Protein AF-0000000085178863 (afdb_homodimer)

Structure (mmCIF, N/CA/C/O backbone):
data_AF-0000000085178863-model_v1
#
loop_
_entity.id
_entity.type
_entity.pdbx_description
1 polymer 'Adenosylmethionine-8-amino-7-oxononanoate aminotransferase'
#
loop_
_atom_site.group_PDB
_atom_site.id
_atom_site.type_symbol
_atom_site.label_atom_id
_atom_site.label_alt_id
_atom_site.label_comp_id
_atom_site.label_asym_id
_atom_site.label_entity_id
_atom_site.label_seq_id
_atom_site.pdbx_PDB_ins_code
_atom_site.Cartn_x
_atom_site.Cartn_y
_atom_site.Cartn_z
_atom_site.occupancy
_atom_site.B_iso_or_equiv
_atom_site.auth_seq_id
_atom_site.auth_comp_id
_atom_site.auth_asym_id
_atom_site.auth_atom_id
_atom_site.pdbx_PDB_model_num
ATOM 1 N N . MET A 1 1 ? -27.031 8.609 -16.312 1 78.56 1 MET A N 1
ATOM 2 C CA . MET A 1 1 ? -26.531 7.812 -15.188 1 78.56 1 MET A CA 1
ATOM 3 C C . MET A 1 1 ? -26.125 8.711 -14.031 1 78.56 1 MET A C 1
ATOM 5 O O . MET A 1 1 ? -25.438 9.719 -14.227 1 78.56 1 MET A O 1
ATOM 9 N N . ASP A 1 2 ? -26.734 8.484 -12.844 1 93.75 2 ASP A N 1
ATOM 10 C CA . ASP A 1 2 ? -26.406 9.273 -11.656 1 93.75 2 ASP A CA 1
ATOM 11 C C . ASP A 1 2 ? -25.141 8.758 -10.977 1 93.75 2 ASP A C 1
ATOM 13 O O . ASP A 1 2 ? -25.203 7.836 -10.156 1 93.75 2 ASP A O 1
ATOM 17 N N . LEU A 1 3 ? -23.984 9.391 -11.367 1 96.56 3 LEU A N 1
ATOM 18 C CA . LEU A 1 3 ? -22.672 8.922 -10.93 1 96.56 3 LEU A CA 1
ATOM 19 C C . LEU A 1 3 ? -22.516 9.047 -9.414 1 96.56 3 LEU A C 1
ATOM 21 O O . LEU A 1 3 ? -21.844 8.227 -8.781 1 96.56 3 LEU A O 1
ATOM 25 N N . LYS A 1 4 ? -23.094 10.039 -8.828 1 96.12 4 LYS A N 1
ATOM 26 C CA . LYS A 1 4 ? -23.047 10.195 -7.379 1 96.12 4 LYS A CA 1
ATOM 27 C C . LYS A 1 4 ? -23.766 9.047 -6.68 1 96.12 4 LYS A C 1
ATOM 29 O O . LYS A 1 4 ? -23.281 8.508 -5.684 1 96.12 4 LYS A O 1
ATOM 34 N N . ALA A 1 5 ? -24.953 8.727 -7.223 1 96.5 5 ALA A N 1
ATOM 35 C CA . ALA A 1 5 ? -25.703 7.605 -6.676 1 96.5 5 ALA A CA 1
ATOM 36 C C . ALA A 1 5 ? -24.922 6.301 -6.82 1 96.5 5 ALA A C 1
ATOM 38 O O . ALA A 1 5 ? -24.953 5.449 -5.93 1 96.5 5 ALA A O 1
ATOM 39 N N . LEU A 1 6 ? -24.281 6.16 -7.996 1 97.25 6 LEU A N 1
ATOM 40 C CA . LEU A 1 6 ? -23.484 4.973 -8.242 1 97.25 6 LEU A CA 1
ATOM 41 C C . LEU A 1 6 ? -22.328 4.883 -7.25 1 97.25 6 LEU A C 1
ATOM 43 O O . LEU A 1 6 ? -22.016 3.801 -6.75 1 97.25 6 LEU A O 1
ATOM 47 N N . HIS A 1 7 ? -21.719 5.992 -7.047 1 98 7 HIS A N 1
ATOM 48 C CA . HIS A 1 7 ? -20.609 6.047 -6.09 1 98 7 HIS A CA 1
ATOM 49 C C . HIS A 1 7 ? -21.078 5.629 -4.699 1 98 7 HIS A C 1
ATOM 51 O O . HIS A 1 7 ? -20.453 4.773 -4.062 1 98 7 HIS A O 1
ATOM 57 N N . LYS A 1 8 ? -22.125 6.18 -4.207 1 96.5 8 LYS A N 1
ATOM 58 C CA . LYS A 1 8 ? -22.672 5.879 -2.885 1 96.5 8 LYS A CA 1
ATOM 59 C C . LYS A 1 8 ? -23.047 4.406 -2.766 1 96.5 8 LYS A C 1
ATOM 61 O O . LYS A 1 8 ? -22.906 3.805 -1.701 1 96.5 8 LYS A O 1
ATOM 66 N N . LYS A 1 9 ? -23.5 3.891 -3.852 1 97.06 9 LYS A N 1
ATOM 67 C CA . LYS A 1 9 ? -24.016 2.525 -3.85 1 97.06 9 LYS A CA 1
ATOM 68 C C . LYS A 1 9 ? -22.875 1.507 -3.811 1 97.06 9 LYS A C 1
ATOM 70 O O . LYS A 1 9 ? -23 0.454 -3.182 1 97.06 9 LYS A O 1
ATOM 75 N N . HIS A 1 10 ? -21.719 1.795 -4.441 1 98.44 10 HIS A N 1
ATOM 76 C CA . HIS A 1 10 ? -20.797 0.706 -4.715 1 98.44 10 HIS A CA 1
ATOM 77 C C . HIS A 1 10 ? -19.438 0.953 -4.047 1 98.44 10 HIS A C 1
ATOM 79 O O . HIS A 1 10 ? -18.641 0.027 -3.891 1 98.44 10 HIS A O 1
ATOM 85 N N . VAL A 1 11 ? -19.156 2.168 -3.697 1 98.81 11 VAL A N 1
ATOM 86 C CA . VAL A 1 11 ? -17.828 2.492 -3.176 1 98.81 11 VAL A CA 1
ATOM 87 C C . VAL A 1 11 ? -17.891 2.635 -1.657 1 98.81 11 VAL A C 1
ATOM 89 O O . VAL A 1 11 ? -18.781 3.312 -1.126 1 98.81 11 VAL A O 1
ATOM 92 N N . LEU A 1 12 ? -17.062 1.951 -0.89 1 98.81 12 LEU A N 1
ATOM 93 C CA . LEU A 1 12 ? -16.891 2.172 0.541 1 98.81 12 LEU A CA 1
ATOM 94 C C . LEU A 1 12 ? -15.875 3.279 0.799 1 98.81 12 LEU A C 1
ATOM 96 O O . LEU A 1 12 ? -14.703 3.146 0.445 1 98.81 12 LEU A O 1
ATOM 100 N N . THR A 1 13 ? -16.344 4.387 1.371 1 98.31 13 THR A N 1
ATOM 101 C CA . THR A 1 13 ? -15.523 5.562 1.66 1 98.31 13 THR A CA 1
ATOM 102 C C . THR A 1 13 ? -14.859 5.434 3.025 1 98.31 13 THR A C 1
ATOM 104 O O . THR A 1 13 ? -15.484 4.992 3.99 1 98.31 13 THR A O 1
ATOM 107 N N . PRO A 1 14 ? -13.625 5.824 3.199 1 97.5 14 PRO A N 1
ATOM 108 C CA . PRO A 1 14 ? -12.828 5.586 4.406 1 97.5 14 PRO A CA 1
ATOM 109 C C . PRO A 1 14 ? -13.375 6.332 5.625 1 97.5 14 PRO A C 1
ATOM 111 O O . PRO A 1 14 ? -13.781 7.488 5.512 1 97.5 14 PRO A O 1
ATOM 114 N N . TRP A 1 15 ? -13.391 5.66 6.812 1 95.62 15 TRP A N 1
ATOM 115 C CA . TRP A 1 15 ? -13.477 6.16 8.18 1 95.62 15 TRP A CA 1
ATOM 116 C C . TRP A 1 15 ? -14.828 6.824 8.43 1 95.62 15 TRP A C 1
ATOM 118 O O . TRP A 1 15 ? -14.992 7.562 9.406 1 95.62 15 TRP A O 1
ATOM 128 N N . VAL A 1 16 ? -15.758 6.66 7.574 1 95.62 16 VAL A N 1
ATOM 129 C CA . VAL A 1 16 ? -17.062 7.281 7.77 1 95.62 16 VAL A CA 1
ATOM 130 C C . VAL A 1 16 ? -18.172 6.246 7.551 1 95.62 16 VAL A C 1
ATOM 132 O O . VAL A 1 16 ? -17.938 5.203 6.941 1 95.62 16 VAL A O 1
ATOM 135 N N . ALA A 1 17 ? -19.344 6.551 8.172 1 97.31 17 ALA A N 1
ATOM 136 C CA . ALA A 1 17 ? -20.562 5.824 7.781 1 97.31 17 ALA A CA 1
ATOM 137 C C . ALA A 1 17 ? -20.969 6.168 6.352 1 97.31 17 ALA A C 1
ATOM 139 O O . ALA A 1 17 ? -20.875 7.324 5.934 1 97.31 17 ALA A O 1
ATOM 140 N N . GLN A 1 18 ? -21.438 5.215 5.598 1 98.12 18 GLN A N 1
ATOM 141 C CA . GLN A 1 18 ? -21.641 5.379 4.16 1 98.12 18 GLN A CA 1
ATOM 142 C C . GLN A 1 18 ? -22.938 6.121 3.861 1 98.12 18 GLN A C 1
ATOM 144 O O . GLN A 1 18 ? -22.984 6.949 2.951 1 98.12 18 GLN A O 1
ATOM 149 N N . LYS A 1 19 ? -23.953 5.961 4.598 1 96.94 19 LYS A N 1
ATOM 150 C CA . LYS A 1 19 ? -25.312 6.391 4.266 1 96.94 19 LYS A CA 1
ATOM 151 C C . LYS A 1 19 ? -25.406 7.914 4.238 1 96.94 19 LYS A C 1
ATOM 153 O O . LYS A 1 19 ? -25.984 8.484 3.316 1 96.94 19 LYS A O 1
ATOM 158 N N . PRO A 1 20 ? -24.812 8.633 5.133 1 95.25 20 PRO A N 1
ATOM 159 C CA . PRO A 1 20 ? -25.016 10.078 5.172 1 95.25 20 PRO A CA 1
ATOM 160 C C . PRO A 1 20 ? -24.125 10.836 4.184 1 95.25 20 PRO A C 1
ATOM 162 O O . PRO A 1 20 ? -24.25 12.055 4.043 1 95.25 20 PRO A O 1
ATOM 165 N N . LEU A 1 21 ? -23.297 10.172 3.473 1 95.56 21 LEU A N 1
ATOM 166 C CA . LEU A 1 21 ? -22.297 10.828 2.633 1 95.56 21 LEU A CA 1
ATOM 167 C C . LEU A 1 21 ? -22.969 11.594 1.493 1 95.56 21 LEU A C 1
ATOM 169 O O . LEU A 1 21 ? -23.891 11.086 0.858 1 95.56 21 LEU A O 1
ATOM 173 N N . ASP A 1 22 ? -22.484 12.844 1.304 1 95.06 22 ASP A N 1
ATOM 174 C CA . ASP A 1 22 ? -22.938 13.625 0.158 1 95.06 22 ASP A CA 1
ATOM 175 C C . ASP A 1 22 ? -21.875 14.641 -0.265 1 95.06 22 ASP A C 1
ATOM 177 O O . ASP A 1 22 ? -22.156 15.836 -0.361 1 95.06 22 ASP A O 1
ATOM 181 N N . PRO A 1 23 ? -20.656 14.234 -0.511 1 96.88 23 PRO A N 1
ATOM 182 C CA . PRO A 1 23 ? -19.625 15.172 -0.983 1 96.88 23 PRO A CA 1
ATOM 183 C C . PRO A 1 23 ? -19.766 15.5 -2.467 1 96.88 23 PRO A C 1
ATOM 185 O O . PRO A 1 23 ? -20.531 14.852 -3.178 1 96.88 23 PRO A O 1
ATOM 188 N N . PRO A 1 24 ? -19.062 16.516 -2.914 1 97.56 24 PRO A N 1
ATOM 189 C CA . PRO A 1 24 ? -19.062 16.75 -4.359 1 97.56 24 PRO A CA 1
ATOM 190 C C . PRO A 1 24 ? -18.406 15.609 -5.137 1 97.56 24 PRO A C 1
ATOM 192 O O . PRO A 1 24 ? -17.516 14.93 -4.621 1 97.56 24 PRO A O 1
ATOM 195 N N . LEU A 1 25 ? -18.906 15.367 -6.293 1 98.38 25 LEU A N 1
ATOM 196 C CA . LEU A 1 25 ? -18.25 14.484 -7.25 1 98.38 25 LEU A CA 1
ATOM 197 C C . LEU A 1 25 ? -17.328 15.266 -8.172 1 98.38 25 LEU A C 1
ATOM 199 O O . LEU A 1 25 ? -17.781 15.93 -9.102 1 98.38 25 LEU A O 1
ATOM 203 N N . VAL A 1 26 ? -16.031 15.18 -7.906 1 98.5 26 VAL A N 1
ATOM 204 C CA . VAL A 1 26 ? -15.039 15.977 -8.625 1 98.5 26 VAL A CA 1
ATOM 205 C C . VAL A 1 26 ? -14.578 15.219 -9.875 1 98.5 26 VAL A C 1
ATOM 207 O O . VAL A 1 26 ? -14.398 14 -9.836 1 98.5 26 VAL A O 1
ATOM 210 N N . VAL A 1 27 ? -14.367 15.945 -11.023 1 98.06 27 VAL A N 1
ATOM 211 C CA . VAL A 1 27 ? -14.102 15.258 -12.281 1 98.06 27 VAL A CA 1
ATOM 212 C C . VAL A 1 27 ? -12.906 15.906 -12.977 1 98.06 27 VAL A C 1
ATOM 214 O O . VAL A 1 27 ? -12.367 15.352 -13.945 1 98.06 27 VAL A O 1
ATOM 217 N N . ARG A 1 28 ? -12.484 17.047 -12.438 1 98.5 28 ARG A N 1
ATOM 218 C CA . ARG A 1 28 ? -11.383 17.75 -13.078 1 98.5 28 ARG A CA 1
ATOM 219 C C . ARG A 1 28 ? -10.586 18.562 -12.062 1 98.5 28 ARG A C 1
ATOM 221 O O . ARG A 1 28 ? -11.133 19.016 -11.062 1 98.5 28 ARG A O 1
ATOM 228 N N . GLY A 1 29 ? -9.273 18.672 -12.258 1 98.62 29 GLY A N 1
ATOM 229 C CA . GLY A 1 29 ? -8.414 19.547 -11.477 1 98.62 29 GLY A CA 1
ATOM 230 C C . GLY A 1 29 ? -7.395 20.297 -12.312 1 98.62 29 GLY A C 1
ATOM 231 O O . GLY A 1 29 ? -6.934 19.781 -13.336 1 98.62 29 GLY A O 1
ATOM 232 N N . GLU A 1 30 ? -7.035 21.5 -11.953 1 98.62 30 GLU A N 1
ATOM 233 C CA . GLU A 1 30 ? -6.023 22.328 -12.602 1 98.62 30 GLU A CA 1
ATOM 234 C C . GLU A 1 30 ? -5.434 23.328 -11.625 1 98.62 30 GLU A C 1
ATOM 236 O O . GLU A 1 30 ? -6.164 24.125 -11.016 1 98.62 30 GLU A O 1
ATOM 241 N N . GLY A 1 31 ? -4.109 23.297 -11.547 1 98.44 31 GLY A N 1
ATOM 242 C CA . GLY A 1 31 ? -3.512 24.172 -10.547 1 98.44 31 GLY A CA 1
ATOM 243 C C . GLY A 1 31 ? -4.012 23.891 -9.141 1 98.44 31 GLY A C 1
ATOM 244 O O . GLY A 1 31 ? -3.951 22.766 -8.664 1 98.44 31 GLY A O 1
ATOM 245 N N . VAL A 1 32 ? -4.633 24.906 -8.547 1 98.81 32 VAL A N 1
ATOM 246 C CA . VAL A 1 32 ? -5.098 24.766 -7.176 1 98.81 32 VAL A CA 1
ATOM 247 C C . VAL A 1 32 ? -6.613 24.578 -7.156 1 98.81 32 VAL A C 1
ATOM 249 O O . VAL A 1 32 ? -7.238 24.625 -6.098 1 98.81 32 VAL A O 1
ATOM 252 N N . TRP A 1 33 ? -7.219 24.297 -8.328 1 98.81 33 TRP A N 1
ATOM 253 C CA . TRP A 1 33 ? -8.672 24.266 -8.445 1 98.81 33 TRP A CA 1
ATOM 254 C C . TRP A 1 33 ? -9.164 22.859 -8.789 1 98.81 33 TRP A C 1
ATOM 256 O O . TRP A 1 33 ? -8.516 22.141 -9.555 1 98.81 33 TRP A O 1
ATOM 266 N N . LEU A 1 34 ? -10.297 22.484 -8.258 1 98.81 34 LEU A N 1
ATOM 267 C CA . LEU A 1 34 ? -11.062 21.281 -8.578 1 98.81 34 LEU A CA 1
ATOM 268 C C . LEU A 1 34 ? -12.43 21.656 -9.148 1 98.81 34 LEU A C 1
ATOM 270 O O . LEU A 1 34 ? -13 22.688 -8.789 1 98.81 34 LEU A O 1
ATOM 274 N N . TRP A 1 35 ? -12.938 20.859 -10 1 98.75 35 TRP A N 1
ATOM 275 C CA . TRP A 1 35 ? -14.273 21.031 -10.555 1 98.75 35 TRP A CA 1
ATOM 276 C C . TRP A 1 35 ? -15.125 19.781 -10.32 1 98.75 35 TRP A C 1
ATOM 278 O O . TRP A 1 35 ? -14.664 18.656 -10.508 1 98.75 35 TRP A O 1
ATOM 288 N N . ASP A 1 36 ? -16.359 20 -9.883 1 97.94 36 ASP A N 1
ATOM 289 C CA . ASP A 1 36 ? -17.281 18.875 -9.766 1 97.94 36 ASP A CA 1
ATOM 290 C C . ASP A 1 36 ? -18.047 18.656 -11.07 1 97.94 36 ASP A C 1
ATOM 292 O O . ASP A 1 36 ? -17.844 19.375 -12.047 1 97.94 36 ASP A O 1
ATOM 296 N N . GLN A 1 37 ? -18.844 17.672 -11.117 1 95.94 37 GLN A N 1
ATOM 297 C CA . GLN A 1 37 ? -19.562 17.25 -12.32 1 95.94 37 GLN A CA 1
ATOM 298 C C . GLN A 1 37 ? -20.484 18.359 -12.812 1 95.94 37 GLN A C 1
ATOM 300 O O . GLN A 1 37 ? -20.75 18.484 -14.008 1 95.94 37 GLN A O 1
ATOM 305 N N . GLY A 1 38 ? -20.969 19.203 -11.953 1 96.06 38 GLY A N 1
ATOM 306 C CA . GLY A 1 38 ? -21.875 20.281 -12.297 1 96.06 38 GLY A CA 1
ATOM 307 C C . GLY A 1 38 ? -21.156 21.531 -12.75 1 96.06 38 GLY A C 1
ATOM 308 O O . GLY A 1 38 ? -21.797 22.516 -13.164 1 96.06 38 GLY A O 1
ATOM 309 N N . GLY A 1 39 ? -19.844 21.609 -12.648 1 97.38 39 GLY A N 1
ATOM 310 C CA . GLY A 1 39 ? -19.078 22.75 -13.117 1 97.38 39 GLY A CA 1
ATOM 311 C C . GLY A 1 39 ? -18.672 23.688 -12 1 97.38 39 GLY A C 1
ATOM 312 O O . GLY A 1 39 ? -17.969 24.672 -12.234 1 97.38 39 GLY A O 1
ATOM 313 N N . ARG A 1 40 ? -19.109 23.438 -10.844 1 97.88 40 ARG A N 1
ATOM 314 C CA . ARG A 1 40 ? -18.688 24.25 -9.703 1 97.88 40 ARG A CA 1
ATOM 315 C C . ARG A 1 40 ? -17.203 24 -9.383 1 97.88 40 ARG A C 1
ATOM 317 O O . ARG A 1 40 ? -16.734 22.875 -9.422 1 97.88 40 ARG A O 1
ATOM 324 N N . ARG A 1 41 ? -16.531 25.078 -9.039 1 98.12 41 ARG A N 1
ATOM 325 C CA . ARG A 1 41 ? -15.109 24.938 -8.727 1 98.12 41 ARG A CA 1
ATOM 326 C C . ARG A 1 41 ? -14.859 25.047 -7.227 1 98.12 41 ARG A C 1
ATOM 328 O O . ARG A 1 41 ? -15.625 25.703 -6.512 1 98.12 41 ARG A O 1
ATOM 335 N N . TYR A 1 42 ? -13.852 24.391 -6.742 1 98.81 42 TYR A N 1
ATOM 336 C CA . TYR A 1 42 ? -13.391 24.406 -5.355 1 98.81 42 TYR A CA 1
ATOM 337 C C . TYR A 1 42 ? -11.906 24.719 -5.277 1 98.81 42 TYR A C 1
ATOM 339 O O . TYR A 1 42 ? -11.102 24.109 -5.984 1 98.81 42 TYR A O 1
ATOM 347 N N . LEU A 1 43 ? -11.57 25.766 -4.543 1 98.88 43 LEU A N 1
ATOM 348 C CA . LEU A 1 43 ? -10.172 26.031 -4.25 1 98.88 43 LEU A CA 1
ATOM 349 C C . LEU A 1 43 ? -9.609 25 -3.279 1 98.88 43 LEU A C 1
ATOM 351 O O . LEU A 1 43 ? -10.102 24.875 -2.154 1 98.88 43 LEU A O 1
ATOM 355 N N . ASP A 1 44 ? -8.656 24.25 -3.74 1 98.75 44 ASP A N 1
ATOM 356 C CA . ASP A 1 44 ? -7.988 23.266 -2.895 1 98.75 44 ASP A CA 1
ATOM 357 C C . ASP A 1 44 ? -6.945 23.922 -1.997 1 98.75 44 ASP A C 1
ATOM 359 O O . ASP A 1 44 ? -5.828 24.203 -2.436 1 98.75 44 ASP A O 1
ATOM 363 N N . LEU A 1 45 ? -7.211 24.047 -0.761 1 98.75 45 LEU A N 1
ATOM 364 C CA . LEU A 1 45 ? -6.324 24.734 0.169 1 98.75 45 LEU A CA 1
ATOM 365 C C . LEU A 1 45 ? -5.551 23.734 1.024 1 98.75 45 LEU A C 1
ATOM 367 O O . LEU A 1 45 ? -4.824 24.125 1.942 1 98.75 45 LEU A O 1
ATOM 371 N N . SER A 1 46 ? -5.68 22.484 0.696 1 98.62 46 SER A N 1
ATOM 372 C CA . SER A 1 46 ? -4.969 21.516 1.522 1 98.62 46 SER A CA 1
ATOM 373 C C . SER A 1 46 ? -4.215 20.5 0.665 1 98.62 46 SER A C 1
ATOM 375 O O . SER A 1 46 ? -3.625 19.562 1.187 1 98.62 46 SER A O 1
ATOM 377 N N . SER A 1 47 ? -4.242 20.672 -0.729 1 98.62 47 SER A N 1
ATOM 378 C CA . SER A 1 47 ? -3.607 19.703 -1.608 1 98.62 47 SER A CA 1
ATOM 379 C C . SER A 1 47 ? -4.211 18.312 -1.422 1 98.62 47 SER A C 1
ATOM 381 O O . SER A 1 47 ? -3.486 17.328 -1.308 1 98.62 47 SER A O 1
ATOM 383 N N . GLY A 1 48 ? -5.516 18.25 -1.417 1 97.81 48 GLY A N 1
ATOM 384 C CA . GLY A 1 48 ? -6.16 17 -1.03 1 97.81 48 GLY A CA 1
ATOM 385 C C . GLY A 1 48 ? -5.867 16.594 0.404 1 97.81 48 GLY A C 1
ATOM 386 O O . GLY A 1 48 ? -6.297 17.266 1.341 1 97.81 48 GLY A O 1
ATOM 387 N N . LEU A 1 49 ? -5.141 15.578 0.603 1 98.31 49 LEU A N 1
ATOM 388 C CA . LEU A 1 49 ? -4.691 15.141 1.922 1 98.31 49 LEU A CA 1
ATOM 389 C C . LEU A 1 49 ? -3.219 15.477 2.131 1 98.31 49 LEU A C 1
ATOM 391 O O . LEU A 1 49 ? -2.432 14.602 2.514 1 98.31 49 LEU A O 1
ATOM 395 N N . VAL A 1 50 ? -2.879 16.75 1.859 1 98.75 50 VAL A N 1
ATOM 396 C CA . VAL A 1 50 ? -1.517 17.266 1.997 1 98.75 50 VAL A CA 1
ATOM 397 C C . VAL A 1 50 ? -0.585 16.5 1.061 1 98.75 50 VAL A C 1
ATOM 399 O O . VAL A 1 50 ? 0.487 16.047 1.472 1 98.75 50 VAL A O 1
ATOM 402 N N . ALA A 1 51 ? -1.035 16.297 -0.205 1 98.56 51 ALA A N 1
ATOM 403 C CA . ALA A 1 51 ? -0.31 15.359 -1.047 1 98.56 51 ALA A CA 1
ATOM 404 C C . ALA A 1 51 ? -0 15.961 -2.412 1 98.56 51 ALA A C 1
ATOM 406 O O . ALA A 1 51 ? 1.04 15.672 -3.008 1 98.56 51 ALA A O 1
ATOM 407 N N . VAL A 1 52 ? -0.838 16.859 -2.947 1 98.75 52 VAL A N 1
ATOM 408 C CA . VAL A 1 52 ? -0.7 17.375 -4.305 1 98.75 52 VAL A CA 1
ATOM 409 C C . VAL A 1 52 ? 0.137 18.656 -4.285 1 98.75 52 VAL A C 1
ATOM 411 O O . VAL A 1 52 ? -0.356 19.734 -4.625 1 98.75 52 VAL A O 1
ATOM 414 N N . ASN A 1 53 ? 1.413 18.469 -4.105 1 98.81 53 ASN A N 1
ATOM 415 C CA . ASN A 1 53 ? 2.328 19.594 -3.91 1 98.81 53 ASN A CA 1
ATOM 416 C C . ASN A 1 53 ? 2.449 20.438 -5.172 1 98.81 53 ASN A C 1
ATOM 418 O O . ASN A 1 53 ? 2.652 21.656 -5.086 1 98.81 53 ASN A O 1
ATOM 422 N N . LEU A 1 54 ? 2.314 19.875 -6.363 1 98.81 54 LEU A N 1
ATOM 423 C CA . LEU A 1 54 ? 2.492 20.578 -7.629 1 98.81 54 LEU A CA 1
ATOM 424 C C . LEU A 1 54 ? 1.168 21.141 -8.125 1 98.81 54 LEU A C 1
ATOM 426 O O . LEU A 1 54 ? 1.125 21.812 -9.156 1 98.81 54 LEU A O 1
ATOM 430 N N . GLY A 1 55 ? 0.111 20.906 -7.363 1 98.75 55 GLY A N 1
ATOM 431 C CA . GLY A 1 55 ? -1.203 21.219 -7.91 1 98.75 55 GLY A CA 1
ATOM 432 C C . GLY A 1 55 ? -1.693 20.172 -8.898 1 98.75 55 GLY A C 1
ATOM 433 O O . GLY A 1 55 ? -1.012 19.172 -9.148 1 98.75 55 GLY A O 1
ATOM 434 N N . HIS A 1 56 ? -2.826 20.391 -9.43 1 98.69 56 HIS A N 1
ATOM 435 C CA . HIS A 1 56 ? -3.5 19.422 -10.289 1 98.69 56 HIS A CA 1
ATOM 436 C C . HIS A 1 56 ? -3.133 19.641 -11.75 1 98.69 56 HIS A C 1
ATOM 438 O O . HIS A 1 56 ? -2.914 20.766 -12.188 1 98.69 56 HIS A O 1
ATOM 444 N N . ALA A 1 57 ? -2.996 18.469 -12.453 1 98.31 57 ALA A N 1
ATOM 445 C CA . ALA A 1 57 ? -2.82 18.422 -13.898 1 98.31 57 ALA A CA 1
ATOM 446 C C . ALA A 1 57 ? -1.545 19.141 -14.32 1 98.31 57 ALA A C 1
ATOM 448 O O . ALA A 1 57 ? -1.543 19.891 -15.305 1 98.31 57 ALA A O 1
ATOM 449 N N . HIS A 1 58 ? -0.507 19.062 -13.539 1 98.62 58 HIS A N 1
ATOM 450 C CA . HIS A 1 58 ? 0.778 19.609 -13.961 1 98.62 58 HIS A CA 1
ATOM 451 C C . HIS A 1 58 ? 1.254 18.938 -15.25 1 98.62 58 HIS A C 1
ATOM 453 O O . HIS A 1 58 ? 1.401 17.719 -15.305 1 98.62 58 HIS A O 1
ATOM 459 N N . PRO A 1 59 ? 1.516 19.641 -16.312 1 98.38 59 PRO A N 1
ATOM 460 C CA . PRO A 1 59 ? 1.725 19.047 -17.625 1 98.38 59 PRO A CA 1
ATOM 461 C C . PRO A 1 59 ? 2.957 18.156 -17.688 1 98.38 59 PRO A C 1
ATOM 463 O O . PRO A 1 59 ? 2.939 17.109 -18.359 1 98.38 59 PRO A O 1
ATOM 466 N N . LYS A 1 60 ? 4.055 18.516 -17 1 98.31 60 LYS A N 1
ATOM 467 C CA . LYS A 1 60 ? 5.285 17.734 -17.031 1 98.31 60 LYS A CA 1
ATOM 468 C C . LYS A 1 60 ? 5.07 16.344 -16.438 1 98.31 60 LYS A C 1
ATOM 470 O O . LYS A 1 60 ? 5.555 15.352 -16.984 1 98.31 60 LYS A O 1
ATOM 475 N N . VAL A 1 61 ? 4.371 16.266 -15.328 1 98.81 61 VAL A N 1
ATOM 476 C CA . VAL A 1 61 ? 4.145 15 -14.648 1 98.81 61 VAL A CA 1
ATOM 477 C C . VAL A 1 61 ? 3.15 14.156 -15.445 1 98.81 61 VAL A C 1
ATOM 479 O O . VAL A 1 61 ? 3.357 12.961 -15.641 1 98.81 61 VAL A O 1
ATOM 482 N N . ALA A 1 62 ? 2.061 14.805 -15.922 1 98.81 62 ALA A N 1
ATOM 483 C CA . ALA A 1 62 ? 1.067 14.102 -16.734 1 98.81 62 ALA A CA 1
ATOM 484 C C . ALA A 1 62 ? 1.706 13.492 -17.969 1 98.81 62 ALA A C 1
ATOM 486 O O . ALA A 1 62 ? 1.407 12.352 -18.328 1 98.81 62 ALA A O 1
ATOM 487 N N . GLN A 1 63 ? 2.574 14.242 -18.625 1 98.75 63 GLN A N 1
ATOM 488 C CA . GLN A 1 63 ? 3.258 13.766 -19.812 1 98.75 63 GLN A CA 1
ATOM 489 C C . GLN A 1 63 ? 4.141 12.562 -19.5 1 98.75 63 GLN A C 1
ATOM 491 O O . GLN A 1 63 ? 4.137 11.57 -20.234 1 98.75 63 GLN A O 1
ATOM 496 N N . ALA A 1 64 ? 4.91 12.641 -18.422 1 98.88 64 ALA A N 1
ATOM 497 C CA . ALA A 1 64 ? 5.793 11.547 -18.016 1 98.88 64 ALA A CA 1
ATOM 498 C C . ALA A 1 64 ? 5 10.273 -17.75 1 98.88 64 ALA A C 1
ATOM 500 O O . ALA A 1 64 ? 5.438 9.172 -18.109 1 98.88 64 ALA A O 1
ATOM 501 N N . ILE A 1 65 ? 3.863 10.438 -17.109 1 98.88 65 ILE A N 1
ATOM 502 C CA . ILE A 1 65 ? 2.998 9.305 -16.797 1 98.88 65 ILE A CA 1
ATOM 503 C C . ILE A 1 65 ? 2.5 8.656 -18.078 1 98.88 65 ILE A C 1
ATOM 505 O O . ILE A 1 65 ? 2.561 7.434 -18.234 1 98.88 65 ILE A O 1
ATOM 509 N N . GLY A 1 66 ? 1.968 9.453 -19.016 1 98.81 66 GLY A N 1
ATOM 510 C CA . GLY A 1 66 ? 1.48 8.922 -20.281 1 98.81 66 GLY A CA 1
ATOM 511 C C . GLY A 1 66 ? 2.553 8.203 -21.078 1 98.81 66 GLY A C 1
ATOM 512 O O . GLY A 1 66 ? 2.314 7.117 -21.609 1 98.81 66 GLY A O 1
ATOM 513 N N . GLU A 1 67 ? 3.754 8.828 -21.141 1 98.75 67 GLU A N 1
ATOM 514 C CA . GLU A 1 67 ? 4.871 8.234 -21.875 1 98.75 67 GLU A CA 1
ATOM 515 C C . GLU A 1 67 ? 5.293 6.906 -21.266 1 98.75 67 GLU A C 1
ATOM 517 O O . GLU A 1 67 ? 5.512 5.93 -21.984 1 98.75 67 GLU A O 1
ATOM 522 N N . GLN A 1 68 ? 5.402 6.852 -19.969 1 98.81 68 GLN A N 1
ATOM 523 C CA . GLN A 1 68 ? 5.84 5.633 -19.297 1 98.81 68 GLN A CA 1
ATOM 524 C C . GLN A 1 68 ? 4.809 4.52 -19.438 1 98.81 68 GLN A C 1
ATOM 526 O O . GLN A 1 68 ? 5.164 3.35 -19.578 1 98.81 68 GLN A O 1
ATOM 531 N N . ALA A 1 69 ? 3.492 4.891 -19.344 1 98.75 69 ALA A N 1
ATOM 532 C CA . ALA A 1 69 ? 2.424 3.908 -19.5 1 98.75 69 ALA A CA 1
ATOM 533 C C . ALA A 1 69 ? 2.51 3.223 -20.859 1 98.75 69 ALA A C 1
ATOM 535 O O . ALA A 1 69 ? 2.242 2.023 -20.984 1 98.75 69 ALA A O 1
ATOM 536 N N . ALA A 1 70 ? 2.902 3.971 -21.875 1 98.31 70 ALA A N 1
ATOM 537 C CA . ALA A 1 70 ? 2.965 3.463 -23.234 1 98.31 70 ALA A CA 1
ATOM 538 C C . ALA A 1 70 ? 4.258 2.689 -23.469 1 98.31 70 ALA A C 1
ATOM 540 O O . ALA A 1 70 ? 4.332 1.854 -24.375 1 98.31 70 ALA A O 1
ATOM 541 N N . THR A 1 71 ? 5.289 2.959 -22.656 1 98.56 71 THR A N 1
ATOM 542 C CA . THR A 1 71 ? 6.609 2.365 -22.844 1 98.56 71 THR A CA 1
ATOM 543 C C . THR A 1 71 ? 6.75 1.088 -22.031 1 98.56 71 THR A C 1
ATOM 545 O O . THR A 1 71 ? 7.117 0.038 -22.562 1 98.56 71 THR A O 1
ATOM 548 N N . LEU A 1 72 ? 6.48 1.122 -20.781 1 98.56 72 LEU A N 1
ATOM 549 C CA . LEU A 1 72 ? 6.562 0.038 -19.812 1 98.56 72 LEU A CA 1
ATOM 550 C C . LEU A 1 72 ? 5.918 0.442 -18.484 1 98.56 72 LEU A C 1
ATOM 552 O O . LEU A 1 72 ? 6.57 1.053 -17.641 1 98.56 72 LEU A O 1
ATOM 556 N N . ALA A 1 73 ? 4.742 -0.043 -18.266 1 98 73 ALA A N 1
ATOM 557 C CA . ALA A 1 73 ? 4.004 0.377 -17.078 1 98 73 ALA A CA 1
ATOM 558 C C . ALA A 1 73 ? 4.438 -0.42 -15.852 1 98 73 ALA A C 1
ATOM 560 O O . ALA A 1 73 ? 4.395 0.087 -14.727 1 98 73 ALA A O 1
ATOM 561 N N . TYR A 1 74 ? 4.828 -1.648 -16.078 1 98.44 74 TYR A N 1
ATOM 562 C CA . TYR A 1 74 ? 5.191 -2.504 -14.961 1 98.44 74 TYR A CA 1
ATOM 563 C C . TYR A 1 74 ? 6.402 -3.365 -15.297 1 98.44 74 TYR A C 1
ATOM 565 O O . TYR A 1 74 ? 6.512 -3.883 -16.422 1 98.44 74 TYR A O 1
ATOM 573 N N . ALA A 1 75 ? 7.281 -3.457 -14.406 1 98.12 75 ALA A N 1
ATOM 574 C CA . ALA A 1 75 ? 8.367 -4.426 -14.352 1 98.12 75 ALA A CA 1
ATOM 575 C C . ALA A 1 75 ? 8.578 -4.949 -12.938 1 98.12 75 ALA A C 1
ATOM 577 O O . ALA A 1 75 ? 8.539 -4.18 -11.977 1 98.12 75 ALA A O 1
ATOM 578 N N . ALA A 1 76 ? 8.742 -6.223 -12.805 1 98.12 76 ALA A N 1
ATOM 579 C CA . ALA A 1 76 ? 8.922 -6.828 -11.484 1 98.12 76 ALA A CA 1
ATOM 580 C C . ALA A 1 76 ? 10.07 -6.164 -10.727 1 98.12 76 ALA A C 1
ATOM 582 O O . ALA A 1 76 ? 11.086 -5.793 -11.328 1 98.12 76 ALA A O 1
ATOM 583 N N . PRO A 1 77 ? 9.961 -6.031 -9.414 1 97.81 77 PRO A N 1
ATOM 584 C CA . PRO A 1 77 ? 10.992 -5.367 -8.609 1 97.81 77 PRO A CA 1
ATOM 585 C C . PRO A 1 77 ? 12.344 -6.082 -8.672 1 97.81 77 PRO A C 1
ATOM 587 O O . PRO A 1 77 ? 13.375 -5.484 -8.359 1 97.81 77 PRO A O 1
ATOM 590 N N . SER A 1 78 ? 12.32 -7.352 -9.062 1 96.81 78 SER A N 1
ATOM 591 C CA . SER A 1 78 ? 13.562 -8.117 -9.164 1 96.81 78 SER A CA 1
ATOM 592 C C . SER A 1 78 ? 14.359 -7.719 -10.398 1 96.81 78 SER A C 1
ATOM 594 O O . SER A 1 78 ? 15.539 -8.055 -10.516 1 96.81 78 SER A O 1
ATOM 596 N N . LEU A 1 79 ? 13.727 -7.047 -11.383 1 98.19 79 LEU A N 1
ATOM 597 C CA . LEU A 1 79 ? 14.414 -6.496 -12.547 1 98.19 79 LEU A CA 1
ATOM 598 C C . LEU A 1 79 ? 14.867 -5.066 -12.281 1 98.19 79 LEU A C 1
ATOM 600 O O . LEU A 1 79 ? 14.281 -4.359 -11.461 1 98.19 79 LEU A O 1
ATOM 604 N N . PHE A 1 80 ? 15.969 -4.715 -12.93 1 98.38 80 PHE A N 1
ATOM 605 C CA . PHE A 1 80 ? 16.359 -3.314 -12.875 1 98.38 80 PHE A CA 1
ATOM 606 C C . PHE A 1 80 ? 15.562 -2.484 -13.867 1 98.38 80 PHE A C 1
ATOM 608 O O . PHE A 1 80 ? 15.039 -3.016 -14.852 1 98.38 80 PHE A O 1
ATOM 615 N N . HIS A 1 81 ? 15.367 -1.26 -13.586 1 98.38 81 HIS A N 1
ATOM 616 C CA . HIS A 1 81 ? 14.617 -0.321 -14.414 1 98.38 81 HIS A CA 1
ATOM 617 C C . HIS A 1 81 ? 15.25 1.066 -14.383 1 98.38 81 HIS A C 1
ATOM 619 O O . HIS A 1 81 ? 15.719 1.518 -13.336 1 98.38 81 HIS A O 1
ATOM 625 N N . ASP A 1 82 ? 15.281 1.737 -15.453 1 98.12 82 ASP A N 1
ATOM 626 C CA . ASP A 1 82 ? 16.031 2.982 -15.602 1 98.12 82 ASP A CA 1
ATOM 627 C C . ASP A 1 82 ? 15.445 4.082 -14.719 1 98.12 82 ASP A C 1
ATOM 629 O O . ASP A 1 82 ? 16.188 4.746 -13.984 1 98.12 82 ASP A O 1
ATOM 633 N N . LYS A 1 83 ? 14.117 4.227 -14.703 1 98.56 83 LYS A N 1
ATOM 634 C CA . LYS A 1 83 ? 13.523 5.305 -13.914 1 98.56 83 LYS A CA 1
ATOM 635 C C . LYS A 1 83 ? 13.656 5.031 -12.422 1 98.56 83 LYS A C 1
ATOM 637 O O . LYS A 1 83 ? 13.742 5.969 -11.625 1 98.56 83 LYS A O 1
ATOM 642 N N . ARG A 1 84 ? 13.68 3.736 -11.984 1 98.44 84 ARG A N 1
ATOM 643 C CA . ARG A 1 84 ? 13.93 3.398 -10.586 1 98.44 84 ARG A CA 1
ATOM 644 C C . ARG A 1 84 ? 15.297 3.898 -10.141 1 98.44 84 ARG A C 1
ATOM 646 O O . ARG A 1 84 ? 15.43 4.48 -9.062 1 98.44 84 ARG A O 1
ATOM 653 N N . ALA A 1 85 ? 16.234 3.656 -10.977 1 98.5 85 ALA A N 1
ATOM 654 C CA . ALA A 1 85 ? 17.609 4.066 -10.703 1 98.5 85 ALA A CA 1
ATOM 655 C C . ALA A 1 85 ? 17.719 5.586 -10.617 1 98.5 85 ALA A C 1
ATOM 657 O O . ALA A 1 85 ? 18.328 6.121 -9.688 1 98.5 85 ALA A O 1
ATOM 658 N N . LEU A 1 86 ? 17.109 6.246 -11.562 1 98.81 86 LEU A N 1
ATOM 659 C CA . LEU A 1 86 ? 17.25 7.695 -11.68 1 98.81 86 LEU A CA 1
ATOM 660 C C . LEU A 1 86 ? 16.547 8.398 -10.523 1 98.81 86 LEU A C 1
ATOM 662 O O . LEU A 1 86 ? 17.062 9.367 -9.969 1 98.81 86 LEU A O 1
ATOM 666 N N . LEU A 1 87 ? 15.359 7.93 -10.164 1 98.94 87 LEU A N 1
ATOM 667 C CA . LEU A 1 87 ? 14.672 8.555 -9.039 1 98.94 87 LEU A CA 1
ATOM 668 C C . LEU A 1 87 ? 15.406 8.289 -7.73 1 98.94 87 LEU A C 1
ATOM 670 O O . LEU A 1 87 ? 15.516 9.18 -6.887 1 98.94 87 LEU A O 1
ATOM 674 N N . ALA A 1 88 ? 15.859 7.055 -7.555 1 98.88 88 ALA A N 1
ATOM 675 C CA . ALA A 1 88 ? 16.594 6.73 -6.332 1 98.88 88 ALA A CA 1
ATOM 676 C C . ALA A 1 88 ? 17.828 7.605 -6.184 1 98.88 88 ALA A C 1
ATOM 678 O O . ALA A 1 88 ? 18.125 8.102 -5.09 1 98.88 88 ALA A O 1
ATOM 679 N N . GLN A 1 89 ? 18.547 7.773 -7.254 1 98.75 89 GLN A N 1
ATOM 680 C CA . GLN A 1 89 ? 19.703 8.656 -7.238 1 98.75 89 GLN A CA 1
ATOM 681 C C . GLN A 1 89 ? 19.312 10.086 -6.875 1 98.75 89 GLN A C 1
ATOM 683 O O . GLN A 1 89 ? 19.969 10.734 -6.062 1 98.75 89 GLN A O 1
ATOM 688 N N . ALA A 1 90 ? 18.297 10.562 -7.512 1 98.81 90 ALA A N 1
ATOM 689 C CA . ALA A 1 90 ? 17.844 11.93 -7.27 1 98.81 90 ALA A CA 1
ATOM 690 C C . ALA A 1 90 ? 17.422 12.125 -5.816 1 98.81 90 ALA A C 1
ATOM 692 O O . ALA A 1 90 ? 17.703 13.164 -5.215 1 98.81 90 ALA A O 1
ATOM 693 N N . LEU A 1 91 ? 16.75 11.148 -5.246 1 98.88 91 LEU A N 1
ATOM 694 C CA . LEU A 1 91 ? 16.328 11.219 -3.852 1 98.88 91 LEU A CA 1
ATOM 695 C C . LEU A 1 91 ? 17.531 11.18 -2.918 1 98.88 91 LEU A C 1
ATOM 697 O O . LEU A 1 91 ? 17.547 11.859 -1.892 1 98.88 91 LEU A O 1
ATOM 701 N N . SER A 1 92 ? 18.5 10.352 -3.26 1 98.69 92 SER A N 1
ATOM 702 C CA . SER A 1 92 ? 19.734 10.312 -2.482 1 98.69 92 SER A CA 1
ATOM 703 C C . SER A 1 92 ? 20.422 11.672 -2.465 1 98.69 92 SER A C 1
ATOM 705 O O . SER A 1 92 ? 20.969 12.086 -1.442 1 98.69 92 SER A O 1
ATOM 707 N N . GLU A 1 93 ? 20.344 12.367 -3.527 1 98.12 93 GLU A N 1
ATOM 708 C CA . GLU A 1 93 ? 21.016 13.648 -3.678 1 98.12 93 GLU A CA 1
ATOM 709 C C . GLU A 1 93 ? 20.375 14.727 -2.814 1 98.12 93 GLU A C 1
ATOM 711 O O . GLU A 1 93 ? 21.047 15.641 -2.342 1 98.12 93 GLU A O 1
ATOM 716 N N . ILE A 1 94 ? 19.094 14.602 -2.576 1 98 94 ILE A N 1
ATOM 717 C CA . ILE A 1 94 ? 18.438 15.648 -1.799 1 98 94 ILE A CA 1
ATOM 718 C C . ILE A 1 94 ? 18.25 15.18 -0.357 1 98 94 ILE A C 1
ATOM 720 O O . ILE A 1 94 ? 17.703 15.914 0.476 1 98 94 ILE A O 1
ATOM 724 N N . ALA A 1 95 ? 18.641 13.945 -0.051 1 97.44 95 ALA A N 1
ATOM 725 C CA . ALA A 1 95 ? 18.562 13.438 1.315 1 97.44 95 ALA A CA 1
ATOM 726 C C . ALA A 1 95 ? 19.5 14.211 2.24 1 97.44 95 ALA A C 1
ATOM 728 O O . ALA A 1 95 ? 20.469 14.82 1.783 1 97.44 95 ALA A O 1
ATOM 729 N N . PRO A 1 96 ? 19.25 14.188 3.525 1 98 96 PRO A N 1
ATOM 730 C CA . PRO A 1 96 ? 20 15.055 4.441 1 98 96 PRO A CA 1
ATOM 731 C C . PRO A 1 96 ? 21.359 14.477 4.812 1 98 96 PRO A C 1
ATOM 733 O O . PRO A 1 96 ? 22.109 15.102 5.562 1 98 96 PRO A O 1
ATOM 736 N N . TRP A 1 97 ? 21.672 13.328 4.316 1 98.06 97 TRP A N 1
ATOM 737 C CA . TRP A 1 97 ? 22.922 12.672 4.703 1 98.06 97 TRP A CA 1
ATOM 738 C C . TRP A 1 97 ? 24.016 12.922 3.674 1 98.06 97 TRP A C 1
ATOM 740 O O . TRP A 1 97 ? 23.859 12.578 2.498 1 98.06 97 TRP A O 1
ATOM 750 N N . PRO A 1 98 ? 25.188 13.453 4.102 1 96.81 98 PRO A N 1
ATOM 751 C CA . PRO A 1 98 ? 26.297 13.672 3.168 1 96.81 98 PRO A CA 1
ATOM 752 C C . PRO A 1 98 ? 26.75 12.391 2.469 1 96.81 98 PRO A C 1
ATOM 754 O O . PRO A 1 98 ? 27.188 12.43 1.317 1 96.81 98 PRO A O 1
ATOM 757 N N . GLU A 1 99 ? 26.625 11.273 3.086 1 97 99 GLU A N 1
ATOM 758 C CA . GLU A 1 99 ? 27.047 9.992 2.521 1 97 99 GLU A CA 1
ATOM 759 C C . GLU A 1 99 ? 26 9.438 1.562 1 97 99 GLU A C 1
ATOM 761 O O . GLU A 1 99 ? 26.234 8.453 0.863 1 97 99 GLU A O 1
ATOM 766 N N . GLY A 1 100 ? 24.875 10.109 1.48 1 97.88 100 GLY A N 1
ATOM 767 C CA . GLY A 1 100 ? 23.812 9.664 0.606 1 97.88 100 GLY A CA 1
ATOM 768 C C . GLY A 1 100 ? 22.922 8.609 1.242 1 97.88 100 GLY A C 1
ATOM 769 O O . GLY A 1 100 ? 22.953 8.414 2.459 1 97.88 100 GLY A O 1
ATOM 770 N N . ALA A 1 101 ? 22.031 8.047 0.458 1 98.69 101 ALA A N 1
ATOM 771 C CA . ALA A 1 101 ? 21.047 7.086 0.935 1 98.69 101 ALA A CA 1
ATOM 772 C C . ALA A 1 101 ? 20.719 6.062 -0.149 1 98.69 101 ALA A C 1
ATOM 774 O O . ALA A 1 101 ? 21 6.281 -1.327 1 98.69 101 ALA A O 1
ATOM 775 N N . ARG A 1 102 ? 20.297 4.969 0.251 1 98.88 102 ARG A N 1
ATOM 776 C CA . ARG A 1 102 ? 19.594 4.039 -0.626 1 98.88 102 ARG A CA 1
ATOM 777 C C . ARG A 1 102 ? 18.094 4.105 -0.394 1 98.88 102 ARG A C 1
ATOM 779 O O . ARG A 1 102 ? 17.641 4.562 0.657 1 98.88 102 ARG A O 1
ATOM 786 N N . VAL A 1 103 ? 17.375 3.74 -1.426 1 98.94 103 VAL A N 1
ATOM 787 C CA . VAL A 1 103 ? 15.93 3.9 -1.364 1 98.94 103 VAL A CA 1
ATOM 788 C C . VAL A 1 103 ? 15.25 2.541 -1.526 1 98.94 103 VAL A C 1
ATOM 790 O O . VAL A 1 103 ? 15.57 1.788 -2.447 1 98.94 103 VAL A O 1
ATOM 793 N N . PHE A 1 104 ? 14.352 2.15 -0.647 1 98.94 104 PHE A N 1
ATOM 794 C CA . PHE A 1 104 ? 13.344 1.126 -0.893 1 98.94 104 PHE A CA 1
ATOM 795 C C . PHE A 1 104 ? 12 1.761 -1.237 1 98.94 104 PHE A C 1
ATOM 797 O O . PHE A 1 104 ? 11.391 2.428 -0.399 1 98.94 104 PHE A O 1
ATOM 804 N N . PHE A 1 105 ? 11.508 1.539 -2.43 1 98.94 105 PHE A N 1
ATOM 805 C CA . PHE A 1 105 ? 10.25 2.129 -2.883 1 98.94 105 PHE A CA 1
ATOM 806 C C . PHE A 1 105 ? 9.07 1.258 -2.48 1 98.94 105 PHE A C 1
ATOM 808 O O . PHE A 1 105 ? 9.141 0.029 -2.553 1 98.94 105 PHE A O 1
ATOM 815 N N . THR A 1 106 ? 8.023 1.919 -2.029 1 98.81 106 THR A N 1
ATOM 816 C CA . THR A 1 106 ? 6.789 1.259 -1.632 1 98.81 106 THR A CA 1
ATOM 817 C C . THR A 1 106 ? 5.594 1.87 -2.355 1 98.81 106 THR A C 1
ATOM 819 O O . THR A 1 106 ? 5.691 2.965 -2.914 1 98.81 106 THR A O 1
ATOM 822 N N . PRO A 1 107 ? 4.449 1.222 -2.354 1 98.25 107 PRO A N 1
ATOM 823 C CA . PRO A 1 107 ? 3.264 1.771 -3.018 1 98.25 107 PRO A CA 1
ATOM 824 C C . PRO A 1 107 ? 2.592 2.875 -2.205 1 98.25 107 PRO A C 1
ATOM 826 O O . PRO A 1 107 ? 1.768 3.623 -2.738 1 98.25 107 PRO A O 1
ATOM 829 N N . SER A 1 108 ? 2.912 2.979 -0.931 1 98.69 108 SER A N 1
ATOM 830 C CA . SER A 1 108 ? 2.217 3.943 -0.086 1 98.69 108 SER A CA 1
ATOM 831 C C . SER A 1 108 ? 3.064 4.336 1.12 1 98.69 108 SER A C 1
ATOM 833 O O . SER A 1 108 ? 4.094 3.715 1.389 1 98.69 108 SER A O 1
ATOM 835 N N . GLY A 1 109 ? 2.605 5.387 1.831 1 98.75 109 GLY A N 1
ATOM 836 C CA . GLY A 1 109 ? 3.268 5.797 3.059 1 98.75 109 GLY A CA 1
ATOM 837 C C . GLY A 1 109 ? 3.119 4.789 4.184 1 98.75 109 GLY A C 1
ATOM 838 O O . GLY A 1 109 ? 4.051 4.578 4.961 1 98.75 109 GLY A O 1
ATOM 839 N N . THR A 1 110 ? 1.914 4.195 4.316 1 98.56 110 THR A N 1
ATOM 840 C CA . THR A 1 110 ? 1.7 3.182 5.344 1 98.56 110 THR A CA 1
ATOM 841 C C . THR A 1 110 ? 2.646 2.002 5.141 1 98.56 110 THR A C 1
ATOM 843 O O . THR A 1 110 ? 3.166 1.442 6.109 1 98.56 110 THR A O 1
ATOM 846 N N . GLU A 1 111 ? 2.865 1.58 3.895 1 98.69 111 GLU A N 1
ATOM 847 C CA . GLU A 1 111 ? 3.801 0.493 3.621 1 98.69 111 GLU A CA 1
ATOM 848 C C . GLU A 1 111 ? 5.242 0.931 3.865 1 98.69 111 GLU A C 1
ATOM 850 O O . GLU A 1 111 ? 6.074 0.13 4.293 1 98.69 111 GLU A O 1
ATOM 855 N N . ALA A 1 112 ? 5.523 2.219 3.598 1 98.94 112 ALA A N 1
ATOM 856 C CA . ALA A 1 112 ? 6.852 2.736 3.92 1 98.94 112 ALA A CA 1
ATOM 857 C C . ALA A 1 112 ? 7.145 2.6 5.41 1 98.94 112 ALA A C 1
ATOM 859 O O . ALA A 1 112 ? 8.234 2.166 5.801 1 98.94 112 ALA A O 1
ATOM 860 N N . ASN A 1 113 ? 6.172 2.953 6.262 1 98.88 113 ASN A N 1
ATOM 861 C CA . ASN A 1 113 ? 6.363 2.834 7.703 1 98.88 113 ASN A CA 1
ATOM 862 C C . ASN A 1 113 ? 6.43 1.373 8.141 1 98.88 113 ASN A C 1
ATOM 864 O O . ASN A 1 113 ? 7.195 1.025 9.039 1 98.88 113 ASN A O 1
ATOM 868 N N . GLU A 1 114 ? 5.609 0.51 7.523 1 98.5 114 GLU A N 1
ATOM 869 C CA . GLU A 1 114 ? 5.695 -0.929 7.758 1 98.5 114 GLU A CA 1
ATOM 870 C C . GLU A 1 114 ? 7.105 -1.446 7.496 1 98.5 114 GLU A C 1
ATOM 872 O O . GLU A 1 114 ? 7.648 -2.217 8.289 1 98.5 114 GLU A O 1
ATOM 877 N N . ASP A 1 115 ? 7.703 -1.032 6.434 1 98.75 115 ASP A N 1
ATOM 878 C CA . ASP A 1 115 ? 9.023 -1.52 6.047 1 98.75 115 ASP A CA 1
ATOM 879 C C . ASP A 1 115 ? 10.117 -0.885 6.902 1 98.75 115 ASP A C 1
ATOM 881 O O . ASP A 1 115 ? 11.102 -1.539 7.242 1 98.75 115 ASP A O 1
ATOM 885 N N . ALA A 1 116 ? 9.922 0.386 7.242 1 98.88 116 ALA A N 1
ATOM 886 C CA . ALA A 1 116 ? 10.867 1.025 8.156 1 98.88 116 ALA A CA 1
ATOM 887 C C . ALA A 1 116 ? 10.922 0.289 9.492 1 98.88 116 ALA A C 1
ATOM 889 O O . ALA A 1 116 ? 12 0.156 10.086 1 98.88 116 ALA A O 1
ATOM 890 N N . ILE A 1 117 ? 9.781 -0.181 10 1 98.81 117 ILE A N 1
ATOM 891 C CA . ILE A 1 117 ? 9.742 -0.968 11.227 1 98.81 117 ILE A CA 1
ATOM 892 C C . ILE A 1 117 ? 10.617 -2.207 11.078 1 98.81 117 ILE A C 1
ATOM 894 O O . ILE A 1 117 ? 11.438 -2.508 11.953 1 98.81 117 ILE A O 1
ATOM 898 N N . LYS A 1 118 ? 10.477 -2.922 9.992 1 98.44 118 LYS A N 1
ATOM 899 C CA . LYS A 1 118 ? 11.273 -4.129 9.773 1 98.44 118 LYS A CA 1
ATOM 900 C C . LYS A 1 118 ? 12.758 -3.797 9.641 1 98.44 118 LYS A C 1
ATOM 902 O O . LYS A 1 118 ? 13.609 -4.527 10.148 1 98.44 118 LYS A O 1
ATOM 907 N N . PHE A 1 119 ? 13.062 -2.691 8.93 1 98.75 119 PHE A N 1
ATOM 908 C CA . PHE A 1 119 ? 14.461 -2.303 8.75 1 98.75 119 PHE A CA 1
ATOM 909 C C . PHE A 1 119 ? 15.117 -2.031 10.102 1 98.75 119 PHE A C 1
ATOM 911 O O . PHE A 1 119 ? 16.188 -2.58 10.398 1 98.75 119 PHE A O 1
ATOM 918 N N . VAL A 1 120 ? 14.484 -1.227 10.953 1 98.75 120 VAL A N 1
ATOM 919 C CA . VAL A 1 120 ? 15.141 -0.823 12.195 1 98.75 120 VAL A CA 1
ATOM 920 C C . VAL A 1 120 ? 15.281 -2.029 13.125 1 98.75 120 VAL A C 1
ATOM 922 O O . VAL A 1 120 ? 16.281 -2.17 13.82 1 98.75 120 VAL A O 1
ATOM 925 N N . ARG A 1 121 ? 14.258 -2.912 13.203 1 98.31 121 ARG A N 1
ATOM 926 C CA . ARG A 1 121 ? 14.367 -4.117 14.016 1 98.31 121 ARG A CA 1
ATOM 927 C C . ARG A 1 121 ? 15.492 -5.02 13.516 1 98.31 121 ARG A C 1
ATOM 929 O O . ARG A 1 121 ? 16.266 -5.555 14.312 1 98.31 121 ARG A O 1
ATOM 936 N N . HIS A 1 122 ? 15.57 -5.168 12.219 1 97.19 122 HIS A N 1
ATOM 937 C CA . HIS A 1 122 ? 16.578 -6.047 11.641 1 97.19 122 HIS A CA 1
ATOM 938 C C . HIS A 1 122 ? 17.969 -5.461 11.789 1 97.19 122 HIS A C 1
ATOM 940 O O . HIS A 1 122 ? 18.938 -6.195 12 1 97.19 122 HIS A O 1
ATOM 946 N N . LEU A 1 123 ? 18.094 -4.16 11.656 1 98.19 123 LEU A N 1
ATOM 947 C CA . LEU A 1 123 ? 19.391 -3.48 11.719 1 98.19 123 LEU A CA 1
ATOM 948 C C . LEU A 1 123 ? 19.922 -3.455 13.141 1 98.19 123 LEU A C 1
ATOM 950 O O . LEU A 1 123 ? 21.141 -3.48 13.359 1 98.19 123 LEU A O 1
ATOM 954 N N . THR A 1 124 ? 19.031 -3.455 14.172 1 98.19 124 THR A N 1
ATOM 955 C CA . THR A 1 124 ? 19.453 -3.268 15.547 1 98.19 124 THR A CA 1
ATOM 956 C C . THR A 1 124 ? 19.391 -4.582 16.328 1 98.19 124 THR A C 1
ATOM 958 O O . THR A 1 124 ? 20.062 -4.75 17.344 1 98.19 124 THR A O 1
ATOM 961 N N . GLY A 1 125 ? 18.531 -5.512 15.836 1 97.62 125 GLY A N 1
ATOM 962 C CA . GLY A 1 125 ? 18.25 -6.719 16.594 1 97.62 125 GLY A CA 1
ATOM 963 C C . GLY A 1 125 ? 17.359 -6.473 17.797 1 97.62 125 GLY A C 1
ATOM 964 O O . GLY A 1 125 ? 17.234 -7.34 18.672 1 97.62 125 GLY A O 1
ATOM 965 N N . ARG A 1 126 ? 16.812 -5.262 17.938 1 98.38 126 ARG A N 1
ATOM 966 C CA . ARG A 1 126 ? 15.969 -4.863 19.062 1 98.38 126 ARG A CA 1
ATOM 967 C C . ARG A 1 126 ? 14.492 -4.891 18.672 1 98.38 126 ARG A C 1
ATOM 969 O O . ARG A 1 126 ? 14.148 -4.754 17.484 1 98.38 126 ARG A O 1
ATOM 976 N N . PHE A 1 127 ? 13.602 -4.965 19.625 1 96.5 127 PHE A N 1
ATOM 977 C CA . PHE A 1 127 ? 12.211 -5.328 19.375 1 96.5 127 PHE A CA 1
ATOM 978 C C . PHE A 1 127 ? 11.305 -4.105 19.469 1 96.5 127 PHE A C 1
ATOM 980 O O . PHE A 1 127 ? 10.453 -3.896 18.609 1 96.5 127 PHE A O 1
ATOM 987 N N . LYS A 1 128 ? 11.5 -3.23 20.438 1 98.56 128 LYS A N 1
ATOM 988 C CA . LYS A 1 128 ? 10.531 -2.195 20.781 1 98.56 128 LYS A CA 1
ATOM 989 C C . LYS A 1 128 ? 10.727 -0.949 19.922 1 98.56 128 LYS A C 1
ATOM 991 O O . LYS A 1 128 ? 11.836 -0.676 19.469 1 98.56 128 LYS A O 1
ATOM 996 N N . ILE A 1 129 ? 9.68 -0.268 19.703 1 98.88 129 ILE A N 1
ATOM 997 C CA . ILE A 1 129 ? 9.641 1.001 18.984 1 98.88 129 ILE A CA 1
ATOM 998 C C . ILE A 1 129 ? 8.844 2.027 19.797 1 98.88 129 ILE A C 1
ATOM 1000 O O . ILE A 1 129 ? 7.777 1.714 20.328 1 98.88 129 ILE A O 1
ATOM 1004 N N . LEU A 1 130 ? 9.344 3.182 19.953 1 98.94 130 LEU A N 1
ATOM 1005 C CA . LEU A 1 130 ? 8.586 4.273 20.562 1 98.94 130 LEU A CA 1
ATOM 1006 C C . LEU A 1 130 ? 8.008 5.188 19.484 1 98.94 130 LEU A C 1
ATOM 1008 O O . LEU A 1 130 ? 8.672 5.484 18.5 1 98.94 130 LEU A O 1
ATOM 1012 N N . ALA A 1 131 ? 6.801 5.637 19.625 1 98.88 131 ALA A N 1
ATOM 1013 C CA . ALA A 1 131 ? 6.121 6.594 18.75 1 98.88 131 ALA A CA 1
ATOM 1014 C C . ALA A 1 131 ? 5.293 7.586 19.562 1 98.88 131 ALA A C 1
ATOM 1016 O O . ALA A 1 131 ? 4.863 7.277 20.688 1 98.88 131 ALA A O 1
ATOM 1017 N N . ALA A 1 132 ? 5.086 8.734 19.062 1 98.81 132 ALA A N 1
ATOM 1018 C CA . ALA A 1 132 ? 4.402 9.789 19.812 1 98.81 132 ALA A CA 1
ATOM 1019 C C . ALA A 1 132 ? 2.889 9.602 19.766 1 98.81 132 ALA A C 1
ATOM 1021 O O . ALA A 1 132 ? 2.344 9.188 18.734 1 98.81 132 ALA A O 1
ATOM 1022 N N . TYR A 1 133 ? 2.197 9.914 20.906 1 98.06 133 TYR A N 1
ATOM 1023 C CA . TYR A 1 133 ? 0.765 10.172 20.812 1 98.06 133 TYR A CA 1
ATOM 1024 C C . TYR A 1 133 ? 0.479 11.375 19.922 1 98.06 133 TYR A C 1
ATOM 1026 O O . TYR A 1 133 ? 1.376 12.172 19.641 1 98.06 133 TYR A O 1
ATOM 1034 N N . ARG A 1 134 ? -0.751 11.484 19.359 1 97 134 ARG A N 1
ATOM 1035 C CA . ARG A 1 134 ? -1.163 12.547 18.453 1 97 134 ARG A CA 1
ATOM 1036 C C . ARG A 1 134 ? -0.394 12.469 17.141 1 97 134 ARG A C 1
ATOM 1038 O O . ARG A 1 134 ? 0.031 13.5 16.609 1 97 134 ARG A O 1
ATOM 1045 N N . SER A 1 135 ? -0.085 11.297 16.766 1 98.12 135 SER A N 1
ATOM 1046 C CA . SER A 1 135 ? 0.583 11.047 15.492 1 98.12 135 SER A CA 1
ATOM 1047 C C . SER A 1 135 ? -0.276 10.172 14.586 1 98.12 135 SER A C 1
ATOM 1049 O O . SER A 1 135 ? -1.255 9.578 15.031 1 98.12 135 SER A O 1
ATOM 1051 N N . PHE A 1 136 ? 0.004 10.188 13.344 1 98.19 136 PHE A N 1
ATOM 1052 C CA . PHE A 1 136 ? -0.571 9.289 12.352 1 98.19 136 PHE A CA 1
ATOM 1053 C C . PHE A 1 136 ? 0.514 8.719 11.445 1 98.19 136 PHE A C 1
ATOM 1055 O O . PHE A 1 136 ? 1.212 9.461 10.758 1 98.19 136 PHE A O 1
ATOM 1062 N N . HIS A 1 137 ? 0.662 7.398 11.414 1 98.81 137 HIS A N 1
ATOM 1063 C CA . HIS A 1 137 ? 1.715 6.746 10.641 1 98.81 137 HIS A CA 1
ATOM 1064 C C . HIS A 1 137 ? 1.132 5.766 9.633 1 98.81 137 HIS A C 1
ATOM 1066 O O . HIS A 1 137 ? 1.874 5.074 8.93 1 98.81 137 HIS A O 1
ATOM 1072 N N . GLY A 1 138 ? -0.163 5.68 9.547 1 98 138 GLY A N 1
ATOM 1073 C CA . GLY A 1 138 ? -0.808 4.789 8.594 1 98 138 GLY A CA 1
ATOM 1074 C C . GLY A 1 138 ? -1.863 3.902 9.227 1 98 138 GLY A C 1
ATOM 1075 O O . GLY A 1 138 ? -2.143 4.016 10.422 1 98 138 GLY A O 1
ATOM 1076 N N . ALA A 1 139 ? -2.477 3.004 8.406 1 96.12 139 ALA A N 1
ATOM 1077 C CA . ALA A 1 139 ? -3.682 2.322 8.875 1 96.12 139 ALA A CA 1
ATOM 1078 C C . ALA A 1 139 ? -3.521 0.807 8.797 1 96.12 139 ALA A C 1
ATOM 1080 O O . ALA A 1 139 ? -4.453 0.06 9.102 1 96.12 139 ALA A O 1
ATOM 1081 N N . THR A 1 140 ? -2.379 0.274 8.367 1 97.5 140 THR A N 1
ATOM 1082 C CA . THR A 1 140 ? -2.113 -1.158 8.445 1 97.5 140 THR A CA 1
ATOM 1083 C C . THR A 1 140 ? -1.72 -1.557 9.867 1 97.5 140 THR A C 1
ATOM 1085 O O . THR A 1 140 ? -1.441 -0.696 10.703 1 97.5 140 THR A O 1
ATOM 1088 N N . MET A 1 141 ? -1.623 -2.803 10.148 1 98.06 141 MET A N 1
ATOM 1089 C CA . MET A 1 141 ? -1.479 -3.26 11.531 1 98.06 141 MET A CA 1
ATOM 1090 C C . MET A 1 141 ? -0.18 -2.746 12.141 1 98.06 141 MET A C 1
ATOM 1092 O O . MET A 1 141 ? -0.138 -2.402 13.32 1 98.06 141 MET A O 1
ATOM 1096 N N . GLY A 1 142 ? 0.881 -2.73 11.367 1 98.12 142 GLY A N 1
ATOM 1097 C CA . GLY A 1 142 ? 2.139 -2.191 11.859 1 98.12 142 GLY A CA 1
ATOM 1098 C C . GLY A 1 142 ? 2.129 -0.68 11.992 1 98.12 142 GLY A C 1
ATOM 1099 O O . GLY A 1 142 ? 2.465 -0.142 13.047 1 98.12 142 GLY A O 1
ATOM 1100 N N . SER A 1 143 ? 1.703 0.034 10.945 1 98.44 143 SER A N 1
ATOM 1101 C CA . SER A 1 143 ? 1.687 1.493 10.969 1 98.44 143 SER A CA 1
ATOM 1102 C C . SER A 1 143 ? 0.64 2.018 11.945 1 98.44 143 SER A C 1
ATOM 1104 O O . SER A 1 143 ? 0.839 3.057 12.578 1 98.44 143 SER A O 1
ATOM 1106 N N . ALA A 1 144 ? -0.473 1.336 12.078 1 98 144 ALA A N 1
ATOM 1107 C CA . ALA A 1 144 ? -1.494 1.714 13.047 1 98 144 ALA A CA 1
ATOM 1108 C C . ALA A 1 144 ? -0.966 1.585 14.477 1 98 144 ALA A C 1
ATOM 1110 O O . ALA A 1 144 ? -1.325 2.377 15.352 1 98 144 ALA A O 1
ATOM 1111 N N . ALA A 1 145 ? -0.15 0.555 14.711 1 98.44 145 ALA A N 1
ATOM 1112 C CA . ALA A 1 145 ? 0.453 0.396 16.031 1 98.44 145 ALA A CA 1
ATOM 1113 C C . ALA A 1 145 ? 1.275 1.624 16.406 1 98.44 145 ALA A C 1
ATOM 1115 O O . ALA A 1 145 ? 1.337 2 17.578 1 98.44 145 ALA A O 1
ATOM 1116 N N . LEU A 1 146 ? 1.907 2.244 15.43 1 98.81 146 LEU A N 1
ATOM 1117 C CA . LEU A 1 146 ? 2.697 3.449 15.656 1 98.81 146 LEU A CA 1
ATOM 1118 C C . LEU A 1 146 ? 1.792 4.656 15.883 1 98.81 146 LEU A C 1
ATOM 1120 O O . LEU A 1 146 ? 2.143 5.566 16.641 1 98.81 146 LEU A O 1
ATOM 1124 N N . THR A 1 147 ? 0.643 4.648 15.234 1 98.62 147 THR A N 1
ATOM 1125 C CA . THR A 1 147 ? -0.27 5.789 15.234 1 98.62 147 THR A CA 1
ATOM 1126 C C . THR A 1 147 ? -0.759 6.094 16.641 1 98.62 147 THR A C 1
ATOM 1128 O O . THR A 1 147 ? -1.101 5.18 17.406 1 98.62 147 THR A O 1
ATOM 1131 N N . GLY A 1 148 ? -0.761 7.402 17.016 1 97.88 148 GLY A N 1
ATOM 1132 C CA . GLY A 1 148 ? -1.087 7.793 18.391 1 97.88 148 GLY A CA 1
ATOM 1133 C C . GLY A 1 148 ? -2.432 8.484 18.5 1 97.88 148 GLY A C 1
ATOM 1134 O O . GLY A 1 148 ? -2.607 9.383 19.328 1 97.88 148 GLY A O 1
ATOM 1135 N N . GLU A 1 149 ? -3.344 8.211 17.609 1 96.75 149 GLU A N 1
ATOM 1136 C CA . GLU A 1 149 ? -4.684 8.797 17.672 1 96.75 149 GLU A CA 1
ATOM 1137 C C . GLU A 1 149 ? -5.746 7.762 17.297 1 96.75 149 GLU A C 1
ATOM 1139 O O . GLU A 1 149 ? -5.441 6.574 17.156 1 96.75 149 GLU A O 1
ATOM 1144 N N . ASN A 1 150 ? -7 8.102 17.266 1 95.25 150 ASN A N 1
ATOM 1145 C CA . ASN A 1 150 ? -8.148 7.203 17.344 1 95.25 150 ASN A CA 1
ATOM 1146 C C . ASN A 1 150 ? -8.258 6.332 16.094 1 95.25 150 ASN A C 1
ATOM 1148 O O . ASN A 1 150 ? -8.875 5.266 16.125 1 95.25 150 ASN A O 1
ATOM 1152 N N . ARG A 1 151 ? -7.664 6.594 14.953 1 95.44 151 ARG A N 1
ATOM 1153 C CA . ARG A 1 151 ? -7.75 5.785 13.742 1 95.44 151 ARG A CA 1
ATOM 1154 C C . ARG A 1 151 ? -7.062 4.438 13.93 1 95.44 151 ARG A C 1
ATOM 1156 O O . ARG A 1 151 ? -7.289 3.506 13.156 1 95.44 151 ARG A O 1
ATOM 1163 N N . ARG A 1 152 ? -6.277 4.359 15.008 1 96.31 152 ARG A N 1
ATOM 1164 C CA . ARG A 1 152 ? -5.605 3.088 15.25 1 96.31 152 ARG A CA 1
ATOM 1165 C C . ARG A 1 152 ? -6.535 2.104 15.953 1 96.31 152 ARG A C 1
ATOM 1167 O O . ARG A 1 152 ? -6.312 0.893 15.914 1 96.31 152 ARG A O 1
ATOM 1174 N N . TRP A 1 153 ? -7.562 2.609 16.672 1 95.75 153 TRP A N 1
ATOM 1175 C CA . TRP A 1 153 ? -8.328 1.8 17.609 1 95.75 153 TRP A CA 1
ATOM 1176 C C . TRP A 1 153 ? -8.969 0.609 16.906 1 95.75 153 TRP A C 1
ATOM 1178 O O . TRP A 1 153 ? -8.922 -0.517 17.406 1 95.75 153 TRP A O 1
ATOM 1188 N N . PRO A 1 154 ? -9.453 0.794 15.703 1 92.44 154 PRO A N 1
ATOM 1189 C CA . PRO A 1 154 ? -10.078 -0.355 15.047 1 92.44 154 PRO A CA 1
ATOM 1190 C C . PRO A 1 154 ? -9.07 -1.425 14.633 1 92.44 154 PRO A C 1
ATOM 1192 O O . PRO A 1 154 ? -9.445 -2.566 14.359 1 92.44 154 PRO A O 1
ATOM 1195 N N . ALA A 1 155 ? -7.844 -1.1 14.57 1 94.25 155 ALA A N 1
ATOM 1196 C CA . ALA A 1 155 ? -6.801 -2.031 14.156 1 94.25 155 ALA A CA 1
ATOM 1197 C C . ALA A 1 155 ? -6.293 -2.85 15.336 1 94.25 155 ALA A C 1
ATOM 1199 O O . ALA A 1 155 ? -5.559 -3.824 15.156 1 94.25 155 ALA A O 1
ATOM 1200 N N . GLU A 1 156 ? -6.641 -2.516 16.531 1 95 156 GLU A N 1
ATOM 1201 C CA . GLU A 1 156 ? -6.137 -3.197 17.719 1 95 156 GLU A CA 1
ATOM 1202 C C . GLU A 1 156 ? -6.82 -4.547 17.906 1 95 156 GLU A C 1
ATOM 1204 O O . GLU A 1 156 ? -8.016 -4.691 17.641 1 95 156 GLU A O 1
ATOM 1209 N N . PRO A 1 157 ? -6.18 -5.531 18.469 1 94.75 157 PRO A N 1
ATOM 1210 C CA . PRO A 1 157 ? -4.754 -5.473 18.812 1 94.75 157 PRO A CA 1
ATOM 1211 C C . PRO A 1 157 ? -3.857 -5.527 17.578 1 94.75 157 PRO A C 1
ATOM 1213 O O . PRO A 1 157 ? -4.008 -6.418 16.734 1 94.75 157 PRO A O 1
ATOM 1216 N N . ALA A 1 158 ? -3.025 -4.609 17.422 1 94.12 158 ALA A N 1
ATOM 1217 C CA . ALA A 1 158 ? -2.045 -4.531 16.344 1 94.12 158 ALA A CA 1
ATOM 1218 C C . ALA A 1 158 ? -0.733 -5.199 16.75 1 94.12 158 ALA A C 1
ATOM 1220 O O . ALA A 1 158 ? -0.686 -5.953 17.719 1 94.12 158 ALA A O 1
ATOM 1221 N N . MET A 1 159 ? 0.313 -4.949 15.891 1 96.25 159 MET A N 1
ATOM 1222 C CA . MET A 1 159 ? 1.614 -5.551 16.172 1 96.25 159 MET A CA 1
ATOM 1223 C C . MET A 1 159 ? 2.086 -5.203 17.578 1 96.25 159 MET A C 1
ATOM 1225 O O . MET A 1 159 ? 1.901 -4.078 18.031 1 96.25 159 MET A O 1
ATOM 1229 N N . PRO A 1 160 ? 2.648 -6.094 18.312 1 97 160 PRO A N 1
ATOM 1230 C CA . PRO A 1 160 ? 3.166 -5.789 19.641 1 97 160 PRO A CA 1
ATOM 1231 C C . PRO A 1 160 ? 4.48 -5.012 19.609 1 97 160 PRO A C 1
ATOM 1233 O O . PRO A 1 160 ? 5.086 -4.867 18.547 1 97 160 PRO A O 1
ATOM 1236 N N . GLY A 1 161 ? 4.871 -4.441 20.719 1 97.94 161 GLY A N 1
ATOM 1237 C CA . GLY A 1 161 ? 6.207 -3.881 20.859 1 97.94 161 GLY A CA 1
ATOM 1238 C C . GLY A 1 161 ? 6.246 -2.377 20.656 1 97.94 161 GLY A C 1
ATOM 1239 O O . GLY A 1 161 ? 7.312 -1.765 20.719 1 97.94 161 GLY A O 1
ATOM 1240 N N . VAL A 1 162 ? 5.133 -1.725 20.516 1 98.62 162 VAL A N 1
ATOM 1241 C CA . VAL A 1 162 ? 5.098 -0.277 20.344 1 98.62 162 VAL A CA 1
ATOM 1242 C C . VAL A 1 162 ? 4.691 0.393 21.641 1 98.62 162 VAL A C 1
ATOM 1244 O O . VAL A 1 162 ? 3.727 -0.025 22.297 1 98.62 162 VAL A O 1
ATOM 1247 N N . VAL A 1 163 ? 5.457 1.346 22.062 1 98.75 163 VAL A N 1
ATOM 1248 C CA . VAL A 1 163 ? 5.191 2.127 23.266 1 98.75 163 VAL A CA 1
ATOM 1249 C C . VAL A 1 163 ? 5.008 3.598 22.906 1 98.75 163 VAL A C 1
ATOM 1251 O O . VAL A 1 163 ? 5.836 4.176 22.203 1 98.75 163 VAL A O 1
ATOM 1254 N N . HIS A 1 164 ? 3.939 4.188 23.375 1 98.75 164 HIS A N 1
ATOM 1255 C CA . HIS A 1 164 ? 3.674 5.582 23.031 1 98.75 164 HIS A CA 1
ATOM 1256 C C . HIS A 1 164 ? 4.16 6.52 24.141 1 98.75 164 HIS A C 1
ATOM 1258 O O . HIS A 1 164 ? 4.223 6.129 25.297 1 98.75 164 HIS A O 1
ATOM 1264 N N . PHE A 1 165 ? 4.5 7.691 23.75 1 98.88 165 PHE A N 1
ATOM 1265 C CA . PHE A 1 165 ? 4.883 8.766 24.656 1 98.88 165 PHE A CA 1
ATOM 1266 C C . PHE A 1 165 ? 4.266 10.086 24.219 1 98.88 165 PHE A C 1
ATOM 1268 O O . PHE A 1 165 ? 3.705 10.18 23.125 1 98.88 165 PHE A O 1
ATOM 1275 N N . PHE A 1 166 ? 4.32 11.125 25.062 1 98.62 166 PHE A N 1
ATOM 1276 C CA . PHE A 1 166 ? 3.805 12.453 24.75 1 98.62 166 PHE A CA 1
ATOM 1277 C C . PHE A 1 166 ? 4.918 13.359 24.234 1 98.62 166 PHE A C 1
ATOM 1279 O O . PHE A 1 166 ? 6.023 13.359 24.781 1 98.62 166 PHE A O 1
ATOM 1286 N N . ALA A 1 167 ? 4.664 14 23.156 1 98.56 167 ALA A N 1
ATOM 1287 C CA . ALA A 1 167 ? 5.535 15.047 22.609 1 98.56 167 ALA A CA 1
ATOM 1288 C C . ALA A 1 167 ? 4.965 16.438 22.891 1 98.56 167 ALA A C 1
ATOM 1290 O O . ALA A 1 167 ? 3.818 16.562 23.328 1 98.56 167 ALA A O 1
ATOM 1291 N N . PRO A 1 168 ? 5.758 17.484 22.656 1 98.25 168 PRO A N 1
ATOM 1292 C CA . PRO A 1 168 ? 5.32 18.844 22.969 1 98.25 168 PRO A CA 1
ATOM 1293 C C . PRO A 1 168 ? 4.098 19.266 22.172 1 98.25 168 PRO A C 1
ATOM 1295 O O . PRO A 1 168 ? 3.979 18.922 20.984 1 98.25 168 PRO A O 1
ATOM 1298 N N . TYR A 1 169 ? 3.252 19.969 22.781 1 97.69 169 TYR A N 1
ATOM 1299 C CA . TYR A 1 169 ? 2.127 20.703 22.219 1 97.69 169 TYR A CA 1
ATOM 1300 C C . TYR A 1 169 ? 1.832 21.969 23.031 1 97.69 169 TYR A C 1
ATOM 1302 O O . TYR A 1 169 ? 0.905 21.984 23.844 1 97.69 169 TYR A O 1
ATOM 1310 N N . PRO A 1 170 ? 2.605 22.984 22.75 1 95.94 170 PRO A N 1
ATOM 1311 C CA . PRO A 1 170 ? 2.572 24.172 23.625 1 95.94 170 PRO A CA 1
ATOM 1312 C C . PRO A 1 170 ? 1.171 24.75 23.75 1 95.94 170 PRO A C 1
ATOM 1314 O O . PRO A 1 170 ? 0.817 25.266 24.828 1 95.94 170 PRO A O 1
ATOM 1317 N N . TYR A 1 171 ? 0.35 24.672 22.703 1 96.25 171 TYR A N 1
ATOM 1318 C CA . TYR A 1 171 ? -0.987 25.25 22.797 1 96.25 171 TYR A CA 1
ATOM 1319 C C . TYR A 1 171 ? -1.837 24.516 23.812 1 96.25 171 TYR A C 1
ATOM 1321 O O . TYR A 1 171 ? -2.666 25.125 24.5 1 96.25 171 TYR A O 1
ATOM 1329 N N . ARG A 1 172 ? -1.68 23.219 23.891 1 94.62 172 ARG A N 1
ATOM 1330 C CA . ARG A 1 172 ? -2.293 22.344 24.891 1 94.62 172 ARG A CA 1
ATOM 1331 C C . ARG A 1 172 ? -1.271 21.375 25.469 1 94.62 172 ARG A C 1
ATOM 1333 O O . ARG A 1 172 ? -1.301 20.172 25.172 1 94.62 172 ARG A O 1
ATOM 1340 N N . SER A 1 173 ? -0.501 21.938 26.312 1 96.44 173 SER A N 1
ATOM 1341 C CA . SER A 1 173 ? 0.686 21.234 26.781 1 96.44 173 SER A CA 1
ATOM 1342 C C . SER A 1 173 ? 0.31 20.031 27.656 1 96.44 173 SER A C 1
ATOM 1344 O O . SER A 1 173 ? -0.402 20.188 28.656 1 96.44 173 SER A O 1
ATOM 1346 N N . PRO A 1 174 ? 0.813 18.875 27.312 1 96.56 174 PRO A N 1
ATOM 1347 C CA . PRO A 1 174 ? 0.645 17.75 28.25 1 96.56 174 PRO A CA 1
ATOM 1348 C C . PRO A 1 174 ? 1.619 17.812 29.422 1 96.56 174 PRO A C 1
ATOM 1350 O O . PRO A 1 174 ? 1.575 16.953 30.297 1 96.56 174 PRO A O 1
ATOM 1353 N N . PHE A 1 175 ? 2.406 18.812 29.484 1 97.81 175 PHE A N 1
ATOM 1354 C CA . PHE A 1 175 ? 3.445 18.891 30.516 1 97.81 175 PHE A CA 1
ATOM 1355 C C . PHE A 1 175 ? 3.195 20.078 31.438 1 97.81 175 PHE A C 1
ATOM 1357 O O . PHE A 1 175 ? 4.062 20.438 32.25 1 97.81 175 PHE A O 1
ATOM 1364 N N . TYR A 1 176 ? 2.113 20.75 31.328 1 96.38 176 TYR A N 1
ATOM 1365 C CA . TYR A 1 176 ? 1.638 21.781 32.25 1 96.38 176 TYR A CA 1
ATOM 1366 C C . TYR A 1 176 ? 2.609 22.953 32.281 1 96.38 176 TYR A C 1
ATOM 1368 O O . TYR A 1 176 ? 3.004 23.406 33.375 1 96.38 176 TYR A O 1
ATOM 1376 N N . THR A 1 177 ? 3 23.391 31.109 1 96.44 177 THR A N 1
ATOM 1377 C CA . THR A 1 177 ? 3.91 24.531 31 1 96.44 177 THR A CA 1
ATOM 1378 C C . THR A 1 177 ? 3.359 25.578 30.031 1 96.44 177 THR A C 1
ATOM 1380 O O . THR A 1 177 ? 2.545 25.266 29.156 1 96.44 177 THR A O 1
ATOM 1383 N N . GLU A 1 178 ? 3.803 26.797 30.234 1 94.31 178 GLU A N 1
ATOM 1384 C CA . GLU A 1 178 ? 3.498 27.891 29.297 1 94.31 178 GLU A CA 1
ATOM 1385 C C . GLU A 1 178 ? 4.766 28.406 28.625 1 94.31 178 GLU A C 1
ATOM 1387 O O . GLU A 1 178 ? 4.695 29.281 27.766 1 94.31 178 GLU A O 1
ATOM 1392 N N . ASP A 1 179 ? 5.887 27.875 29 1 96.5 179 ASP A N 1
ATOM 1393 C CA . ASP A 1 179 ? 7.191 28.266 28.469 1 96.5 179 ASP A CA 1
ATOM 1394 C C . ASP A 1 179 ? 7.727 27.188 27.516 1 96.5 179 ASP A C 1
ATOM 1396 O O . ASP A 1 179 ? 7.957 26.047 27.922 1 96.5 179 ASP A O 1
ATOM 1400 N N . PRO A 1 180 ? 7.938 27.609 26.281 1 96.31 180 PRO A N 1
ATOM 1401 C CA . PRO A 1 180 ? 8.422 26.641 25.297 1 96.31 180 PRO A CA 1
ATOM 1402 C C . PRO A 1 180 ? 9.703 25.938 25.75 1 96.31 180 PRO A C 1
ATOM 1404 O O . PRO A 1 180 ? 9.898 24.75 25.469 1 96.31 180 PRO A O 1
ATOM 1407 N N . LYS A 1 181 ? 10.578 26.641 26.406 1 97.56 181 LYS A N 1
ATOM 1408 C CA . LYS A 1 181 ? 11.82 26.047 26.891 1 97.56 181 LYS A CA 1
ATOM 1409 C C . LYS A 1 181 ? 11.547 25 27.969 1 97.56 181 LYS A C 1
ATOM 1411 O O . LYS A 1 181 ? 12.172 23.938 27.969 1 97.56 181 LYS A O 1
ATOM 1416 N N . GLU A 1 182 ? 10.633 25.344 28.859 1 98.25 182 GLU A N 1
ATOM 1417 C CA . GLU A 1 182 ? 10.234 24.391 29.891 1 98.25 182 GLU A CA 1
ATOM 1418 C C . GLU A 1 182 ? 9.5 23.203 29.281 1 98.25 182 GLU A C 1
ATOM 1420 O O . GLU A 1 182 ? 9.648 22.062 29.766 1 98.25 182 GLU A O 1
ATOM 1425 N N . GLU A 1 183 ? 8.688 23.484 28.281 1 98.31 183 GLU A N 1
ATOM 1426 C CA . GLU A 1 183 ? 7.996 22.422 27.562 1 98.31 183 GLU A CA 1
ATOM 1427 C C . GLU A 1 183 ? 8.984 21.391 27 1 98.31 183 GLU A C 1
ATOM 1429 O O . GLU A 1 183 ? 8.789 20.188 27.172 1 98.31 183 GLU A O 1
ATOM 1434 N N . VAL A 1 184 ? 10.062 21.875 26.406 1 98.62 184 VAL A N 1
ATOM 1435 C CA . VAL A 1 184 ? 11.086 21.031 25.812 1 98.62 184 VAL A CA 1
ATOM 1436 C C . VAL A 1 184 ? 11.773 20.188 26.891 1 98.62 184 VAL A C 1
ATOM 1438 O O . VAL A 1 184 ? 11.914 18.984 26.75 1 98.62 184 VAL A O 1
ATOM 1441 N N . LYS A 1 185 ? 12.172 20.875 27.938 1 98.62 185 LYS A N 1
ATOM 1442 C CA . LYS A 1 185 ? 12.867 20.203 29.031 1 98.62 185 LYS A CA 1
ATOM 1443 C C . LYS A 1 185 ? 12.023 19.062 29.594 1 98.62 185 LYS A C 1
ATOM 1445 O O . LYS A 1 185 ? 12.508 17.953 29.75 1 98.62 185 LYS A O 1
ATOM 1450 N N . ARG A 1 186 ? 10.758 19.328 29.828 1 98.81 186 ARG A N 1
ATOM 1451 C CA . ARG A 1 186 ? 9.883 18.344 30.453 1 98.81 186 ARG A CA 1
ATOM 1452 C C . ARG A 1 186 ? 9.523 17.234 29.484 1 98.81 186 ARG A C 1
ATOM 1454 O O . ARG A 1 186 ? 9.383 16.078 29.875 1 98.81 186 ARG A O 1
ATOM 1461 N N . ALA A 1 187 ? 9.352 17.594 28.266 1 98.88 187 ALA A N 1
ATOM 1462 C CA . ALA A 1 187 ? 9.039 16.578 27.25 1 98.88 187 ALA A CA 1
ATOM 1463 C C . ALA A 1 187 ? 10.203 15.617 27.062 1 98.88 187 ALA A C 1
ATOM 1465 O O . ALA A 1 187 ? 10 14.414 26.906 1 98.88 187 ALA A O 1
ATOM 1466 N N . LEU A 1 188 ? 11.43 16.156 27.031 1 98.88 188 LEU A N 1
ATOM 1467 C CA . LEU A 1 188 ? 12.602 15.312 26.875 1 98.88 188 LEU A CA 1
ATOM 1468 C C . LEU A 1 188 ? 12.805 14.445 28.109 1 98.88 188 LEU A C 1
ATOM 1470 O O . LEU A 1 188 ? 13.195 13.281 28 1 98.88 188 LEU A O 1
ATOM 1474 N N . ASP A 1 189 ? 12.578 15.039 29.266 1 98.81 189 ASP A N 1
ATOM 1475 C CA . ASP A 1 189 ? 12.633 14.258 30.5 1 98.81 189 ASP A CA 1
ATOM 1476 C C . ASP A 1 189 ? 11.625 13.109 30.469 1 98.81 189 ASP A C 1
ATOM 1478 O O . ASP A 1 189 ? 11.945 11.977 30.812 1 98.81 189 ASP A O 1
ATOM 1482 N N . HIS A 1 190 ? 10.43 13.398 30.047 1 98.88 190 HIS A N 1
ATOM 1483 C CA . HIS A 1 190 ? 9.375 12.398 29.922 1 98.88 190 HIS A CA 1
ATOM 1484 C C . HIS A 1 190 ? 9.797 11.281 28.984 1 98.88 190 HIS A C 1
ATOM 1486 O O . HIS A 1 190 ? 9.688 10.102 29.312 1 98.88 190 HIS A O 1
ATOM 1492 N N . LEU A 1 191 ? 10.281 11.602 27.812 1 98.88 191 LEU A N 1
ATOM 1493 C CA . LEU A 1 191 ? 10.703 10.625 26.812 1 98.88 191 LEU A CA 1
ATOM 1494 C C . LEU A 1 191 ? 11.797 9.711 27.375 1 98.88 191 LEU A C 1
ATOM 1496 O O . LEU A 1 191 ? 11.742 8.492 27.203 1 98.88 191 LEU A O 1
ATOM 1500 N N . GLU A 1 192 ? 12.75 10.312 27.984 1 98.69 192 GLU A N 1
ATOM 1501 C CA . GLU A 1 192 ? 13.852 9.531 28.531 1 98.69 192 GLU A CA 1
ATOM 1502 C C . GLU A 1 192 ? 13.383 8.617 29.656 1 98.69 192 GLU A C 1
ATOM 1504 O O . GLU A 1 192 ? 13.852 7.484 29.797 1 98.69 192 GLU A O 1
ATOM 1509 N N . ARG A 1 193 ? 12.477 9.094 30.516 1 98.62 193 ARG A N 1
ATOM 1510 C CA . ARG A 1 193 ? 11.914 8.258 31.578 1 98.62 193 ARG A CA 1
ATOM 1511 C C . ARG A 1 193 ? 11.188 7.055 30.984 1 98.62 193 ARG A C 1
ATOM 1513 O O . ARG A 1 193 ? 11.305 5.941 31.5 1 98.62 193 ARG A O 1
ATOM 1520 N N . VAL A 1 194 ? 10.414 7.305 29.938 1 98.81 194 VAL A N 1
ATOM 1521 C CA . VAL A 1 194 ? 9.734 6.199 29.281 1 98.81 194 VAL A CA 1
ATOM 1522 C C . VAL A 1 194 ? 10.758 5.195 28.766 1 98.81 194 VAL A C 1
ATOM 1524 O O . VAL A 1 194 ? 10.609 3.986 28.969 1 98.81 194 VAL A O 1
ATOM 1527 N N . LEU A 1 195 ? 11.797 5.688 28.141 1 98.62 195 LEU A N 1
ATOM 1528 C CA . LEU A 1 195 ? 12.844 4.84 27.594 1 98.62 195 LEU A CA 1
ATOM 1529 C C . LEU A 1 195 ? 13.484 3.988 28.688 1 98.62 195 LEU A C 1
ATOM 1531 O O . LEU A 1 195 ? 13.727 2.797 28.484 1 98.62 195 LEU A O 1
ATOM 1535 N N . LEU A 1 196 ? 13.734 4.602 29.797 1 98.44 196 LEU A N 1
ATOM 1536 C CA . LEU A 1 196 ? 14.398 3.902 30.891 1 98.44 196 LEU A CA 1
ATOM 1537 C C . LEU A 1 196 ? 13.508 2.803 31.453 1 98.44 196 LEU A C 1
ATOM 1539 O O . LEU A 1 196 ? 14 1.75 31.859 1 98.44 196 LEU A O 1
ATOM 1543 N N . HIS A 1 197 ? 12.227 3.014 31.438 1 98.5 197 HIS A N 1
ATOM 1544 C CA . HIS A 1 197 ? 11.297 2.01 31.938 1 98.5 197 HIS A CA 1
ATOM 1545 C C . HIS A 1 197 ? 11.078 0.903 30.906 1 98.5 197 HIS A C 1
ATOM 1547 O O . HIS A 1 197 ? 10.578 -0.171 31.234 1 98.5 197 HIS A O 1
ATOM 1553 N N . GLU A 1 198 ? 11.453 1.149 29.656 1 98.5 198 GLU A N 1
ATOM 1554 C CA . GLU A 1 198 ? 11.266 0.181 28.578 1 98.5 198 GLU A CA 1
ATOM 1555 C C . GLU A 1 198 ? 12.57 -0.516 28.219 1 98.5 198 GLU A C 1
ATOM 1557 O O . GLU A 1 198 ? 12.633 -1.279 27.266 1 98.5 198 GLU A O 1
ATOM 1562 N N . ASP A 1 199 ? 13.625 -0.303 29.047 1 98.38 199 ASP A N 1
ATOM 1563 C CA . ASP A 1 199 ? 14.961 -0.817 28.766 1 98.38 199 ASP A CA 1
ATOM 1564 C C . ASP A 1 199 ? 15.469 -0.328 27.406 1 98.38 199 ASP A C 1
ATOM 1566 O O . ASP A 1 199 ? 15.242 -0.982 26.391 1 98.38 199 ASP A O 1
ATOM 1570 N N . PRO A 1 200 ? 16.188 0.788 27.422 1 98.38 200 PRO A N 1
ATOM 1571 C CA . PRO A 1 200 ? 16.656 1.372 26.172 1 98.38 200 PRO A CA 1
ATOM 1572 C C . PRO A 1 200 ? 17.344 0.353 25.266 1 98.38 200 PRO A C 1
ATOM 1574 O O . PRO A 1 200 ? 17.312 0.483 24.047 1 98.38 200 PRO A O 1
ATOM 1577 N N . LYS A 1 201 ? 17.906 -0.698 25.781 1 98.25 201 LYS A N 1
ATOM 1578 C CA . LYS A 1 201 ? 18.625 -1.708 25.016 1 98.25 201 LYS A CA 1
ATOM 1579 C C . LYS A 1 201 ? 17.672 -2.588 24.234 1 98.25 201 LYS A C 1
ATOM 1581 O O . LYS A 1 201 ? 18.094 -3.324 23.328 1 98.25 201 LYS A O 1
ATOM 1586 N N . ARG A 1 202 ? 16.406 -2.43 24.469 1 98.38 202 ARG A N 1
ATOM 1587 C CA . ARG A 1 202 ? 15.383 -3.209 23.766 1 98.38 202 ARG A CA 1
ATOM 1588 C C . ARG A 1 202 ? 14.641 -2.352 22.75 1 98.38 202 ARG A C 1
ATOM 1590 O O . ARG A 1 202 ? 13.758 -2.844 22.047 1 98.38 202 ARG A O 1
ATOM 1597 N N . VAL A 1 203 ? 15 -1.089 22.656 1 98.88 203 VAL A N 1
ATOM 1598 C CA . VAL A 1 203 ? 14.312 -0.157 21.766 1 98.88 203 VAL A CA 1
ATOM 1599 C C . VAL A 1 203 ? 15.109 0.018 20.484 1 98.88 203 VAL A C 1
ATOM 1601 O O . VAL A 1 203 ? 16.266 0.456 20.516 1 98.88 203 VAL A O 1
ATOM 1604 N N . ALA A 1 204 ? 14.43 -0.322 19.359 1 98.88 204 ALA A N 1
ATOM 1605 C CA . ALA A 1 204 ? 15.078 -0.246 18.047 1 98.88 204 ALA A CA 1
ATOM 1606 C C . ALA A 1 204 ? 15.094 1.188 17.531 1 98.88 204 ALA A C 1
ATOM 1608 O O . ALA A 1 204 ? 16.094 1.643 16.969 1 98.88 204 ALA A O 1
ATOM 1609 N N . ALA A 1 205 ? 13.961 1.849 17.766 1 98.94 205 ALA A N 1
ATOM 1610 C CA . ALA A 1 205 ? 13.852 3.154 17.109 1 98.94 205 ALA A CA 1
ATOM 1611 C C . ALA A 1 205 ? 12.781 4.012 17.781 1 98.94 205 ALA A C 1
ATOM 1613 O O . ALA A 1 205 ? 11.922 3.492 18.5 1 98.94 205 ALA A O 1
ATOM 1614 N N . ILE A 1 206 ? 12.898 5.285 17.594 1 98.94 206 ILE A N 1
ATOM 1615 C CA . ILE A 1 206 ? 11.844 6.266 17.844 1 98.94 206 ILE A CA 1
ATOM 1616 C C . ILE A 1 206 ? 11.312 6.785 16.5 1 98.94 206 ILE A C 1
ATOM 1618 O O . ILE A 1 206 ? 12.078 7.289 15.68 1 98.94 206 ILE A O 1
ATOM 1622 N N . PHE A 1 207 ? 10.047 6.59 16.266 1 98.94 207 PHE A N 1
ATOM 1623 C CA . PHE A 1 207 ? 9.359 7.137 15.102 1 98.94 207 PHE A CA 1
ATOM 1624 C C . PHE A 1 207 ? 8.703 8.469 15.438 1 98.94 207 PHE A C 1
ATOM 1626 O O . PHE A 1 207 ? 7.953 8.57 16.422 1 98.94 207 PHE A O 1
ATOM 1633 N N . LEU A 1 208 ? 8.938 9.484 14.594 1 98.75 208 LEU A N 1
ATOM 1634 C CA . LEU A 1 208 ? 8.375 10.805 14.859 1 98.75 208 LEU A CA 1
ATOM 1635 C C . LEU A 1 208 ? 8.008 11.516 13.562 1 98.75 208 LEU A C 1
ATOM 1637 O O . LEU A 1 208 ? 8.742 11.422 12.57 1 98.75 208 LEU A O 1
ATOM 1641 N N . GLU A 1 209 ? 6.84 12.125 13.539 1 98.81 209 GLU A N 1
ATOM 1642 C CA . GLU A 1 209 ? 6.621 13.203 12.578 1 98.81 209 GLU A CA 1
ATOM 1643 C C . GLU A 1 209 ? 7.387 14.461 12.984 1 98.81 209 GLU A C 1
ATOM 1645 O O . GLU A 1 209 ? 7.109 15.055 14.031 1 98.81 209 GLU A O 1
ATOM 1650 N N . PRO A 1 210 ? 8.305 14.883 12.188 1 98.75 210 PRO A N 1
ATOM 1651 C CA . PRO A 1 210 ? 9.078 16.062 12.609 1 98.75 210 PRO A CA 1
ATOM 1652 C C . PRO A 1 210 ? 8.219 17.312 12.758 1 98.75 210 PRO A C 1
ATOM 1654 O O . PRO A 1 210 ? 8.594 18.25 13.469 1 98.75 210 PRO A O 1
ATOM 1657 N N . VAL A 1 211 ? 7.168 17.438 12.07 1 98.69 211 VAL A N 1
ATOM 1658 C CA . VAL A 1 211 ? 5.996 18.281 12.273 1 98.69 211 VAL A CA 1
ATOM 1659 C C . VAL A 1 211 ? 4.738 17.422 12.297 1 98.69 211 VAL A C 1
ATOM 1661 O O . VAL A 1 211 ? 4.465 16.672 11.352 1 98.69 211 VAL A O 1
ATOM 1664 N N . VAL A 1 212 ? 4.078 17.484 13.492 1 98.44 212 VAL A N 1
ATOM 1665 C CA . VAL A 1 212 ? 2.857 16.688 13.539 1 98.44 212 VAL A CA 1
ATOM 1666 C C . VAL A 1 212 ? 1.936 17.078 12.391 1 98.44 212 VAL A C 1
ATOM 1668 O O . VAL A 1 212 ? 1.711 18.266 12.148 1 98.44 212 VAL A O 1
ATOM 1671 N N . GLY A 1 213 ? 1.391 16.156 11.664 1 97.06 213 GLY A N 1
ATOM 1672 C CA . GLY A 1 213 ? 0.596 16.422 10.477 1 97.06 213 GLY A CA 1
ATOM 1673 C C . GLY A 1 213 ? -0.864 16.703 10.789 1 97.06 213 GLY A C 1
ATOM 1674 O O . GLY A 1 213 ? -1.194 17.688 11.438 1 97.06 213 GLY A O 1
ATOM 1675 N N . SER A 1 214 ? -1.724 15.727 10.461 1 93.25 214 SER A N 1
ATOM 1676 C CA . SER A 1 214 ? -3.172 15.906 10.477 1 93.25 214 SER A CA 1
ATOM 1677 C C . SER A 1 214 ? -3.688 16.125 11.891 1 93.25 214 SER A C 1
ATOM 1679 O O . SER A 1 214 ? -4.805 16.609 12.086 1 93.25 214 SER A O 1
ATOM 1681 N N . ASN A 1 215 ? -2.852 15.836 12.883 1 96 215 ASN A N 1
ATOM 1682 C CA . ASN A 1 215 ? -3.311 15.922 14.266 1 96 215 ASN A CA 1
ATOM 1683 C C . ASN A 1 215 ? -2.936 17.266 14.898 1 96 215 ASN A C 1
ATOM 1685 O O . ASN A 1 215 ? -2.855 17.375 16.125 1 96 215 ASN A O 1
ATOM 1689 N N . GLY A 1 216 ? -2.68 18.266 14.07 1 96 216 GLY A N 1
ATOM 1690 C CA . GLY A 1 216 ? -2.582 19.578 14.695 1 96 216 GLY A CA 1
ATOM 1691 C C . GLY A 1 216 ? -1.563 20.484 14.023 1 96 216 GLY A C 1
ATOM 1692 O O . GLY A 1 216 ? -1.474 21.672 14.344 1 96 216 GLY A O 1
ATOM 1693 N N . VAL A 1 217 ? -0.817 19.938 13.055 1 98.31 217 VAL A N 1
ATOM 1694 C CA . VAL A 1 217 ? 0.29 20.672 12.453 1 98.31 217 VAL A CA 1
ATOM 1695 C C . VAL A 1 217 ? 1.138 21.312 13.555 1 98.31 217 VAL A C 1
ATOM 1697 O O . VAL A 1 217 ? 1.355 22.531 13.547 1 98.31 217 VAL A O 1
ATOM 1700 N N . ILE A 1 218 ? 1.659 20.531 14.445 1 98.31 218 ILE A N 1
ATOM 1701 C CA . ILE A 1 218 ? 2.398 21 15.609 1 98.31 218 ILE A CA 1
ATOM 1702 C C . ILE A 1 218 ? 3.883 21.109 15.266 1 98.31 218 ILE A C 1
ATOM 1704 O O . ILE A 1 218 ? 4.535 20.125 14.953 1 98.31 218 ILE A O 1
ATOM 1708 N N . VAL A 1 219 ? 4.359 22.344 15.258 1 98.19 219 VAL A N 1
ATOM 1709 C CA . VAL A 1 219 ? 5.793 22.594 15.156 1 98.19 219 VAL A CA 1
ATOM 1710 C C . VAL A 1 219 ? 6.426 22.531 16.547 1 98.19 219 VAL A C 1
ATOM 1712 O O . VAL A 1 219 ? 6.07 23.328 17.422 1 98.19 219 VAL A O 1
ATOM 1715 N N . TYR A 1 220 ? 7.316 21.609 16.734 1 98.31 220 TYR A N 1
ATOM 1716 C CA . TYR A 1 220 ? 7.926 21.469 18.047 1 98.31 220 TYR A CA 1
ATOM 1717 C C . TYR A 1 220 ? 8.781 22.672 18.391 1 98.31 220 TYR A C 1
ATOM 1719 O O . TYR A 1 220 ? 9.43 23.25 17.516 1 98.31 220 TYR A O 1
ATOM 1727 N N . PRO A 1 221 ? 8.766 23.047 19.672 1 98 221 PRO A N 1
ATOM 1728 C CA . PRO A 1 221 ? 9.633 24.156 20.062 1 98 221 PRO A CA 1
ATOM 1729 C C . PRO A 1 221 ? 11.117 23.859 19.812 1 98 221 PRO A C 1
ATOM 1731 O O . PRO A 1 221 ? 11.531 22.688 19.828 1 98 221 PRO A O 1
ATOM 1734 N N . GLU A 1 222 ? 11.844 24.969 19.594 1 97.44 222 GLU A N 1
ATOM 1735 C CA . GLU A 1 222 ? 13.273 24.875 19.328 1 97.44 222 GLU A CA 1
ATOM 1736 C C . GLU A 1 222 ? 13.977 24.047 20.406 1 97.44 222 GLU A C 1
ATOM 1738 O O . GLU A 1 222 ? 13.695 24.219 21.594 1 97.44 222 GLU A O 1
ATOM 1743 N N . GLY A 1 223 ? 14.82 23.125 19.969 1 98.31 223 GLY A N 1
ATOM 1744 C CA . GLY A 1 223 ? 15.594 22.328 20.906 1 98.31 223 GLY A CA 1
ATOM 1745 C C . GLY A 1 223 ? 15.031 20.938 21.109 1 98.31 223 GLY A C 1
ATOM 1746 O O . GLY A 1 223 ? 15.742 20.031 21.562 1 98.31 223 GLY A O 1
ATOM 1747 N N . TYR A 1 224 ? 13.773 20.688 20.891 1 98.75 224 TYR A N 1
ATOM 1748 C CA . TYR A 1 224 ? 13.156 19.406 21.188 1 98.75 224 TYR A CA 1
ATOM 1749 C C . TYR A 1 224 ? 13.711 18.312 20.297 1 98.75 224 TYR A C 1
ATOM 1751 O O . TYR A 1 224 ? 14.172 17.266 20.766 1 98.75 224 TYR A O 1
ATOM 1759 N N . LEU A 1 225 ? 13.648 18.516 18.906 1 98.88 225 LEU A N 1
ATOM 1760 C CA . LEU A 1 225 ? 14.125 17.484 17.984 1 98.88 225 LEU A CA 1
ATOM 1761 C C . LEU A 1 225 ? 15.609 17.219 18.188 1 98.88 225 LEU A C 1
ATOM 1763 O O . LEU A 1 225 ? 16.062 16.078 18.062 1 98.88 225 LEU A O 1
ATOM 1767 N N . GLU A 1 226 ? 16.375 18.328 18.469 1 98.75 226 GLU A N 1
ATOM 1768 C CA . GLU A 1 226 ? 17.781 18.156 18.812 1 98.75 226 GLU A CA 1
ATOM 1769 C C . GLU A 1 226 ? 17.953 17.266 20.031 1 98.75 226 GLU A C 1
ATOM 1771 O O . GLU A 1 226 ? 18.844 16.422 20.078 1 98.75 226 GLU A O 1
ATOM 1776 N N . GLY A 1 227 ? 17.125 17.531 21.016 1 98.88 227 GLY A N 1
ATOM 1777 C CA . GLY A 1 227 ? 17.156 16.734 22.219 1 98.88 227 GLY A CA 1
ATOM 1778 C C . GLY A 1 227 ? 16.797 15.273 21.969 1 98.88 227 GLY A C 1
ATOM 1779 O O . GLY A 1 227 ? 17.422 14.375 22.547 1 98.88 227 GLY A O 1
ATOM 1780 N N . VAL A 1 228 ? 15.781 14.984 21.141 1 98.94 228 VAL A N 1
ATOM 1781 C CA . VAL A 1 228 ? 15.406 13.617 20.797 1 98.94 228 VAL A CA 1
ATOM 1782 C C . VAL A 1 228 ? 16.578 12.914 20.125 1 98.94 228 VAL A C 1
ATOM 1784 O O . VAL A 1 228 ? 16.891 11.758 20.438 1 98.94 228 VAL A O 1
ATOM 1787 N N . ARG A 1 229 ? 17.234 13.602 19.141 1 98.81 229 ARG A N 1
ATOM 1788 C CA . ARG A 1 229 ? 18.391 13.055 18.453 1 98.81 229 ARG A CA 1
ATOM 1789 C C . ARG A 1 229 ? 19.484 12.688 19.453 1 98.81 229 ARG A C 1
ATOM 1791 O O . ARG A 1 229 ? 20.109 11.625 19.344 1 98.81 229 ARG A O 1
ATOM 1798 N N . ALA A 1 230 ? 19.719 13.586 20.406 1 98.81 230 ALA A N 1
ATOM 1799 C CA . ALA A 1 230 ? 20.75 13.352 21.422 1 98.81 230 ALA A CA 1
ATOM 1800 C C . ALA A 1 230 ? 20.422 12.125 22.266 1 98.81 230 ALA A C 1
ATOM 1802 O O . ALA A 1 230 ? 21.312 11.344 22.609 1 98.81 230 ALA A O 1
ATOM 1803 N N . ILE A 1 231 ? 19.172 12.008 22.656 1 98.88 231 ILE A N 1
ATOM 1804 C CA . ILE A 1 231 ? 18.734 10.852 23.438 1 98.88 231 ILE A CA 1
ATOM 1805 C C . ILE A 1 231 ? 18.953 9.57 22.625 1 98.88 231 ILE A C 1
ATOM 1807 O O . ILE A 1 231 ? 19.469 8.586 23.156 1 98.88 231 ILE A O 1
ATOM 1811 N N . CYS A 1 232 ? 18.562 9.594 21.344 1 98.88 232 CYS A N 1
ATOM 1812 C CA . CYS A 1 232 ? 18.781 8.438 20.469 1 98.88 232 CYS A CA 1
ATOM 1813 C C . CYS A 1 232 ? 20.25 8.062 20.406 1 98.88 232 CYS A C 1
ATOM 1815 O O . CYS A 1 232 ? 20.609 6.891 20.516 1 98.88 232 CYS A O 1
ATOM 1817 N N . ASP A 1 233 ? 21.125 9.047 20.25 1 98.56 233 ASP A N 1
ATOM 1818 C CA . ASP A 1 233 ? 22.578 8.812 20.172 1 98.56 233 ASP A CA 1
ATOM 1819 C C . ASP A 1 233 ? 23.094 8.211 21.469 1 98.56 233 ASP A C 1
ATOM 1821 O O . ASP A 1 233 ? 23.906 7.281 21.438 1 98.56 233 ASP A O 1
ATOM 1825 N N . ARG A 1 234 ? 22.641 8.727 22.531 1 98.62 234 ARG A N 1
ATOM 1826 C CA . ARG A 1 234 ? 23.109 8.289 23.844 1 98.62 234 ARG A CA 1
ATOM 1827 C C . ARG A 1 234 ? 22.797 6.816 24.078 1 98.62 234 ARG A C 1
ATOM 1829 O O . ARG A 1 234 ? 23.594 6.098 24.688 1 98.62 234 ARG A O 1
ATOM 1836 N N . TYR A 1 235 ? 21.688 6.34 23.594 1 98.62 235 TYR A N 1
ATOM 1837 C CA . TYR A 1 235 ? 21.234 4.992 23.938 1 98.62 235 TYR A CA 1
ATOM 1838 C C . TYR A 1 235 ? 21.359 4.059 22.734 1 98.62 235 TYR A C 1
ATOM 1840 O O . TYR A 1 235 ? 20.969 2.891 22.812 1 98.62 235 TYR A O 1
ATOM 1848 N N . GLY A 1 236 ? 21.938 4.516 21.594 1 98.44 236 GLY A N 1
ATOM 1849 C CA . GLY A 1 236 ? 22.094 3.691 20.406 1 98.44 236 GLY A CA 1
ATOM 1850 C C . GLY A 1 236 ? 20.781 3.32 19.766 1 98.44 236 GLY A C 1
ATOM 1851 O O . GLY A 1 236 ? 20.594 2.18 19.344 1 98.44 236 GLY A O 1
ATOM 1852 N N . ILE A 1 237 ? 19.844 4.18 19.781 1 98.81 237 ILE A N 1
ATOM 1853 C CA . ILE A 1 237 ? 18.5 4.02 19.219 1 98.81 237 ILE A CA 1
ATOM 1854 C C . ILE A 1 237 ? 18.422 4.754 17.891 1 98.81 237 ILE A C 1
ATOM 1856 O O . ILE A 1 237 ? 18.938 5.863 17.75 1 98.81 237 ILE A O 1
ATOM 1860 N N . LEU A 1 238 ? 17.812 4.102 16.859 1 98.94 238 LEU A N 1
ATOM 1861 C CA . LEU A 1 238 ? 17.656 4.762 15.57 1 98.94 238 LEU A CA 1
ATOM 1862 C C . LEU A 1 238 ? 16.531 5.777 15.609 1 98.94 238 LEU A C 1
ATOM 1864 O O . LEU A 1 238 ? 15.547 5.59 16.328 1 98.94 238 LEU A O 1
ATOM 1868 N N . LEU A 1 239 ? 16.672 6.871 14.93 1 98.94 239 LEU A N 1
ATOM 1869 C CA . LEU A 1 239 ? 15.641 7.883 14.766 1 98.94 239 LEU A CA 1
ATOM 1870 C C . LEU A 1 239 ? 15.047 7.824 13.359 1 98.94 239 LEU A C 1
ATOM 1872 O O . LEU A 1 239 ? 15.773 7.879 12.367 1 98.94 239 LEU A O 1
ATOM 1876 N N . VAL A 1 240 ? 13.75 7.652 13.266 1 98.94 240 VAL A N 1
ATOM 1877 C CA . VAL A 1 240 ? 13.031 7.621 11.992 1 98.94 240 VAL A CA 1
ATOM 1878 C C . VAL A 1 240 ? 12.109 8.836 11.891 1 98.94 240 VAL A C 1
ATOM 1880 O O . VAL A 1 240 ? 11.234 9.031 12.742 1 98.94 240 VAL A O 1
ATOM 1883 N N . PHE A 1 241 ? 12.312 9.68 10.883 1 98.94 241 PHE A N 1
ATOM 1884 C CA . PHE A 1 241 ? 11.367 10.75 10.586 1 98.94 241 PHE A CA 1
ATOM 1885 C C . PHE A 1 241 ? 10.344 10.305 9.555 1 98.94 241 PHE A C 1
ATOM 1887 O O . PHE A 1 241 ? 10.703 9.914 8.438 1 98.94 241 PHE A O 1
ATOM 1894 N N . ASP A 1 242 ? 9.117 10.258 9.992 1 98.88 242 ASP A N 1
ATOM 1895 C CA . ASP A 1 242 ? 8.016 10.117 9.047 1 98.88 242 ASP A CA 1
ATOM 1896 C C . ASP A 1 242 ? 7.734 11.438 8.328 1 98.88 242 ASP A C 1
ATOM 1898 O O . ASP A 1 242 ? 7.082 12.328 8.875 1 98.88 242 ASP A O 1
ATOM 1902 N N . GLU A 1 243 ? 8.211 11.555 7.141 1 98.88 243 GLU A N 1
ATOM 1903 C CA . GLU A 1 243 ? 8.086 12.789 6.379 1 98.88 243 GLU A CA 1
ATOM 1904 C C . GLU A 1 243 ? 7.141 12.617 5.195 1 98.88 243 GLU A C 1
ATOM 1906 O O . GLU A 1 243 ? 7.328 13.234 4.145 1 98.88 243 GLU A O 1
ATOM 1911 N N . VAL A 1 244 ? 6.168 11.766 5.395 1 98.88 244 VAL A N 1
ATOM 1912 C CA . VAL A 1 244 ? 5.148 11.508 4.383 1 98.88 244 VAL A CA 1
ATOM 1913 C C . VAL A 1 244 ? 4.441 12.812 4.02 1 98.88 244 VAL A C 1
ATOM 1915 O O . VAL A 1 244 ? 4.188 13.086 2.842 1 98.88 244 VAL A O 1
ATOM 1918 N N . MET A 1 245 ? 4.141 13.68 5 1 98.81 245 MET A N 1
ATOM 1919 C CA . MET A 1 245 ? 3.469 14.945 4.727 1 98.81 245 MET A CA 1
ATOM 1920 C C . MET A 1 245 ? 4.48 16.062 4.551 1 98.81 245 MET A C 1
ATOM 1922 O O . MET A 1 245 ? 4.301 16.953 3.703 1 98.81 245 MET A O 1
ATOM 1926 N N . THR A 1 246 ? 5.535 16.047 5.316 1 98.75 246 THR A N 1
ATOM 1927 C CA . THR A 1 246 ? 6.426 17.203 5.391 1 98.75 246 THR A CA 1
ATOM 1928 C C . THR A 1 246 ? 7.41 17.203 4.227 1 98.75 246 THR A C 1
ATOM 1930 O O . THR A 1 246 ? 8.023 18.219 3.922 1 98.75 246 THR A O 1
ATOM 1933 N N . GLY A 1 247 ? 7.59 16.047 3.564 1 98.62 247 GLY A N 1
ATOM 1934 C CA . GLY A 1 247 ? 8.602 15.945 2.523 1 98.62 247 GLY A CA 1
ATOM 1935 C C . GLY A 1 247 ? 8.242 16.719 1.266 1 98.62 247 GLY A C 1
ATOM 1936 O O . GLY A 1 247 ? 7.105 17.156 1.103 1 98.62 247 GLY A O 1
ATOM 1937 N N . PHE A 1 248 ? 9.242 17 0.474 1 98.75 248 PHE A N 1
ATOM 1938 C CA . PHE A 1 248 ? 9.172 17.484 -0.895 1 98.75 248 PHE A CA 1
ATOM 1939 C C . PHE A 1 248 ? 8.602 18.906 -0.929 1 98.75 248 PHE A C 1
ATOM 1941 O O . PHE A 1 248 ? 7.668 19.188 -1.679 1 98.75 248 PHE A O 1
ATOM 1948 N N . GLY A 1 249 ? 9.039 19.75 -0.029 1 98.62 249 GLY A N 1
ATOM 1949 C CA . GLY A 1 249 ? 8.852 21.188 -0.15 1 98.62 249 GLY A CA 1
ATOM 1950 C C . GLY A 1 249 ? 7.82 21.734 0.816 1 98.62 249 GLY A C 1
ATOM 1951 O O . GLY A 1 249 ? 7.73 22.953 1.015 1 98.62 249 GLY A O 1
ATOM 1952 N N . ARG A 1 250 ? 7.066 20.875 1.493 1 98.75 250 ARG A N 1
ATOM 1953 C CA . ARG A 1 250 ? 5.938 21.281 2.32 1 98.75 250 ARG A CA 1
ATOM 1954 C C . ARG A 1 250 ? 6.383 22.219 3.436 1 98.75 250 ARG A C 1
ATOM 1956 O O . ARG A 1 250 ? 5.684 23.188 3.762 1 98.75 250 ARG A O 1
ATOM 1963 N N . VAL A 1 251 ? 7.609 22.031 3.961 1 98.38 251 VAL A N 1
ATOM 1964 C CA . VAL A 1 251 ? 8.086 22.797 5.102 1 98.38 251 VAL A CA 1
ATOM 1965 C C . VAL A 1 251 ? 9.156 23.797 4.648 1 98.38 251 VAL A C 1
ATOM 1967 O O . VAL A 1 251 ? 9.922 24.312 5.465 1 98.38 251 VAL A O 1
ATOM 1970 N N . GLY A 1 252 ? 9.258 24.047 3.355 1 98.31 252 GLY A N 1
ATOM 1971 C CA . GLY A 1 252 ? 10.203 25.016 2.816 1 98.31 252 GLY A CA 1
ATOM 1972 C C . GLY A 1 252 ? 11.586 24.422 2.586 1 98.31 252 GLY A C 1
ATOM 1973 O O . GLY A 1 252 ? 12.57 25.172 2.506 1 98.31 252 GLY A O 1
ATOM 1974 N N . ALA A 1 253 ? 11.727 23.172 2.607 1 98.38 253 ALA A N 1
ATOM 1975 C CA . ALA A 1 253 ? 12.906 22.359 2.299 1 98.38 253 ALA A CA 1
ATOM 1976 C C . ALA A 1 253 ? 12.508 21 1.733 1 98.38 253 ALA A C 1
ATOM 1978 O O . ALA A 1 253 ? 11.328 20.625 1.768 1 98.38 253 ALA A O 1
ATOM 1979 N N . ALA A 1 254 ? 13.445 20.281 1.131 1 98.38 254 ALA A N 1
ATOM 1980 C CA . ALA A 1 254 ? 13.133 18.953 0.605 1 98.38 254 ALA A CA 1
ATOM 1981 C C . ALA A 1 254 ? 12.547 18.062 1.693 1 98.38 254 ALA A C 1
ATOM 1983 O O . ALA A 1 254 ? 11.57 17.344 1.455 1 98.38 254 ALA A O 1
ATOM 1984 N N . PHE A 1 255 ? 13.18 18.109 2.859 1 98.56 255 PHE A N 1
ATOM 1985 C CA . PHE A 1 255 ? 12.742 17.375 4.039 1 98.56 255 PHE A CA 1
ATOM 1986 C C . PHE A 1 255 ? 12.82 18.25 5.285 1 98.56 255 PHE A C 1
ATOM 1988 O O . PHE A 1 255 ? 13.609 19.203 5.336 1 98.56 255 PHE A O 1
ATOM 1995 N N . ALA A 1 256 ? 11.953 17.938 6.27 1 98.44 256 ALA A N 1
ATOM 1996 C CA . ALA A 1 256 ? 11.969 18.625 7.555 1 98.44 256 ALA A CA 1
ATOM 1997 C C . ALA A 1 256 ? 13.32 18.469 8.242 1 98.44 256 ALA A C 1
ATOM 1999 O O . ALA A 1 256 ? 13.766 19.375 8.953 1 98.44 256 ALA A O 1
ATOM 2000 N N . ALA A 1 257 ? 13.984 17.359 8 1 98.06 257 ALA A N 1
ATOM 2001 C CA . ALA A 1 257 ? 15.32 17.125 8.539 1 98.06 257 ALA A CA 1
ATOM 2002 C C . ALA A 1 257 ? 16.25 18.281 8.195 1 98.06 257 ALA A C 1
ATOM 2004 O O . ALA A 1 257 ? 17.016 18.734 9.047 1 98.06 257 ALA A O 1
ATOM 2005 N N . GLU A 1 258 ? 16.188 18.703 6.961 1 97 258 GLU A N 1
ATOM 2006 C CA . GLU A 1 258 ? 17 19.828 6.508 1 97 258 GLU A CA 1
ATOM 2007 C C . GLU A 1 258 ? 16.516 21.141 7.121 1 97 258 GLU A C 1
ATOM 2009 O O . GLU A 1 258 ? 17.328 21.969 7.551 1 97 258 GLU A O 1
ATOM 2014 N N . ARG A 1 259 ? 15.242 21.344 7.148 1 97.44 259 ARG A N 1
ATOM 2015 C CA . ARG A 1 259 ? 14.641 22.578 7.664 1 97.44 259 ARG A CA 1
ATOM 2016 C C . ARG A 1 259 ? 15.055 22.828 9.109 1 97.44 259 ARG A C 1
ATOM 2018 O O . ARG A 1 259 ? 15.328 23.953 9.492 1 97.44 259 ARG A O 1
ATOM 2025 N N . PHE A 1 260 ? 15.094 21.719 9.93 1 98.06 260 PHE A N 1
ATOM 2026 C CA . PHE A 1 260 ? 15.344 21.828 11.359 1 98.06 260 PHE A CA 1
ATOM 2027 C C . PHE A 1 260 ? 16.812 21.578 11.68 1 98.06 260 PHE A C 1
ATOM 2029 O O . PHE A 1 260 ? 17.266 21.875 12.781 1 98.06 260 PHE A O 1
ATOM 2036 N N . GLY A 1 261 ? 17.547 21.016 10.727 1 97.5 261 GLY A N 1
ATOM 2037 C CA . GLY A 1 261 ? 18.953 20.688 10.953 1 97.5 261 GLY A CA 1
ATOM 2038 C C . GLY A 1 261 ? 19.141 19.5 11.875 1 97.5 261 GLY A C 1
ATOM 2039 O O . GLY A 1 261 ? 20.141 19.422 12.586 1 97.5 261 GLY A O 1
ATOM 2040 N N . VAL A 1 262 ? 18.219 18.656 12.055 1 98.38 262 VAL A N 1
ATOM 2041 C CA . VAL A 1 262 ? 18.266 17.422 12.82 1 98.38 262 VAL A CA 1
ATOM 2042 C C . VAL A 1 262 ? 18.156 16.219 11.875 1 98.38 262 VAL A C 1
ATOM 2044 O O . VAL A 1 262 ? 17.141 16.047 11.195 1 98.38 262 VAL A O 1
ATOM 2047 N N . VAL A 1 263 ? 19.172 15.391 11.797 1 97 263 VAL A N 1
ATOM 2048 C CA . VAL A 1 263 ? 19.25 14.344 10.797 1 97 263 VAL A CA 1
ATOM 2049 C C . VAL A 1 263 ? 18.859 13 11.414 1 97 263 VAL A C 1
ATOM 2051 O O . VAL A 1 263 ? 19.5 12.531 12.352 1 97 263 VAL A O 1
ATOM 2054 N N . PRO A 1 264 ? 17.797 12.391 10.914 1 98.81 264 PRO A N 1
ATOM 2055 C CA . PRO A 1 264 ? 17.422 11.047 11.359 1 98.81 264 PRO A CA 1
ATOM 2056 C C . PRO A 1 264 ? 18.281 9.953 10.727 1 98.81 264 PRO A C 1
ATOM 2058 O O . PRO A 1 264 ? 19.266 10.258 10.055 1 98.81 264 PRO A O 1
ATOM 2061 N N . ASP A 1 265 ? 17.938 8.68 11.016 1 98.88 265 ASP A N 1
ATOM 2062 C CA . ASP A 1 265 ? 18.641 7.551 10.422 1 98.88 265 ASP A CA 1
ATOM 2063 C C . ASP A 1 265 ? 17.891 7.012 9.211 1 98.88 265 ASP A C 1
ATOM 2065 O O . ASP A 1 265 ? 18.5 6.434 8.305 1 98.88 265 ASP A O 1
ATOM 2069 N N . LEU A 1 266 ? 16.641 7.102 9.219 1 98.94 266 LEU A N 1
ATOM 2070 C CA . LEU A 1 266 ? 15.75 6.77 8.117 1 98.94 266 LEU A CA 1
ATOM 2071 C C . LEU A 1 266 ? 14.695 7.859 7.922 1 98.94 266 LEU A C 1
ATOM 2073 O O . LEU A 1 266 ? 14.32 8.539 8.875 1 98.94 266 LEU A O 1
ATOM 2077 N N . ILE A 1 267 ? 14.234 8.008 6.695 1 98.94 267 ILE A N 1
ATOM 2078 C CA . ILE A 1 267 ? 13.109 8.875 6.371 1 98.94 267 ILE A CA 1
ATOM 2079 C C . ILE A 1 267 ? 12.07 8.094 5.57 1 98.94 267 ILE A C 1
ATOM 2081 O O . ILE A 1 267 ? 12.398 7.445 4.574 1 98.94 267 ILE A O 1
ATOM 2085 N N . THR A 1 268 ? 10.875 8.039 6.051 1 98.94 268 THR A N 1
ATOM 2086 C CA . THR A 1 268 ? 9.789 7.52 5.227 1 98.94 268 THR A CA 1
ATOM 2087 C C . THR A 1 268 ? 9.109 8.648 4.453 1 98.94 268 THR A C 1
ATOM 2089 O O . THR A 1 268 ? 9 9.773 4.953 1 98.94 268 THR A O 1
ATOM 2092 N N . PHE A 1 269 ? 8.727 8.414 3.24 1 98.94 269 PHE A N 1
ATOM 2093 C CA . PHE A 1 269 ? 8.133 9.445 2.396 1 98.94 269 PHE A CA 1
ATOM 2094 C C . PHE A 1 269 ? 7.02 8.867 1.531 1 98.94 269 PHE A C 1
ATOM 2096 O O . PHE A 1 269 ? 6.938 7.652 1.345 1 98.94 269 PHE A O 1
ATOM 2103 N N . ALA A 1 270 ? 6.148 9.648 1.062 1 98.88 270 ALA A N 1
ATOM 2104 C CA . ALA A 1 270 ? 5.09 9.375 0.092 1 98.88 270 ALA A CA 1
ATOM 2105 C C . ALA A 1 270 ? 4.473 10.672 -0.418 1 98.88 270 ALA A C 1
ATOM 2107 O O . ALA A 1 270 ? 5.172 11.672 -0.611 1 98.88 270 ALA A O 1
ATOM 2108 N N . LYS A 1 271 ? 3.285 10.719 -0.781 1 98.75 271 LYS A N 1
ATOM 2109 C CA . LYS A 1 271 ? 2.479 11.875 -1.142 1 98.75 271 LYS A CA 1
ATOM 2110 C C . LYS A 1 271 ? 3.238 12.805 -2.09 1 98.75 271 LYS A C 1
ATOM 2112 O O . LYS A 1 271 ? 3.299 12.547 -3.295 1 98.75 271 LYS A O 1
ATOM 2117 N N . GLY A 1 272 ? 3.994 13.758 -1.59 1 98.81 272 GLY A N 1
ATOM 2118 C CA . GLY A 1 272 ? 4.695 14.773 -2.363 1 98.81 272 GLY A CA 1
ATOM 2119 C C . GLY A 1 272 ? 5.688 14.188 -3.35 1 98.81 272 GLY A C 1
ATOM 2120 O O . GLY A 1 272 ? 6.039 14.828 -4.344 1 98.81 272 GLY A O 1
ATOM 2121 N N . VAL A 1 273 ? 6.094 12.945 -3.209 1 98.88 273 VAL A N 1
ATOM 2122 C CA . VAL A 1 273 ? 7.133 12.344 -4.039 1 98.88 273 VAL A CA 1
ATOM 2123 C C . VAL A 1 273 ? 6.672 12.305 -5.492 1 98.88 273 VAL A C 1
ATOM 2125 O O . VAL A 1 273 ? 7.469 12.5 -6.41 1 98.88 273 VAL A O 1
ATOM 2128 N N . THR A 1 274 ? 5.426 12.008 -5.699 1 98.88 274 THR A N 1
ATOM 2129 C CA . THR A 1 274 ? 4.848 12.039 -7.039 1 98.88 274 THR A CA 1
ATOM 2130 C C . THR A 1 274 ? 3.807 13.148 -7.152 1 98.88 274 THR A C 1
ATOM 2132 O O . THR A 1 274 ? 3.043 13.195 -8.117 1 98.88 274 THR A O 1
ATOM 2135 N N . SER A 1 275 ? 3.688 14 -6.09 1 98.88 275 SER A N 1
ATOM 2136 C CA . SER A 1 275 ? 2.557 14.906 -5.949 1 98.88 275 SER A CA 1
ATOM 2137 C C . SER A 1 275 ? 1.231 14.156 -6.008 1 98.88 275 SER A C 1
ATOM 2139 O O . SER A 1 275 ? 0.243 14.664 -6.539 1 98.88 275 SER A O 1
ATOM 2141 N N . ALA A 1 276 ? 1.269 12.977 -5.562 1 98.75 276 ALA A N 1
ATOM 2142 C CA . ALA A 1 276 ? 0.146 12.055 -5.43 1 98.75 276 ALA A CA 1
ATOM 2143 C C . ALA A 1 276 ? -0.431 11.688 -6.797 1 98.75 276 ALA A C 1
ATOM 2145 O O . ALA A 1 276 ? -1.525 11.133 -6.887 1 98.75 276 ALA A O 1
ATOM 2146 N N . TYR A 1 277 ? 0.308 11.945 -7.891 1 98.88 277 TYR A N 1
ATOM 2147 C CA . TYR A 1 277 ? -0.199 11.648 -9.227 1 98.88 277 TYR A CA 1
ATOM 2148 C C . TYR A 1 277 ? -0.27 10.141 -9.461 1 98.88 277 TYR A C 1
ATOM 2150 O O . TYR A 1 277 ? -1.12 9.664 -10.219 1 98.88 277 TYR A O 1
ATOM 2158 N N . VAL A 1 278 ? 0.647 9.438 -8.922 1 98.94 278 VAL A N 1
ATOM 2159 C CA . VAL A 1 278 ? 0.661 7.977 -8.898 1 98.94 278 VAL A CA 1
ATOM 2160 C C . VAL A 1 278 ? 1.016 7.484 -7.5 1 98.94 278 VAL A C 1
ATOM 2162 O O . VAL A 1 278 ? 1.884 8.055 -6.836 1 98.94 278 VAL A O 1
ATOM 2165 N N . PRO A 1 279 ? 0.306 6.414 -6.965 1 98.81 279 PRO A N 1
ATOM 2166 C CA . PRO A 1 279 ? 0.66 5.895 -5.641 1 98.81 279 PRO A CA 1
ATOM 2167 C C . PRO A 1 279 ? 2.131 5.5 -5.535 1 98.81 279 PRO A C 1
ATOM 2169 O O . PRO A 1 279 ? 2.615 4.695 -6.332 1 98.81 279 PRO A O 1
ATOM 2172 N N . LEU A 1 280 ? 2.875 6.137 -4.637 1 98.88 280 LEU A N 1
ATOM 2173 C CA . LEU A 1 280 ? 4.285 5.852 -4.387 1 98.88 280 LEU A CA 1
ATOM 2174 C C . LEU A 1 280 ? 4.695 6.316 -2.994 1 98.88 280 LEU A C 1
ATOM 2176 O O . LEU A 1 280 ? 4.23 7.352 -2.518 1 98.88 280 LEU A O 1
ATOM 2180 N N . GLY A 1 281 ? 5.441 5.574 -2.293 1 98.81 281 GLY A N 1
ATOM 2181 C CA . GLY A 1 281 ? 6.176 5.906 -1.083 1 98.81 281 GLY A CA 1
ATOM 2182 C C . GLY A 1 281 ? 7.555 5.273 -1.028 1 98.81 281 GLY A C 1
ATOM 2183 O O . GLY A 1 281 ? 8.094 4.859 -2.057 1 98.81 281 GLY A O 1
ATOM 2184 N N . GLY A 1 282 ? 8.094 5.336 0.137 1 98.94 282 GLY A N 1
ATOM 2185 C CA . GLY A 1 282 ? 9.383 4.684 0.266 1 98.94 282 GLY A CA 1
ATOM 2186 C C . GLY A 1 282 ? 10.078 4.992 1.578 1 98.94 282 GLY A C 1
ATOM 2187 O O . GLY A 1 282 ? 9.539 5.711 2.42 1 98.94 282 GLY A O 1
ATOM 2188 N N . VAL A 1 283 ? 11.188 4.312 1.756 1 98.94 283 VAL A N 1
ATOM 2189 C CA . VAL A 1 283 ? 12.086 4.516 2.889 1 98.94 283 VAL A CA 1
ATOM 2190 C C . VAL A 1 283 ? 13.469 4.918 2.385 1 98.94 283 VAL A C 1
ATOM 2192 O O . VAL A 1 283 ? 14.086 4.195 1.599 1 98.94 283 VAL A O 1
ATOM 2195 N N . LEU A 1 284 ? 13.922 6.113 2.713 1 98.94 284 LEU A N 1
ATOM 2196 C CA . LEU A 1 284 ? 15.336 6.449 2.584 1 98.94 284 LEU A CA 1
ATOM 2197 C C . LEU A 1 284 ? 16.141 5.871 3.746 1 98.94 284 LEU A C 1
ATOM 2199 O O . LEU A 1 284 ? 15.812 6.105 4.91 1 98.94 284 LEU A O 1
ATOM 2203 N N . VAL A 1 285 ? 17.109 5.125 3.42 1 98.88 285 VAL A N 1
ATOM 2204 C CA . VAL A 1 285 ? 18 4.555 4.418 1 98.88 285 VAL A CA 1
ATOM 2205 C C . VAL A 1 285 ? 19.406 5.129 4.242 1 98.88 285 VAL A C 1
ATOM 2207 O O . VAL A 1 285 ? 20.016 4.996 3.176 1 98.88 285 VAL A O 1
ATOM 2210 N N . ARG A 1 286 ? 19.906 5.785 5.281 1 98.5 286 ARG A N 1
ATOM 2211 C CA . ARG A 1 286 ? 21.25 6.324 5.227 1 98.5 286 ARG A CA 1
ATOM 2212 C C . ARG A 1 286 ? 22.25 5.266 4.758 1 98.5 286 ARG A C 1
ATOM 2214 O O . ARG A 1 286 ? 22.172 4.109 5.172 1 98.5 286 ARG A O 1
ATOM 2221 N N . GLU A 1 287 ? 23.203 5.68 3.893 1 98.25 287 GLU A N 1
ATOM 2222 C CA . GLU A 1 287 ? 24.094 4.742 3.223 1 98.25 287 GLU A CA 1
ATOM 2223 C C . GLU A 1 287 ? 24.812 3.846 4.23 1 98.25 287 GLU A C 1
ATOM 2225 O O . GLU A 1 287 ? 24.922 2.633 4.027 1 98.25 287 GLU A O 1
ATOM 2230 N N . GLY A 1 288 ? 25.312 4.395 5.305 1 97.94 288 GLY A N 1
ATOM 2231 C CA . GLY A 1 288 ? 26.031 3.635 6.316 1 97.94 288 GLY A CA 1
ATOM 2232 C C . GLY A 1 288 ? 25.203 2.492 6.895 1 97.94 288 GLY A C 1
ATOM 2233 O O . GLY A 1 288 ? 25.766 1.446 7.246 1 97.94 288 GLY A O 1
ATOM 2234 N N . LEU A 1 289 ? 23.906 2.635 7.043 1 98.44 289 LEU A N 1
ATOM 2235 C CA . LEU A 1 289 ? 23 1.598 7.539 1 98.44 289 LEU A CA 1
ATOM 2236 C C . LEU A 1 289 ? 22.609 0.644 6.418 1 98.44 289 LEU A C 1
ATOM 2238 O O . LEU A 1 289 ? 22.531 -0.569 6.629 1 98.44 289 LEU A O 1
ATOM 2242 N N . ALA A 1 290 ? 22.391 1.196 5.203 1 98.62 290 ALA A N 1
ATOM 2243 C CA . ALA A 1 290 ? 21.891 0.429 4.066 1 98.62 290 ALA A CA 1
ATOM 2244 C C . ALA A 1 290 ? 22.875 -0.646 3.648 1 98.62 290 ALA A C 1
ATOM 2246 O O . ALA A 1 290 ? 22.5 -1.672 3.08 1 98.62 290 ALA A O 1
ATOM 2247 N N . GLN A 1 291 ? 24.141 -0.479 3.93 1 98.25 291 GLN A N 1
ATOM 2248 C CA . GLN A 1 291 ? 25.188 -1.42 3.574 1 98.25 291 GLN A CA 1
ATOM 2249 C C . GLN A 1 291 ? 24.969 -2.771 4.25 1 98.25 291 GLN A C 1
ATOM 2251 O O . GLN A 1 291 ? 25.469 -3.797 3.77 1 98.25 291 GLN A O 1
ATOM 2256 N N . ALA A 1 292 ? 24.266 -2.779 5.348 1 98.25 292 ALA A N 1
ATOM 2257 C CA . ALA A 1 292 ? 23.953 -4.023 6.051 1 98.25 292 ALA A CA 1
ATOM 2258 C C . ALA A 1 292 ? 23.203 -4.992 5.148 1 98.25 292 ALA A C 1
ATOM 2260 O O . ALA A 1 292 ? 23.266 -6.211 5.336 1 98.25 292 ALA A O 1
ATOM 2261 N N . PHE A 1 293 ? 22.5 -4.457 4.113 1 98.31 293 PHE A N 1
ATOM 2262 C CA . PHE A 1 293 ? 21.672 -5.281 3.246 1 98.31 293 PHE A CA 1
ATOM 2263 C C . PHE A 1 293 ? 22.469 -5.762 2.033 1 98.31 293 PHE A C 1
ATOM 2265 O O . PHE A 1 293 ? 21.922 -6.445 1.165 1 98.31 293 PHE A O 1
ATOM 2272 N N . ASP A 1 294 ? 23.766 -5.406 1.972 1 98.19 294 ASP A N 1
ATOM 2273 C CA . ASP A 1 294 ? 24.594 -5.844 0.854 1 98.19 294 ASP A CA 1
ATOM 2274 C C . ASP A 1 294 ? 24.781 -7.359 0.866 1 98.19 294 ASP A C 1
ATOM 2276 O O . ASP A 1 294 ? 24.797 -7.992 -0.19 1 98.19 294 ASP A O 1
ATOM 2280 N N . GLU A 1 295 ? 24.844 -7.941 2.104 1 96.62 295 GLU A N 1
ATOM 2281 C CA . GLU A 1 295 ? 25.125 -9.367 2.217 1 96.62 295 GLU A CA 1
ATOM 2282 C C . GLU A 1 295 ? 23.984 -10.109 2.885 1 96.62 295 GLU A C 1
ATOM 2284 O O . GLU A 1 295 ? 23.938 -11.344 2.889 1 96.62 295 GLU A O 1
ATOM 2289 N N . THR A 1 296 ? 23.094 -9.398 3.453 1 96.06 296 THR A N 1
ATOM 2290 C CA . THR A 1 296 ? 21.906 -9.969 4.098 1 96.06 296 THR A CA 1
ATOM 2291 C C . THR A 1 296 ? 20.641 -9.617 3.324 1 96.06 296 THR A C 1
ATOM 2293 O O . THR A 1 296 ? 20.438 -8.453 2.965 1 96.06 296 THR A O 1
ATOM 2296 N N . PRO A 1 297 ? 19.812 -10.57 3.076 1 96.06 297 PRO A N 1
ATOM 2297 C CA . PRO A 1 297 ? 18.594 -10.289 2.316 1 96.06 297 PRO A CA 1
ATOM 2298 C C . PRO A 1 297 ? 17.703 -9.234 2.979 1 96.06 297 PRO A C 1
ATOM 2300 O O . PRO A 1 297 ? 17.562 -9.219 4.203 1 96.06 297 PRO A O 1
ATOM 2303 N N . LEU A 1 298 ? 17.188 -8.305 2.135 1 97.31 298 LEU A N 1
ATOM 2304 C CA . LEU A 1 298 ? 16.203 -7.344 2.637 1 97.31 298 LEU A CA 1
ATOM 2305 C C . LEU A 1 298 ? 15.008 -8.055 3.254 1 97.31 298 LEU A C 1
ATOM 2307 O O . LEU A 1 298 ? 14.516 -9.047 2.705 1 97.31 298 LEU A O 1
ATOM 2311 N N . PRO A 1 299 ? 14.453 -7.629 4.316 1 96.25 299 PRO A N 1
ATOM 2312 C CA . PRO A 1 299 ? 13.43 -8.367 5.059 1 96.25 299 PRO A CA 1
ATOM 2313 C C . PRO A 1 299 ? 12.016 -8.062 4.574 1 96.25 299 PRO A C 1
ATOM 2315 O O . PRO A 1 299 ? 11.055 -8.195 5.34 1 96.25 299 PRO A O 1
ATOM 2318 N N . THR A 1 300 ? 11.883 -7.535 3.408 1 97.38 300 THR A N 1
ATOM 2319 C CA . THR A 1 300 ? 10.555 -7.141 2.945 1 97.38 300 THR A CA 1
ATOM 2320 C C . THR A 1 300 ? 10.508 -7.094 1.421 1 97.38 300 THR A C 1
ATOM 2322 O O . THR A 1 300 ? 11.539 -7.223 0.758 1 97.38 300 THR A O 1
ATOM 2325 N N . GLY A 1 301 ? 9.289 -6.883 0.917 1 97.44 301 GLY A N 1
ATOM 2326 C CA . GLY A 1 301 ? 9.047 -6.719 -0.508 1 97.44 301 GLY A CA 1
ATOM 2327 C C . GLY A 1 301 ? 7.574 -6.582 -0.854 1 97.44 301 GLY A C 1
ATOM 2328 O O . GLY A 1 301 ? 6.711 -7.047 -0.109 1 97.44 301 GLY A O 1
ATOM 2329 N N . HIS A 1 302 ? 7.316 -5.953 -1.978 1 97.81 302 HIS A N 1
ATOM 2330 C CA . HIS A 1 302 ? 5.973 -5.746 -2.504 1 97.81 302 HIS A CA 1
ATOM 2331 C C . HIS A 1 302 ? 5.934 -5.961 -4.012 1 97.81 302 HIS A C 1
ATOM 2333 O O . HIS A 1 302 ? 6.914 -5.688 -4.711 1 97.81 302 HIS A O 1
ATOM 2339 N N . THR A 1 303 ? 4.75 -6.391 -4.504 1 97.5 303 THR A N 1
ATOM 2340 C CA . THR A 1 303 ? 4.566 -6.551 -5.941 1 97.5 303 THR A CA 1
ATOM 2341 C C . THR A 1 303 ? 4.781 -5.227 -6.668 1 97.5 303 THR A C 1
ATOM 2343 O O . THR A 1 303 ? 5.375 -5.191 -7.746 1 97.5 303 THR A O 1
ATOM 2346 N N . TYR A 1 304 ? 4.371 -4.129 -6.043 1 98.5 304 TYR A N 1
ATOM 2347 C CA . TYR A 1 304 ? 4.402 -2.826 -6.699 1 98.5 304 TYR A CA 1
ATOM 2348 C C . TYR A 1 304 ? 5.594 -2.004 -6.227 1 98.5 304 TYR A C 1
ATOM 2350 O O . TYR A 1 304 ? 5.625 -0.784 -6.398 1 98.5 304 TYR A O 1
ATOM 2358 N N . ALA A 1 305 ? 6.582 -2.643 -5.559 1 98.5 305 ALA A N 1
ATOM 2359 C CA . ALA A 1 305 ? 7.77 -1.913 -5.121 1 98.5 305 ALA A CA 1
ATOM 2360 C C . ALA A 1 305 ? 8.516 -1.317 -6.309 1 98.5 305 ALA A C 1
ATOM 2362 O O . ALA A 1 305 ? 8.859 -2.029 -7.254 1 98.5 305 ALA A O 1
ATOM 2363 N N . GLY A 1 306 ? 8.766 -0.021 -6.242 1 98.44 306 GLY A N 1
ATOM 2364 C CA . GLY A 1 306 ? 9.477 0.639 -7.328 1 98.44 306 GLY A CA 1
ATOM 2365 C C . GLY A 1 306 ? 8.75 0.564 -8.656 1 98.44 306 GLY A C 1
ATOM 2366 O O . GLY A 1 306 ? 9.367 0.367 -9.703 1 98.44 306 GLY A O 1
ATOM 2367 N N . HIS A 1 307 ? 7.449 0.675 -8.609 1 98.81 307 HIS A N 1
ATOM 2368 C CA . HIS A 1 307 ? 6.609 0.574 -9.797 1 98.81 307 HIS A CA 1
ATOM 2369 C C . HIS A 1 307 ? 7.074 1.54 -10.883 1 98.81 307 HIS A C 1
ATOM 2371 O O . HIS A 1 307 ? 7.148 2.75 -10.648 1 98.81 307 HIS A O 1
ATOM 2377 N N . PRO A 1 308 ? 7.332 1.065 -12.062 1 98.75 308 PRO A N 1
ATOM 2378 C CA . PRO A 1 308 ? 7.93 1.883 -13.117 1 98.75 308 PRO A CA 1
ATOM 2379 C C . PRO A 1 308 ? 7.117 3.137 -13.43 1 98.75 308 PRO A C 1
ATOM 2381 O O . PRO A 1 308 ? 7.684 4.219 -13.602 1 98.75 308 PRO A O 1
ATOM 2384 N N . LEU A 1 309 ? 5.82 3.049 -13.492 1 98.88 309 LEU A N 1
ATOM 2385 C CA . LEU A 1 309 ? 4.992 4.223 -13.742 1 98.88 309 LEU A CA 1
ATOM 2386 C C . LEU A 1 309 ? 5.117 5.234 -12.609 1 98.88 309 LEU A C 1
ATOM 2388 O O . LEU A 1 309 ? 5.184 6.441 -12.852 1 98.88 309 LEU A O 1
ATOM 2392 N N . ALA A 1 310 ? 5.109 4.75 -11.375 1 98.94 310 ALA A N 1
ATOM 2393 C CA . ALA A 1 310 ? 5.156 5.609 -10.195 1 98.94 310 ALA A CA 1
ATOM 2394 C C . ALA A 1 310 ? 6.5 6.32 -10.094 1 98.94 310 ALA A C 1
ATOM 2396 O O . ALA A 1 310 ? 6.559 7.516 -9.789 1 98.94 310 ALA A O 1
ATOM 2397 N N . VAL A 1 311 ? 7.582 5.582 -10.336 1 98.88 311 VAL A N 1
ATOM 2398 C CA . VAL A 1 311 ? 8.891 6.199 -10.188 1 98.88 311 VAL A CA 1
ATOM 2399 C C . VAL A 1 311 ? 9.133 7.191 -11.32 1 98.88 311 VAL A C 1
ATOM 2401 O O . VAL A 1 311 ? 9.812 8.203 -11.141 1 98.88 311 VAL A O 1
ATOM 2404 N N . ALA A 1 312 ? 8.555 6.91 -12.508 1 98.94 312 ALA A N 1
ATOM 2405 C CA . ALA A 1 312 ? 8.609 7.898 -13.586 1 98.94 312 ALA A CA 1
ATOM 2406 C C . ALA A 1 312 ? 7.891 9.18 -13.188 1 98.94 312 ALA A C 1
ATOM 2408 O O . ALA A 1 312 ? 8.383 10.281 -13.453 1 98.94 312 ALA A O 1
ATOM 2409 N N . ALA A 1 313 ? 6.723 9.047 -12.602 1 98.94 313 ALA A N 1
ATOM 2410 C CA . ALA A 1 313 ? 5.98 10.195 -12.102 1 98.94 313 ALA A CA 1
ATOM 2411 C C . ALA A 1 313 ? 6.785 10.953 -11.039 1 98.94 313 ALA A C 1
ATOM 2413 O O . ALA A 1 313 ? 6.812 12.188 -11.039 1 98.94 313 ALA A O 1
ATOM 2414 N N . GLY A 1 314 ? 7.414 10.172 -10.148 1 98.94 314 GLY A N 1
ATOM 2415 C CA . GLY A 1 314 ? 8.227 10.773 -9.102 1 98.94 314 GLY A CA 1
ATOM 2416 C C . GLY A 1 314 ? 9.406 11.562 -9.648 1 98.94 314 GLY A C 1
ATOM 2417 O O . GLY A 1 314 ? 9.711 12.648 -9.156 1 98.94 314 GLY A O 1
ATOM 2418 N N . LEU A 1 315 ? 10.07 10.969 -10.625 1 98.88 315 LEU A N 1
ATOM 2419 C CA . LEU A 1 315 ? 11.195 11.648 -11.258 1 98.88 315 LEU A CA 1
ATOM 2420 C C . LEU A 1 315 ? 10.75 12.953 -11.906 1 98.88 315 LEU A C 1
ATOM 2422 O O . LEU A 1 315 ? 11.414 13.984 -11.758 1 98.88 315 LEU A O 1
ATOM 2426 N N . ALA A 1 316 ? 9.625 12.914 -12.602 1 98.94 316 ALA A N 1
ATOM 2427 C CA . ALA A 1 316 ? 9.078 14.109 -13.242 1 98.94 316 ALA A CA 1
ATOM 2428 C C . ALA A 1 316 ? 8.68 15.156 -12.211 1 98.94 316 ALA A C 1
ATOM 2430 O O . ALA A 1 316 ? 8.906 16.344 -12.406 1 98.94 316 ALA A O 1
ATOM 2431 N N . ALA A 1 317 ? 8.086 14.727 -11.133 1 98.94 317 ALA A N 1
ATOM 2432 C CA . ALA A 1 317 ? 7.68 15.641 -10.07 1 98.94 317 ALA A CA 1
ATOM 2433 C C . ALA A 1 317 ? 8.891 16.328 -9.445 1 98.94 317 ALA A C 1
ATOM 2435 O O . ALA A 1 317 ? 8.898 17.547 -9.258 1 98.94 317 ALA A O 1
ATOM 2436 N N . LEU A 1 318 ? 9.875 15.531 -9.109 1 98.88 318 LEU A N 1
ATOM 2437 C CA . LEU A 1 318 ? 11.078 16.078 -8.492 1 98.88 318 LEU A CA 1
ATOM 2438 C C . LEU A 1 318 ? 11.734 17.109 -9.414 1 98.88 318 LEU A C 1
ATOM 2440 O O . LEU A 1 318 ? 12.188 18.156 -8.953 1 98.88 318 LEU A O 1
ATOM 2444 N N . ARG A 1 319 ? 11.781 16.797 -10.68 1 98.69 319 ARG A N 1
ATOM 2445 C CA . ARG A 1 319 ? 12.336 17.734 -11.648 1 98.69 319 ARG A CA 1
ATOM 2446 C C . ARG A 1 319 ? 11.516 19.016 -11.703 1 98.69 319 ARG A C 1
ATOM 2448 O O . ARG A 1 319 ? 12.07 20.125 -11.758 1 98.69 319 ARG A O 1
ATOM 2455 N N . ALA A 1 320 ? 10.227 18.844 -11.672 1 98.81 320 ALA A N 1
ATOM 2456 C CA . ALA A 1 320 ? 9.344 20.016 -11.68 1 98.81 320 ALA A CA 1
ATOM 2457 C C . ALA A 1 320 ? 9.586 20.875 -10.445 1 98.81 320 ALA A C 1
ATOM 2459 O O . ALA A 1 320 ? 9.672 22.109 -10.555 1 98.81 320 ALA A O 1
ATOM 2460 N N . TYR A 1 321 ? 9.688 20.266 -9.258 1 98.81 321 TYR A N 1
ATOM 2461 C CA . TYR A 1 321 ? 9.969 21 -8.023 1 98.81 321 TYR A CA 1
ATOM 2462 C C . TYR A 1 321 ? 11.242 21.828 -8.148 1 98.81 321 TYR A C 1
ATOM 2464 O O . TYR A 1 321 ? 11.273 22.984 -7.754 1 98.81 321 TYR A O 1
ATOM 2472 N N . GLN A 1 322 ? 12.25 21.188 -8.695 1 98.19 322 GLN A N 1
ATOM 2473 C CA . GLN A 1 322 ? 13.562 21.812 -8.797 1 98.19 322 GLN A CA 1
ATOM 2474 C C . GLN A 1 322 ? 13.562 22.922 -9.844 1 98.19 322 GLN A C 1
ATOM 2476 O O . GLN A 1 322 ? 14.047 24.031 -9.594 1 98.19 322 GLN A O 1
ATOM 2481 N N . GLU A 1 323 ? 13.016 22.625 -11.016 1 98.44 323 GLU A N 1
ATOM 2482 C CA . GLU A 1 323 ? 12.992 23.594 -12.117 1 98.44 323 GLU A CA 1
ATOM 2483 C C . GLU A 1 323 ? 12.164 24.828 -11.758 1 98.44 323 GLU A C 1
ATOM 2485 O O . GLU A 1 323 ? 12.5 25.938 -12.156 1 98.44 323 GLU A O 1
ATOM 2490 N N . GLU A 1 324 ? 11.133 24.578 -10.977 1 98.44 324 GLU A N 1
ATOM 2491 C CA . GLU A 1 324 ? 10.219 25.672 -10.648 1 98.44 324 GLU A CA 1
ATOM 2492 C C . GLU A 1 324 ? 10.57 26.297 -9.297 1 98.44 324 GLU A C 1
ATOM 2494 O O . GLU A 1 324 ? 9.93 27.25 -8.867 1 98.44 324 GLU A O 1
ATOM 2499 N N . GLY A 1 325 ? 11.609 25.828 -8.617 1 98.5 325 GLY A N 1
ATOM 2500 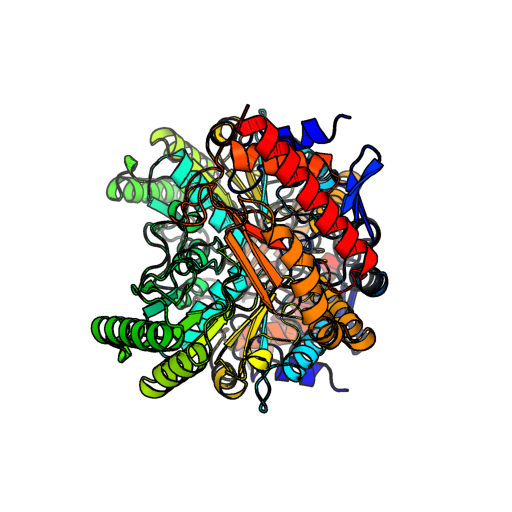C CA . GLY A 1 325 ? 12.102 26.359 -7.363 1 98.5 325 GLY A CA 1
ATOM 2501 C C . GLY A 1 325 ? 11.062 26.344 -6.258 1 98.5 325 GLY A C 1
ATOM 2502 O O . GLY A 1 325 ? 10.914 27.328 -5.516 1 98.5 325 GLY A O 1
ATOM 2503 N N . LEU A 1 326 ? 10.344 25.25 -6.164 1 98.69 326 LEU A N 1
ATOM 2504 C CA . LEU A 1 326 ? 9.148 25.25 -5.332 1 98.69 326 LEU A CA 1
ATOM 2505 C C . LEU A 1 326 ? 9.516 25.078 -3.859 1 98.69 326 LEU A C 1
ATOM 2507 O O . LEU A 1 326 ? 8.781 25.516 -2.977 1 98.69 326 LEU A O 1
ATOM 2511 N N . PHE A 1 327 ? 10.664 24.375 -3.584 1 98.12 327 PHE A N 1
ATOM 2512 C CA . PHE A 1 327 ? 11.086 24.25 -2.191 1 98.12 327 PHE A CA 1
ATOM 2513 C C . PHE A 1 327 ? 11.43 25.609 -1.607 1 98.12 327 PHE A C 1
ATOM 2515 O O . PHE A 1 327 ? 10.906 25.984 -0.556 1 98.12 327 PHE A O 1
ATOM 2522 N N . GLU A 1 328 ? 12.203 26.359 -2.312 1 98 328 GLU A N 1
ATOM 2523 C CA . GLU A 1 328 ? 12.594 27.703 -1.9 1 98 328 GLU A CA 1
ATOM 2524 C C . GLU A 1 328 ? 11.398 28.641 -1.891 1 98 328 GLU A C 1
ATOM 2526 O O . GLU A 1 328 ? 11.297 29.531 -1.03 1 98 328 GLU A O 1
ATOM 2531 N N . ARG A 1 329 ? 10.562 28.453 -2.859 1 98.56 329 ARG A N 1
ATOM 2532 C CA . ARG A 1 329 ? 9.375 29.297 -2.926 1 98.56 329 ARG A CA 1
ATOM 2533 C C . ARG A 1 329 ? 8.523 29.141 -1.667 1 98.56 329 ARG A C 1
ATOM 2535 O O . ARG A 1 329 ? 8.023 30.125 -1.132 1 98.56 329 ARG A O 1
ATOM 2542 N N . ALA A 1 330 ? 8.312 27.906 -1.24 1 98.44 330 ALA A N 1
ATOM 2543 C CA . ALA A 1 330 ? 7.543 27.656 -0.023 1 98.44 330 ALA A CA 1
ATOM 2544 C C . ALA A 1 330 ? 8.164 28.391 1.169 1 98.44 330 ALA A C 1
ATOM 2546 O O . ALA A 1 330 ? 7.453 28.938 2.014 1 98.44 330 ALA A O 1
ATOM 2547 N N . ARG A 1 331 ? 9.469 28.391 1.218 1 98.06 331 ARG A N 1
ATOM 2548 C CA . ARG A 1 331 ? 10.188 29.094 2.275 1 98.06 331 ARG A CA 1
ATOM 2549 C C . ARG A 1 331 ? 9.977 30.594 2.168 1 98.06 331 ARG A C 1
ATOM 2551 O O . ARG A 1 331 ? 9.703 31.266 3.17 1 98.06 331 ARG A O 1
ATOM 2558 N N . ARG A 1 332 ? 10.086 31.078 1.045 1 98.38 332 ARG A N 1
ATOM 2559 C CA . ARG A 1 332 ? 9.953 32.5 0.796 1 98.38 332 ARG A CA 1
ATOM 2560 C C . ARG A 1 332 ? 8.539 33 1.112 1 98.38 332 ARG A C 1
ATOM 2562 O O . ARG A 1 332 ? 8.352 34.094 1.604 1 98.38 332 ARG A O 1
ATOM 2569 N N . MET A 1 333 ? 7.531 32.156 0.823 1 98.62 333 MET A N 1
ATOM 2570 C CA . MET A 1 333 ? 6.129 32.531 0.976 1 98.62 333 MET A CA 1
ATOM 2571 C C . MET A 1 333 ? 5.676 32.375 2.424 1 98.62 333 MET A C 1
ATOM 2573 O O . MET A 1 333 ? 4.594 32.844 2.795 1 98.62 333 MET A O 1
ATOM 2577 N N . GLU A 1 334 ? 6.508 31.781 3.227 1 98.5 334 GLU A N 1
ATOM 2578 C CA . GLU A 1 334 ? 6.152 31.438 4.598 1 98.5 334 GLU A CA 1
ATOM 2579 C C . GLU A 1 334 ? 5.637 32.656 5.363 1 98.5 334 GLU A C 1
ATOM 2581 O O . GLU A 1 334 ? 4.57 32.594 5.977 1 98.5 334 GLU A O 1
ATOM 2586 N N . PRO A 1 335 ? 6.309 33.875 5.379 1 98.44 335 PRO A N 1
ATOM 2587 C CA . PRO A 1 335 ? 5.785 35.031 6.098 1 98.44 335 PRO A CA 1
ATOM 2588 C C . PRO A 1 335 ? 4.438 35.5 5.555 1 98.44 335 PRO A C 1
ATOM 2590 O O . PRO A 1 335 ? 3.578 35.938 6.32 1 98.44 335 PRO A O 1
ATOM 2593 N N . PHE A 1 336 ? 4.32 35.406 4.262 1 98.69 336 PHE A N 1
ATOM 2594 C CA . PHE A 1 336 ? 3.066 35.781 3.625 1 98.69 336 PHE A CA 1
ATOM 2595 C C . PHE A 1 336 ? 1.919 34.906 4.102 1 98.69 336 PHE A C 1
ATOM 2597 O O . PHE A 1 336 ? 0.847 35.406 4.449 1 98.69 336 PHE A O 1
ATOM 2604 N N . PHE A 1 337 ? 2.096 33.5 4.043 1 98.81 337 PHE A N 1
ATOM 2605 C CA . PHE A 1 337 ? 1.071 32.594 4.516 1 98.81 337 PHE A CA 1
ATOM 2606 C C . PHE A 1 337 ? 0.682 32.906 5.953 1 98.81 337 PHE A C 1
ATOM 2608 O O . PHE A 1 337 ? -0.505 32.938 6.285 1 98.81 337 PHE A O 1
ATOM 2615 N N . ARG A 1 338 ? 1.695 33.094 6.812 1 98.06 338 ARG A N 1
ATOM 2616 C CA . ARG A 1 338 ? 1.462 33.375 8.227 1 98.06 338 ARG A CA 1
ATOM 2617 C C . ARG A 1 338 ? 0.637 34.656 8.406 1 98.06 338 ARG A C 1
ATOM 2619 O O . ARG A 1 338 ? -0.31 34.688 9.195 1 98.06 338 ARG A O 1
ATOM 2626 N N . GLU A 1 339 ? 1.017 35.656 7.727 1 98.44 339 GLU A N 1
ATOM 2627 C CA . GLU A 1 339 ? 0.318 36.938 7.824 1 98.44 339 GLU A CA 1
ATOM 2628 C C . GLU A 1 339 ? -1.123 36.812 7.336 1 98.44 339 GLU A C 1
ATOM 2630 O O . GLU A 1 339 ? -2.051 37.281 8.008 1 98.44 339 GLU A O 1
ATOM 2635 N N . ALA A 1 340 ? -1.318 36.219 6.18 1 98.75 340 ALA A N 1
ATOM 2636 C CA . ALA A 1 340 ? -2.652 36.062 5.605 1 98.75 340 ALA A CA 1
ATOM 2637 C C . ALA A 1 340 ? -3.564 35.281 6.551 1 98.75 340 ALA A C 1
ATOM 2639 O O . ALA A 1 340 ? -4.727 35.656 6.742 1 98.75 340 ALA A O 1
ATOM 2640 N N . LEU A 1 341 ? -3.066 34.25 7.176 1 98.81 341 LEU A N 1
ATOM 2641 C CA . LEU A 1 341 ? -3.867 33.375 8.031 1 98.81 341 LEU A CA 1
ATOM 2642 C C . LEU A 1 341 ? -4.129 34.031 9.383 1 98.81 341 LEU A C 1
ATOM 2644 O O . LEU A 1 341 ? -5.082 33.688 10.078 1 98.81 341 LEU A O 1
ATOM 2648 N N . SER A 1 342 ? -3.209 34.969 9.789 1 98 342 SER A N 1
ATOM 2649 C CA . SER A 1 342 ? -3.371 35.656 11.07 1 98 342 SER A CA 1
ATOM 2650 C C . SER A 1 342 ? -4.672 36.438 11.109 1 98 342 SER A C 1
ATOM 2652 O O . SER A 1 342 ? -5.203 36.719 12.18 1 98 342 SER A O 1
ATOM 2654 N N . ALA A 1 343 ? -5.195 36.812 9.93 1 97.56 343 ALA A N 1
ATOM 2655 C CA . ALA A 1 343 ? -6.465 37.531 9.852 1 97.56 343 ALA A CA 1
ATOM 2656 C C . ALA A 1 343 ? -7.602 36.719 10.445 1 97.56 343 ALA A C 1
ATOM 2658 O O . ALA A 1 343 ? -8.586 37.281 10.938 1 97.56 343 ALA A O 1
ATOM 2659 N N . LEU A 1 344 ? -7.449 35.406 10.438 1 98.38 344 LEU A N 1
ATOM 2660 C CA . LEU A 1 344 ? -8.5 34.531 10.93 1 98.38 344 LEU A CA 1
ATOM 2661 C C . LEU A 1 344 ? -8.594 34.594 12.453 1 98.38 344 LEU A C 1
ATOM 2663 O O . LEU A 1 344 ? -9.609 34.188 13.031 1 98.38 344 LEU A O 1
ATOM 2667 N N . LEU A 1 345 ? -7.516 35.094 13.125 1 98 345 LEU A N 1
ATOM 2668 C CA . LEU A 1 345 ? -7.477 35.156 14.578 1 98 345 LEU A CA 1
ATOM 2669 C C . LEU A 1 345 ? -8.523 36.125 15.102 1 98 345 LEU A C 1
ATOM 2671 O O . LEU A 1 345 ? -8.859 36.125 16.297 1 98 345 LEU A O 1
ATOM 2675 N N . ALA A 1 346 ? -9.047 36.969 14.219 1 97.19 346 ALA A N 1
ATOM 2676 C CA . ALA A 1 346 ? -10.102 37.906 14.602 1 97.19 346 ALA A CA 1
ATOM 2677 C C . ALA A 1 346 ? -11.398 37.156 14.93 1 97.19 346 ALA A C 1
ATOM 2679 O O 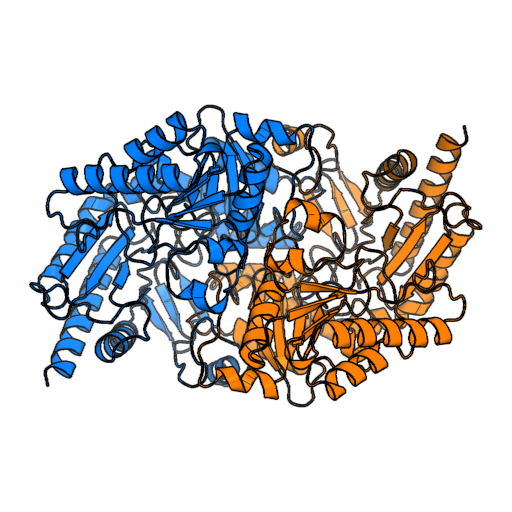. ALA A 1 346 ? -12.242 37.688 15.664 1 97.19 346 ALA A O 1
ATOM 2680 N N . HIS A 1 347 ? -11.555 36.031 14.367 1 97.38 347 HIS A N 1
ATOM 2681 C CA . HIS A 1 347 ? -12.75 35.219 14.633 1 97.38 347 HIS A CA 1
ATOM 2682 C C . HIS A 1 347 ? -12.688 34.594 16.016 1 97.38 347 HIS A C 1
ATOM 2684 O O . HIS A 1 347 ? -11.672 34 16.375 1 97.38 347 HIS A O 1
ATOM 2690 N N . PRO A 1 348 ? -13.75 34.562 16.75 1 96.38 348 PRO A N 1
ATOM 2691 C CA . PRO A 1 348 ? -13.711 34.094 18.141 1 96.38 348 PRO A CA 1
ATOM 2692 C C . PRO A 1 348 ? -13.438 32.594 18.25 1 96.38 348 PRO A C 1
ATOM 2694 O O . PRO A 1 348 ? -12.938 32.125 19.281 1 96.38 348 PRO A O 1
ATOM 2697 N N . TRP A 1 349 ? -13.68 31.812 17.188 1 97.88 349 TRP A N 1
ATOM 2698 C CA . TRP A 1 349 ? -13.5 30.359 17.234 1 97.88 349 TRP A CA 1
ATOM 2699 C C . TRP A 1 349 ? -12.062 29.984 16.922 1 97.88 349 TRP A C 1
ATOM 2701 O O . TRP A 1 349 ? -11.672 28.828 17.062 1 97.88 349 TRP A O 1
ATOM 2711 N N . VAL A 1 350 ? -11.289 30.922 16.438 1 98.62 350 VAL A N 1
ATOM 2712 C CA . VAL A 1 350 ? -9.914 30.594 16.078 1 98.62 350 VAL A CA 1
ATOM 2713 C C . VAL A 1 350 ? -9 30.797 17.297 1 98.62 350 VAL A C 1
ATOM 2715 O O . VAL A 1 350 ? -8.789 31.938 17.734 1 98.62 350 VAL A O 1
ATOM 2718 N N . GLY A 1 351 ? -8.5 29.703 17.828 1 98.25 351 GLY A N 1
ATOM 2719 C CA . GLY A 1 351 ? -7.637 29.75 19 1 98.25 351 GLY A CA 1
ATOM 2720 C C . GLY A 1 351 ? -6.18 30.016 18.672 1 98.25 351 GLY A C 1
ATOM 2721 O O . GLY A 1 351 ? -5.52 30.828 19.328 1 98.25 351 GLY A O 1
ATOM 2722 N N . GLU A 1 352 ? -5.684 29.328 17.641 1 98.06 352 GLU A N 1
ATOM 2723 C CA . GLU A 1 352 ? -4.289 29.453 17.234 1 98.06 352 GLU A CA 1
ATOM 2724 C C . GLU A 1 352 ? -4.109 29.125 15.758 1 98.06 352 GLU A C 1
ATOM 2726 O O . GLU A 1 352 ? -4.84 28.281 15.211 1 98.06 352 GLU A O 1
ATOM 2731 N N . VAL A 1 353 ? -3.33 29.844 15.125 1 98.38 353 VAL A N 1
ATOM 2732 C CA . VAL A 1 353 ? -2.793 29.484 13.812 1 98.38 353 VAL A CA 1
ATOM 2733 C C . VAL A 1 353 ? -1.302 29.188 13.93 1 98.38 353 VAL A C 1
ATOM 2735 O O . VAL A 1 353 ? -0.536 30 14.453 1 98.38 353 VAL A O 1
ATOM 2738 N N . ARG A 1 354 ? -0.907 28 13.57 1 98.19 354 ARG A N 1
ATOM 2739 C CA . ARG A 1 354 ? 0.496 27.609 13.664 1 98.19 354 ARG A CA 1
ATOM 2740 C C . ARG A 1 354 ? 0.942 26.875 12.406 1 98.19 354 ARG A C 1
ATOM 2742 O O . ARG A 1 354 ? 0.119 26.297 11.688 1 98.19 354 ARG A O 1
ATOM 2749 N N . GLY A 1 355 ? 2.193 26.891 12.141 1 97.88 355 GLY A N 1
ATOM 2750 C CA . GLY A 1 355 ? 2.742 26.172 11.008 1 97.88 355 GLY A CA 1
ATOM 2751 C C . GLY A 1 355 ? 4.055 26.734 10.508 1 97.88 355 GLY A C 1
ATOM 2752 O O . GLY A 1 355 ? 4.641 27.609 11.148 1 97.88 355 GLY A O 1
ATOM 2753 N N . LEU A 1 356 ? 4.625 26.219 9.5 1 97.31 356 LEU A N 1
ATOM 2754 C CA . LEU A 1 356 ? 5.82 26.688 8.805 1 97.31 356 LEU A CA 1
ATOM 2755 C C . LEU A 1 356 ? 5.797 26.266 7.344 1 97.31 356 LEU A C 1
ATOM 2757 O O . LEU A 1 356 ? 5.129 25.297 6.984 1 97.31 356 LEU A O 1
ATOM 2761 N N . GLY A 1 357 ? 6.531 26.953 6.52 1 98.38 357 GLY A N 1
ATOM 2762 C CA . GLY A 1 357 ? 6.445 26.688 5.09 1 98.38 357 GLY A CA 1
ATOM 2763 C C . GLY A 1 357 ? 5.047 26.875 4.531 1 98.38 357 GLY A C 1
ATOM 2764 O O . GLY A 1 357 ? 4.43 27.922 4.719 1 98.38 357 GLY A O 1
ATOM 2765 N N . ALA A 1 358 ? 4.52 25.922 3.859 1 98.81 358 ALA A N 1
ATOM 2766 C CA . ALA A 1 358 ? 3.156 25.906 3.334 1 98.81 358 ALA A CA 1
ATOM 2767 C C . ALA A 1 358 ? 2.312 24.844 4.027 1 98.81 358 ALA A C 1
ATOM 2769 O O . ALA A 1 358 ? 1.617 24.062 3.371 1 98.81 358 ALA A O 1
ATOM 2770 N N . PHE A 1 359 ? 2.525 24.781 5.348 1 98.81 359 PHE A N 1
ATOM 2771 C CA . PHE A 1 359 ? 1.87 23.766 6.176 1 98.81 359 PHE A CA 1
ATOM 2772 C C . PHE A 1 359 ? 1.37 24.391 7.48 1 98.81 359 PHE A C 1
ATOM 2774 O O . PHE A 1 359 ? 2.154 24.625 8.398 1 98.81 359 PHE A O 1
ATOM 2781 N N . TYR A 1 360 ? 0.001 24.625 7.574 1 98.88 360 TYR A N 1
ATOM 2782 C CA . TYR A 1 360 ? -0.519 25.359 8.719 1 98.88 360 TYR A CA 1
ATOM 2783 C C . TYR A 1 360 ? -1.755 24.688 9.289 1 98.88 360 TYR A C 1
ATOM 2785 O O . TYR A 1 360 ? -2.479 23.984 8.578 1 98.88 360 TYR A O 1
ATOM 2793 N N . GLY A 1 361 ? -1.923 24.781 10.562 1 98.5 361 GLY A N 1
ATOM 2794 C CA . GLY A 1 361 ? -3.123 24.375 11.266 1 98.5 361 GLY A CA 1
ATOM 2795 C C . GLY A 1 361 ? -3.896 25.531 11.875 1 98.5 361 GLY A C 1
ATOM 2796 O O . GLY A 1 361 ? -3.311 26.422 12.492 1 98.5 361 GLY A O 1
ATOM 2797 N N . VAL A 1 362 ? -5.148 25.625 11.578 1 98.75 362 VAL A N 1
ATOM 2798 C CA . VAL A 1 362 ? -6.07 26.547 12.234 1 98.75 362 VAL A CA 1
ATOM 2799 C C . VAL A 1 362 ? -6.852 25.812 13.32 1 98.75 362 VAL A C 1
ATOM 2801 O O . VAL A 1 362 ? -7.73 25 13.016 1 98.75 362 VAL A O 1
ATOM 2804 N N . GLU A 1 363 ? -6.512 26.062 14.531 1 98.19 363 GLU A N 1
ATOM 2805 C CA . GLU A 1 363 ? -7.129 25.406 15.68 1 98.19 363 GLU A CA 1
ATOM 2806 C C . GLU A 1 363 ? -8.406 26.125 16.109 1 98.19 363 GLU A C 1
ATOM 2808 O O . GLU A 1 363 ? -8.367 27.297 16.484 1 98.19 363 GLU A O 1
ATOM 2813 N N . LEU A 1 364 ? -9.5 25.391 16.062 1 98.44 364 LEU A N 1
ATOM 2814 C CA . LEU A 1 364 ? -10.797 25.984 16.391 1 98.44 364 LEU A CA 1
ATOM 2815 C C . LEU A 1 364 ? -11.219 25.625 17.797 1 98.44 364 LEU A C 1
ATOM 2817 O O . LEU A 1 364 ? -11.109 24.469 18.219 1 98.44 364 LEU A O 1
ATOM 2821 N N . VAL A 1 365 ? -11.688 26.609 18.531 1 97.88 365 VAL A N 1
ATOM 2822 C CA . VAL A 1 365 ? -12.086 26.422 19.922 1 97.88 365 VAL A CA 1
ATOM 2823 C C . VAL A 1 365 ? -13.453 27.062 20.156 1 97.88 365 VAL A C 1
ATOM 2825 O O . VAL A 1 365 ? -13.844 27.984 19.438 1 97.88 365 VAL A O 1
ATOM 2828 N N . GLN A 1 366 ? -14.148 26.562 21.125 1 95.19 366 GLN A N 1
ATOM 2829 C CA . GLN A 1 366 ? -15.398 27.156 21.562 1 95.19 366 GLN A CA 1
ATOM 2830 C C . GLN A 1 366 ? -15.148 28.438 22.359 1 95.19 366 GLN A C 1
ATOM 2832 O O . GLN A 1 366 ? -15.969 29.359 22.344 1 95.19 366 GLN A O 1
ATOM 2837 N N . ASP A 1 367 ? -14.039 28.312 23.094 1 94.75 367 ASP A N 1
ATOM 2838 C CA . ASP A 1 367 ? -13.625 29.375 23.984 1 94.75 367 ASP A CA 1
ATOM 2839 C C . ASP A 1 367 ? -12.109 29.516 24.016 1 94.75 367 ASP A C 1
ATOM 2841 O O . ASP A 1 367 ? -11.398 28.562 24.297 1 94.75 367 ASP A O 1
ATOM 2845 N N . ARG A 1 368 ? -11.602 30.734 23.766 1 95.69 368 ARG A N 1
ATOM 2846 C CA . ARG A 1 368 ? -10.164 30.953 23.656 1 95.69 368 ARG A CA 1
ATOM 2847 C C . ARG A 1 368 ? -9.484 30.875 25.016 1 95.69 368 ARG A C 1
ATOM 2849 O O . ARG A 1 368 ? -8.297 30.562 25.094 1 95.69 368 ARG A O 1
ATOM 2856 N N . GLU A 1 369 ? -10.211 31.219 26.047 1 94.88 369 GLU A N 1
ATOM 2857 C CA . GLU A 1 369 ? -9.648 31.172 27.391 1 94.88 369 GLU A CA 1
ATOM 2858 C C . GLU A 1 369 ? -9.492 29.734 27.875 1 94.88 369 GLU A C 1
ATOM 2860 O O . GLU A 1 369 ? -8.43 29.344 28.359 1 94.88 369 GLU A O 1
ATOM 2865 N N . THR A 1 370 ? -10.5 28.953 27.719 1 95.88 370 THR A N 1
ATOM 2866 C CA . THR A 1 370 ? -10.469 27.562 28.172 1 95.88 370 THR A CA 1
ATOM 2867 C C . THR A 1 370 ? -9.812 26.672 27.125 1 95.88 370 THR A C 1
ATOM 2869 O O . THR A 1 370 ? -9.414 25.531 27.422 1 95.88 370 THR A O 1
ATOM 2872 N N . LYS A 1 371 ? -9.789 27.141 25.875 1 96.56 371 LYS A N 1
ATOM 2873 C CA . LYS A 1 371 ? -9.242 26.406 24.734 1 96.56 371 LYS A CA 1
ATOM 2874 C C . LYS A 1 371 ? -10.031 25.141 24.453 1 96.56 371 LYS A C 1
ATOM 2876 O O . LYS A 1 371 ? -9.516 24.203 23.859 1 96.56 371 LYS A O 1
ATOM 2881 N N . GLU A 1 372 ? -11.289 25.062 24.953 1 96.94 372 GLU A N 1
ATOM 2882 C CA . GLU A 1 372 ? -12.148 23.938 24.656 1 96.94 372 GLU A CA 1
ATOM 2883 C C . GLU A 1 372 ? -12.312 23.734 23.156 1 96.94 372 GLU A C 1
ATOM 2885 O O . GLU A 1 372 ? -12.703 24.672 22.438 1 96.94 372 GLU A O 1
ATOM 2890 N N . PRO A 1 373 ? -11.969 22.547 22.594 1 97.44 373 PRO A N 1
ATOM 2891 C CA . PRO A 1 373 ? -12.023 22.359 21.141 1 97.44 373 PRO A CA 1
ATOM 2892 C C . PRO A 1 373 ? -13.438 22.5 20.578 1 97.44 373 PRO A C 1
ATOM 2894 O O . PRO A 1 373 ? -14.406 22.062 21.203 1 97.44 373 PRO A O 1
ATOM 2897 N N . LEU A 1 374 ? -13.594 23.109 19.422 1 97.5 374 LEU A N 1
ATOM 2898 C CA . LEU A 1 374 ? -14.883 23.266 18.766 1 97.5 374 LEU A CA 1
ATOM 2899 C C . LEU A 1 374 ? -15.516 21.891 18.484 1 97.5 374 LEU A C 1
ATOM 2901 O O . LEU A 1 374 ? -16.734 21.766 18.469 1 97.5 374 LEU A O 1
ATOM 2905 N N . SER A 1 375 ? -14.688 20.953 18.219 1 96.69 375 SER A N 1
ATOM 2906 C CA . SER A 1 375 ? -15.047 19.547 18.047 1 96.69 375 SER A CA 1
ATOM 2907 C C . SER A 1 375 ? -14.133 18.641 18.875 1 96.69 375 SER A C 1
ATOM 2909 O O . SER A 1 375 ? -12.914 18.781 18.844 1 96.69 375 SER A O 1
ATOM 2911 N N . PRO A 1 376 ? -14.75 17.766 19.641 1 93.81 376 PRO A N 1
ATOM 2912 C CA . PRO A 1 376 ? -13.938 16.953 20.547 1 93.81 376 PRO A CA 1
ATOM 2913 C C . PRO A 1 376 ? -12.977 16.031 19.812 1 93.81 376 PRO A C 1
ATOM 2915 O O . PRO A 1 376 ? -13.273 15.578 18.703 1 93.81 376 PRO A O 1
ATOM 2918 N N . TRP A 1 377 ? -11.883 15.727 20.516 1 91.12 377 TRP A N 1
ATOM 2919 C CA . TRP A 1 377 ? -10.922 14.766 20 1 91.12 377 TRP A CA 1
ATOM 2920 C C . TRP A 1 377 ? -11.453 13.344 20.094 1 91.12 377 TRP A C 1
ATOM 2922 O O . TRP A 1 377 ? -12.172 13.008 21.047 1 91.12 377 TRP A O 1
ATOM 2932 N N . HIS A 1 378 ? -11.102 12.477 19.141 1 90.88 378 HIS A N 1
ATOM 2933 C CA . HIS A 1 378 ? -11.414 11.055 19.109 1 90.88 378 HIS A CA 1
ATOM 2934 C C . HIS A 1 378 ? -12.914 10.82 19.016 1 90.88 378 HIS A C 1
ATOM 2936 O O . HIS A 1 378 ? -13.438 9.859 19.594 1 90.88 378 HIS A O 1
ATOM 2942 N N . ALA A 1 379 ? -13.656 11.766 18.484 1 89.75 379 ALA A N 1
ATOM 2943 C CA . ALA A 1 379 ? -15.102 11.695 18.312 1 89.75 379 ALA A CA 1
ATOM 2944 C C . ALA A 1 379 ? -15.508 12.188 16.922 1 89.75 379 ALA A C 1
ATOM 2946 O O . ALA A 1 379 ? -14.695 12.766 16.203 1 89.75 379 ALA A O 1
ATOM 2947 N N . PRO A 1 380 ? -16.75 11.883 16.531 1 89.56 380 PRO A N 1
ATOM 2948 C CA . PRO A 1 380 ? -17.25 12.492 15.297 1 89.56 380 PRO A CA 1
ATOM 2949 C C . PRO A 1 380 ? -17.234 14.016 15.344 1 89.56 380 PRO A C 1
ATOM 2951 O O . PRO A 1 380 ? -17.234 14.602 16.422 1 89.56 380 PRO A O 1
ATOM 2954 N N . PHE A 1 381 ? -17.234 14.578 14.219 1 94.88 381 PHE A N 1
ATOM 2955 C CA . PHE A 1 381 ? -17.297 16.031 14.148 1 94.88 381 PHE A CA 1
ATOM 2956 C C . PHE A 1 381 ? -18.5 16.562 14.914 1 94.88 381 PHE A C 1
ATOM 2958 O O . PHE A 1 381 ? -19.594 16 14.828 1 94.88 381 PHE A O 1
ATOM 2965 N N . SER A 1 382 ? -18.328 17.625 15.734 1 96.19 382 SER A N 1
ATOM 2966 C CA . SER A 1 382 ? -19.438 18.328 16.375 1 96.19 382 SER A CA 1
ATOM 2967 C C . SER A 1 382 ? -20.344 18.969 15.336 1 96.19 382 SER A C 1
ATOM 2969 O O . SER A 1 382 ? -19.953 19.156 14.18 1 96.19 382 SER A O 1
ATOM 2971 N N . PRO A 1 383 ? -21.531 19.281 15.719 1 95.81 383 PRO A N 1
ATOM 2972 C CA . PRO A 1 383 ? -22.469 19.906 14.773 1 95.81 383 PRO A CA 1
ATOM 2973 C C . PRO A 1 383 ? -21.906 21.188 14.164 1 95.81 383 PRO A C 1
ATOM 2975 O O . PRO A 1 383 ? -21.984 21.391 12.945 1 95.81 383 PRO A O 1
ATOM 2978 N N . PRO A 1 384 ? -21.25 22.078 14.961 1 96.94 384 PRO A N 1
ATOM 2979 C CA . PRO A 1 384 ? -20.672 23.266 14.344 1 96.94 384 PRO A CA 1
ATOM 2980 C C . PRO A 1 384 ? -19.578 22.938 13.32 1 96.94 384 PRO A C 1
ATOM 2982 O O . PRO A 1 384 ? -19.469 23.594 12.289 1 96.94 384 PRO A O 1
ATOM 2985 N N . MET A 1 385 ? -18.766 21.984 13.648 1 97.19 385 MET A N 1
ATOM 2986 C CA . MET A 1 385 ? -17.703 21.609 12.719 1 97.19 385 MET A CA 1
ATOM 2987 C C . MET A 1 385 ? -18.297 21.031 11.43 1 97.19 385 MET A C 1
ATOM 2989 O O . MET A 1 385 ? -17.797 21.312 10.336 1 97.19 385 MET A O 1
ATOM 2993 N N . GLN A 1 386 ? -19.328 20.188 11.562 1 96.12 386 GLN A N 1
ATOM 2994 C CA . GLN A 1 386 ? -20.016 19.656 10.391 1 96.12 386 GLN A CA 1
ATOM 2995 C C . GLN A 1 386 ? -20.578 20.781 9.523 1 96.12 386 GLN A C 1
ATOM 2997 O O . GLN A 1 386 ? -20.453 20.75 8.297 1 96.12 386 GLN A O 1
ATOM 3002 N N . ALA A 1 387 ? -21.203 21.734 10.188 1 97.5 387 ALA A N 1
ATOM 3003 C CA . ALA A 1 387 ? -21.766 22.891 9.484 1 97.5 387 ALA A CA 1
ATOM 3004 C C . ALA A 1 387 ? -20.672 23.688 8.766 1 97.5 387 ALA A C 1
ATOM 3006 O O . ALA A 1 387 ? -20.875 24.203 7.668 1 97.5 387 ALA A O 1
ATOM 3007 N N . LEU A 1 388 ? -19.547 23.812 9.43 1 98.19 388 LEU A N 1
ATOM 3008 C CA . LEU A 1 388 ? -18.422 24.547 8.844 1 98.19 388 LEU A CA 1
ATOM 3009 C C . LEU A 1 388 ? -17.922 23.859 7.578 1 98.19 388 LEU A C 1
ATOM 3011 O O . LEU A 1 388 ? -17.641 24.531 6.578 1 98.19 388 LEU A O 1
ATOM 3015 N N . LEU A 1 389 ? -17.766 22.547 7.605 1 96.94 389 LEU A N 1
ATOM 3016 C CA . LEU A 1 389 ? -17.328 21.812 6.43 1 96.94 389 LEU A CA 1
ATOM 3017 C C . LEU A 1 389 ? -18.297 22 5.266 1 96.94 389 LEU A C 1
ATOM 3019 O O . LEU A 1 389 ? -17.859 22.203 4.125 1 96.94 389 LEU A O 1
ATOM 3023 N N . LYS A 1 390 ? -19.562 21.969 5.562 1 96.88 390 LYS A N 1
ATOM 3024 C CA . LYS A 1 390 ? -20.562 22.219 4.539 1 96.88 390 LYS A CA 1
ATOM 3025 C C . LYS A 1 390 ? -20.469 23.641 4 1 96.88 390 LYS A C 1
ATOM 3027 O O . LYS A 1 390 ? -20.594 23.875 2.797 1 96.88 390 LYS A O 1
ATOM 3032 N N . ALA A 1 391 ? -20.25 24.562 4.902 1 98.38 391 ALA A N 1
ATOM 3033 C CA . ALA A 1 391 ? -20.125 25.969 4.52 1 98.38 391 ALA A CA 1
ATOM 3034 C C . ALA A 1 391 ? -18.891 26.188 3.643 1 98.38 391 ALA A C 1
ATOM 3036 O O . ALA A 1 391 ? -18.922 27.031 2.734 1 98.38 391 ALA A O 1
ATOM 3037 N N . LEU A 1 392 ? -17.797 25.531 3.963 1 98.5 392 LEU A N 1
ATOM 3038 C CA . LEU A 1 392 ? -16.578 25.656 3.156 1 98.5 392 LEU A CA 1
ATOM 3039 C C . LEU A 1 392 ? -16.844 25.188 1.724 1 98.5 392 LEU A C 1
ATOM 3041 O O . LEU A 1 392 ? -16.453 25.875 0.771 1 98.5 392 LEU A O 1
ATOM 3045 N N . PHE A 1 393 ? -17.516 24.031 1.562 1 97.94 393 PHE A N 1
ATOM 3046 C CA . PHE A 1 393 ? -17.875 23.562 0.225 1 97.94 393 PHE A CA 1
ATOM 3047 C C . PHE A 1 393 ? -18.781 24.578 -0.47 1 97.94 393 PHE A C 1
ATOM 3049 O O . PHE A 1 393 ? -18.625 24.828 -1.668 1 97.94 393 PHE A O 1
ATOM 3056 N N . ALA A 1 394 ? -19.734 25.125 0.301 1 97.81 394 ALA A N 1
ATOM 3057 C CA . ALA A 1 394 ? -20.641 26.109 -0.262 1 97.81 394 ALA A CA 1
ATOM 3058 C C . ALA A 1 394 ? -19.891 27.344 -0.744 1 97.81 394 ALA A C 1
ATOM 3060 O O . ALA A 1 394 ? -20.281 27.969 -1.734 1 97.81 394 ALA A O 1
ATOM 3061 N N . GLU A 1 395 ? -18.797 27.656 -0.049 1 98.31 395 GLU A N 1
ATOM 3062 C CA . GLU A 1 395 ? -17.953 28.797 -0.418 1 98.31 395 GLU A CA 1
ATOM 3063 C C . GLU A 1 395 ? -16.969 28.422 -1.521 1 98.31 395 GLU A C 1
ATOM 3065 O O . GLU A 1 395 ? -16.172 29.25 -1.952 1 98.31 395 GLU A O 1
ATOM 3070 N N . GLY A 1 396 ? -17 27.188 -1.984 1 98.44 396 GLY A N 1
ATOM 3071 C CA . GLY A 1 396 ? -16.094 26.719 -3.035 1 98.44 396 GLY A CA 1
ATOM 3072 C C . GLY A 1 396 ? -14.68 26.484 -2.547 1 98.44 396 GLY A C 1
ATOM 3073 O O . GLY A 1 396 ? -13.719 26.766 -3.256 1 98.44 396 GLY A O 1
ATOM 3074 N N . VAL A 1 397 ? -14.57 26 -1.339 1 98.69 397 VAL A N 1
ATOM 3075 C CA . VAL A 1 397 ? -13.258 25.703 -0.764 1 98.69 397 VAL A CA 1
ATOM 3076 C C . VAL A 1 397 ? -13.211 24.25 -0.3 1 98.69 397 VAL A C 1
ATOM 3078 O O . VAL A 1 397 ? -14.133 23.766 0.367 1 98.69 397 VAL A O 1
ATOM 3081 N N . TYR A 1 398 ? -12.242 23.531 -0.751 1 98.31 398 TYR A N 1
ATOM 3082 C CA . TYR A 1 398 ? -11.914 22.234 -0.176 1 98.31 398 TYR A CA 1
ATOM 3083 C C . TYR A 1 398 ? -10.773 22.359 0.828 1 98.31 398 TYR A C 1
ATOM 3085 O O . TYR A 1 398 ? -9.719 22.922 0.517 1 98.31 398 TYR A O 1
ATOM 3093 N N . LEU A 1 399 ? -11.023 21.859 2 1 98.06 399 LEU A N 1
ATOM 3094 C CA . LEU A 1 399 ? -10.039 21.953 3.074 1 98.06 399 LEU A CA 1
ATOM 3095 C C . LEU A 1 399 ? -10.086 20.703 3.957 1 98.06 399 LEU A C 1
ATOM 3097 O O . LEU A 1 399 ? -11.164 20.25 4.348 1 98.06 399 LEU A O 1
ATOM 3101 N N . LEU A 1 400 ? -8.883 20.109 4.242 1 97.94 400 LEU A N 1
ATOM 3102 C CA . LEU A 1 400 ? -8.766 18.969 5.152 1 97.94 400 LEU A CA 1
ATOM 3103 C C . LEU A 1 400 ? -9.078 19.375 6.586 1 97.94 400 LEU A C 1
ATOM 3105 O O . LEU A 1 400 ? -8.547 20.391 7.074 1 97.94 400 LEU A O 1
ATOM 3109 N N . ALA A 1 401 ? -9.961 18.641 7.18 1 97.06 401 ALA A N 1
ATOM 3110 C CA . ALA A 1 401 ? -10.312 18.891 8.578 1 97.06 401 ALA A CA 1
ATOM 3111 C C . ALA A 1 401 ? -10.172 17.609 9.406 1 97.06 401 ALA A C 1
ATOM 3113 O O . ALA A 1 401 ? -10.461 16.516 8.93 1 97.06 401 ALA A O 1
ATOM 3114 N N . LYS A 1 402 ? -9.727 17.734 10.562 1 95.38 402 LYS A N 1
ATOM 3115 C CA . LYS A 1 402 ? -9.641 16.656 11.547 1 95.38 402 LYS A CA 1
ATOM 3116 C C . LYS A 1 402 ? -9.945 17.172 12.953 1 95.38 402 LYS A C 1
ATOM 3118 O O . LYS A 1 402 ? -9.273 18.094 13.438 1 95.38 402 LYS A O 1
ATOM 3123 N N . HIS A 1 403 ? -10.953 16.656 13.578 1 94.94 403 HIS A N 1
ATOM 3124 C CA . HIS A 1 403 ? -11.438 17.125 14.875 1 94.94 403 HIS A CA 1
ATOM 3125 C C . HIS A 1 403 ? -11.781 18.609 14.836 1 94.94 403 HIS A C 1
ATOM 3127 O O . HIS A 1 403 ? -12.656 19.031 14.078 1 94.94 403 HIS A O 1
ATOM 3133 N N . ASN A 1 404 ? -11.055 19.406 15.594 1 97.25 404 ASN A N 1
ATOM 3134 C CA . ASN A 1 404 ? -11.281 20.859 15.625 1 97.25 404 ASN A CA 1
ATOM 3135 C C . ASN A 1 404 ? -10.211 21.609 14.844 1 97.25 404 ASN A C 1
ATOM 3137 O O . ASN A 1 404 ? -9.984 22.797 15.078 1 97.25 404 ASN A O 1
ATOM 3141 N N . LEU A 1 405 ? -9.594 20.844 13.898 1 97.62 405 LEU A N 1
ATOM 3142 C CA . LEU A 1 405 ? -8.453 21.422 13.188 1 97.62 405 LEU A CA 1
ATOM 3143 C C . LEU A 1 405 ? -8.75 21.531 11.695 1 97.62 405 LEU A C 1
ATOM 3145 O O . LEU A 1 405 ? -9.32 20.625 11.094 1 97.62 405 LEU A O 1
ATOM 3149 N N . LEU A 1 406 ? -8.445 22.656 11.125 1 98.5 406 LEU A N 1
ATOM 3150 C CA . LEU A 1 406 ? -8.352 22.828 9.68 1 98.5 406 LEU A CA 1
ATOM 3151 C C . LEU A 1 406 ? -6.895 22.844 9.227 1 98.5 406 LEU A C 1
ATOM 3153 O O . LEU A 1 406 ? -6.094 23.641 9.75 1 98.5 406 LEU A O 1
ATOM 3157 N N . VAL A 1 407 ? -6.527 21.984 8.352 1 98.75 407 VAL A N 1
ATOM 3158 C CA . VAL A 1 407 ? -5.16 21.922 7.836 1 98.75 407 VAL A CA 1
ATOM 3159 C C . VAL A 1 407 ? -5.055 22.703 6.531 1 98.75 407 VAL A C 1
ATOM 3161 O O . VAL A 1 407 ? -5.688 22.344 5.535 1 98.75 407 VAL A O 1
ATOM 3164 N N . VAL A 1 408 ? -4.32 23.781 6.566 1 98.81 408 VAL A N 1
ATOM 3165 C CA . VAL A 1 408 ? -4.078 24.609 5.387 1 98.81 408 VAL A CA 1
ATOM 3166 C C . VAL A 1 408 ? -2.713 24.266 4.793 1 98.81 408 VAL A C 1
ATOM 3168 O O . VAL A 1 408 ? -1.68 24.672 5.328 1 98.81 408 VAL A O 1
ATOM 3171 N N . ALA A 1 409 ? -2.67 23.531 3.76 1 98.88 409 ALA A N 1
ATOM 3172 C CA . ALA A 1 409 ? -1.488 23.062 3.045 1 98.88 409 ALA A CA 1
ATOM 3173 C C . ALA A 1 409 ? -1.691 23.141 1.535 1 98.88 409 ALA A C 1
ATOM 3175 O O . ALA A 1 409 ? -1.758 22.109 0.856 1 98.88 409 ALA A O 1
ATOM 3176 N N . PRO A 1 410 ? -1.782 24.344 0.988 1 98.81 410 PRO A N 1
ATOM 3177 C CA . PRO A 1 410 ? -2.1 24.484 -0.435 1 98.81 410 PRO A CA 1
ATOM 3178 C C . PRO A 1 410 ? -1.014 23.906 -1.343 1 98.81 410 PRO A C 1
ATOM 3180 O O . PRO A 1 410 ? 0.124 23.719 -0.905 1 98.81 410 PRO A O 1
ATOM 3183 N N . PRO A 1 411 ? -1.382 23.578 -2.594 1 98.88 411 PRO A N 1
ATOM 3184 C CA . PRO A 1 411 ? -0.295 23.328 -3.541 1 98.88 411 PRO A CA 1
ATOM 3185 C C . PRO A 1 411 ? 0.777 24.406 -3.514 1 98.88 411 PRO A C 1
ATOM 3187 O O . PRO A 1 411 ? 0.46 25.594 -3.352 1 98.88 411 PRO A O 1
ATOM 3190 N N . LEU A 1 412 ? 2.004 23.984 -3.697 1 98.88 412 LEU A N 1
ATOM 3191 C CA . LEU A 1 412 ? 3.133 24.906 -3.576 1 98.88 412 LEU A CA 1
ATOM 3192 C C . LEU A 1 412 ? 3.119 25.938 -4.699 1 98.88 412 LEU A C 1
ATOM 3194 O O . LEU A 1 412 ? 3.818 26.953 -4.629 1 98.88 412 LEU A O 1
ATOM 3198 N N . THR A 1 413 ? 2.26 25.75 -5.668 1 98.75 413 THR A N 1
ATOM 3199 C CA . THR A 1 413 ? 2.174 26.625 -6.836 1 98.75 413 THR A CA 1
ATOM 3200 C C . THR A 1 413 ? 1.122 27.703 -6.625 1 98.75 413 THR A C 1
ATOM 3202 O O . THR A 1 413 ? 0.914 28.562 -7.496 1 98.75 413 THR A O 1
ATOM 3205 N N . ILE A 1 414 ? 0.469 27.734 -5.508 1 98.88 414 ILE A N 1
ATOM 3206 C CA . ILE A 1 414 ? -0.626 28.672 -5.277 1 98.88 414 ILE A CA 1
ATOM 3207 C C . ILE A 1 414 ? -0.108 30.094 -5.363 1 98.88 414 ILE A C 1
ATOM 3209 O O . ILE A 1 414 ? 0.994 30.391 -4.895 1 98.88 414 ILE A O 1
ATOM 3213 N N . THR A 1 415 ? -0.894 30.969 -5.969 1 98.75 415 THR A N 1
ATOM 3214 C CA . THR A 1 415 ? -0.521 32.375 -6.016 1 98.75 415 THR A CA 1
ATOM 3215 C C . THR A 1 415 ? -0.976 33.094 -4.754 1 98.75 415 THR A C 1
ATOM 3217 O O . THR A 1 415 ? -1.809 32.594 -4 1 98.75 415 THR A O 1
ATOM 3220 N N . GLU A 1 416 ? -0.328 34.25 -4.555 1 98.75 416 GLU A N 1
ATOM 3221 C CA . GLU A 1 416 ? -0.742 35.062 -3.416 1 98.75 416 GLU A CA 1
ATOM 3222 C C . GLU A 1 416 ? -2.225 35.438 -3.496 1 98.75 416 GLU A C 1
ATOM 3224 O O . GLU A 1 416 ? -2.938 35.375 -2.492 1 98.75 416 GLU A O 1
ATOM 3229 N N . GLU A 1 417 ? -2.705 35.75 -4.664 1 98.75 417 GLU A N 1
ATOM 3230 C CA . GLU A 1 417 ? -4.098 36.125 -4.879 1 98.75 417 GLU A CA 1
ATOM 3231 C C . GLU A 1 417 ? -5.039 34.969 -4.574 1 98.75 417 GLU A C 1
ATOM 3233 O O . GLU A 1 417 ? -6.051 35.125 -3.893 1 98.75 417 GLU A O 1
ATOM 3238 N N . GLU A 1 418 ? -4.73 33.812 -5.074 1 98.81 418 GLU A N 1
ATOM 3239 C CA . GLU A 1 418 ? -5.531 32.625 -4.816 1 98.81 418 GLU A CA 1
ATOM 3240 C C . GLU A 1 418 ? -5.586 32.312 -3.326 1 98.81 418 GLU A C 1
ATOM 3242 O O . GLU A 1 418 ? -6.637 31.938 -2.801 1 98.81 418 GLU A O 1
ATOM 3247 N N . PHE A 1 419 ? -4.438 32.438 -2.707 1 98.88 419 PHE A N 1
ATOM 3248 C CA . PHE A 1 419 ? -4.375 32.125 -1.284 1 98.88 419 PHE A CA 1
ATOM 3249 C C . PHE A 1 419 ? -5.234 33.094 -0.484 1 98.88 419 PHE A C 1
ATOM 3251 O O . PHE A 1 419 ? -5.988 32.688 0.402 1 98.88 419 PHE A O 1
ATOM 3258 N N . LEU A 1 420 ? -5.121 34.375 -0.771 1 98.81 420 LEU A N 1
ATOM 3259 C CA . LEU A 1 420 ? -5.91 35.375 -0.075 1 98.81 420 LEU A CA 1
ATOM 3260 C C . LEU A 1 420 ? -7.398 35.156 -0.299 1 98.81 420 LEU A C 1
ATOM 3262 O O . LEU A 1 420 ? -8.203 35.344 0.62 1 98.81 420 LEU A O 1
ATOM 3266 N N . GLU A 1 421 ? -7.742 34.781 -1.502 1 98.69 421 GLU A N 1
ATOM 3267 C CA . GLU A 1 421 ? -9.133 34.438 -1.785 1 98.69 421 GLU A CA 1
ATOM 3268 C C . GLU A 1 421 ? -9.609 33.281 -0.911 1 98.69 421 GLU A C 1
ATOM 3270 O O . GLU A 1 421 ? -10.719 33.312 -0.387 1 98.69 421 GLU A O 1
ATOM 3275 N N . GLY A 1 422 ? -8.75 32.281 -0.796 1 98.69 422 GLY A N 1
ATOM 3276 C CA . GLY A 1 422 ? -9.086 31.141 0.055 1 98.69 422 GLY A CA 1
ATOM 3277 C C . GLY A 1 422 ? -9.281 31.531 1.51 1 98.69 422 GLY A C 1
ATOM 3278 O O . GLY A 1 422 ? -10.227 31.062 2.154 1 98.69 422 GLY A O 1
ATOM 3279 N N . VAL A 1 423 ? -8.391 32.344 1.977 1 98.75 423 VAL A N 1
ATOM 3280 C CA . VAL A 1 423 ? -8.477 32.781 3.365 1 98.75 423 VAL A CA 1
ATOM 3281 C C . VAL A 1 423 ? -9.758 33.594 3.578 1 98.75 423 VAL A C 1
ATOM 3283 O O . VAL A 1 423 ? -10.422 33.438 4.605 1 98.75 423 VAL A O 1
ATOM 3286 N N . GLU A 1 424 ? -10.094 34.406 2.633 1 98.62 424 GLU A N 1
ATOM 3287 C CA . GLU A 1 424 ? -11.32 35.188 2.713 1 98.62 424 GLU A CA 1
ATOM 3288 C C . GLU A 1 424 ? -12.555 34.312 2.742 1 98.62 424 GLU A C 1
ATOM 3290 O O . GLU A 1 424 ? -13.461 34.5 3.545 1 98.62 424 GLU A O 1
ATOM 3295 N N . ARG A 1 425 ? -12.586 33.375 1.89 1 98.62 425 ARG A N 1
ATOM 3296 C CA . ARG A 1 425 ? -13.711 32.438 1.828 1 98.62 425 ARG A CA 1
ATOM 3297 C C . ARG A 1 425 ? -13.812 31.609 3.111 1 98.62 425 ARG A C 1
ATOM 3299 O O . ARG A 1 425 ? -14.906 31.32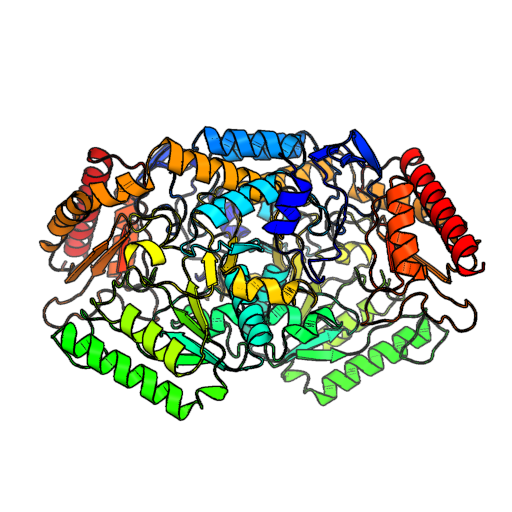8 3.596 1 98.62 425 ARG A O 1
ATOM 3306 N N . LEU A 1 426 ? -12.68 31.156 3.598 1 98.69 426 LEU A N 1
ATOM 3307 C CA . LEU A 1 426 ? -12.641 30.453 4.871 1 98.69 426 LEU A CA 1
ATOM 3308 C C . LEU A 1 426 ? -13.203 31.328 5.992 1 98.69 426 LEU A C 1
ATOM 3310 O O . LEU A 1 426 ? -14.008 30.859 6.801 1 98.69 426 LEU A O 1
ATOM 3314 N N . GLY A 1 427 ? -12.797 32.594 6.02 1 98.5 427 GLY A N 1
ATOM 3315 C CA . GLY A 1 427 ? -13.336 33.531 6.996 1 98.5 427 GLY A CA 1
ATOM 3316 C C . GLY A 1 427 ? -14.836 33.719 6.891 1 98.5 427 GLY A C 1
ATOM 3317 O O . GLY A 1 427 ? -15.531 33.75 7.906 1 98.5 427 GLY A O 1
ATOM 3318 N N . ARG A 1 428 ? -15.344 33.812 5.672 1 98.31 428 ARG A N 1
ATOM 3319 C CA . ARG A 1 428 ? -16.781 33.938 5.449 1 98.31 428 ARG A CA 1
ATOM 3320 C C . ARG A 1 428 ? -17.531 32.719 5.949 1 98.31 428 ARG A C 1
ATOM 3322 O O . ARG A 1 428 ? -18.594 32.844 6.551 1 98.31 428 ARG A O 1
ATOM 3329 N N . ALA A 1 429 ? -16.9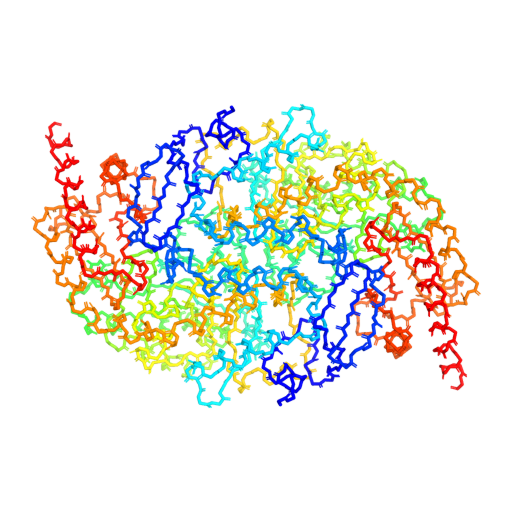84 31.562 5.664 1 98.5 429 ALA A N 1
ATOM 3330 C CA . ALA A 1 429 ? -17.609 30.328 6.133 1 98.5 429 ALA A CA 1
ATOM 3331 C C . ALA A 1 429 ? -17.672 30.281 7.66 1 98.5 429 ALA A C 1
ATOM 3333 O O . ALA A 1 429 ? -18.688 29.891 8.227 1 98.5 429 ALA A O 1
ATOM 3334 N N . LEU A 1 430 ? -16.578 30.688 8.312 1 98.31 430 LEU A N 1
ATOM 3335 C CA . LEU A 1 430 ? -16.531 30.719 9.773 1 98.31 430 LEU A CA 1
ATOM 3336 C C . LEU A 1 430 ? -17.609 31.656 10.32 1 98.31 430 LEU A C 1
ATOM 3338 O O . LEU A 1 430 ? -18.359 31.281 11.234 1 98.31 430 LEU A O 1
ATOM 3342 N N . ARG A 1 431 ? -17.719 32.844 9.758 1 97.69 431 ARG A N 1
ATOM 3343 C CA . ARG A 1 431 ? -18.672 33.844 10.219 1 97.69 431 ARG A CA 1
ATOM 3344 C C . ARG A 1 431 ? -20.109 33.375 10.016 1 97.69 431 ARG A C 1
ATOM 3346 O O . ARG A 1 431 ? -20.969 33.562 10.875 1 97.69 431 ARG A O 1
ATOM 3353 N N . ARG A 1 432 ? -20.297 32.75 8.922 1 97.31 432 ARG A N 1
ATOM 3354 C CA . ARG A 1 432 ? -21.625 32.25 8.594 1 97.31 432 ARG A CA 1
ATOM 3355 C C . ARG A 1 432 ? -22.094 31.203 9.602 1 97.31 432 ARG A C 1
ATOM 3357 O O . ARG A 1 432 ? -23.203 31.281 10.117 1 97.31 432 ARG A O 1
ATOM 3364 N N . VAL A 1 433 ? -21.25 30.219 9.867 1 97.5 433 VAL A N 1
ATOM 3365 C CA . VAL A 1 433 ? -21.641 29.109 10.75 1 97.5 433 VAL A CA 1
ATOM 3366 C C . VAL A 1 433 ? -21.766 29.625 12.18 1 97.5 433 VAL A C 1
ATOM 3368 O O . VAL A 1 433 ? -22.672 29.203 12.914 1 97.5 433 VAL A O 1
ATOM 3371 N N . GLU A 1 434 ? -20.875 30.5 12.578 1 95.25 434 GLU A N 1
ATOM 3372 C CA . GLU A 1 434 ? -20.984 31.094 13.906 1 95.25 434 GLU A CA 1
ATOM 3373 C C . GLU A 1 434 ? -22.344 31.781 14.094 1 95.25 434 GLU A C 1
ATOM 3375 O O . GLU A 1 434 ? -22.984 31.625 15.141 1 95.25 434 GLU A O 1
ATOM 3380 N N . ALA A 1 435 ? -22.781 32.5 13.117 1 94.06 435 ALA A N 1
ATOM 3381 C CA . ALA A 1 435 ? -24.062 33.219 13.172 1 94.06 435 ALA A CA 1
ATOM 3382 C C . ALA A 1 435 ? -25.219 32.25 13.281 1 94.06 435 ALA A C 1
ATOM 3384 O O . ALA A 1 435 ? -26.234 32.531 13.93 1 94.06 435 ALA A O 1
ATOM 3385 N N . GLU A 1 436 ? -25.062 31.078 12.664 1 91.12 436 GLU A N 1
ATOM 3386 C CA . GLU A 1 436 ? -26.125 30.078 12.664 1 91.12 436 GLU A CA 1
ATOM 3387 C C . GLU A 1 436 ? -26.188 29.328 13.992 1 91.12 436 GLU A C 1
ATOM 3389 O O . GLU A 1 436 ? -27.25 28.891 14.414 1 91.12 436 GLU A O 1
ATOM 3394 N N . VAL A 1 437 ? -25.078 29.047 14.555 1 85.62 437 VAL A N 1
ATOM 3395 C CA . VAL A 1 437 ? -25.016 28.297 15.812 1 85.62 437 VAL A CA 1
ATOM 3396 C C . VAL A 1 437 ? -25.438 29.203 16.969 1 85.62 437 VAL A C 1
ATOM 3398 O O . VAL A 1 437 ? -26.109 28.75 17.906 1 85.62 437 VAL A O 1
ATOM 3401 N N . VAL A 1 438 ? -25.047 30.484 17.031 1 73 438 VAL A N 1
ATOM 3402 C CA . VAL A 1 438 ? -25.391 31.422 18.094 1 73 438 VAL A CA 1
ATOM 3403 C C . VAL A 1 438 ? -26.859 31.781 18 1 73 438 VAL A C 1
ATOM 3405 O O . VAL A 1 438 ? -27.5 32.125 19 1 73 438 VAL A O 1
ATOM 3408 N N . ARG A 1 439 ? -27.469 31.609 16.859 1 64.12 439 ARG A N 1
ATOM 3409 C CA . ARG A 1 439 ? -28.906 31.797 16.75 1 64.12 439 ARG A CA 1
ATOM 3410 C C . ARG A 1 439 ? -29.672 30.594 17.25 1 64.12 439 ARG A C 1
ATOM 3412 O O . ARG A 1 439 ? -29.25 29.453 17.031 1 64.12 439 ARG A O 1
ATOM 3419 N N . MET B 1 1 ? 26.141 7.332 -18.688 1 79.12 1 MET B N 1
ATOM 3420 C CA . MET B 1 1 ? 25.734 6.98 -17.328 1 79.12 1 MET B CA 1
ATOM 3421 C C . MET B 1 1 ? 25.359 5.504 -17.25 1 79.12 1 MET B C 1
ATOM 3423 O O . MET B 1 1 ? 24.641 4.992 -18.094 1 79.12 1 MET B O 1
ATOM 3427 N N . ASP B 1 2 ? 26.031 4.773 -16.344 1 93.81 2 ASP B N 1
ATOM 3428 C CA . ASP B 1 2 ? 25.75 3.35 -16.156 1 93.81 2 ASP B CA 1
ATOM 3429 C C . ASP B 1 2 ? 24.547 3.137 -15.25 1 93.81 2 ASP B C 1
ATOM 3431 O O . ASP B 1 2 ? 24.672 3.111 -14.023 1 93.81 2 ASP B O 1
ATOM 3435 N N . LEU B 1 3 ? 23.359 2.996 -15.922 1 96.62 3 LEU B N 1
ATOM 3436 C CA . LEU B 1 3 ? 22.078 2.93 -15.211 1 96.62 3 LEU B CA 1
ATOM 3437 C C . LEU B 1 3 ? 22.016 1.69 -14.328 1 96.62 3 LEU B C 1
ATOM 3439 O O . LEU B 1 3 ? 21.391 1.719 -13.258 1 96.62 3 LEU B O 1
ATOM 3443 N N . LYS B 1 4 ? 22.594 0.611 -14.742 1 96.12 4 LYS B N 1
ATOM 3444 C CA . LYS B 1 4 ? 22.609 -0.596 -13.922 1 96.12 4 LYS B CA 1
ATOM 3445 C C . LYS B 1 4 ? 23.406 -0.368 -12.633 1 96.12 4 LYS B C 1
ATOM 3447 O O . LYS B 1 4 ? 22.984 -0.799 -11.555 1 96.12 4 LYS B O 1
ATOM 3452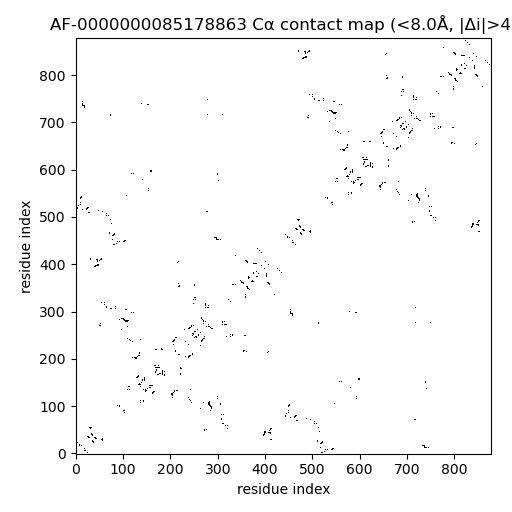 N N . ALA B 1 5 ? 24.562 0.279 -12.812 1 96.56 5 ALA B N 1
ATOM 3453 C CA . ALA B 1 5 ? 25.375 0.61 -11.641 1 96.56 5 ALA B CA 1
ATOM 3454 C C . ALA B 1 5 ? 24.625 1.542 -10.695 1 96.56 5 ALA B C 1
ATOM 3456 O O . ALA B 1 5 ? 24.734 1.412 -9.477 1 96.56 5 ALA B O 1
ATOM 3457 N N . LEU B 1 6 ? 23.922 2.506 -11.312 1 97.31 6 LEU B N 1
ATOM 3458 C CA . LEU B 1 6 ? 23.125 3.441 -10.516 1 97.31 6 LEU B CA 1
ATOM 3459 C C . LEU B 1 6 ? 22.031 2.709 -9.75 1 97.31 6 LEU B C 1
ATOM 3461 O O . LEU B 1 6 ? 21.781 3.02 -8.586 1 97.31 6 LEU B O 1
ATOM 3465 N N . HIS B 1 7 ? 21.406 1.825 -10.43 1 98 7 HIS B N 1
ATOM 3466 C CA . HIS B 1 7 ? 20.359 1.029 -9.797 1 98 7 HIS B CA 1
ATOM 3467 C C . HIS B 1 7 ? 20.906 0.247 -8.609 1 98 7 HIS B C 1
ATOM 3469 O O . HIS B 1 7 ? 20.344 0.296 -7.512 1 98 7 HIS B O 1
ATOM 3475 N N . LYS B 1 8 ? 21.969 -0.449 -8.766 1 96.5 8 LYS B N 1
ATOM 3476 C CA . LYS B 1 8 ? 22.594 -1.251 -7.715 1 96.5 8 LYS B CA 1
ATOM 3477 C C . LYS B 1 8 ? 23.016 -0.38 -6.535 1 96.5 8 LYS B C 1
ATOM 3479 O O . LYS B 1 8 ? 22.938 -0.807 -5.379 1 96.5 8 LYS B O 1
ATOM 3484 N N . LYS B 1 9 ? 23.422 0.794 -6.863 1 97.06 9 LYS B N 1
ATOM 3485 C CA . LYS B 1 9 ? 23.969 1.688 -5.848 1 97.06 9 LYS B CA 1
ATOM 3486 C C . LYS B 1 9 ? 22.859 2.283 -4.984 1 97.06 9 LYS B C 1
ATOM 3488 O O . LYS B 1 9 ? 23.047 2.482 -3.783 1 97.06 9 LYS B O 1
ATOM 3493 N N . HIS B 1 10 ? 21.672 2.553 -5.555 1 98.44 10 HIS B N 1
ATOM 3494 C CA . HIS B 1 10 ? 20.75 3.441 -4.848 1 98.44 10 HIS B CA 1
ATOM 3495 C C . HIS B 1 10 ? 19.438 2.738 -4.531 1 98.44 10 HIS B C 1
ATOM 3497 O O . HIS B 1 10 ? 18.688 3.193 -3.674 1 98.44 10 HIS B O 1
ATOM 3503 N N . VAL B 1 11 ? 19.141 1.679 -5.219 1 98.81 11 VAL B N 1
ATOM 3504 C CA . VAL B 1 11 ? 17.844 1.037 -5.059 1 98.81 11 VAL B CA 1
ATOM 3505 C C . VAL B 1 11 ? 17.984 -0.214 -4.195 1 98.81 11 VAL B C 1
ATOM 3507 O O . VAL B 1 11 ? 18.875 -1.034 -4.422 1 98.81 11 VAL B O 1
ATOM 3510 N N . LEU B 1 12 ? 17.219 -0.378 -3.125 1 98.81 12 LEU B N 1
ATOM 3511 C CA . LEU B 1 12 ? 17.125 -1.618 -2.363 1 98.81 12 LEU B CA 1
ATOM 3512 C C . LEU B 1 12 ? 16.094 -2.559 -2.982 1 98.81 12 LEU B C 1
ATOM 3514 O O . LEU B 1 12 ? 14.906 -2.232 -3.043 1 98.81 12 LEU B O 1
ATOM 3518 N N . THR B 1 13 ? 16.562 -3.701 -3.486 1 98.31 13 THR B N 1
ATOM 3519 C CA . THR B 1 13 ? 15.742 -4.703 -4.148 1 98.31 13 THR B CA 1
ATOM 3520 C C . THR B 1 13 ? 15.148 -5.676 -3.133 1 98.31 13 THR B C 1
ATOM 3522 O O . THR B 1 13 ? 15.836 -6.113 -2.209 1 98.31 13 THR B O 1
ATOM 3525 N N . PRO B 1 14 ? 13.914 -6.098 -3.256 1 97.5 14 PRO B N 1
ATOM 3526 C CA . PRO B 1 14 ? 13.203 -6.887 -2.25 1 97.5 14 PRO B CA 1
ATOM 3527 C C . PRO B 1 14 ? 13.789 -8.281 -2.066 1 97.5 14 PRO B C 1
ATOM 3529 O O . PRO B 1 14 ? 14.156 -8.938 -3.047 1 97.5 14 PRO B O 1
ATOM 3532 N N . TRP B 1 15 ? 13.891 -8.758 -0.779 1 95.62 15 TRP B N 1
ATOM 3533 C CA . TRP B 1 15 ? 14.047 -10.117 -0.286 1 95.62 15 TRP B CA 1
ATOM 3534 C C . TRP B 1 15 ? 15.391 -10.703 -0.708 1 95.62 15 TRP B C 1
ATOM 3536 O O . TRP B 1 15 ? 15.586 -11.922 -0.656 1 95.62 15 TRP B O 1
ATOM 3546 N N . VAL B 1 16 ? 16.281 -9.922 -1.188 1 95.62 16 VAL B N 1
ATOM 3547 C CA . VAL B 1 16 ? 17.578 -10.438 -1.609 1 95.62 16 VAL B CA 1
ATOM 3548 C C . VAL B 1 16 ? 18.688 -9.57 -1.021 1 95.62 16 VAL B C 1
ATOM 3550 O O . VAL B 1 16 ? 18.438 -8.438 -0.598 1 95.62 16 VAL B O 1
ATOM 3553 N N . ALA B 1 17 ? 19.891 -10.211 -0.92 1 97.31 17 ALA B N 1
ATOM 3554 C CA . ALA B 1 17 ? 21.094 -9.414 -0.684 1 97.31 17 ALA B CA 1
ATOM 3555 C C . ALA B 1 17 ? 21.422 -8.531 -1.89 1 97.31 17 ALA B C 1
ATOM 3557 O O . ALA B 1 17 ? 21.281 -8.969 -3.035 1 97.31 17 ALA B O 1
ATOM 3558 N N . GLN B 1 18 ? 21.859 -7.332 -1.677 1 98.12 18 GLN B N 1
ATOM 3559 C CA . GLN B 1 18 ? 21.969 -6.336 -2.74 1 98.12 18 GLN B CA 1
ATOM 3560 C C . GLN B 1 18 ? 23.234 -6.555 -3.572 1 98.12 18 GLN B C 1
ATOM 3562 O O . GLN B 1 18 ? 23.219 -6.391 -4.793 1 98.12 18 GLN B O 1
ATOM 3567 N N . LYS B 1 19 ? 24.297 -6.992 -3.037 1 96.94 19 LYS B N 1
ATOM 3568 C CA . LYS B 1 19 ? 25.625 -6.984 -3.652 1 96.94 19 LYS B CA 1
ATOM 3569 C C . LYS B 1 19 ? 25.672 -7.941 -4.84 1 96.94 19 LYS B C 1
ATOM 3571 O O . LYS B 1 19 ? 26.188 -7.586 -5.902 1 96.94 19 LYS B O 1
ATOM 3576 N N . PRO B 1 20 ? 25.109 -9.102 -4.777 1 95.25 20 PRO B N 1
ATOM 3577 C CA . PRO B 1 20 ? 25.297 -10.062 -5.871 1 95.25 20 PRO B CA 1
ATOM 3578 C C . PRO B 1 20 ? 24.328 -9.812 -7.031 1 95.25 20 PRO B C 1
ATOM 3580 O O . PRO B 1 20 ? 24.406 -10.484 -8.062 1 95.25 20 PRO B O 1
ATOM 3583 N N . LEU B 1 21 ? 23.469 -8.875 -6.938 1 95.62 21 LEU B N 1
ATOM 3584 C CA . LEU B 1 21 ? 22.422 -8.672 -7.922 1 95.62 21 LEU B CA 1
ATOM 3585 C C . LEU B 1 21 ? 23 -8.281 -9.273 1 95.62 21 LEU B C 1
ATOM 3587 O O . LEU B 1 21 ? 23.906 -7.449 -9.352 1 95.62 21 LEU B O 1
ATOM 3591 N N . ASP B 1 22 ? 22.469 -8.961 -10.328 1 95.12 22 ASP B N 1
ATOM 3592 C CA . ASP B 1 22 ? 22.844 -8.578 -11.688 1 95.12 22 ASP B CA 1
ATOM 3593 C C . ASP B 1 22 ? 21.734 -8.938 -12.68 1 95.12 22 ASP B C 1
ATOM 3595 O O . ASP B 1 22 ? 21.969 -9.625 -13.672 1 95.12 22 ASP B O 1
ATOM 3599 N N . PRO B 1 23 ? 20.5 -8.516 -12.453 1 96.94 23 PRO B N 1
ATOM 3600 C CA . PRO B 1 23 ? 19.422 -8.789 -13.414 1 96.94 23 PRO B CA 1
ATOM 3601 C C . PRO B 1 23 ? 19.484 -7.867 -14.633 1 96.94 23 PRO B C 1
ATOM 3603 O O . PRO B 1 23 ? 20.234 -6.883 -14.633 1 96.94 23 PRO B O 1
ATOM 3606 N N . PRO B 1 24 ? 18.734 -8.188 -15.648 1 97.56 24 PRO B N 1
ATOM 3607 C CA . PRO B 1 24 ? 18.625 -7.238 -16.75 1 97.56 24 PRO B CA 1
ATOM 3608 C C . PRO B 1 24 ? 17.984 -5.922 -16.344 1 97.56 24 PRO B C 1
ATOM 3610 O O . PRO B 1 24 ? 17.141 -5.902 -15.445 1 97.56 24 PRO B O 1
ATOM 3613 N N . LEU B 1 25 ? 18.422 -4.879 -16.938 1 98.38 25 LEU B N 1
ATOM 3614 C CA . LEU B 1 25 ? 17.734 -3.594 -16.844 1 98.38 25 LEU B CA 1
ATOM 3615 C C . LEU B 1 25 ? 16.734 -3.422 -17.984 1 98.38 25 LEU B C 1
ATOM 3617 O O . LEU B 1 25 ? 17.109 -3.129 -19.109 1 98.38 25 LEU B O 1
ATOM 3621 N N . VAL B 1 26 ? 15.461 -3.594 -17.672 1 98.5 26 VAL B N 1
ATOM 3622 C CA . VAL B 1 26 ? 14.406 -3.584 -18.688 1 98.5 26 VAL B CA 1
ATOM 3623 C C . VAL B 1 26 ? 13.898 -2.158 -18.891 1 98.5 26 VAL B C 1
ATOM 3625 O O . VAL B 1 26 ? 13.75 -1.403 -17.922 1 98.5 26 VAL B O 1
ATOM 3628 N N . VAL B 1 27 ? 13.602 -1.755 -20.172 1 98 27 VAL B N 1
ATOM 3629 C CA . VAL B 1 27 ? 13.289 -0.357 -20.438 1 98 27 VAL B CA 1
ATOM 3630 C C . VAL B 1 27 ? 12.039 -0.274 -21.312 1 98 27 VAL B C 1
ATOM 3632 O O . VAL B 1 27 ? 11.469 0.804 -21.484 1 98 27 VAL B O 1
ATOM 3635 N N . ARG B 1 28 ? 11.625 -1.43 -21.812 1 98.5 28 ARG B N 1
ATOM 3636 C CA . ARG B 1 28 ? 10.469 -1.422 -22.719 1 98.5 28 ARG B CA 1
ATOM 3637 C C . ARG B 1 28 ? 9.703 -2.74 -22.641 1 98.5 28 ARG B C 1
ATOM 3639 O O . ARG B 1 28 ? 10.297 -3.789 -22.359 1 98.5 28 ARG B O 1
ATOM 3646 N N . GLY B 1 29 ? 8.383 -2.701 -22.781 1 98.62 29 GLY B N 1
ATOM 3647 C CA . GLY B 1 29 ? 7.543 -3.885 -22.891 1 98.62 29 GLY B CA 1
ATOM 3648 C C . GLY B 1 29 ? 6.465 -3.754 -23.953 1 98.62 29 GLY B C 1
ATOM 3649 O O . GLY B 1 29 ? 5.961 -2.656 -24.203 1 98.62 29 GLY B O 1
ATOM 3650 N N . GLU B 1 30 ? 6.102 -4.812 -24.609 1 98.62 30 GLU B N 1
ATOM 3651 C CA . GLU B 1 30 ? 5.031 -4.883 -25.594 1 98.62 30 GLU B CA 1
ATOM 3652 C C . GLU B 1 30 ? 4.469 -6.297 -25.703 1 98.62 30 GLU B C 1
ATOM 3654 O O . GLU B 1 30 ? 5.211 -7.246 -25.953 1 98.62 30 GLU B O 1
ATOM 3659 N N . GLY B 1 31 ? 3.156 -6.367 -25.562 1 98.44 31 GLY B N 1
ATOM 3660 C CA . GLY B 1 31 ? 2.592 -7.707 -25.547 1 98.44 31 GLY B CA 1
ATOM 3661 C C . GLY B 1 31 ? 3.174 -8.586 -24.453 1 98.44 31 GLY B C 1
ATOM 3662 O O . GLY B 1 31 ? 3.166 -8.211 -23.281 1 98.44 31 GLY B O 1
ATOM 3663 N N . VAL B 1 32 ? 3.797 -9.695 -24.891 1 98.81 32 VAL B N 1
ATOM 3664 C CA . VAL B 1 32 ? 4.34 -10.633 -23.906 1 98.81 32 VAL B CA 1
ATOM 3665 C C . VAL B 1 32 ? 5.859 -10.492 -23.844 1 98.81 32 VAL B C 1
ATOM 3667 O O . VAL B 1 32 ? 6.539 -11.32 -23.234 1 98.81 32 VAL B O 1
ATOM 3670 N N . TRP B 1 33 ? 6.41 -9.391 -24.406 1 98.81 33 TRP B N 1
ATOM 3671 C CA . TRP B 1 33 ? 7.855 -9.242 -24.547 1 98.81 33 TRP B CA 1
ATOM 3672 C C . TRP B 1 33 ? 8.367 -8.062 -23.734 1 98.81 33 TRP B C 1
ATOM 3674 O O . TRP B 1 33 ? 7.695 -7.027 -23.641 1 98.81 33 TRP B O 1
ATOM 3684 N N . LEU B 1 34 ? 9.531 -8.195 -23.141 1 98.81 34 LEU B N 1
ATOM 3685 C CA . LEU B 1 34 ? 10.312 -7.152 -22.484 1 98.81 34 LEU B CA 1
ATOM 3686 C C . LEU B 1 34 ? 11.633 -6.922 -23.203 1 98.81 34 LEU B C 1
ATOM 3688 O O . LEU B 1 34 ? 12.195 -7.848 -23.797 1 98.81 34 LEU B O 1
ATOM 3692 N N . TRP B 1 35 ? 12.117 -5.746 -23.172 1 98.75 35 TRP B N 1
ATOM 3693 C CA . TRP B 1 35 ? 13.414 -5.395 -23.75 1 98.75 35 TRP B CA 1
ATOM 3694 C C . TRP B 1 35 ? 14.312 -4.746 -22.688 1 98.75 35 TRP B C 1
ATOM 3696 O O . TRP B 1 35 ? 13.859 -3.891 -21.922 1 98.75 35 TRP B O 1
ATOM 3706 N N . ASP B 1 36 ? 15.57 -5.191 -22.641 1 97.94 36 ASP B N 1
ATOM 3707 C CA . ASP B 1 36 ? 16.516 -4.527 -21.766 1 97.94 36 ASP B CA 1
ATOM 3708 C C . ASP B 1 36 ? 17.219 -3.367 -22.469 1 97.94 36 ASP B C 1
ATOM 3710 O O . ASP B 1 36 ? 16.938 -3.102 -23.641 1 97.94 36 ASP B O 1
ATOM 3714 N N . GLN B 1 37 ? 18.031 -2.664 -21.797 1 96 37 GLN B N 1
ATOM 3715 C CA . GLN B 1 37 ? 18.688 -1.464 -22.297 1 96 37 GLN B CA 1
ATOM 3716 C C . GLN B 1 37 ? 19.562 -1.782 -23.5 1 96 37 GLN B C 1
ATOM 3718 O O . GLN B 1 37 ? 19.766 -0.934 -24.375 1 96 37 GLN B O 1
ATOM 3723 N N . GLY B 1 38 ? 20.062 -2.969 -23.609 1 96 38 GLY B N 1
ATOM 3724 C CA . GLY B 1 38 ? 20.922 -3.383 -24.703 1 96 38 GLY B CA 1
ATOM 3725 C C . GLY B 1 38 ? 20.156 -3.867 -25.922 1 96 38 GLY B C 1
ATOM 3726 O O . GLY B 1 38 ? 20.75 -4.156 -26.969 1 96 38 GLY B O 1
ATOM 3727 N N . GLY B 1 39 ? 18.859 -4.031 -25.828 1 97.38 39 GLY B N 1
ATOM 3728 C CA . GLY B 1 39 ? 18.031 -4.43 -26.969 1 97.38 39 GLY B CA 1
ATOM 3729 C C . GLY B 1 39 ? 17.672 -5.902 -26.953 1 97.38 39 GLY B C 1
ATOM 3730 O O . GLY B 1 39 ? 16.922 -6.371 -27.797 1 97.38 39 GLY B O 1
ATOM 3731 N N . ARG B 1 40 ? 18.172 -6.609 -26.016 1 97.88 40 ARG B N 1
ATOM 3732 C CA . ARG B 1 40 ? 17.781 -8.008 -25.875 1 97.88 40 ARG B CA 1
ATOM 3733 C C . ARG B 1 40 ? 16.344 -8.141 -25.406 1 97.88 40 ARG B C 1
ATOM 3735 O O . ARG B 1 40 ? 15.891 -7.387 -24.547 1 97.88 40 ARG B O 1
ATOM 3742 N N . ARG B 1 41 ? 15.656 -9.117 -25.969 1 98.12 41 ARG B N 1
ATOM 3743 C CA . ARG B 1 41 ? 14.258 -9.297 -25.594 1 98.12 41 ARG B CA 1
ATOM 3744 C C . ARG B 1 41 ? 14.094 -10.516 -24.688 1 98.12 41 ARG B C 1
ATOM 3746 O O . ARG B 1 41 ? 14.875 -11.461 -24.766 1 98.12 41 ARG B O 1
ATOM 3753 N N . TYR B 1 42 ? 13.125 -10.492 -23.828 1 98.81 42 TYR B N 1
ATOM 3754 C CA . TYR B 1 42 ? 12.742 -11.57 -22.922 1 98.81 42 TYR B CA 1
ATOM 3755 C C . TYR B 1 42 ? 11.25 -11.867 -23.031 1 98.81 42 TYR B C 1
ATOM 3757 O O . TYR B 1 42 ? 10.422 -10.961 -22.969 1 98.81 42 TYR B O 1
ATOM 3765 N N . LEU B 1 43 ? 10.938 -13.117 -23.328 1 98.88 43 LEU B N 1
ATOM 3766 C CA . LEU B 1 43 ? 9.547 -13.555 -23.266 1 98.88 43 LEU B CA 1
ATOM 3767 C C . LEU B 1 43 ? 9.062 -13.633 -21.828 1 98.88 43 LEU B C 1
ATOM 3769 O O . LEU B 1 43 ? 9.617 -14.391 -21.031 1 98.88 43 LEU B O 1
ATOM 3773 N N . ASP B 1 44 ? 8.102 -12.82 -21.484 1 98.75 44 ASP B N 1
ATOM 3774 C CA . ASP B 1 44 ? 7.5 -12.852 -20.156 1 98.75 44 ASP B CA 1
ATOM 3775 C C . ASP B 1 44 ? 6.496 -13.992 -20.031 1 98.75 44 ASP B C 1
ATOM 3777 O O . ASP B 1 44 ? 5.352 -13.875 -20.469 1 98.75 44 ASP B O 1
ATOM 3781 N N . LEU B 1 45 ? 6.828 -15 -19.328 1 98.75 45 LEU B N 1
ATOM 3782 C CA . LEU B 1 45 ? 5.977 -16.188 -19.203 1 98.75 45 LEU B CA 1
ATOM 3783 C C . LEU B 1 45 ? 5.281 -16.203 -17.844 1 98.75 45 LEU B C 1
ATOM 3785 O O . LEU B 1 45 ? 4.602 -17.172 -17.516 1 98.75 45 LEU B O 1
ATOM 3789 N N . SER B 1 46 ? 5.418 -15.141 -17.125 1 98.62 46 SER B N 1
ATOM 3790 C CA . SER B 1 46 ? 4.781 -15.164 -15.812 1 98.62 46 SER B CA 1
ATOM 3791 C C . SER B 1 46 ? 4.004 -13.875 -15.555 1 98.62 46 SER B C 1
ATOM 3793 O O . SER B 1 46 ? 3.477 -13.672 -14.461 1 98.62 46 SER B O 1
ATOM 3795 N N . SER B 1 47 ? 3.949 -12.922 -16.594 1 98.62 47 SER B N 1
ATOM 3796 C CA . SER B 1 47 ? 3.291 -11.641 -16.375 1 98.62 47 SER B CA 1
ATOM 3797 C C . SER B 1 47 ? 3.943 -10.867 -15.234 1 98.62 47 SER B C 1
ATOM 3799 O O . SER B 1 47 ? 3.252 -10.328 -14.367 1 98.62 47 SER B O 1
ATOM 3801 N N . GLY B 1 48 ? 5.246 -10.797 -15.25 1 97.81 48 GLY B N 1
ATOM 3802 C CA . GLY B 1 48 ? 5.945 -10.266 -14.086 1 97.81 48 GLY B CA 1
ATOM 3803 C C . GLY B 1 48 ? 5.754 -11.109 -12.844 1 97.81 48 GLY B C 1
ATOM 3804 O O . GLY B 1 48 ? 6.234 -12.242 -12.773 1 97.81 48 GLY B O 1
ATOM 3805 N N . LEU B 1 49 ? 5.047 -10.633 -11.898 1 98.31 49 LEU B N 1
ATOM 3806 C CA . LEU B 1 49 ? 4.684 -11.375 -10.695 1 98.31 49 LEU B CA 1
ATOM 3807 C C . LEU B 1 49 ? 3.215 -11.789 -10.734 1 98.31 49 LEU B C 1
ATOM 3809 O O . LEU B 1 49 ? 2.477 -11.547 -9.773 1 98.31 49 LEU B O 1
ATOM 3813 N N . VAL B 1 50 ? 2.826 -12.406 -11.867 1 98.75 50 VAL B N 1
ATOM 3814 C CA . VAL B 1 50 ? 1.459 -12.867 -12.078 1 98.75 50 VAL B CA 1
ATOM 3815 C C . VAL B 1 50 ? 0.499 -11.68 -12.047 1 98.75 50 VAL B C 1
ATOM 3817 O O . VAL B 1 50 ? -0.535 -11.727 -11.383 1 98.75 50 VAL B O 1
ATOM 3820 N N . ALA B 1 51 ? 0.883 -10.586 -12.75 1 98.56 51 ALA B N 1
ATOM 3821 C CA . ALA B 1 51 ? 0.135 -9.352 -12.531 1 98.56 51 ALA B CA 1
ATOM 3822 C C . ALA B 1 51 ? -0.259 -8.703 -13.859 1 98.56 51 ALA B C 1
ATOM 3824 O O . ALA B 1 51 ? -1.318 -8.078 -13.961 1 98.56 51 ALA B O 1
ATOM 3825 N N . VAL B 1 52 ? 0.525 -8.852 -14.922 1 98.75 52 VAL B N 1
ATOM 3826 C CA . VAL B 1 52 ? 0.302 -8.156 -16.188 1 98.75 52 VAL B CA 1
ATOM 3827 C C . VAL B 1 52 ? -0.565 -9.023 -17.109 1 98.75 52 VAL B C 1
ATOM 3829 O O . VAL B 1 52 ? -0.118 -9.445 -18.172 1 98.75 52 VAL B O 1
ATOM 3832 N N . ASN B 1 53 ? -1.823 -9.078 -16.766 1 98.81 53 ASN B N 1
ATOM 3833 C CA . ASN B 1 53 ? -2.756 -9.977 -17.453 1 98.81 53 ASN B CA 1
ATOM 3834 C C . ASN B 1 53 ? -2.967 -9.562 -18.906 1 98.81 53 ASN B C 1
ATOM 3836 O O . ASN B 1 53 ? -3.197 -10.414 -19.766 1 98.81 53 ASN B O 1
ATOM 3840 N N . LEU B 1 54 ? -2.889 -8.281 -19.25 1 98.81 54 LEU B N 1
ATOM 3841 C CA . LEU B 1 54 ? -3.152 -7.77 -20.594 1 98.81 54 LEU B CA 1
ATOM 3842 C C . LEU B 1 54 ? -1.87 -7.723 -21.422 1 98.81 54 LEU B C 1
ATOM 3844 O O . LEU B 1 54 ? -1.901 -7.375 -22.594 1 98.81 54 LEU B O 1
ATOM 3848 N N . GLY B 1 55 ? -0.767 -8.133 -20.797 1 98.69 55 GLY B N 1
ATOM 3849 C CA . GLY B 1 55 ? 0.508 -7.875 -21.453 1 98.69 55 GLY B CA 1
ATOM 3850 C C . GLY B 1 55 ? 0.967 -6.434 -21.328 1 98.69 55 GLY B C 1
ATOM 3851 O O . GLY B 1 55 ? 0.305 -5.621 -20.672 1 98.69 55 GLY B O 1
ATOM 3852 N N . HIS B 1 56 ? 2.059 -6.145 -21.906 1 98.69 56 HIS B N 1
ATOM 3853 C CA . HIS B 1 56 ? 2.709 -4.848 -21.766 1 98.69 56 HIS B CA 1
ATOM 3854 C C . HIS B 1 56 ? 2.256 -3.875 -22.844 1 98.69 56 HIS B C 1
ATOM 3856 O O . HIS B 1 56 ? 1.985 -4.281 -23.969 1 98.69 56 HIS B O 1
ATOM 3862 N N . ALA B 1 57 ? 2.107 -2.594 -22.406 1 98.25 57 ALA B N 1
ATOM 3863 C CA . ALA B 1 57 ? 1.855 -1.46 -23.281 1 98.25 57 ALA B CA 1
ATOM 3864 C C . ALA B 1 57 ? 0.539 -1.635 -24.031 1 98.25 57 ALA B C 1
ATOM 3866 O O . ALA B 1 57 ? 0.462 -1.368 -25.234 1 98.25 57 ALA B O 1
ATOM 3867 N N . HIS B 1 58 ? -0.446 -2.205 -23.406 1 98.62 58 HIS B N 1
ATOM 3868 C CA . HIS B 1 58 ? -1.767 -2.258 -24.016 1 98.62 58 HIS B CA 1
ATOM 3869 C C . HIS B 1 58 ? -2.293 -0.857 -24.312 1 98.62 58 HIS B C 1
ATOM 3871 O O . HIS B 1 58 ? -2.414 -0.031 -23.406 1 98.62 58 HIS B O 1
ATOM 3877 N N . PRO B 1 59 ? -2.625 -0.51 -25.516 1 98.38 59 PRO B N 1
ATOM 3878 C CA . PRO B 1 59 ? -2.891 0.878 -25.906 1 98.38 59 PRO B CA 1
ATOM 3879 C C . PRO B 1 59 ? -4.102 1.469 -25.188 1 98.38 59 PRO B C 1
ATOM 3881 O O . PRO B 1 59 ? -4.094 2.646 -24.812 1 98.38 59 PRO B O 1
ATOM 3884 N N . LYS B 1 60 ? -5.168 0.678 -24.953 1 98.31 60 LYS B N 1
ATOM 3885 C CA . LYS B 1 60 ? -6.379 1.181 -24.312 1 98.31 60 LYS B CA 1
ATOM 3886 C C . LYS B 1 60 ? -6.098 1.626 -22.891 1 98.31 60 LYS B C 1
ATOM 3888 O O . LYS B 1 60 ? -6.586 2.67 -22.453 1 98.31 60 LYS B O 1
ATOM 3893 N N . VAL B 1 61 ? -5.336 0.84 -22.156 1 98.88 61 VAL B N 1
ATOM 3894 C CA . VAL B 1 61 ? -5.039 1.148 -20.766 1 98.88 61 VAL B CA 1
ATOM 3895 C C . VAL B 1 61 ? -4.07 2.326 -20.688 1 98.88 61 VAL B C 1
ATOM 3897 O O . VAL B 1 61 ? -4.258 3.244 -19.891 1 98.88 61 VAL B O 1
ATOM 3900 N N . ALA B 1 62 ? -3.023 2.301 -21.547 1 98.81 62 ALA B N 1
ATOM 3901 C CA . ALA B 1 62 ? -2.059 3.396 -21.578 1 98.81 62 ALA B CA 1
ATOM 3902 C C . ALA B 1 62 ? -2.748 4.727 -21.875 1 98.81 62 ALA B C 1
ATOM 3904 O O . ALA B 1 62 ? -2.438 5.746 -21.266 1 98.81 62 ALA B O 1
ATOM 3905 N N . GLN B 1 63 ? -3.666 4.715 -22.828 1 98.75 63 GLN B N 1
ATOM 3906 C CA . GLN B 1 63 ? -4.398 5.918 -23.188 1 98.75 63 GLN B CA 1
ATOM 3907 C C . GLN B 1 63 ? -5.234 6.434 -22.031 1 98.75 63 GLN B C 1
ATOM 3909 O O . GLN B 1 63 ? -5.246 7.633 -21.75 1 98.75 63 GLN B O 1
ATOM 3914 N N . ALA B 1 64 ? -5.961 5.535 -21.344 1 98.88 64 ALA B N 1
ATOM 3915 C CA . ALA B 1 64 ? -6.793 5.91 -20.203 1 98.88 64 ALA B CA 1
ATOM 3916 C C . ALA B 1 64 ? -5.953 6.551 -19.094 1 98.88 64 ALA B C 1
ATOM 3918 O O . ALA B 1 64 ? -6.383 7.523 -18.469 1 98.88 64 ALA B O 1
ATOM 3919 N N . ILE B 1 65 ? -4.77 5.984 -18.875 1 98.88 65 ILE B N 1
ATOM 3920 C CA . ILE B 1 65 ? -3.861 6.496 -17.859 1 98.88 65 ILE B CA 1
ATOM 3921 C C . ILE B 1 65 ? -3.418 7.91 -18.219 1 98.88 65 ILE B C 1
ATOM 3923 O O . ILE B 1 65 ? -3.459 8.812 -17.391 1 98.88 65 ILE B O 1
ATOM 3927 N N . GLY B 1 66 ? -2.971 8.125 -19.453 1 98.81 66 GLY B N 1
ATOM 3928 C CA . GLY B 1 66 ? -2.541 9.445 -19.891 1 98.81 66 GLY B CA 1
ATOM 3929 C C . GLY B 1 66 ? -3.639 10.492 -19.797 1 98.81 66 GLY B C 1
ATOM 3930 O O . GLY B 1 66 ? -3.406 11.602 -19.312 1 98.81 66 GLY B O 1
ATOM 3931 N N . GLU B 1 67 ? -4.844 10.109 -20.25 1 98.75 67 GLU B N 1
ATOM 3932 C CA . GLU B 1 67 ? -5.984 11.016 -20.219 1 98.75 67 GLU B CA 1
ATOM 3933 C C . GLU B 1 67 ? -6.34 11.406 -18.781 1 98.75 67 GLU B C 1
ATOM 3935 O O . GLU B 1 67 ? -6.578 12.578 -18.5 1 98.75 67 GLU B O 1
ATOM 3940 N N . GLN B 1 68 ? -6.375 10.438 -17.891 1 98.81 68 GLN B N 1
ATOM 3941 C CA . GLN B 1 68 ? -6.746 10.703 -16.516 1 98.81 68 GLN B CA 1
ATOM 3942 C C . GLN B 1 68 ? -5.699 11.562 -15.812 1 98.81 68 GLN B C 1
ATOM 3944 O O . GLN B 1 68 ? -6.035 12.422 -14.992 1 98.81 68 GLN B O 1
ATOM 3949 N N . ALA B 1 69 ? -4.391 11.281 -16.109 1 98.75 69 ALA B N 1
ATOM 3950 C CA . ALA B 1 69 ? -3.309 12.07 -15.531 1 98.75 69 ALA B CA 1
ATOM 3951 C C . ALA B 1 69 ? -3.457 13.555 -15.883 1 98.75 69 ALA B C 1
ATOM 3953 O O . ALA B 1 69 ? -3.17 14.422 -15.062 1 98.75 69 ALA B O 1
ATOM 3954 N N . ALA B 1 70 ? -3.926 13.828 -17.078 1 98.31 70 ALA B N 1
ATOM 3955 C CA . ALA B 1 70 ? -4.059 15.195 -17.562 1 98.31 70 ALA B CA 1
ATOM 3956 C C . ALA B 1 70 ? -5.344 15.844 -17.062 1 98.31 70 ALA B C 1
ATOM 3958 O O . ALA B 1 70 ? -5.449 17.062 -17.016 1 98.31 70 ALA B O 1
ATOM 3959 N N . THR B 1 71 ? -6.332 15.016 -16.688 1 98.56 71 THR B N 1
ATOM 3960 C CA . THR B 1 71 ? -7.645 15.5 -16.266 1 98.56 71 THR B CA 1
ATOM 3961 C C . THR B 1 71 ? -7.699 15.695 -14.758 1 98.56 71 THR B C 1
ATOM 3963 O O . THR B 1 71 ? -8.07 16.766 -14.281 1 98.56 71 THR B O 1
ATOM 3966 N N . LEU B 1 72 ? -7.363 14.727 -13.992 1 98.56 72 LEU B N 1
ATOM 3967 C CA . LEU B 1 72 ? -7.363 14.688 -12.539 1 98.56 72 LEU B CA 1
ATOM 3968 C C . LEU B 1 72 ? -6.656 13.438 -12.031 1 98.56 72 LEU B C 1
ATOM 3970 O O . LEU B 1 72 ? -7.277 12.375 -11.898 1 98.56 72 LEU B O 1
ATOM 3974 N N . ALA B 1 73 ? -5.449 13.602 -11.586 1 98.06 73 ALA B N 1
ATOM 3975 C CA . ALA B 1 73 ? -4.656 12.445 -11.18 1 98.06 73 ALA B CA 1
ATOM 3976 C C . ALA B 1 73 ? -5 12.016 -9.758 1 98.06 73 ALA B C 1
ATOM 3978 O O . ALA B 1 73 ? -4.918 10.828 -9.422 1 98.06 73 ALA B O 1
ATOM 3979 N N . TYR B 1 74 ? -5.375 12.977 -8.953 1 98.44 74 TYR B N 1
ATOM 3980 C CA . TYR B 1 74 ? -5.656 12.664 -7.559 1 98.44 74 TYR B CA 1
ATOM 3981 C C . TYR B 1 74 ? -6.863 13.445 -7.059 1 98.44 74 TYR B C 1
ATOM 3983 O O . TYR B 1 74 ? -7.02 14.633 -7.375 1 98.44 74 TYR B O 1
ATOM 3991 N N . ALA B 1 75 ? -7.691 12.805 -6.363 1 98.19 75 ALA B N 1
ATOM 3992 C CA . ALA B 1 75 ? -8.758 13.359 -5.535 1 98.19 75 ALA B CA 1
ATOM 3993 C C . ALA B 1 75 ? -8.875 12.617 -4.211 1 98.19 75 ALA B C 1
ATOM 3995 O O . ALA B 1 75 ? -8.805 11.383 -4.176 1 98.19 75 ALA B O 1
ATOM 3996 N N . ALA B 1 76 ? -8.992 13.328 -3.145 1 98.19 76 ALA B N 1
ATOM 3997 C CA . ALA B 1 76 ? -9.086 12.711 -1.822 1 98.19 76 ALA B CA 1
ATOM 3998 C C . ALA B 1 76 ? -10.203 11.68 -1.776 1 98.19 76 ALA B C 1
ATOM 4000 O O . ALA B 1 76 ? -11.258 11.867 -2.387 1 98.19 76 ALA B O 1
ATOM 4001 N N . PRO B 1 77 ? -10.023 10.586 -1.038 1 97.81 77 PRO B N 1
ATOM 4002 C CA . PRO B 1 77 ? -11.023 9.523 -0.966 1 97.81 77 PRO B CA 1
ATOM 4003 C C . PRO B 1 77 ? -12.352 10 -0.382 1 97.81 77 PRO B C 1
ATOM 4005 O O . PRO B 1 77 ? -13.383 9.352 -0.577 1 97.81 77 PRO B O 1
ATOM 4008 N N . SER B 1 78 ? -12.32 11.117 0.336 1 96.81 78 SER B N 1
ATOM 4009 C CA . SER B 1 78 ? -13.539 11.656 0.931 1 96.81 78 SER B CA 1
ATOM 4010 C C . SER B 1 78 ? -14.414 12.328 -0.121 1 96.81 78 SER B C 1
ATOM 4012 O O . SER B 1 78 ? -15.586 12.609 0.13 1 96.81 78 SER B O 1
ATOM 4014 N N . LEU B 1 79 ? -13.859 12.648 -1.307 1 98.19 79 LEU B N 1
ATOM 4015 C CA . LEU B 1 79 ? -14.625 13.172 -2.438 1 98.19 79 LEU B CA 1
ATOM 4016 C C . LEU B 1 79 ? -15.109 12.031 -3.334 1 98.19 79 LEU B C 1
ATOM 4018 O O . LEU B 1 79 ? -14.492 10.961 -3.369 1 98.19 79 LEU B O 1
ATOM 4022 N N . PHE B 1 80 ? -16.25 12.266 -3.959 1 98.38 80 PHE B N 1
ATOM 4023 C CA . PHE B 1 80 ? -16.672 11.312 -4.973 1 98.38 80 PHE B CA 1
ATOM 4024 C C . PHE B 1 80 ? -15.953 11.555 -6.289 1 98.38 80 PHE B C 1
ATOM 4026 O O . PHE B 1 80 ? -15.469 12.664 -6.543 1 98.38 80 PHE B O 1
ATOM 4033 N N . HIS B 1 81 ? -15.773 10.555 -7.055 1 98.38 81 HIS B N 1
ATOM 4034 C CA . HIS B 1 81 ? -15.094 10.602 -8.344 1 98.38 81 HIS B CA 1
ATOM 4035 C C . HIS B 1 81 ? -15.758 9.656 -9.352 1 98.38 81 HIS B C 1
ATOM 4037 O O . HIS B 1 81 ? -16.172 8.555 -8.992 1 98.38 81 HIS B O 1
ATOM 4043 N N . ASP B 1 82 ? -15.859 10.047 -10.547 1 98.12 82 ASP B N 1
ATOM 4044 C CA . ASP B 1 82 ? -16.641 9.336 -11.547 1 98.12 82 ASP B CA 1
ATOM 4045 C C . ASP B 1 82 ? -16.047 7.965 -11.844 1 98.12 82 ASP B C 1
ATOM 4047 O O . ASP B 1 82 ? -16.75 6.957 -11.844 1 98.12 82 ASP B O 1
ATOM 4051 N N . LYS B 1 83 ? -14.727 7.887 -12.031 1 98.56 83 LYS B N 1
ATOM 4052 C CA . LYS B 1 83 ? -14.109 6.609 -12.383 1 98.56 83 LYS B CA 1
ATOM 4053 C C . LYS B 1 83 ? -14.156 5.637 -11.203 1 98.56 83 LYS B C 1
ATOM 4055 O O . LYS B 1 83 ? -14.227 4.422 -11.398 1 98.56 83 LYS B O 1
ATOM 4060 N N . ARG B 1 84 ? -14.125 6.141 -9.938 1 98.44 84 ARG B N 1
ATOM 4061 C CA . ARG B 1 84 ? -14.281 5.285 -8.766 1 98.44 84 ARG B CA 1
ATOM 4062 C C . ARG B 1 84 ? -15.641 4.59 -8.781 1 98.44 84 ARG B C 1
ATOM 4064 O O . ARG B 1 84 ? -15.734 3.389 -8.523 1 98.44 84 ARG B O 1
ATOM 4071 N N . ALA B 1 85 ? -16.609 5.367 -9.086 1 98.5 85 ALA B N 1
ATOM 4072 C CA . ALA B 1 85 ? -17.984 4.859 -9.141 1 98.5 85 ALA B CA 1
ATOM 4073 C C . ALA B 1 85 ? -18.125 3.811 -10.242 1 98.5 85 ALA B C 1
ATOM 4075 O O . ALA B 1 85 ? -18.688 2.74 -10.016 1 98.5 85 ALA B O 1
ATOM 4076 N N . LEU B 1 86 ? -17.594 4.117 -11.375 1 98.81 86 LEU B N 1
ATOM 4077 C CA . LEU B 1 86 ? -17.781 3.266 -12.547 1 98.81 86 LEU B CA 1
ATOM 4078 C C . LEU B 1 86 ? -17.031 1.949 -12.383 1 98.81 86 LEU B C 1
ATOM 4080 O O . LEU B 1 86 ? -17.547 0.886 -12.734 1 98.81 86 LEU B O 1
ATOM 4084 N N . LEU B 1 87 ? -15.812 2.004 -11.867 1 98.94 87 LEU B N 1
ATOM 4085 C CA . LEU B 1 87 ? -15.078 0.762 -11.656 1 98.94 87 LEU B CA 1
ATOM 4086 C C . LEU B 1 87 ? -15.742 -0.084 -10.57 1 98.94 87 LEU B C 1
ATOM 4088 O O . LEU B 1 87 ? -15.828 -1.308 -10.695 1 98.94 87 LEU B O 1
ATOM 4092 N N . ALA B 1 88 ? -16.141 0.564 -9.484 1 98.88 88 ALA B N 1
ATOM 4093 C CA . ALA B 1 88 ? -16.797 -0.177 -8.406 1 98.88 88 ALA B CA 1
ATOM 4094 C C . ALA B 1 88 ? -18.047 -0.89 -8.914 1 98.88 88 ALA B C 1
ATOM 4096 O O . ALA B 1 88 ? -18.297 -2.049 -8.57 1 98.88 88 ALA B O 1
ATOM 4097 N N . GLN B 1 89 ? -18.828 -0.201 -9.695 1 98.75 89 GLN B N 1
ATOM 4098 C CA . GLN B 1 89 ? -20.016 -0.813 -10.289 1 98.75 89 GLN B CA 1
ATOM 4099 C C . GLN B 1 89 ? -19.625 -2 -11.172 1 98.75 89 GLN B C 1
ATOM 4101 O O . GLN B 1 89 ? -20.266 -3.057 -11.109 1 98.75 89 GLN B O 1
ATOM 4106 N N . ALA B 1 90 ? -18.672 -1.796 -12 1 98.81 90 ALA B N 1
ATOM 4107 C CA . ALA B 1 90 ? -18.234 -2.852 -12.914 1 98.81 90 ALA B CA 1
ATOM 4108 C C . ALA B 1 90 ? -17.75 -4.074 -12.148 1 98.81 90 ALA B C 1
ATOM 4110 O O . ALA B 1 90 ? -18.016 -5.211 -12.539 1 98.81 90 ALA B O 1
ATOM 4111 N N . LEU B 1 91 ? -17.016 -3.865 -11.07 1 98.88 91 LEU B N 1
ATOM 4112 C CA . LEU B 1 91 ? -16.516 -4.965 -10.25 1 98.88 91 LEU B CA 1
ATOM 4113 C C . LEU B 1 91 ? -17.672 -5.684 -9.555 1 98.88 91 LEU B C 1
ATOM 4115 O O . LEU B 1 91 ? -17.656 -6.906 -9.414 1 98.88 91 LEU B O 1
ATOM 4119 N N . SER B 1 92 ? -18.625 -4.906 -9.094 1 98.69 92 SER B N 1
ATOM 4120 C CA . SER B 1 92 ? -19.812 -5.504 -8.492 1 98.69 92 SER B CA 1
ATOM 4121 C C . SER B 1 92 ? -20.531 -6.414 -9.484 1 98.69 92 SER B C 1
ATOM 4123 O O . SER B 1 92 ? -21.047 -7.473 -9.109 1 98.69 92 SER B O 1
ATOM 4125 N N . GLU B 1 93 ? -20.531 -6.055 -10.703 1 98.06 93 GLU B N 1
ATOM 4126 C CA . GLU B 1 93 ? -21.25 -6.785 -11.742 1 98.06 93 GLU B CA 1
ATOM 4127 C C . GLU B 1 93 ? -20.578 -8.117 -12.039 1 98.06 93 GLU B C 1
ATOM 4129 O O . GLU B 1 93 ? -21.25 -9.094 -12.398 1 98.06 93 GLU B O 1
ATOM 4134 N N . ILE B 1 94 ? -19.297 -8.188 -11.859 1 98 94 ILE B N 1
ATOM 4135 C CA . ILE B 1 94 ? -18.625 -9.438 -12.195 1 98 94 ILE B CA 1
ATOM 4136 C C . ILE B 1 94 ? -18.344 -10.234 -10.922 1 98 94 ILE B C 1
ATOM 4138 O O . ILE B 1 94 ? -17.781 -11.328 -10.969 1 98 94 ILE B O 1
ATOM 4142 N N . ALA B 1 95 ? -18.672 -9.68 -9.758 1 97.38 95 ALA B N 1
ATOM 4143 C CA . ALA B 1 95 ? -18.516 -10.391 -8.492 1 97.38 95 ALA B CA 1
ATOM 4144 C C . ALA B 1 95 ? -19.422 -11.625 -8.438 1 97.38 95 ALA B C 1
ATOM 4146 O O . ALA B 1 95 ? -20.422 -11.695 -9.148 1 97.38 95 ALA B O 1
ATOM 4147 N N . PRO B 1 96 ? -19.094 -12.578 -7.605 1 97.94 96 PRO B N 1
ATOM 4148 C CA . PRO B 1 96 ? -19.812 -13.852 -7.637 1 97.94 96 PRO B CA 1
ATOM 4149 C C . PRO B 1 96 ? -21.141 -13.805 -6.879 1 97.94 96 PRO B C 1
ATOM 4151 O O . PRO B 1 96 ? -21.859 -14.797 -6.824 1 97.94 96 PRO B O 1
ATOM 4154 N N . TRP B 1 97 ? -21.453 -12.695 -6.312 1 98 97 TRP B N 1
ATOM 4155 C CA . TRP B 1 97 ? -22.656 -12.586 -5.488 1 98 97 TRP B CA 1
ATOM 4156 C C . TRP B 1 97 ? -23.812 -11.992 -6.285 1 98 97 TRP B C 1
ATOM 4158 O O . TRP B 1 97 ? -23.719 -10.875 -6.789 1 98 97 TRP B O 1
ATOM 4168 N N . PRO B 1 98 ? -24.984 -12.695 -6.359 1 96.75 98 PRO B N 1
ATOM 4169 C CA . PRO B 1 98 ? -26.141 -12.148 -7.066 1 96.75 98 PRO B CA 1
ATOM 4170 C C . PRO B 1 98 ? -26.594 -10.805 -6.512 1 96.75 98 PRO B C 1
ATOM 4172 O O . PRO B 1 98 ? -27.094 -9.961 -7.262 1 96.75 98 PRO B O 1
ATOM 4175 N N . GLU B 1 99 ? -26.422 -10.539 -5.266 1 96.94 99 GLU B N 1
ATOM 4176 C CA . GLU B 1 99 ? -26.844 -9.297 -4.629 1 96.94 99 GLU B CA 1
ATOM 4177 C C . GLU B 1 99 ? -25.828 -8.18 -4.883 1 96.94 99 GLU B C 1
ATOM 4179 O O . GLU B 1 99 ? -26.078 -7.02 -4.566 1 96.94 99 GLU B O 1
ATOM 4184 N N . GLY B 1 100 ? -24.734 -8.523 -5.5 1 97.88 100 GLY B N 1
ATOM 4185 C CA . GLY B 1 100 ? -23.688 -7.539 -5.785 1 97.88 100 GLY B CA 1
ATOM 4186 C C . GLY B 1 100 ? -22.734 -7.328 -4.621 1 97.88 100 GLY B C 1
ATOM 4187 O O . GLY B 1 100 ? -22.703 -8.125 -3.686 1 97.88 100 GLY B O 1
ATOM 4188 N N . ALA B 1 101 ? -21.891 -6.348 -4.746 1 98.69 101 ALA B N 1
ATOM 4189 C CA . ALA B 1 101 ? -20.859 -6.062 -3.758 1 98.69 101 ALA B CA 1
ATOM 4190 C C . ALA B 1 101 ? -20.547 -4.57 -3.691 1 98.69 101 ALA B C 1
ATOM 4192 O O . ALA B 1 101 ? -20.906 -3.816 -4.602 1 98.69 101 ALA B O 1
ATOM 4193 N N . ARG B 1 102 ? -20.094 -4.152 -2.625 1 98.88 102 ARG B N 1
ATOM 4194 C CA . ARG B 1 102 ? -19.406 -2.865 -2.52 1 98.88 102 ARG B CA 1
ATOM 4195 C C . ARG B 1 102 ? -17.906 -3.045 -2.5 1 98.88 102 ARG B C 1
ATOM 4197 O O . ARG B 1 102 ? -17.406 -4.133 -2.195 1 98.88 102 ARG B O 1
ATOM 4204 N N . VAL B 1 103 ? -17.234 -2.004 -2.928 1 98.94 103 VAL B N 1
ATOM 4205 C CA . VAL B 1 103 ? -15.789 -2.119 -3.092 1 98.94 103 VAL B CA 1
ATOM 4206 C C . VAL B 1 103 ? -15.086 -1.099 -2.199 1 98.94 103 VAL B C 1
ATOM 4208 O O . VAL B 1 103 ? -15.438 0.083 -2.201 1 98.94 103 VAL B O 1
ATOM 4211 N N . PHE B 1 104 ? -14.125 -1.495 -1.382 1 98.94 104 PHE B N 1
ATOM 4212 C CA . PHE B 1 104 ? -13.109 -0.621 -0.817 1 98.94 104 PHE B CA 1
ATOM 4213 C C . PHE B 1 104 ? -11.805 -0.735 -1.599 1 98.94 104 PHE B C 1
ATOM 4215 O O . PHE B 1 104 ? -11.164 -1.79 -1.603 1 98.94 104 PHE B O 1
ATOM 4222 N N . PHE B 1 105 ? -11.375 0.331 -2.219 1 98.94 105 PHE B N 1
ATOM 4223 C CA . PHE B 1 105 ? -10.172 0.328 -3.031 1 98.94 105 PHE B CA 1
ATOM 4224 C C . PHE B 1 105 ? -8.938 0.614 -2.176 1 98.94 105 PHE B C 1
ATOM 4226 O O . PHE B 1 105 ? -8.984 1.464 -1.283 1 98.94 105 PHE B O 1
ATOM 4233 N N . THR B 1 106 ? -7.895 -0.134 -2.449 1 98.81 106 THR B N 1
ATOM 4234 C CA . THR B 1 106 ? -6.621 0.02 -1.757 1 98.81 106 THR B CA 1
ATOM 4235 C C . THR B 1 106 ? -5.48 0.207 -2.754 1 98.81 106 THR B C 1
ATOM 4237 O O . THR B 1 106 ? -5.637 -0.079 -3.943 1 98.81 106 THR B O 1
ATOM 4240 N N . PRO B 1 107 ? -4.324 0.656 -2.318 1 98.25 107 PRO B N 1
ATOM 4241 C CA . PRO B 1 107 ? -3.195 0.838 -3.232 1 98.25 107 PRO B CA 1
ATOM 4242 C C . PRO B 1 107 ? -2.504 -0.477 -3.586 1 98.25 107 PRO B C 1
ATOM 4244 O O . PRO B 1 107 ? -1.728 -0.532 -4.543 1 98.25 107 PRO B O 1
ATOM 4247 N N . SER B 1 108 ? -2.758 -1.521 -2.83 1 98.69 108 SER B N 1
ATOM 4248 C CA . SER B 1 108 ? -2.041 -2.77 -3.061 1 98.69 108 SER B CA 1
ATOM 4249 C C . SER B 1 108 ? -2.828 -3.967 -2.535 1 98.69 108 SER B C 1
ATOM 4251 O O . SER B 1 108 ? -3.828 -3.797 -1.835 1 98.69 108 SER B O 1
ATOM 4253 N N . GLY B 1 109 ? -2.35 -5.176 -2.902 1 98.75 109 GLY B N 1
ATOM 4254 C CA . GLY B 1 109 ? -2.953 -6.395 -2.389 1 98.75 109 GLY B CA 1
ATOM 4255 C C . GLY B 1 109 ? -2.719 -6.598 -0.904 1 98.75 109 GLY B C 1
ATOM 4256 O O . GLY B 1 109 ? -3.602 -7.082 -0.191 1 98.75 109 GLY B O 1
ATOM 4257 N N . THR B 1 110 ? -1.493 -6.293 -0.425 1 98.56 110 THR B N 1
ATOM 4258 C CA . THR B 1 110 ? -1.201 -6.414 0.999 1 98.56 110 THR B CA 1
ATOM 4259 C C . THR B 1 110 ? -2.127 -5.523 1.82 1 98.56 110 THR B C 1
ATOM 4261 O O . THR B 1 110 ? -2.574 -5.91 2.9 1 98.56 110 THR B O 1
ATOM 4264 N N . GLU B 1 111 ? -2.4 -4.301 1.348 1 98.69 111 GLU B N 1
ATOM 4265 C CA . GLU B 1 111 ? -3.322 -3.418 2.053 1 98.69 111 GLU B CA 1
ATOM 4266 C C . GLU B 1 111 ? -4.758 -3.922 1.951 1 98.69 111 GLU B C 1
ATOM 4268 O O . GLU B 1 111 ? -5.551 -3.754 2.883 1 98.69 111 GLU B O 1
ATOM 4273 N N . ALA B 1 112 ? -5.086 -4.559 0.812 1 98.94 112 ALA B N 1
ATOM 4274 C CA . ALA B 1 112 ? -6.406 -5.176 0.696 1 98.94 112 ALA B CA 1
ATOM 4275 C C . ALA B 1 112 ? -6.613 -6.23 1.776 1 98.94 112 ALA B C 1
ATOM 4277 O O . ALA B 1 112 ? -7.668 -6.277 2.416 1 98.94 112 ALA B O 1
ATOM 4278 N N . ASN B 1 113 ? -5.602 -7.09 1.997 1 98.88 113 ASN B N 1
ATOM 4279 C CA . ASN B 1 113 ? -5.711 -8.117 3.027 1 98.88 113 ASN B CA 1
ATOM 4280 C C . ASN B 1 113 ? -5.719 -7.512 4.426 1 98.88 113 ASN B C 1
ATOM 4282 O O . ASN B 1 113 ? -6.426 -7.992 5.312 1 98.88 113 ASN B O 1
ATOM 4286 N N . GLU B 1 114 ? -4.914 -6.457 4.652 1 98.5 114 GLU B N 1
ATOM 4287 C CA . GLU B 1 114 ? -4.949 -5.711 5.906 1 98.5 114 GLU B CA 1
ATOM 4288 C C . GLU B 1 114 ? -6.359 -5.211 6.211 1 98.5 114 GLU B C 1
ATOM 4290 O O . GLU B 1 114 ? -6.836 -5.336 7.34 1 98.5 114 GLU B O 1
ATOM 4295 N N . ASP B 1 115 ? -7.012 -4.68 5.234 1 98.75 115 ASP B N 1
ATOM 4296 C CA . ASP B 1 115 ? -8.336 -4.102 5.43 1 98.75 115 ASP B CA 1
ATOM 4297 C C . ASP B 1 115 ? -9.398 -5.191 5.559 1 98.75 115 ASP B C 1
ATOM 4299 O O . ASP B 1 115 ? -10.352 -5.055 6.332 1 98.75 115 ASP B O 1
ATOM 4303 N N . ALA B 1 116 ? -9.227 -6.27 4.797 1 98.88 116 ALA B N 1
ATOM 4304 C CA . ALA B 1 116 ? -10.133 -7.398 4.949 1 98.88 116 ALA B CA 1
ATOM 4305 C C . ALA B 1 116 ? -10.102 -7.945 6.375 1 98.88 116 ALA B C 1
ATOM 4307 O O . ALA B 1 116 ? -11.141 -8.336 6.918 1 98.88 116 ALA B O 1
ATOM 4308 N N . ILE B 1 117 ? -8.914 -8.008 6.992 1 98.81 117 ILE B N 1
ATOM 4309 C CA . ILE B 1 117 ? -8.789 -8.43 8.383 1 98.81 117 ILE B CA 1
ATOM 4310 C C . ILE B 1 117 ? -9.641 -7.535 9.281 1 98.81 117 ILE B C 1
ATOM 4312 O O . ILE B 1 117 ? -10.398 -8.031 10.117 1 98.81 117 ILE B O 1
ATOM 4316 N N . LYS B 1 118 ? -9.539 -6.242 9.117 1 98.44 118 LYS B N 1
ATOM 4317 C CA . LYS B 1 118 ? -10.312 -5.312 9.938 1 98.44 118 LYS B CA 1
ATOM 4318 C C . LYS B 1 118 ? -11.805 -5.465 9.688 1 98.44 118 LYS B C 1
ATOM 4320 O O . LYS B 1 118 ? -12.609 -5.402 10.617 1 98.44 118 LYS B O 1
ATOM 4325 N N . PHE B 1 119 ? -12.188 -5.645 8.406 1 98.75 119 PHE B N 1
ATOM 4326 C CA . PHE B 1 119 ? -13.602 -5.793 8.07 1 98.75 119 PHE B CA 1
ATOM 4327 C C . PHE B 1 119 ? -14.195 -7.012 8.773 1 98.75 119 PHE B C 1
ATOM 4329 O O . PHE B 1 119 ? -15.227 -6.91 9.438 1 98.75 119 PHE B O 1
ATOM 4336 N N . VAL B 1 120 ? -13.531 -8.172 8.68 1 98.75 120 VAL B N 1
ATOM 4337 C CA . VAL B 1 120 ? -14.133 -9.398 9.203 1 98.75 120 VAL B CA 1
ATOM 4338 C C . VAL B 1 120 ? -14.188 -9.328 10.727 1 98.75 120 VAL B C 1
ATOM 4340 O O . VAL B 1 120 ? -15.148 -9.797 11.344 1 98.75 120 VAL B O 1
ATOM 4343 N N . ARG B 1 121 ? -13.141 -8.781 11.398 1 98.38 121 ARG B N 1
ATOM 4344 C CA . ARG B 1 121 ? -13.172 -8.633 12.844 1 98.38 121 ARG B CA 1
ATOM 4345 C C . ARG B 1 121 ? -14.297 -7.695 13.273 1 98.38 121 ARG B C 1
ATOM 4347 O O . ARG B 1 121 ? -15.016 -7.977 14.234 1 98.38 121 ARG B O 1
ATOM 4354 N N . HIS B 1 122 ? -14.445 -6.609 12.555 1 97.31 122 HIS B N 1
ATOM 4355 C CA . HIS B 1 122 ? -15.469 -5.625 12.906 1 97.31 122 HIS B CA 1
ATOM 4356 C C . HIS B 1 122 ? -16.875 -6.16 12.625 1 97.31 122 HIS B C 1
ATOM 4358 O O . HIS B 1 122 ? -17.812 -5.871 13.375 1 97.31 122 HIS B O 1
ATOM 4364 N N . LEU B 1 123 ? -17.031 -6.898 11.562 1 98.19 123 LEU B N 1
ATOM 4365 C CA . LEU B 1 123 ? -18.328 -7.418 11.148 1 98.19 123 LEU B CA 1
ATOM 4366 C C . LEU B 1 123 ? -18.781 -8.539 12.078 1 98.19 123 LEU B C 1
ATOM 4368 O O . LEU B 1 123 ? -19.984 -8.719 12.297 1 98.19 123 LEU B O 1
ATOM 4372 N N . THR B 1 124 ? -17.844 -9.297 12.688 1 98.25 124 THR B N 1
ATOM 4373 C CA . THR B 1 124 ? -18.203 -10.484 13.461 1 98.25 124 THR B CA 1
ATOM 4374 C C . THR B 1 124 ? -18.062 -10.219 14.953 1 98.25 124 THR B C 1
ATOM 4376 O O . THR B 1 124 ? -18.672 -10.906 15.773 1 98.25 124 THR B O 1
ATOM 4379 N N . GLY B 1 125 ? -17.203 -9.227 15.305 1 97.69 125 GLY B N 1
ATOM 4380 C CA . GLY B 1 125 ? -16.859 -9.023 16.703 1 97.69 125 GLY B CA 1
ATOM 4381 C C . GLY B 1 125 ? -15.906 -10.086 17.234 1 97.69 125 GLY B C 1
ATOM 4382 O O . GLY B 1 125 ? -15.719 -10.188 18.453 1 97.69 125 GLY B O 1
ATOM 4383 N N . ARG B 1 126 ? -15.367 -10.953 16.375 1 98.38 126 ARG B N 1
ATOM 4384 C CA . ARG B 1 126 ? -14.477 -12.047 16.75 1 98.38 126 ARG B CA 1
ATOM 4385 C C . ARG B 1 126 ? -13.023 -11.695 16.438 1 98.38 126 ARG B C 1
ATOM 4387 O O . ARG B 1 126 ? -12.75 -10.875 15.562 1 98.38 126 ARG B O 1
ATOM 4394 N N . PHE B 1 127 ? -12.078 -12.352 17.062 1 96.69 127 PHE B N 1
ATOM 4395 C CA . PHE B 1 127 ? -10.695 -11.891 17.094 1 96.69 127 PHE B CA 1
ATOM 4396 C C . PHE B 1 127 ? -9.82 -12.734 16.172 1 96.69 127 PHE B C 1
ATOM 4398 O O . PHE B 1 127 ? -9.031 -12.195 15.398 1 96.69 127 PHE B O 1
ATOM 4405 N N . LYS B 1 128 ? -9.977 -14.039 16.156 1 98.56 128 LYS B N 1
ATOM 4406 C CA . LYS B 1 128 ? -9.016 -14.945 15.531 1 98.56 128 LYS B CA 1
ATOM 4407 C C . LYS B 1 128 ? -9.297 -15.102 14.039 1 98.56 128 LYS B C 1
ATOM 4409 O O . LYS B 1 128 ? -10.438 -14.953 13.602 1 98.56 128 LYS B O 1
ATOM 4414 N N . ILE B 1 129 ? -8.281 -15.352 13.32 1 98.88 129 ILE B N 1
ATOM 4415 C CA . ILE B 1 129 ? -8.32 -15.625 11.891 1 98.88 129 ILE B CA 1
ATOM 4416 C C . ILE B 1 129 ? -7.508 -16.875 11.578 1 98.88 129 ILE B C 1
ATOM 4418 O O . ILE B 1 129 ? -6.406 -17.062 12.102 1 98.88 129 ILE B O 1
ATOM 4422 N N . LEU B 1 130 ? -8.023 -17.75 10.828 1 98.94 130 LEU B N 1
ATOM 4423 C CA . LEU B 1 130 ? -7.258 -18.906 10.344 1 98.94 130 LEU B CA 1
ATOM 4424 C C . LEU B 1 130 ? -6.766 -18.656 8.922 1 98.94 130 LEU B C 1
ATOM 4426 O O . LEU B 1 130 ? -7.492 -18.109 8.094 1 98.94 130 LEU B O 1
ATOM 4430 N N . ALA B 1 131 ? -5.566 -19.031 8.594 1 98.88 131 ALA B N 1
ATOM 4431 C CA . ALA B 1 131 ? -4.961 -18.969 7.262 1 98.88 131 ALA B CA 1
ATOM 4432 C C . ALA B 1 131 ? -4.117 -20.203 6.988 1 98.88 131 ALA B C 1
ATOM 4434 O O . ALA B 1 131 ? -3.629 -20.844 7.922 1 98.88 131 ALA B O 1
ATOM 4435 N N . ALA B 1 132 ? -3.959 -20.562 5.781 1 98.81 132 ALA B N 1
ATOM 4436 C CA . ALA B 1 132 ? -3.264 -21.797 5.43 1 98.81 132 ALA B CA 1
ATOM 4437 C C . ALA B 1 132 ? -1.751 -21.594 5.461 1 98.81 132 ALA B C 1
ATOM 4439 O O . ALA B 1 132 ? -1.248 -20.531 5.086 1 98.81 132 ALA B O 1
ATOM 4440 N N . TYR B 1 133 ? -1.017 -22.656 5.914 1 98.06 133 TYR B N 1
ATOM 4441 C CA . TYR B 1 133 ? 0.402 -22.719 5.582 1 98.06 133 TYR B CA 1
ATOM 4442 C C . TYR B 1 133 ? 0.604 -22.812 4.074 1 98.06 133 TYR B C 1
ATOM 4444 O O . TYR B 1 133 ? -0.327 -23.125 3.332 1 98.06 133 TYR B O 1
ATOM 4452 N N . ARG B 1 134 ? 1.807 -22.422 3.562 1 96.94 134 ARG B N 1
ATOM 4453 C CA . ARG B 1 134 ? 2.143 -22.391 2.143 1 96.94 134 ARG B CA 1
ATOM 4454 C C . ARG B 1 134 ? 1.304 -21.359 1.395 1 96.94 134 ARG B C 1
ATOM 4456 O O . ARG B 1 134 ? 0.831 -21.625 0.287 1 96.94 134 ARG B O 1
ATOM 4463 N N . SER B 1 135 ? 0.986 -20.328 2.062 1 98.19 135 SER B N 1
ATOM 4464 C CA . SER B 1 135 ? 0.259 -19.203 1.472 1 98.19 135 SER B CA 1
ATOM 4465 C C . SER B 1 135 ? 1.092 -17.938 1.497 1 98.19 135 SER B C 1
ATOM 4467 O O . SER B 1 135 ? 2.115 -17.859 2.184 1 98.19 135 SER B O 1
ATOM 4469 N N . PHE B 1 136 ? 0.755 -17 0.701 1 98.19 136 PHE B N 1
ATOM 4470 C CA . PHE B 1 136 ? 1.301 -15.656 0.717 1 98.19 136 PHE B CA 1
ATOM 4471 C C . PHE B 1 136 ? 0.186 -14.617 0.632 1 98.19 136 PHE B C 1
ATOM 4473 O O . PHE B 1 136 ? -0.567 -14.586 -0.343 1 98.19 136 PHE B O 1
ATOM 4480 N N . HIS B 1 137 ? 0.063 -13.742 1.617 1 98.81 137 HIS B N 1
ATOM 4481 C CA . HIS B 1 137 ? -1.013 -12.758 1.678 1 98.81 137 HIS B CA 1
ATOM 4482 C C . HIS B 1 137 ? -0.458 -11.344 1.74 1 98.81 137 HIS B C 1
ATOM 4484 O O . HIS B 1 137 ? -1.218 -10.375 1.862 1 98.81 137 HIS B O 1
ATOM 4490 N N . GLY B 1 138 ? 0.835 -11.195 1.673 1 98 138 GLY B N 1
ATOM 4491 C CA . GLY B 1 138 ? 1.451 -9.875 1.703 1 98 138 GLY B CA 1
ATOM 4492 C C . GLY B 1 138 ? 2.559 -9.758 2.734 1 98 138 GLY B C 1
ATOM 4493 O O . GLY B 1 138 ? 2.895 -10.742 3.406 1 98 138 GLY B O 1
ATOM 4494 N N . ALA B 1 139 ? 3.143 -8.531 2.863 1 96.12 139 ALA B N 1
ATOM 4495 C CA . ALA B 1 139 ? 4.387 -8.422 3.621 1 96.12 139 ALA B CA 1
ATOM 4496 C C . ALA B 1 139 ? 4.258 -7.383 4.734 1 96.12 139 ALA B C 1
ATOM 4498 O O . ALA B 1 139 ? 5.223 -7.109 5.449 1 96.12 139 ALA B O 1
ATOM 4499 N N . THR B 1 140 ? 3.109 -6.746 4.93 1 97.5 140 THR B N 1
ATOM 4500 C CA . THR B 1 140 ? 2.885 -5.891 6.086 1 97.5 140 THR B CA 1
ATOM 4501 C C . THR B 1 140 ? 2.584 -6.727 7.328 1 97.5 140 THR B C 1
ATOM 4503 O O . THR B 1 140 ? 2.34 -7.93 7.227 1 97.5 140 THR B O 1
ATOM 4506 N N . MET B 1 141 ? 2.543 -6.129 8.469 1 98.12 141 MET B N 1
ATOM 4507 C CA . MET B 1 141 ? 2.484 -6.887 9.711 1 98.12 141 MET B CA 1
ATOM 4508 C C . MET B 1 141 ? 1.209 -7.719 9.789 1 98.12 141 MET B C 1
ATOM 4510 O O . MET B 1 141 ? 1.223 -8.844 10.297 1 98.12 141 MET B O 1
ATOM 4514 N N . GLY B 1 142 ? 0.108 -7.164 9.328 1 98.12 142 GLY B N 1
ATOM 4515 C CA . GLY B 1 142 ? -1.133 -7.922 9.305 1 98.12 142 GLY B CA 1
ATOM 4516 C C . GLY B 1 142 ? -1.152 -9 8.234 1 98.12 142 GLY B C 1
ATOM 4517 O O . GLY B 1 142 ? -1.44 -10.164 8.523 1 98.12 142 GLY B O 1
ATOM 4518 N N . SER B 1 143 ? -0.815 -8.656 6.984 1 98.44 143 SER B N 1
ATOM 4519 C CA . SER B 1 143 ? -0.834 -9.617 5.887 1 98.44 143 SER B CA 1
ATOM 4520 C C . SER B 1 143 ? 0.25 -10.68 6.059 1 98.44 143 SER B C 1
ATOM 4522 O O . SER B 1 143 ? 0.057 -11.836 5.688 1 98.44 143 SER B O 1
ATOM 4524 N N . ALA B 1 144 ? 1.391 -10.305 6.605 1 98 144 ALA B N 1
ATOM 4525 C CA . ALA B 1 144 ? 2.449 -11.273 6.891 1 98 144 ALA B CA 1
ATOM 4526 C C . ALA B 1 144 ? 1.998 -12.289 7.938 1 98 144 ALA B C 1
ATOM 4528 O O . ALA B 1 144 ? 2.379 -13.461 7.875 1 98 144 ALA B O 1
ATOM 4529 N N . ALA B 1 145 ? 1.229 -11.812 8.922 1 98.44 145 ALA B N 1
ATOM 4530 C CA . ALA B 1 145 ? 0.701 -12.734 9.93 1 98.44 145 ALA B CA 1
ATOM 4531 C C . ALA B 1 145 ? -0.135 -13.836 9.281 1 98.44 145 ALA B C 1
ATOM 4533 O O . ALA B 1 145 ? -0.152 -14.969 9.758 1 98.44 145 ALA B O 1
ATOM 4534 N N . LEU B 1 146 ? -0.833 -13.508 8.211 1 98.81 146 LEU B N 1
ATOM 4535 C CA . LEU B 1 146 ? -1.641 -14.484 7.477 1 98.81 146 LEU B CA 1
ATOM 4536 C C . LEU B 1 146 ? -0.757 -15.414 6.66 1 98.81 146 LEU B C 1
ATOM 4538 O O . LEU B 1 146 ? -1.095 -16.594 6.469 1 98.81 146 LEU B O 1
ATOM 4542 N N . THR B 1 147 ? 0.355 -14.891 6.18 1 98.62 147 THR B N 1
ATOM 4543 C CA . THR B 1 147 ? 1.235 -15.602 5.258 1 98.62 147 THR B CA 1
ATOM 4544 C C . THR B 1 147 ? 1.792 -16.859 5.91 1 98.62 147 THR B C 1
ATOM 4546 O O . THR B 1 147 ? 2.193 -16.844 7.078 1 98.62 147 THR B O 1
ATOM 4549 N N . GLY B 1 148 ? 1.796 -18 5.164 1 97.88 148 GLY B N 1
ATOM 4550 C CA . GLY B 1 148 ? 2.182 -19.281 5.727 1 97.88 148 GLY B CA 1
ATOM 4551 C C . GLY B 1 148 ? 3.52 -19.781 5.211 1 97.88 148 GLY B C 1
ATOM 4552 O O . GLY B 1 148 ? 3.729 -21 5.078 1 97.88 148 GLY B O 1
ATOM 4553 N N . GLU B 1 149 ? 4.387 -18.906 4.781 1 96.75 149 GLU B N 1
ATOM 4554 C CA . GLU B 1 149 ? 5.711 -19.281 4.301 1 96.75 149 GLU B CA 1
ATOM 4555 C C . GLU B 1 149 ? 6.777 -18.312 4.793 1 96.75 149 GLU B C 1
ATOM 4557 O O . GLU B 1 149 ? 6.492 -17.438 5.609 1 96.75 149 GLU B O 1
ATOM 4562 N N . ASN B 1 150 ? 8.023 -18.484 4.449 1 95.25 150 ASN B N 1
ATOM 4563 C CA . ASN B 1 150 ? 9.195 -17.922 5.109 1 95.25 150 ASN B CA 1
ATOM 4564 C C . ASN B 1 150 ? 9.258 -16.406 4.961 1 95.25 150 ASN B C 1
ATOM 4566 O O . ASN B 1 150 ? 9.906 -15.719 5.754 1 95.25 150 ASN B O 1
ATOM 4570 N N . ARG B 1 151 ? 8.578 -15.727 4.055 1 95.44 151 ARG B N 1
ATOM 4571 C CA . ARG B 1 151 ? 8.617 -14.273 3.883 1 95.44 151 ARG B CA 1
ATOM 4572 C C . ARG B 1 151 ? 7.98 -13.562 5.07 1 95.44 151 ARG B C 1
ATOM 4574 O O . ARG B 1 151 ? 8.188 -12.367 5.266 1 95.44 151 ARG B O 1
ATOM 4581 N N . ARG B 1 152 ? 7.262 -14.352 5.875 1 96.25 152 ARG B N 1
ATOM 4582 C CA . ARG B 1 152 ? 6.641 -13.727 7.039 1 96.25 152 ARG B CA 1
ATOM 4583 C C . ARG B 1 152 ? 7.629 -13.609 8.195 1 96.25 152 ARG B C 1
ATOM 4585 O O . ARG B 1 152 ? 7.434 -12.797 9.102 1 96.25 152 ARG B O 1
ATOM 4592 N N . TRP B 1 153 ? 8.68 -14.453 8.211 1 95.75 153 TRP B N 1
ATOM 4593 C CA . TRP B 1 153 ? 9.516 -14.625 9.391 1 95.75 153 TRP B CA 1
ATOM 4594 C C . TRP B 1 153 ? 10.148 -13.305 9.812 1 95.75 153 TRP B C 1
ATOM 4596 O O . TRP B 1 153 ? 10.148 -12.953 11 1 95.75 153 TRP B O 1
ATOM 4606 N N . PRO B 1 154 ? 10.57 -12.484 8.867 1 92.31 154 PRO B N 1
ATOM 4607 C CA . PRO B 1 154 ? 11.188 -11.227 9.289 1 92.31 154 PRO B CA 1
ATOM 4608 C C . PRO B 1 154 ? 10.18 -10.25 9.898 1 92.31 154 PRO B C 1
ATOM 4610 O O . PRO B 1 154 ? 10.578 -9.305 10.586 1 92.31 154 PRO B O 1
ATOM 4613 N N . ALA B 1 155 ? 8.953 -10.445 9.672 1 94.12 155 ALA B N 1
ATOM 4614 C CA . ALA B 1 155 ? 7.91 -9.555 10.18 1 94.12 155 ALA B CA 1
ATOM 4615 C C . ALA B 1 155 ? 7.492 -9.945 11.594 1 94.12 155 ALA B C 1
ATOM 4617 O O . ALA B 1 155 ? 6.777 -9.195 12.266 1 94.12 155 ALA B O 1
ATOM 4618 N N . GLU B 1 156 ? 7.891 -11.047 12.086 1 94.88 156 GLU B N 1
ATOM 4619 C CA . GLU B 1 156 ? 7.469 -11.531 13.398 1 94.88 156 GLU B CA 1
ATOM 4620 C C . GLU B 1 156 ? 8.203 -10.789 14.516 1 94.88 156 GLU B C 1
ATOM 4622 O O . GLU B 1 156 ? 9.383 -10.461 14.383 1 94.88 156 GLU B O 1
ATOM 4627 N N . PRO B 1 157 ? 7.617 -10.594 15.656 1 94.62 157 PRO B N 1
ATOM 4628 C CA . PRO B 1 157 ? 6.211 -10.922 15.906 1 94.62 157 PRO B CA 1
ATOM 4629 C C . PRO B 1 157 ? 5.246 -9.969 15.203 1 94.62 157 PRO B C 1
ATOM 4631 O O . PRO B 1 157 ? 5.359 -8.75 15.359 1 94.62 157 PRO B O 1
ATOM 4634 N N . ALA B 1 158 ? 4.391 -10.477 14.445 1 94.19 158 ALA B N 1
ATOM 4635 C CA . ALA B 1 158 ? 3.35 -9.734 13.742 1 94.19 158 ALA B CA 1
ATOM 4636 C C . ALA B 1 158 ? 2.078 -9.648 14.578 1 94.19 158 ALA B C 1
ATOM 4638 O O . ALA B 1 158 ? 2.102 -9.906 15.781 1 94.19 158 ALA B O 1
ATOM 4639 N N . MET B 1 159 ? 0.992 -9.172 13.891 1 96.31 159 MET B N 1
ATOM 4640 C CA . MET B 1 159 ? -0.284 -9.031 14.586 1 96.31 159 MET B CA 1
ATOM 4641 C C . MET B 1 159 ? -0.684 -10.344 15.258 1 96.31 159 MET B C 1
ATOM 4643 O O . MET B 1 159 ? -0.497 -11.422 14.688 1 96.31 159 MET B O 1
ATOM 4647 N N . PRO B 1 160 ? -1.176 -10.344 16.453 1 97.06 160 PRO B N 1
ATOM 4648 C CA . PRO B 1 160 ? -1.624 -11.57 17.109 1 97.06 160 PRO B CA 1
ATOM 4649 C C . PRO B 1 160 ? -2.959 -12.078 16.562 1 97.06 160 PRO B C 1
ATOM 4651 O O . PRO B 1 160 ? -3.627 -11.367 15.805 1 97.06 160 PRO B O 1
ATOM 4654 N N . GLY B 1 161 ? -3.307 -13.297 16.859 1 97.94 161 GLY B N 1
ATOM 4655 C CA . GLY B 1 161 ? -4.645 -13.797 16.609 1 97.94 161 GLY B CA 1
ATOM 4656 C C . GLY B 1 161 ? -4.738 -14.625 15.336 1 97.94 161 GLY B C 1
ATOM 4657 O O . GLY B 1 161 ? -5.82 -15.086 14.969 1 97.94 161 GLY B O 1
ATOM 4658 N N . VAL B 1 162 ? -3.66 -14.914 14.688 1 98.62 162 VAL B N 1
ATOM 4659 C CA . VAL B 1 162 ? -3.676 -15.711 13.469 1 98.62 162 VAL B CA 1
ATOM 4660 C C . VAL B 1 162 ? -3.213 -17.141 13.781 1 98.62 162 VAL B C 1
ATOM 4662 O O . VAL B 1 162 ? -2.201 -17.328 14.453 1 98.62 162 VAL B O 1
ATOM 4665 N N . VAL B 1 163 ? -3.98 -18.094 13.375 1 98.75 163 VAL B N 1
ATOM 4666 C CA . VAL B 1 163 ? -3.67 -19.5 13.539 1 98.75 163 VAL B CA 1
ATOM 4667 C C . VAL B 1 163 ? -3.543 -20.172 12.172 1 98.75 163 VAL B C 1
ATOM 4669 O O . VAL B 1 163 ? -4.43 -20.031 11.32 1 98.75 163 VAL B O 1
ATOM 4672 N N . HIS B 1 164 ? -2.467 -20.875 11.953 1 98.75 164 HIS B N 1
ATOM 4673 C CA . HIS B 1 164 ? -2.26 -21.516 10.664 1 98.75 164 HIS B CA 1
ATOM 4674 C C . HIS B 1 164 ? -2.705 -22.969 10.688 1 98.75 164 HIS B C 1
ATOM 4676 O O . HIS B 1 164 ? -2.684 -23.625 11.734 1 98.75 164 HIS B O 1
ATOM 4682 N N . PHE B 1 165 ? -3.102 -23.453 9.562 1 98.88 165 PHE B N 1
ATOM 4683 C CA . PHE B 1 165 ? -3.461 -24.844 9.352 1 98.88 165 PHE B CA 1
ATOM 4684 C C . PHE B 1 165 ? -2.908 -25.344 8.023 1 98.88 165 PHE B C 1
ATOM 4686 O O . PHE B 1 165 ? -2.412 -24.562 7.211 1 98.88 165 PHE B O 1
ATOM 4693 N N . PHE B 1 166 ? -2.941 -26.672 7.785 1 98.69 166 PHE B N 1
ATOM 4694 C CA . PHE B 1 166 ? -2.48 -27.266 6.539 1 98.69 166 PHE B CA 1
ATOM 4695 C C . PHE B 1 166 ? -3.646 -27.484 5.578 1 98.69 166 PHE B C 1
ATOM 4697 O O . PHE B 1 166 ? -4.723 -27.922 5.992 1 98.69 166 PHE B O 1
ATOM 4704 N N . ALA B 1 167 ? -3.467 -27.062 4.371 1 98.56 167 ALA B N 1
ATOM 4705 C CA . ALA B 1 167 ? -4.391 -27.344 3.273 1 98.56 167 ALA B CA 1
ATOM 4706 C C . ALA B 1 167 ? -3.842 -28.453 2.365 1 98.56 167 ALA B C 1
ATOM 4708 O O . ALA B 1 167 ? -2.678 -28.828 2.482 1 98.56 167 ALA B O 1
ATOM 4709 N N . PRO B 1 168 ? -4.672 -28.953 1.465 1 98.25 168 PRO B N 1
ATOM 4710 C CA . PRO B 1 168 ? -4.246 -30.062 0.61 1 98.25 168 PRO B CA 1
ATOM 4711 C C . PRO B 1 168 ? -3.084 -29.703 -0.306 1 98.25 168 PRO B C 1
ATOM 4713 O O . PRO B 1 168 ? -3.025 -28.578 -0.813 1 98.25 168 PRO B O 1
ATOM 4716 N N . TYR B 1 169 ? -2.221 -30.609 -0.5 1 97.69 169 TYR B N 1
ATOM 4717 C CA . TYR B 1 169 ? -1.148 -30.609 -1.488 1 97.69 169 TYR B CA 1
ATOM 4718 C C . TYR B 1 169 ? -0.839 -32.031 -1.941 1 97.69 169 TYR B C 1
ATOM 4720 O O . TYR B 1 169 ? 0.133 -32.656 -1.484 1 97.69 169 TYR B O 1
ATOM 4728 N N . PRO B 1 170 ? -1.652 -32.5 -2.855 1 95.94 170 PRO B N 1
ATOM 4729 C CA . PRO B 1 170 ? -1.603 -33.938 -3.195 1 95.94 170 PRO B CA 1
ATOM 4730 C C . PRO B 1 170 ? -0.212 -34.375 -3.633 1 95.94 170 PRO B C 1
ATOM 4732 O O . PRO B 1 170 ? 0.184 -35.531 -3.363 1 95.94 170 PRO B O 1
ATOM 4735 N N . TYR B 1 171 ? 0.55 -33.531 -4.293 1 96.25 171 TYR B N 1
ATOM 4736 C CA . TYR B 1 171 ? 1.875 -33.906 -4.754 1 96.25 171 TYR B CA 1
ATOM 4737 C C . TYR B 1 171 ? 2.799 -34.188 -3.574 1 96.25 171 TYR B C 1
ATOM 4739 O O . TYR B 1 171 ? 3.65 -35.094 -3.643 1 96.25 171 TYR B O 1
ATOM 4747 N N . ARG B 1 172 ? 2.68 -33.438 -2.523 1 94.69 172 ARG B N 1
ATOM 4748 C CA . ARG B 1 172 ? 3.371 -33.594 -1.249 1 94.69 172 ARG B CA 1
ATOM 4749 C C . ARG B 1 172 ? 2.406 -33.438 -0.078 1 94.69 172 ARG B C 1
ATOM 4751 O O . ARG B 1 172 ? 2.455 -32.438 0.646 1 94.69 172 ARG B O 1
ATOM 4758 N N . SER B 1 173 ? 1.66 -34.469 0.082 1 96.44 173 SER B N 1
ATOM 4759 C CA . SER B 1 173 ? 0.518 -34.406 0.988 1 96.44 173 SER B CA 1
ATOM 4760 C C . SER B 1 173 ? 0.971 -34.281 2.439 1 96.44 173 SER B C 1
ATOM 4762 O O . SER B 1 173 ? 1.727 -35.125 2.928 1 96.44 173 SER B O 1
ATOM 4764 N N . PRO B 1 174 ? 0.485 -33.281 3.131 1 96.56 174 PRO B N 1
ATOM 4765 C CA . PRO B 1 174 ? 0.732 -33.281 4.574 1 96.56 174 PRO B CA 1
ATOM 4766 C C . PRO B 1 174 ? -0.176 -34.219 5.34 1 96.56 174 PRO B C 1
ATOM 4768 O O . PRO B 1 174 ? -0.059 -34.344 6.562 1 96.56 174 PRO B O 1
ATOM 4771 N N . PHE B 1 175 ? -0.984 -34.969 4.664 1 97.81 175 PHE B N 1
ATOM 4772 C CA . PHE B 1 175 ? -1.966 -35.812 5.312 1 97.81 175 PHE B CA 1
ATOM 4773 C C . PHE B 1 175 ? -1.693 -37.281 5 1 97.81 175 PHE B C 1
ATOM 4775 O O . PHE B 1 175 ? -2.523 -38.156 5.285 1 97.81 175 PHE B O 1
ATOM 4782 N N . TYR B 1 176 ? -0.633 -37.594 4.352 1 96.44 176 TYR B N 1
ATOM 4783 C CA . TYR B 1 176 ? -0.137 -38.938 4.117 1 96.44 176 TYR B CA 1
ATOM 4784 C C . TYR B 1 176 ? -1.135 -39.75 3.299 1 96.44 176 TYR B C 1
ATOM 4786 O O . TYR B 1 176 ? -1.482 -40.875 3.67 1 96.44 176 TYR B O 1
ATOM 4794 N N . THR B 1 177 ? -1.604 -39.156 2.229 1 96.44 177 THR B N 1
ATOM 4795 C CA . THR B 1 177 ? -2.549 -39.844 1.342 1 96.44 177 THR B CA 1
ATOM 4796 C C . THR B 1 177 ? -2.078 -39.75 -0.107 1 96.44 177 THR B C 1
ATOM 4798 O O . THR B 1 177 ? -1.301 -38.875 -0.467 1 96.44 177 THR B O 1
ATOM 4801 N N . GLU B 1 178 ? -2.539 -40.719 -0.896 1 94.31 178 GLU B N 1
ATOM 4802 C CA . GLU B 1 178 ? -2.312 -40.688 -2.338 1 94.31 178 GLU B CA 1
ATOM 4803 C C . GLU B 1 178 ? -3.627 -40.562 -3.102 1 94.31 178 GLU B C 1
ATOM 4805 O O . GLU B 1 178 ? -3.631 -40.438 -4.328 1 94.31 178 GLU B O 1
ATOM 4810 N N . ASP B 1 179 ? -4.711 -40.531 -2.396 1 96.5 179 ASP B N 1
ATOM 4811 C CA . ASP B 1 179 ? -6.051 -40.406 -2.957 1 96.5 179 ASP B CA 1
ATOM 4812 C C . ASP B 1 179 ? -6.609 -39 -2.721 1 96.5 179 ASP B C 1
ATOM 4814 O O . ASP B 1 179 ? -6.789 -38.562 -1.575 1 96.5 179 ASP B O 1
ATOM 4818 N N . PRO B 1 180 ? -6.895 -38.312 -3.824 1 96.38 180 PRO B N 1
ATOM 4819 C CA . PRO B 1 180 ? -7.406 -36.969 -3.678 1 96.38 180 PRO B CA 1
ATOM 4820 C C . PRO B 1 180 ? -8.648 -36.875 -2.787 1 96.38 180 PRO B C 1
ATOM 4822 O O . PRO B 1 180 ? -8.828 -35.906 -2.053 1 96.38 180 PRO B O 1
ATOM 4825 N N . LYS B 1 181 ? -9.5 -37.875 -2.854 1 97.56 181 LYS B N 1
ATOM 4826 C CA . LYS B 1 181 ? -10.703 -37.875 -2.023 1 97.56 181 LYS B CA 1
ATOM 4827 C C . LYS B 1 181 ? -10.344 -38 -0.546 1 97.56 181 LYS B C 1
ATOM 4829 O O . LYS B 1 181 ? -10.938 -37.344 0.306 1 97.56 181 LYS B O 1
ATOM 4834 N N . GLU B 1 182 ? -9.391 -38.906 -0.286 1 98.25 182 GLU B N 1
ATOM 4835 C CA . GLU B 1 182 ? -8.922 -39.062 1.086 1 98.25 182 GLU B CA 1
ATOM 4836 C C . GLU B 1 182 ? -8.188 -37.812 1.568 1 98.25 182 GLU B C 1
ATOM 4838 O O . GLU B 1 182 ? -8.281 -37.469 2.742 1 98.25 182 GLU B O 1
ATOM 4843 N N . GLU B 1 183 ? -7.438 -37.219 0.664 1 98.31 183 GLU B N 1
ATOM 4844 C CA . GLU B 1 183 ? -6.758 -35.969 0.974 1 98.31 183 GLU B CA 1
ATOM 4845 C C . GLU B 1 183 ? -7.746 -34.906 1.451 1 98.31 183 GLU B C 1
ATOM 4847 O O . GLU B 1 183 ? -7.512 -34.25 2.469 1 98.31 183 GLU B O 1
ATOM 4852 N N . VAL B 1 184 ? -8.867 -34.781 0.751 1 98.62 184 VAL B N 1
ATOM 4853 C CA . VAL B 1 184 ? -9.898 -33.781 1.066 1 98.62 184 VAL B CA 1
ATOM 4854 C C . VAL B 1 184 ? -10.508 -34.094 2.434 1 98.62 184 VAL B C 1
ATOM 4856 O O . VAL B 1 184 ? -10.633 -33.219 3.279 1 98.62 184 VAL B O 1
ATOM 4859 N N . LYS B 1 185 ? -10.875 -35.344 2.609 1 98.62 185 LYS B N 1
ATOM 4860 C CA . LYS B 1 185 ? -11.492 -35.781 3.865 1 98.62 185 LYS B CA 1
ATOM 4861 C C . LYS B 1 185 ? -10.594 -35.438 5.055 1 98.62 185 LYS B C 1
ATOM 4863 O O . LYS B 1 185 ? -11.039 -34.875 6.039 1 98.62 185 LYS B O 1
ATOM 4868 N N . ARG B 1 186 ? -9.32 -35.75 4.945 1 98.81 186 ARG B N 1
ATOM 4869 C CA . ARG B 1 186 ? -8.383 -35.594 6.055 1 98.81 186 ARG B CA 1
ATOM 4870 C C . ARG B 1 186 ? -8.047 -34.094 6.254 1 98.81 186 ARG B C 1
ATOM 4872 O O . ARG B 1 186 ? -7.859 -33.656 7.387 1 98.81 186 ARG B O 1
ATOM 4879 N N . ALA B 1 187 ? -7.949 -33.406 5.188 1 98.88 187 ALA B N 1
ATOM 4880 C CA . ALA B 1 187 ? -7.668 -31.984 5.277 1 98.88 187 ALA B CA 1
ATOM 4881 C C . ALA B 1 187 ? -8.812 -31.25 5.961 1 98.88 187 ALA B C 1
ATOM 4883 O O . ALA B 1 187 ? -8.586 -30.344 6.773 1 98.88 187 ALA B O 1
ATOM 4884 N N . LEU B 1 188 ? -10.055 -31.594 5.59 1 98.88 188 LEU B N 1
ATOM 4885 C CA . LEU B 1 188 ? -11.219 -30.953 6.203 1 98.88 188 LEU B CA 1
ATOM 4886 C C . LEU B 1 188 ? -11.328 -31.344 7.676 1 98.88 188 LEU B C 1
ATOM 4888 O O . LEU B 1 188 ? -11.695 -30.516 8.508 1 98.88 188 LEU B O 1
ATOM 4892 N N . ASP B 1 189 ? -11.062 -32.625 7.949 1 98.81 189 ASP B N 1
ATOM 4893 C CA . ASP B 1 189 ? -11.023 -33.031 9.344 1 98.81 189 ASP B CA 1
ATOM 4894 C C . ASP B 1 189 ? -9.992 -32.25 10.141 1 98.81 189 ASP B C 1
ATOM 4896 O O . ASP B 1 189 ? -10.266 -31.797 11.25 1 98.81 189 ASP B O 1
ATOM 4900 N N . HIS B 1 190 ? -8.836 -32.094 9.586 1 98.88 190 HIS B N 1
ATOM 4901 C CA . HIS B 1 190 ? -7.766 -31.328 10.211 1 98.88 190 HIS B CA 1
ATOM 4902 C C . HIS B 1 190 ? -8.211 -29.891 10.477 1 98.88 190 HIS B C 1
ATOM 4904 O O . HIS B 1 190 ? -8.047 -29.391 11.594 1 98.88 190 HIS B O 1
ATOM 4910 N N . LEU B 1 191 ? -8.758 -29.219 9.508 1 98.88 191 LEU B N 1
ATOM 4911 C CA . LEU B 1 191 ? -9.211 -27.844 9.641 1 98.88 191 LEU B CA 1
ATOM 4912 C C . LEU B 1 191 ? -10.242 -27.703 10.758 1 98.88 191 LEU B C 1
ATOM 4914 O O . LEU B 1 191 ? -10.164 -26.797 11.578 1 98.88 191 LEU B O 1
ATOM 4918 N N . GLU B 1 192 ? -11.172 -28.578 10.75 1 98.69 192 GLU B N 1
ATOM 4919 C CA . GLU B 1 192 ? -12.227 -28.516 11.758 1 98.69 192 GLU B CA 1
ATOM 4920 C C . GLU B 1 192 ? -11.672 -28.781 13.156 1 98.69 192 GLU B C 1
ATOM 4922 O O . GLU B 1 192 ? -12.102 -28.172 14.133 1 98.69 192 GLU B O 1
ATOM 4927 N N . ARG B 1 193 ? -10.727 -29.734 13.289 1 98.56 193 ARG B N 1
ATOM 4928 C CA . ARG B 1 193 ? -10.086 -29.984 14.578 1 98.56 193 ARG B CA 1
ATOM 4929 C C . ARG B 1 193 ? -9.359 -28.734 15.078 1 98.56 193 ARG B C 1
ATOM 4931 O O . ARG B 1 193 ? -9.422 -28.422 16.266 1 98.56 193 ARG B O 1
ATOM 4938 N N . VAL B 1 194 ? -8.656 -28.078 14.172 1 98.81 194 VAL B N 1
ATOM 4939 C CA . VAL B 1 194 ? -7.984 -26.844 14.547 1 98.81 194 VAL B CA 1
ATOM 4940 C C . VAL B 1 194 ? -9.016 -25.828 15.047 1 98.81 194 VAL B C 1
ATOM 4942 O O . VAL B 1 194 ? -8.82 -25.203 16.094 1 98.81 194 VAL B O 1
ATOM 4945 N N . LEU B 1 195 ? -10.086 -25.703 14.336 1 98.62 195 LEU B N 1
ATOM 4946 C CA . LEU B 1 195 ? -11.141 -24.75 14.688 1 98.62 195 LEU B CA 1
ATOM 4947 C C . LEU B 1 195 ? -11.695 -25.047 16.078 1 98.62 195 LEU B C 1
ATOM 4949 O O . LEU B 1 195 ? -11.914 -24.141 16.875 1 98.62 195 LEU B O 1
ATOM 4953 N N . LEU B 1 196 ? -11.906 -26.297 16.328 1 98.44 196 LEU B N 1
ATOM 4954 C CA . LEU B 1 196 ? -12.492 -26.703 17.594 1 98.44 196 LEU B CA 1
ATOM 4955 C C . LEU B 1 196 ? -11.539 -26.391 18.75 1 98.44 196 LEU B C 1
ATOM 4957 O O . LEU B 1 196 ? -11.984 -26.047 19.859 1 98.44 196 LEU B O 1
ATOM 4961 N N . HIS B 1 197 ? -10.266 -26.5 18.516 1 98.5 197 HIS B N 1
ATOM 4962 C CA . HIS B 1 197 ? -9.281 -26.203 19.547 1 98.5 197 HIS B CA 1
ATOM 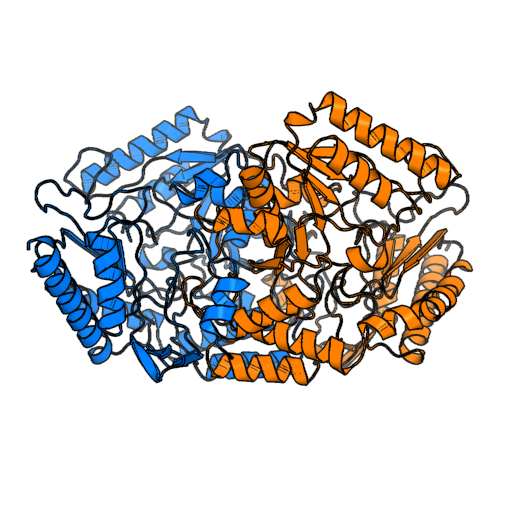4963 C C . HIS B 1 197 ? -9.086 -24.703 19.719 1 98.5 197 HIS B C 1
ATOM 4965 O O . HIS B 1 197 ? -8.539 -24.25 20.719 1 98.5 197 HIS B O 1
ATOM 4971 N N . GLU B 1 198 ? -9.539 -23.922 18.75 1 98.5 198 GLU B N 1
ATOM 4972 C CA . GLU B 1 198 ? -9.375 -22.469 18.781 1 98.5 198 GLU B CA 1
ATOM 4973 C C . GLU B 1 198 ? -10.68 -21.781 19.156 1 98.5 198 GLU B C 1
ATOM 4975 O O . GLU B 1 198 ? -10.766 -20.547 19.125 1 98.5 198 GLU B O 1
ATOM 4980 N N . ASP B 1 199 ? -11.695 -22.562 19.594 1 98.38 199 ASP B N 1
ATOM 4981 C CA . ASP B 1 199 ? -13.031 -22.047 19.875 1 98.38 199 ASP B CA 1
ATOM 4982 C C . ASP B 1 199 ? -13.617 -21.344 18.656 1 98.38 199 ASP B C 1
ATOM 4984 O O . ASP B 1 199 ? -13.445 -20.125 18.484 1 98.38 199 ASP B O 1
ATOM 4988 N N . PRO B 1 200 ? -14.367 -22.094 17.844 1 98.31 200 PRO B N 1
ATOM 4989 C CA . PRO B 1 200 ? -14.914 -21.531 16.609 1 98.31 200 PRO B CA 1
ATOM 4990 C C . PRO B 1 200 ? -15.641 -20.203 16.844 1 98.31 200 PRO B C 1
ATOM 4992 O O . PRO B 1 200 ? -15.68 -19.344 15.953 1 98.31 200 PRO B O 1
ATOM 4995 N N . LYS B 1 201 ? -16.141 -19.938 18.016 1 98.25 201 LYS B N 1
ATOM 4996 C CA . LYS B 1 201 ? -16.891 -18.719 18.328 1 98.25 201 LYS B CA 1
ATOM 4997 C C . LYS B 1 201 ? -15.953 -17.516 18.438 1 98.25 201 LYS B C 1
ATOM 4999 O O . LYS B 1 201 ? -16.406 -16.375 18.438 1 98.25 201 LYS B O 1
ATOM 5004 N N . ARG B 1 202 ? -14.664 -17.766 18.391 1 98.38 202 ARG B N 1
ATOM 5005 C CA . ARG B 1 202 ? -13.68 -16.703 18.484 1 98.38 202 ARG B CA 1
ATOM 5006 C C . ARG B 1 202 ? -13.008 -16.453 17.141 1 98.38 202 ARG B C 1
ATOM 5008 O O . ARG B 1 202 ? -12.156 -15.57 17.016 1 98.38 202 ARG B O 1
ATOM 5015 N N . VAL B 1 203 ? -13.406 -17.219 16.125 1 98.88 203 VAL B N 1
ATOM 5016 C CA . VAL B 1 203 ? -12.797 -17.125 14.812 1 98.88 203 VAL B CA 1
ATOM 5017 C C . VAL B 1 203 ? -13.664 -16.266 13.891 1 98.88 203 VAL B C 1
ATOM 5019 O O . VAL B 1 203 ? -14.828 -16.609 13.641 1 98.88 203 VAL B O 1
ATOM 5022 N N . ALA B 1 204 ? -13.039 -15.164 13.391 1 98.88 204 ALA B N 1
ATOM 5023 C CA . ALA B 1 204 ? -13.758 -14.234 12.531 1 98.88 204 ALA B CA 1
ATOM 5024 C C . ALA B 1 204 ? -13.844 -14.758 11.102 1 98.88 204 ALA B C 1
ATOM 5026 O O . ALA B 1 204 ? -14.891 -14.656 10.453 1 98.88 204 ALA B O 1
ATOM 5027 N N . ALA B 1 205 ? -12.727 -15.336 10.68 1 98.94 205 ALA B N 1
ATOM 5028 C CA . ALA B 1 205 ? -12.688 -15.688 9.258 1 98.94 205 ALA B CA 1
ATOM 5029 C C . ALA B 1 205 ? -11.602 -16.719 8.984 1 98.94 205 ALA B C 1
ATOM 5031 O O . ALA B 1 205 ? -10.688 -16.906 9.789 1 98.94 205 ALA B O 1
ATOM 5032 N N . ILE B 1 206 ? -11.758 -17.422 7.898 1 98.94 206 ILE B N 1
ATOM 5033 C CA . ILE B 1 206 ? -10.719 -18.203 7.242 1 98.94 206 ILE B CA 1
ATOM 5034 C C . ILE B 1 206 ? -10.273 -17.5 5.961 1 98.94 206 ILE B C 1
ATOM 5036 O O . ILE B 1 206 ? -11.094 -17.219 5.086 1 98.94 206 ILE B O 1
ATOM 5040 N N . PHE B 1 207 ? -9.016 -17.172 5.891 1 98.94 207 PHE B N 1
ATOM 5041 C CA . PHE B 1 207 ? -8.414 -16.609 4.684 1 98.94 207 PHE B CA 1
ATOM 5042 C C . PHE B 1 207 ? -7.77 -17.719 3.848 1 98.94 207 PHE B C 1
ATOM 5044 O O . PHE B 1 207 ? -6.965 -18.5 4.355 1 98.94 207 PHE B O 1
ATOM 5051 N N . LEU B 1 208 ? -8.078 -17.734 2.535 1 98.75 208 LEU B N 1
ATOM 5052 C CA . LEU B 1 208 ? -7.531 -18.766 1.662 1 98.75 208 LEU B CA 1
ATOM 5053 C C . LEU B 1 208 ? -7.25 -18.203 0.27 1 98.75 208 LEU B C 1
ATOM 5055 O O . LEU B 1 208 ? -8.031 -17.422 -0.256 1 98.75 208 LEU B O 1
ATOM 5059 N N . GLU B 1 209 ? -6.105 -18.562 -0.27 1 98.81 209 GLU B N 1
ATOM 5060 C CA . GLU B 1 209 ? -5.969 -18.516 -1.723 1 98.81 209 GLU B CA 1
ATOM 5061 C C . GLU B 1 209 ? -6.742 -19.656 -2.381 1 98.81 209 GLU B C 1
ATOM 5063 O O . GLU B 1 209 ? -6.43 -20.828 -2.172 1 98.81 209 GLU B O 1
ATOM 5068 N N . PRO B 1 210 ? -7.719 -19.344 -3.172 1 98.75 210 PRO B N 1
ATOM 5069 C CA . PRO B 1 210 ? -8.492 -20.453 -3.75 1 98.75 210 PRO B CA 1
ATOM 5070 C C . PRO B 1 210 ? -7.656 -21.344 -4.656 1 98.75 210 PRO B C 1
ATOM 5072 O O . PRO B 1 210 ? -8.023 -22.5 -4.891 1 98.75 210 PRO B O 1
ATOM 5075 N N . VAL B 1 211 ? -6.645 -20.891 -5.246 1 98.75 211 VAL B N 1
ATOM 5076 C CA . VAL B 1 211 ? -5.484 -21.562 -5.82 1 98.75 211 VAL B CA 1
ATOM 5077 C C . VAL B 1 211 ? -4.203 -20.984 -5.215 1 98.75 211 VAL B C 1
ATOM 5079 O O . VAL B 1 211 ? -3.965 -19.781 -5.27 1 98.75 211 VAL B O 1
ATOM 5082 N N . VAL B 1 212 ? -3.492 -21.922 -4.52 1 98.5 212 VAL B N 1
ATOM 5083 C CA . VAL B 1 212 ? -2.25 -21.406 -3.947 1 98.5 212 VAL B CA 1
ATOM 5084 C C . VAL B 1 212 ? -1.399 -20.766 -5.043 1 98.5 212 VAL B C 1
ATOM 5086 O O . VAL B 1 212 ? -1.215 -21.359 -6.113 1 98.5 212 VAL B O 1
ATOM 5089 N N . GLY B 1 213 ? -0.87 -19.609 -4.84 1 97.06 213 GLY B N 1
ATOM 5090 C CA . GLY B 1 213 ? -0.151 -18.859 -5.863 1 97.06 213 GLY B CA 1
ATOM 5091 C C . GLY B 1 213 ? 1.319 -19.234 -5.945 1 97.06 213 GLY B C 1
ATOM 5092 O O . GLY B 1 213 ? 1.665 -20.359 -6.301 1 97.06 213 GLY B O 1
ATOM 5093 N N . SER B 1 214 ? 2.18 -18.328 -5.461 1 93.31 214 SER B N 1
ATOM 5094 C CA . SER B 1 214 ? 3.621 -18.406 -5.664 1 93.31 214 SER B CA 1
ATOM 5095 C C . SER B 1 214 ? 4.211 -19.625 -4.949 1 93.31 214 SER B C 1
ATOM 5097 O O . SER B 1 214 ? 5.328 -20.047 -5.258 1 93.31 214 SER B O 1
ATOM 5099 N N . ASN B 1 215 ? 3.438 -20.234 -4.051 1 96.06 215 ASN B N 1
ATOM 5100 C CA . ASN B 1 215 ? 3.971 -21.328 -3.256 1 96.06 215 ASN B CA 1
ATOM 5101 C C . ASN B 1 215 ? 3.605 -22.688 -3.855 1 96.06 215 ASN B C 1
ATOM 5103 O O . ASN B 1 215 ? 3.602 -23.703 -3.154 1 96.06 215 ASN B O 1
ATOM 5107 N N . GLY B 1 216 ? 3.271 -22.703 -5.141 1 96 216 GLY B N 1
ATOM 5108 C CA . GLY B 1 216 ? 3.18 -24.016 -5.742 1 96 216 GLY B CA 1
ATOM 5109 C C . GLY B 1 216 ? 2.1 -24.125 -6.801 1 96 216 GLY B C 1
ATOM 5110 O O . GLY B 1 216 ? 1.996 -25.141 -7.496 1 96 216 GLY B O 1
ATOM 5111 N N . VAL B 1 217 ? 1.314 -23.047 -6.961 1 98.31 217 VAL B N 1
ATOM 5112 C CA . VAL B 1 217 ? 0.156 -23.109 -7.848 1 98.31 217 VAL B CA 1
ATOM 5113 C C . VAL B 1 217 ? -0.644 -24.375 -7.582 1 98.31 217 VAL B C 1
ATOM 5115 O O . VAL B 1 217 ? -0.889 -25.172 -8.5 1 98.31 217 VAL B O 1
ATOM 5118 N N . ILE B 1 218 ? -1.094 -24.547 -6.367 1 98.31 218 ILE B N 1
ATOM 5119 C CA . ILE B 1 218 ? -1.778 -25.766 -5.938 1 98.31 218 ILE B CA 1
ATOM 5120 C C . ILE B 1 218 ? -3.281 -25.609 -6.16 1 98.31 218 ILE B C 1
ATOM 5122 O O . ILE B 1 218 ? -3.924 -24.75 -5.559 1 98.31 218 ILE B O 1
ATOM 5126 N N . VAL B 1 219 ? -3.791 -26.406 -7.082 1 98.19 219 VAL B N 1
ATOM 5127 C CA . VAL B 1 219 ? -5.234 -26.531 -7.262 1 98.19 219 VAL B CA 1
ATOM 5128 C C . VAL B 1 219 ? -5.789 -27.562 -6.293 1 98.19 219 VAL B C 1
ATOM 5130 O O . VAL B 1 219 ? -5.406 -28.734 -6.344 1 98.19 219 VAL B O 1
ATOM 5133 N N . TYR B 1 220 ? -6.648 -27.141 -5.41 1 98.31 220 TYR B N 1
ATOM 5134 C CA . TYR B 1 220 ? -7.18 -28.062 -4.418 1 98.31 220 TYR B CA 1
ATOM 5135 C C . TYR B 1 220 ? -8.039 -29.141 -5.082 1 98.31 220 TYR B C 1
ATOM 5137 O O . TYR B 1 220 ? -8.75 -28.859 -6.047 1 98.31 220 TYR B O 1
ATOM 5145 N N . PRO B 1 221 ? -7.965 -30.328 -4.547 1 98 221 PRO B N 1
ATOM 5146 C CA . PRO B 1 221 ? -8.844 -31.375 -5.09 1 98 221 PRO B CA 1
ATOM 5147 C C . PRO B 1 221 ? -10.32 -31.031 -4.949 1 98 221 PRO B C 1
ATOM 5149 O O . PRO B 1 221 ? -10.703 -30.297 -4.031 1 98 221 PRO B O 1
ATOM 5152 N N . GLU B 1 222 ? -11.102 -31.609 -5.91 1 97.44 222 GLU B N 1
ATOM 5153 C CA . GLU B 1 222 ? -12.539 -31.375 -5.922 1 97.44 222 GLU B CA 1
ATOM 5154 C C . GLU B 1 222 ? -13.156 -31.688 -4.559 1 97.44 222 GLU B C 1
ATOM 5156 O O . GLU B 1 222 ? -12.812 -32.688 -3.934 1 97.44 222 GLU B O 1
ATOM 5161 N N . GLY B 1 223 ? -14 -30.766 -4.09 1 98.31 223 GLY B N 1
ATOM 5162 C CA . GLY B 1 223 ? -14.711 -30.984 -2.838 1 98.31 223 GLY B CA 1
ATOM 5163 C C . GLY B 1 223 ? -14.102 -30.234 -1.67 1 98.31 223 GLY B C 1
ATOM 5164 O O . GLY B 1 223 ? -14.758 -30.016 -0.651 1 98.31 223 GLY B O 1
ATOM 5165 N N . TYR B 1 224 ? -12.844 -29.875 -1.692 1 98.75 224 TYR B N 1
ATOM 5166 C CA . TYR B 1 224 ? -12.18 -29.266 -0.545 1 98.75 224 TYR B CA 1
ATOM 5167 C C . TYR B 1 224 ? -12.75 -27.891 -0.258 1 98.75 224 TYR B C 1
ATOM 5169 O O . TYR B 1 224 ? -13.156 -27.594 0.869 1 98.75 224 TYR B O 1
ATOM 5177 N N . LEU B 1 225 ? -12.781 -26.969 -1.303 1 98.88 225 LEU B N 1
ATOM 5178 C CA . LEU B 1 225 ? -13.273 -25.609 -1.09 1 98.88 225 LEU B CA 1
ATOM 5179 C C . LEU B 1 225 ? -14.742 -25.625 -0.68 1 98.88 225 LEU B C 1
ATOM 5181 O O . LEU B 1 225 ? -15.172 -24.812 0.142 1 98.88 225 LEU B O 1
ATOM 5185 N N . GLU B 1 226 ? -15.516 -26.562 -1.29 1 98.75 226 GLU B N 1
ATOM 5186 C CA . GLU B 1 226 ? -16.891 -26.75 -0.868 1 98.75 226 GLU B CA 1
ATOM 5187 C C . GLU B 1 226 ? -16.984 -27.125 0.609 1 98.75 226 GLU B C 1
ATOM 5189 O O . GLU B 1 226 ? -17.844 -26.641 1.334 1 98.75 226 GLU B O 1
ATOM 5194 N N . GLY B 1 227 ? -16.094 -28.016 0.983 1 98.88 227 GLY B N 1
ATOM 5195 C CA . GLY B 1 227 ? -16.047 -28.422 2.379 1 98.88 227 GLY B CA 1
ATOM 5196 C C . GLY B 1 227 ? -15.664 -27.297 3.314 1 98.88 227 GLY B C 1
ATOM 5197 O O . GLY B 1 227 ? -16.219 -27.172 4.406 1 98.88 227 GLY B O 1
ATOM 5198 N N . VAL B 1 228 ? -14.688 -26.453 2.949 1 98.94 228 VAL B N 1
ATOM 5199 C CA . VAL B 1 228 ? -14.297 -25.297 3.748 1 98.94 228 VAL B CA 1
ATOM 5200 C C . VAL B 1 228 ? -15.484 -24.359 3.914 1 98.94 228 VAL B C 1
ATOM 5202 O O . VAL B 1 228 ? -15.75 -23.859 5.012 1 98.94 228 VAL B O 1
ATOM 5205 N N . ARG B 1 229 ? -16.203 -24.062 2.787 1 98.81 229 ARG B N 1
ATOM 5206 C CA . ARG B 1 229 ? -17.391 -23.219 2.83 1 98.81 229 ARG B CA 1
ATOM 5207 C C . ARG B 1 229 ? -18.422 -23.766 3.809 1 98.81 229 ARG B C 1
ATOM 5209 O O . ARG B 1 229 ? -19.016 -23.016 4.586 1 98.81 229 ARG B O 1
ATOM 5216 N N . ALA B 1 230 ? -18.625 -25.078 3.75 1 98.81 230 ALA B N 1
ATOM 5217 C CA . ALA B 1 230 ? -19.594 -25.719 4.637 1 98.81 230 ALA B CA 1
ATOM 5218 C C . ALA B 1 230 ? -19.188 -25.562 6.098 1 98.81 230 ALA B C 1
ATOM 5220 O O . ALA B 1 230 ? -20.031 -25.344 6.965 1 98.81 230 ALA B O 1
ATOM 5221 N N . ILE B 1 231 ? -17.922 -25.766 6.383 1 98.88 231 ILE B N 1
ATOM 5222 C CA . ILE B 1 231 ? -17.406 -25.594 7.734 1 98.88 231 ILE B CA 1
ATOM 5223 C C . ILE B 1 231 ? -17.641 -24.172 8.203 1 98.88 231 ILE B C 1
ATOM 5225 O O . ILE B 1 231 ? -18.094 -23.938 9.328 1 98.88 231 ILE B O 1
ATOM 5229 N N . CYS B 1 232 ? -17.328 -23.188 7.344 1 98.88 232 CYS B N 1
ATOM 5230 C CA . CYS B 1 232 ? -17.547 -21.781 7.676 1 98.88 232 CYS B CA 1
ATOM 5231 C C . CYS B 1 232 ? -19.016 -21.531 8 1 98.88 232 CYS B C 1
ATOM 5233 O O . CYS B 1 232 ? -19.328 -20.859 8.984 1 98.88 232 CYS B O 1
ATOM 5235 N N . ASP B 1 233 ? -19.922 -22.062 7.191 1 98.56 233 ASP B N 1
ATOM 5236 C CA . ASP B 1 233 ? -21.359 -21.891 7.398 1 98.56 233 ASP B CA 1
ATOM 5237 C C . ASP B 1 233 ? -21.797 -22.5 8.727 1 98.56 233 ASP B C 1
ATOM 5239 O O . ASP B 1 233 ? -22.594 -21.906 9.461 1 98.56 233 ASP B O 1
ATOM 5243 N N . ARG B 1 234 ? -21.297 -23.641 8.992 1 98.62 234 ARG B N 1
ATOM 5244 C CA . ARG B 1 234 ? -21.672 -24.375 10.188 1 98.62 234 ARG B CA 1
ATOM 5245 C C . ARG B 1 234 ? -21.312 -23.594 11.445 1 98.62 234 ARG B C 1
ATOM 5247 O O . ARG B 1 234 ? -22.062 -23.594 12.43 1 98.62 234 ARG B O 1
ATOM 5254 N N . TYR B 1 235 ? -20.203 -22.891 11.445 1 98.62 235 TYR B N 1
ATOM 5255 C CA . TYR B 1 235 ? -19.719 -22.266 12.664 1 98.62 235 TYR B CA 1
ATOM 5256 C C . TYR B 1 235 ? -19.891 -20.75 12.617 1 98.62 235 TYR B C 1
ATOM 5258 O O . TYR B 1 235 ? -19.469 -20.047 13.531 1 98.62 235 TYR B O 1
ATOM 5266 N N . GLY B 1 236 ? -20.547 -20.203 11.57 1 98.44 236 GLY B N 1
ATOM 5267 C CA . GLY B 1 236 ? -20.734 -18.766 11.445 1 98.44 236 GLY B CA 1
ATOM 5268 C C . GLY B 1 236 ? -19.453 -18 11.234 1 98.44 236 GLY B C 1
ATOM 5269 O O . GLY B 1 236 ? -19.25 -16.938 11.82 1 98.44 236 GLY B O 1
ATOM 5270 N N . ILE B 1 237 ? -18.531 -18.547 10.539 1 98.81 237 ILE B N 1
ATOM 5271 C CA . ILE B 1 237 ? -17.219 -17.969 10.227 1 98.81 237 ILE B CA 1
ATOM 5272 C C . ILE B 1 237 ? -17.234 -17.422 8.805 1 98.81 237 ILE B C 1
ATOM 5274 O O . ILE B 1 237 ? -17.781 -18.047 7.895 1 98.81 237 ILE B O 1
ATOM 5278 N N . LEU B 1 238 ? -16.672 -16.203 8.602 1 98.94 238 LEU B N 1
ATOM 5279 C CA . LEU B 1 238 ? -16.609 -15.648 7.254 1 98.94 238 LEU B CA 1
ATOM 5280 C C . LEU B 1 238 ? -15.5 -16.297 6.441 1 98.94 238 LEU B C 1
ATOM 5282 O O . LEU B 1 238 ? -14.469 -16.703 6.996 1 98.94 238 LEU B O 1
ATOM 5286 N N . LEU B 1 239 ? -15.719 -16.5 5.18 1 98.94 239 LEU B N 1
ATOM 5287 C CA . LEU B 1 239 ? -14.719 -17 4.242 1 98.94 239 LEU B CA 1
ATOM 5288 C C . LEU B 1 239 ? -14.195 -15.875 3.35 1 98.94 239 LEU B C 1
ATOM 5290 O O . LEU B 1 239 ? -14.984 -15.172 2.713 1 98.94 239 LEU B O 1
ATOM 5294 N N . VAL B 1 240 ? -12.906 -15.656 3.344 1 98.94 240 VAL B N 1
ATOM 5295 C CA . VAL B 1 240 ? -12.266 -14.648 2.506 1 98.94 240 VAL B CA 1
ATOM 5296 C C . VAL B 1 240 ? -11.383 -15.328 1.467 1 98.94 240 VAL B C 1
ATOM 5298 O O . VAL B 1 240 ? -10.469 -16.094 1.816 1 98.94 240 VAL B O 1
ATOM 5301 N N . PHE B 1 241 ? -11.656 -15.109 0.183 1 98.94 241 PHE B N 1
ATOM 5302 C CA . PHE B 1 241 ? -10.758 -15.555 -0.879 1 98.94 241 PHE B CA 1
ATOM 5303 C C . PHE B 1 241 ? -9.781 -14.445 -1.255 1 98.94 241 PHE B C 1
ATOM 5305 O O . PHE B 1 241 ? -10.188 -13.359 -1.658 1 98.94 241 PHE B O 1
ATOM 5312 N N . ASP B 1 242 ? -8.531 -14.727 -1.013 1 98.94 242 ASP B N 1
ATOM 5313 C CA . ASP B 1 242 ? -7.477 -13.883 -1.571 1 98.94 242 ASP B CA 1
ATOM 5314 C C . ASP B 1 242 ? -7.273 -14.172 -3.057 1 98.94 242 ASP B C 1
ATOM 5316 O O . ASP B 1 242 ? -6.617 -15.148 -3.42 1 98.94 242 ASP B O 1
ATOM 5320 N N . GLU B 1 243 ? -7.816 -13.352 -3.877 1 98.88 243 GLU B N 1
ATOM 5321 C CA . GLU B 1 243 ? -7.766 -13.562 -5.32 1 98.88 243 GLU B CA 1
ATOM 5322 C C . GLU B 1 243 ? -6.879 -12.523 -6 1 98.88 243 GLU B C 1
ATOM 5324 O O . GLU B 1 243 ? -7.145 -12.125 -7.137 1 98.88 243 GLU B O 1
ATOM 5329 N N . VAL B 1 244 ? -5.879 -12.109 -5.273 1 98.88 244 VAL B N 1
ATOM 5330 C CA . VAL B 1 244 ? -4.91 -11.141 -5.785 1 98.88 244 VAL B CA 1
ATOM 5331 C C . VAL B 1 244 ? -4.258 -11.688 -7.055 1 98.88 244 VAL B C 1
ATOM 5333 O O . VAL B 1 244 ? -4.078 -10.961 -8.031 1 98.88 244 VAL B O 1
ATOM 5336 N N . MET B 1 245 ? -3.932 -12.984 -7.098 1 98.81 245 MET B N 1
ATOM 5337 C CA . MET B 1 245 ? -3.309 -13.578 -8.281 1 98.81 245 MET B CA 1
ATOM 5338 C C . MET B 1 245 ? -4.359 -14.195 -9.195 1 98.81 245 MET B C 1
ATOM 5340 O O . MET B 1 245 ? -4.25 -14.102 -10.422 1 98.81 245 MET B O 1
ATOM 5344 N N . THR B 1 246 ? -5.359 -14.789 -8.625 1 98.75 246 THR B N 1
ATOM 5345 C CA . THR B 1 246 ? -6.277 -15.617 -9.406 1 98.75 246 THR B CA 1
ATOM 5346 C C . THR B 1 246 ? -7.324 -14.758 -10.102 1 98.75 246 THR B C 1
ATOM 5348 O O . THR B 1 246 ? -7.977 -15.203 -11.047 1 98.75 246 THR B O 1
ATOM 5351 N N . GLY B 1 247 ? -7.508 -13.516 -9.648 1 98.62 247 GLY B N 1
ATOM 5352 C CA . GLY B 1 247 ? -8.57 -12.68 -10.18 1 98.62 247 GLY B CA 1
ATOM 5353 C C . GLY B 1 247 ? -8.305 -12.211 -11.602 1 98.62 247 GLY B C 1
ATOM 5354 O O . GLY B 1 247 ? -7.188 -12.344 -12.102 1 98.62 247 GLY B O 1
ATOM 5355 N N . PHE B 1 248 ? -9.359 -11.812 -12.266 1 98.75 248 PHE B N 1
ATOM 5356 C CA . PHE B 1 248 ? -9.367 -11.086 -13.531 1 98.75 248 PHE B CA 1
ATOM 5357 C C . PHE B 1 248 ? -8.844 -11.961 -14.656 1 98.75 248 PHE B C 1
ATOM 5359 O O . PHE B 1 248 ? -7.957 -11.547 -15.414 1 98.75 248 PHE B O 1
ATOM 5366 N N . GLY B 1 249 ? -9.25 -13.203 -14.703 1 98.62 249 GLY B N 1
ATOM 5367 C CA . GLY B 1 249 ? -9.102 -14.031 -15.891 1 98.62 249 GLY B CA 1
ATOM 5368 C C . GLY B 1 249 ? -8.031 -15.102 -15.742 1 98.62 249 GLY B C 1
ATOM 5369 O O . GLY B 1 249 ? -7.965 -16.031 -16.547 1 98.62 249 GLY B O 1
ATOM 5370 N N . ARG B 1 250 ? -7.219 -15.039 -14.703 1 98.75 250 ARG B N 1
ATOM 5371 C CA . ARG B 1 250 ? -6.055 -15.906 -14.539 1 98.75 250 ARG B CA 1
ATOM 5372 C C . ARG B 1 250 ? -6.465 -17.375 -14.516 1 98.75 250 ARG B C 1
ATOM 5374 O O . ARG B 1 250 ? -5.773 -18.234 -15.078 1 98.75 250 ARG B O 1
ATOM 5381 N N . VAL B 1 251 ? -7.66 -17.688 -13.961 1 98.38 251 VAL B N 1
ATOM 5382 C CA . VAL B 1 251 ? -8.086 -19.062 -13.781 1 98.38 251 VAL B CA 1
ATOM 5383 C C . VAL B 1 251 ? -9.203 -19.391 -14.773 1 98.38 251 VAL B C 1
ATOM 5385 O O . VAL B 1 251 ? -9.93 -20.375 -14.602 1 98.38 251 VAL B O 1
ATOM 5388 N N . GLY B 1 252 ? -9.391 -18.562 -15.797 1 98.31 252 GLY B N 1
ATOM 5389 C CA . GLY B 1 252 ? -10.391 -18.797 -16.828 1 98.31 252 GLY B CA 1
ATOM 5390 C C . GLY B 1 252 ? -11.766 -18.281 -16.453 1 98.31 252 GLY B C 1
ATOM 5391 O O . GLY B 1 252 ? -12.773 -18.719 -17.016 1 98.31 252 GLY B O 1
ATOM 5392 N N . ALA B 1 253 ? -11.867 -17.484 -15.469 1 98.38 253 ALA B N 1
ATOM 5393 C CA . ALA B 1 253 ? -13.039 -16.766 -14.992 1 98.38 253 ALA B CA 1
ATOM 5394 C C . ALA B 1 253 ? -12.641 -15.445 -14.344 1 98.38 253 ALA B C 1
ATOM 5396 O O . ALA B 1 253 ? -11.453 -15.203 -14.094 1 98.38 253 ALA B O 1
ATOM 5397 N N . ALA B 1 254 ? -13.586 -14.539 -14.133 1 98.38 254 ALA B N 1
ATOM 5398 C CA . ALA B 1 254 ? -13.273 -13.273 -13.477 1 98.38 254 ALA B CA 1
ATOM 5399 C C . ALA B 1 254 ? -12.602 -13.508 -12.125 1 98.38 254 ALA B C 1
ATOM 5401 O O . ALA B 1 254 ? -11.633 -12.836 -11.781 1 98.38 254 ALA B O 1
ATOM 5402 N N . PHE B 1 255 ? -13.172 -14.445 -11.375 1 98.56 255 PHE B N 1
ATOM 5403 C CA . PHE B 1 255 ? -12.656 -14.859 -10.078 1 98.56 255 PHE B CA 1
ATOM 5404 C C . PHE B 1 255 ? -12.688 -16.375 -9.938 1 98.56 255 PHE B C 1
ATOM 5406 O O . PHE B 1 255 ? -13.492 -17.047 -10.578 1 98.56 255 PHE B O 1
ATOM 5413 N N . ALA B 1 256 ? -11.758 -16.906 -9.102 1 98.44 256 ALA B N 1
ATOM 5414 C CA . ALA B 1 256 ? -11.719 -18.328 -8.805 1 98.44 256 ALA B CA 1
ATOM 5415 C C . ALA B 1 256 ? -13.023 -18.797 -8.164 1 98.44 256 ALA B C 1
ATOM 5417 O O . ALA B 1 256 ? -13.453 -19.938 -8.383 1 98.44 256 ALA B O 1
ATOM 5418 N N . ALA B 1 257 ? -13.68 -17.891 -7.43 1 98.06 257 ALA B N 1
ATOM 5419 C CA . ALA B 1 257 ? -14.977 -18.188 -6.832 1 98.06 257 ALA B CA 1
ATOM 5420 C C . ALA B 1 257 ? -15.961 -18.703 -7.883 1 98.06 257 ALA B C 1
ATOM 5422 O O . ALA B 1 257 ? -16.688 -19.672 -7.641 1 98.06 257 ALA B O 1
ATOM 5423 N N . GLU B 1 258 ? -15.977 -18.031 -9.008 1 97 258 GLU B N 1
ATOM 5424 C CA . GLU B 1 258 ? -16.844 -18.438 -10.117 1 97 258 GLU B CA 1
ATOM 5425 C C . GLU B 1 258 ? -16.359 -19.734 -10.75 1 97 258 GLU B C 1
ATOM 5427 O O . GLU B 1 258 ? -17.156 -20.625 -11.047 1 97 258 GLU B O 1
ATOM 5432 N N . ARG B 1 259 ? -15.086 -19.859 -10.961 1 97.44 259 ARG B N 1
ATOM 5433 C CA . ARG B 1 259 ? -14.484 -21.031 -11.594 1 97.44 259 ARG B CA 1
ATOM 5434 C C . ARG B 1 259 ? -14.828 -22.297 -10.836 1 97.44 259 ARG B C 1
ATOM 5436 O O . ARG B 1 259 ? -15.109 -23.328 -11.438 1 97.44 259 ARG B O 1
ATOM 5443 N N . PHE B 1 260 ? -14.781 -22.219 -9.461 1 98.06 260 PHE B N 1
ATOM 5444 C CA . PHE B 1 260 ? -14.945 -23.391 -8.617 1 98.06 260 PHE B CA 1
ATOM 5445 C C . PHE B 1 260 ? -16.391 -23.516 -8.133 1 98.06 260 PHE B C 1
ATOM 5447 O O . PHE B 1 260 ? -16.797 -24.562 -7.621 1 98.06 260 PHE B O 1
ATOM 5454 N N . GLY B 1 261 ? -17.172 -22.438 -8.273 1 97.5 261 GLY B N 1
ATOM 5455 C CA . GLY B 1 261 ? -18.547 -22.438 -7.801 1 97.5 261 GLY B CA 1
ATOM 5456 C C . GLY B 1 261 ? -18.656 -22.375 -6.289 1 97.5 261 GLY B C 1
ATOM 5457 O O . GLY B 1 261 ? -19.625 -22.906 -5.711 1 97.5 261 GLY B O 1
ATOM 5458 N N . VAL B 1 262 ? -17.703 -21.953 -5.578 1 98.38 262 VAL B N 1
ATOM 5459 C CA . VAL B 1 262 ? -17.688 -21.734 -4.137 1 98.38 262 VAL B CA 1
ATOM 5460 C C . VAL B 1 262 ? -17.609 -20.234 -3.84 1 98.38 262 VAL B C 1
ATOM 5462 O O . VAL B 1 262 ? -16.625 -19.578 -4.207 1 98.38 262 VAL B O 1
ATOM 5465 N N . VAL B 1 263 ? -18.594 -19.672 -3.207 1 97 263 VAL B N 1
ATOM 5466 C CA . VAL B 1 263 ? -18.719 -18.219 -3.045 1 97 263 VAL B CA 1
ATOM 5467 C C . VAL B 1 263 ? -18.25 -17.828 -1.646 1 97 263 VAL B C 1
ATOM 5469 O O . VAL B 1 263 ? -18.828 -18.25 -0.646 1 97 263 VAL B O 1
ATOM 5472 N N . PRO B 1 264 ? -17.188 -17.031 -1.556 1 98.81 264 PRO B N 1
ATOM 5473 C CA . PRO B 1 264 ? -16.75 -16.484 -0.264 1 98.81 264 PRO B CA 1
ATOM 5474 C C . PRO B 1 264 ? -17.625 -15.32 0.212 1 98.81 264 PRO B C 1
ATOM 5476 O O . PRO B 1 264 ? -18.656 -15.031 -0.391 1 98.81 264 PRO B O 1
ATOM 5479 N N . ASP B 1 265 ? -17.234 -14.703 1.352 1 98.88 265 ASP B N 1
ATOM 5480 C CA . ASP B 1 265 ? -17.938 -13.539 1.87 1 98.88 265 ASP B CA 1
ATOM 5481 C C . ASP B 1 265 ? -17.25 -12.242 1.459 1 98.88 265 ASP B C 1
ATOM 5483 O O . ASP B 1 265 ? -17.891 -11.195 1.352 1 98.88 265 ASP B O 1
ATOM 5487 N N . LEU B 1 266 ? -16 -12.281 1.324 1 98.94 266 LEU B N 1
ATOM 5488 C CA . LEU B 1 266 ? -15.164 -11.203 0.816 1 98.94 266 LEU B CA 1
ATOM 5489 C C . LEU B 1 266 ? -14.148 -11.727 -0.197 1 98.94 266 LEU B C 1
ATOM 5491 O O . LEU B 1 266 ? -13.742 -12.891 -0.124 1 98.94 266 LEU B O 1
ATOM 5495 N N . ILE B 1 267 ? -13.758 -10.883 -1.121 1 98.94 267 ILE B N 1
ATOM 5496 C CA . ILE B 1 267 ? -12.68 -11.164 -2.055 1 98.94 267 ILE B CA 1
ATOM 5497 C C . ILE B 1 267 ? -11.664 -10.023 -2.027 1 98.94 267 ILE B C 1
ATOM 5499 O O . ILE B 1 267 ? -12.031 -8.852 -2.16 1 98.94 267 ILE B O 1
ATOM 5503 N N . THR B 1 268 ? -10.445 -10.32 -1.748 1 98.94 268 THR B N 1
ATOM 5504 C CA . THR B 1 268 ? -9.391 -9.336 -1.946 1 98.94 268 THR B CA 1
ATOM 5505 C C . THR B 1 268 ? -8.789 -9.453 -3.342 1 98.94 268 THR B C 1
ATOM 5507 O O . THR B 1 268 ? -8.68 -10.555 -3.885 1 98.94 268 THR B O 1
ATOM 5510 N N . PHE B 1 269 ? -8.453 -8.367 -3.965 1 98.94 269 PHE B N 1
ATOM 5511 C CA . PHE B 1 269 ? -7.941 -8.375 -5.328 1 98.94 269 PHE B CA 1
ATOM 5512 C C . PHE B 1 269 ? -6.859 -7.312 -5.504 1 98.94 269 PHE B C 1
ATOM 5514 O O . PHE B 1 269 ? -6.762 -6.383 -4.703 1 98.94 269 PHE B O 1
ATOM 5521 N N . ALA B 1 270 ? -6.043 -7.441 -6.453 1 98.88 270 ALA B N 1
ATOM 5522 C CA . ALA B 1 270 ? -5.035 -6.504 -6.934 1 98.88 270 ALA B CA 1
ATOM 5523 C C . ALA B 1 270 ? -4.477 -6.941 -8.289 1 98.88 270 ALA B C 1
ATOM 5525 O O . ALA B 1 270 ? -5.211 -7.461 -9.125 1 98.88 270 ALA B O 1
ATOM 5526 N N . LYS B 1 271 ? -3.316 -6.656 -8.617 1 98.75 271 LYS B N 1
ATOM 5527 C CA . LYS B 1 271 ? -2.562 -7.113 -9.781 1 98.75 271 LYS B CA 1
ATOM 5528 C C . LYS B 1 271 ? -3.396 -7.004 -11.055 1 98.75 271 LYS B C 1
ATOM 5530 O O . LYS B 1 271 ? -3.512 -5.926 -11.641 1 98.75 271 LYS B O 1
ATOM 5535 N N . GLY B 1 272 ? -4.148 -8.016 -11.422 1 98.81 272 GLY B N 1
ATOM 5536 C CA . GLY B 1 272 ? -4.918 -8.102 -12.656 1 98.81 272 GLY B CA 1
ATOM 5537 C C . GLY B 1 272 ? -5.949 -6.992 -12.789 1 98.81 272 GLY B C 1
ATOM 5538 O O . GLY B 1 272 ? -6.367 -6.652 -13.898 1 98.81 272 GLY B O 1
ATOM 5539 N N . VAL B 1 273 ? -6.316 -6.312 -11.727 1 98.88 273 VAL B N 1
ATOM 5540 C CA . VAL B 1 273 ? -7.383 -5.316 -11.742 1 98.88 273 VAL B CA 1
ATOM 5541 C C . VAL B 1 273 ? -7 -4.164 -12.672 1 98.88 273 VAL B C 1
ATOM 5543 O O . VAL B 1 273 ? -7.852 -3.607 -13.367 1 98.88 273 VAL B O 1
ATOM 5546 N N . THR B 1 274 ? -5.758 -3.781 -12.648 1 98.88 274 THR B N 1
ATOM 5547 C CA . THR B 1 274 ? -5.254 -2.766 -13.57 1 98.88 274 THR B CA 1
ATOM 5548 C C . THR B 1 274 ? -4.25 -3.371 -14.547 1 98.88 274 THR B C 1
ATOM 5550 O O . THR B 1 274 ? -3.543 -2.643 -15.25 1 98.88 274 THR B O 1
ATOM 5553 N N . SER B 1 275 ? -4.098 -4.73 -14.516 1 98.88 275 SER B N 1
ATOM 5554 C CA . SER B 1 275 ? -2.982 -5.395 -15.18 1 98.88 275 SER B CA 1
ATOM 5555 C C . SER B 1 275 ? -1.644 -4.828 -14.719 1 98.88 275 SER B C 1
ATOM 5557 O O . SER B 1 275 ? -0.701 -4.73 -15.508 1 98.88 275 SER B O 1
ATOM 5559 N N . ALA B 1 276 ? -1.621 -4.406 -13.539 1 98.75 276 ALA B N 1
ATOM 5560 C CA . ALA B 1 276 ? -0.469 -3.879 -12.812 1 98.75 276 ALA B CA 1
ATOM 5561 C C . ALA B 1 276 ? 0.037 -2.588 -13.445 1 98.75 276 ALA B C 1
ATOM 5563 O O . ALA B 1 276 ? 1.136 -2.123 -13.133 1 98.75 276 ALA B O 1
ATOM 5564 N N . TYR B 1 277 ? -0.769 -1.934 -14.305 1 98.88 277 TYR B N 1
ATOM 5565 C CA . TYR B 1 277 ? -0.333 -0.709 -14.969 1 98.88 277 TYR B CA 1
ATOM 5566 C C . TYR B 1 277 ? -0.236 0.443 -13.977 1 98.88 277 TYR B C 1
ATOM 5568 O O . TYR B 1 277 ? 0.58 1.352 -14.148 1 98.88 277 TYR B O 1
ATOM 5576 N N . VAL B 1 278 ? -1.1 0.458 -13.031 1 98.94 278 VAL B N 1
ATOM 5577 C CA . VAL B 1 278 ? -1.075 1.384 -11.906 1 98.94 278 VAL B CA 1
ATOM 5578 C C . VAL B 1 278 ? -1.339 0.624 -10.602 1 98.94 278 VAL B C 1
ATOM 5580 O O . VAL B 1 278 ? -2.182 -0.275 -10.562 1 98.94 278 VAL B O 1
ATOM 5583 N N . PRO B 1 279 ? -0.568 0.921 -9.484 1 98.81 279 PRO B N 1
ATOM 5584 C CA . PRO B 1 279 ? -0.835 0.239 -8.211 1 98.81 279 PRO B CA 1
ATOM 5585 C C . PRO B 1 279 ? -2.287 0.378 -7.762 1 98.81 279 PRO B C 1
ATOM 5587 O O . PRO B 1 279 ? -2.793 1.496 -7.633 1 98.81 279 PRO B O 1
ATOM 5590 N N . LEU B 1 280 ? -3.002 -0.736 -7.621 1 98.88 280 LEU B N 1
ATOM 5591 C CA . LEU B 1 280 ? -4.387 -0.776 -7.168 1 98.88 280 LEU B CA 1
ATOM 5592 C C . LEU B 1 280 ? -4.734 -2.15 -6.602 1 98.88 280 LEU B C 1
ATOM 5594 O O . LEU B 1 280 ? -4.27 -3.172 -7.117 1 98.88 280 LEU B O 1
ATOM 5598 N N . GLY B 1 281 ? -5.414 -2.229 -5.539 1 98.81 281 GLY B N 1
ATOM 5599 C CA . GLY B 1 281 ? -6.09 -3.385 -4.977 1 98.81 281 GLY B CA 1
ATOM 5600 C C . GLY B 1 281 ? -7.449 -3.053 -4.379 1 98.81 281 GLY B C 1
ATOM 5601 O O . GLY B 1 281 ? -8.031 -2.014 -4.695 1 98.81 281 GLY B O 1
ATOM 5602 N N . GLY B 1 282 ? -7.922 -3.994 -3.652 1 98.94 282 GLY B N 1
ATOM 5603 C CA . GLY B 1 282 ? -9.188 -3.703 -3 1 98.94 282 GLY B CA 1
ATOM 5604 C C . GLY B 1 282 ? -9.82 -4.922 -2.354 1 98.94 282 GLY B C 1
ATOM 5605 O O . GLY B 1 282 ? -9.25 -6.012 -2.387 1 98.94 282 GLY B O 1
ATOM 5606 N N . VAL B 1 283 ? -10.891 -4.648 -1.654 1 98.94 283 VAL B N 1
ATOM 5607 C CA . VAL B 1 283 ? -11.727 -5.668 -1.031 1 98.94 283 VAL B CA 1
ATOM 5608 C C . VAL B 1 283 ? -13.148 -5.578 -1.584 1 98.94 283 VAL B C 1
ATOM 5610 O O . VAL B 1 283 ? -13.789 -4.527 -1.504 1 98.94 283 VAL B O 1
ATOM 5613 N N . LEU B 1 284 ? -13.617 -6.609 -2.26 1 98.94 284 LEU B N 1
ATOM 5614 C CA . LEU B 1 284 ? -15.047 -6.762 -2.52 1 98.94 284 LEU B CA 1
ATOM 5615 C C . LEU B 1 284 ? -15.773 -7.297 -1.287 1 98.94 284 LEU B C 1
ATOM 5617 O O . LEU B 1 284 ? -15.383 -8.328 -0.733 1 98.94 284 LEU B O 1
ATOM 5621 N N . VAL B 1 285 ? -16.734 -6.59 -0.872 1 98.88 285 VAL B N 1
ATOM 5622 C CA . VAL B 1 285 ? -17.562 -7.008 0.256 1 98.88 285 VAL B CA 1
ATOM 5623 C C . VAL B 1 285 ? -18.984 -7.281 -0.219 1 98.88 285 VAL B C 1
ATOM 5625 O O . VAL B 1 285 ? -19.641 -6.395 -0.778 1 98.88 285 VAL B O 1
ATOM 5628 N N . ARG B 1 286 ? -19.438 -8.508 -0.024 1 98.44 286 ARG B N 1
ATOM 5629 C CA . ARG B 1 286 ? -20.812 -8.844 -0.403 1 98.44 286 ARG B CA 1
ATOM 5630 C C . ARG B 1 286 ? -21.797 -7.828 0.158 1 98.44 286 ARG B C 1
ATOM 5632 O O . ARG B 1 286 ? -21.672 -7.398 1.306 1 98.44 286 ARG B O 1
ATOM 5639 N N . GLU B 1 287 ? -22.797 -7.457 -0.659 1 98.25 287 GLU B N 1
ATOM 5640 C CA . GLU B 1 287 ? -23.703 -6.363 -0.326 1 98.25 287 GLU B CA 1
ATOM 5641 C C . GLU B 1 287 ? -24.344 -6.57 1.046 1 98.25 287 GLU B C 1
ATOM 5643 O O . GLU B 1 287 ? -24.422 -5.637 1.848 1 98.25 287 GLU B O 1
ATOM 5648 N N . GLY B 1 288 ? -24.797 -7.75 1.345 1 97.94 288 GLY B N 1
ATOM 5649 C CA . GLY B 1 288 ? -25.438 -8.055 2.615 1 97.94 288 GLY B CA 1
ATOM 5650 C C . GLY B 1 288 ? -24.562 -7.73 3.814 1 97.94 288 GLY B C 1
ATOM 5651 O O . GLY B 1 288 ? -25.062 -7.328 4.863 1 97.94 288 GLY B O 1
ATOM 5652 N N . LEU B 1 289 ? -23.25 -7.926 3.732 1 98.44 289 LEU B N 1
ATOM 5653 C CA . LEU B 1 289 ? -22.297 -7.613 4.797 1 98.44 289 LEU B CA 1
ATOM 5654 C C . LEU B 1 289 ? -21.938 -6.133 4.781 1 98.44 289 LEU B C 1
ATOM 5656 O O . LEU B 1 289 ? -21.812 -5.508 5.84 1 98.44 289 LEU B O 1
ATOM 5660 N N . ALA B 1 290 ? -21.797 -5.551 3.57 1 98.62 290 ALA B N 1
ATOM 5661 C CA . ALA B 1 290 ? -21.344 -4.176 3.396 1 98.62 290 ALA B CA 1
ATOM 5662 C C . ALA B 1 290 ? -22.328 -3.186 4.004 1 98.62 290 ALA B C 1
ATOM 5664 O O . ALA B 1 290 ? -21.953 -2.08 4.398 1 98.62 290 ALA B O 1
ATOM 5665 N N . GLN B 1 291 ? -23.578 -3.549 4.125 1 98.31 291 GLN B N 1
ATOM 5666 C CA . GLN B 1 291 ? -24.625 -2.697 4.676 1 98.31 291 GLN B CA 1
ATOM 5667 C C . GLN B 1 291 ? -24.328 -2.332 6.125 1 98.31 291 GLN B C 1
ATOM 5669 O O . GLN B 1 291 ? -24.812 -1.315 6.625 1 98.31 291 GLN B O 1
ATOM 5674 N N . ALA B 1 292 ? -23.562 -3.148 6.793 1 98.25 292 ALA B N 1
ATOM 5675 C CA . ALA B 1 292 ? -23.188 -2.873 8.18 1 98.25 292 ALA B CA 1
ATOM 5676 C C . ALA B 1 292 ? -22.453 -1.54 8.297 1 98.25 292 ALA B C 1
ATOM 5678 O O . ALA B 1 292 ? -22.484 -0.894 9.344 1 98.25 292 ALA B O 1
ATOM 5679 N N . PHE B 1 293 ? -21.828 -1.079 7.184 1 98.31 293 PHE B N 1
ATOM 5680 C CA . PHE B 1 293 ? -21.031 0.136 7.203 1 98.31 293 PHE B CA 1
ATOM 5681 C C . PHE B 1 293 ? -21.875 1.351 6.828 1 98.31 293 PHE B C 1
ATOM 5683 O O . PHE B 1 293 ? -21.359 2.471 6.766 1 98.31 293 PHE B O 1
ATOM 5690 N N . ASP B 1 294 ? -23.172 1.132 6.586 1 98.19 294 ASP B N 1
ATOM 5691 C CA . ASP B 1 294 ? -24.062 2.246 6.242 1 98.19 294 ASP B CA 1
ATOM 5692 C C . ASP B 1 294 ? -24.203 3.217 7.41 1 98.19 294 ASP B C 1
ATOM 5694 O O . ASP B 1 294 ? -24.25 4.434 7.211 1 98.19 294 ASP B O 1
ATOM 5698 N N . GLU B 1 295 ? -24.203 2.662 8.656 1 96.56 295 GLU B N 1
ATOM 5699 C CA . GLU B 1 295 ? -24.438 3.496 9.828 1 96.56 295 GLU B CA 1
ATOM 5700 C C . GLU B 1 295 ? -23.219 3.498 10.758 1 96.56 295 GLU B C 1
ATOM 5702 O O . GLU B 1 295 ? -23.156 4.297 11.695 1 96.56 295 GLU B O 1
ATOM 5707 N N . THR B 1 296 ? -22.328 2.617 10.531 1 96 296 THR B N 1
ATOM 5708 C CA . THR B 1 296 ? -21.094 2.531 11.328 1 96 296 THR B CA 1
ATOM 5709 C C . THR B 1 296 ? -19.891 2.918 10.484 1 96 296 THR B C 1
ATOM 5711 O O . THR B 1 296 ? -19.734 2.449 9.359 1 96 296 THR B O 1
ATOM 5714 N N . PRO B 1 297 ? -19.031 3.746 11.008 1 96.06 297 PRO B N 1
ATOM 5715 C CA . PRO B 1 297 ? -17.859 4.176 10.242 1 96.06 297 PRO B CA 1
ATOM 5716 C C . PRO B 1 297 ? -16.984 3.006 9.812 1 96.06 297 PRO B C 1
ATOM 5718 O O . PRO B 1 297 ? -16.781 2.064 10.586 1 96.06 297 PRO B O 1
ATOM 5721 N N . LEU B 1 298 ? -16.531 3.062 8.539 1 97.31 298 LEU B N 1
ATOM 5722 C CA . LEU B 1 298 ? -15.555 2.082 8.078 1 97.31 298 LEU B CA 1
ATOM 5723 C C . LEU B 1 298 ? -14.305 2.098 8.953 1 97.31 298 LEU B C 1
ATOM 5725 O O . LEU B 1 298 ? -13.82 3.168 9.336 1 97.31 298 LEU B O 1
ATOM 5729 N N . PRO B 1 299 ? -13.703 1.023 9.281 1 96.31 299 PRO B N 1
ATOM 5730 C CA . PRO B 1 299 ? -12.617 0.956 10.266 1 96.31 299 PRO B CA 1
ATOM 5731 C C . PRO B 1 299 ? -11.242 1.167 9.641 1 96.31 299 PRO B C 1
ATOM 5733 O O . PRO B 1 299 ? -10.234 0.71 10.195 1 96.31 299 PRO B O 1
ATOM 5736 N N . THR B 1 300 ? -11.195 1.718 8.477 1 97.44 300 THR B N 1
ATOM 5737 C CA . THR B 1 300 ? -9.906 1.849 7.801 1 97.44 300 THR B CA 1
ATOM 5738 C C . THR B 1 300 ? -9.945 2.988 6.785 1 97.44 300 THR B C 1
ATOM 5740 O O . THR B 1 300 ? -11.008 3.557 6.523 1 97.44 300 THR B O 1
ATOM 5743 N N . GLY B 1 301 ? -8.758 3.268 6.238 1 97.56 301 GLY B N 1
ATOM 5744 C CA . GLY B 1 301 ? -8.602 4.262 5.188 1 97.56 301 GLY B CA 1
ATOM 5745 C C . GLY B 1 301 ? -7.16 4.477 4.777 1 97.56 301 GLY B C 1
ATOM 5746 O O . GLY B 1 301 ? -6.242 4.242 5.566 1 97.56 301 GLY B O 1
ATOM 5747 N N . HIS B 1 302 ? -6.98 4.93 3.557 1 97.88 302 HIS B N 1
ATOM 5748 C CA . HIS B 1 302 ? -5.676 5.23 2.982 1 97.88 302 HIS B CA 1
ATOM 5749 C C . HIS B 1 302 ? -5.715 6.523 2.17 1 97.88 302 HIS B C 1
ATOM 5751 O O . HIS B 1 302 ? -6.738 6.848 1.566 1 97.88 302 HIS B O 1
ATOM 5757 N N . THR B 1 303 ? -4.551 7.211 2.121 1 97.69 303 THR B N 1
ATOM 5758 C CA . THR B 1 303 ? -4.441 8.422 1.308 1 97.69 303 THR B CA 1
ATOM 5759 C C . THR B 1 303 ? -4.73 8.109 -0.158 1 97.69 303 THR B C 1
ATOM 5761 O O . THR B 1 303 ? -5.383 8.898 -0.847 1 97.69 303 THR B O 1
ATOM 5764 N N . TYR B 1 304 ? -4.32 6.934 -0.619 1 98.56 304 TYR B N 1
ATOM 5765 C CA . TYR B 1 304 ? -4.422 6.594 -2.033 1 98.56 304 TYR B CA 1
ATOM 5766 C C . TYR B 1 304 ? -5.609 5.672 -2.289 1 98.56 304 TYR B C 1
ATOM 5768 O O . TYR B 1 304 ? -5.68 5.016 -3.33 1 98.56 304 TYR B O 1
ATOM 5776 N N . ALA B 1 305 ? -6.539 5.547 -1.316 1 98.5 305 ALA B N 1
ATOM 5777 C CA . ALA B 1 305 ? -7.719 4.711 -1.525 1 98.5 305 ALA B CA 1
ATOM 5778 C C . ALA B 1 305 ? -8.547 5.211 -2.705 1 98.5 305 ALA B C 1
ATOM 5780 O O . ALA B 1 305 ? -8.93 6.387 -2.75 1 98.5 305 ALA B O 1
ATOM 5781 N N . GLY B 1 306 ? -8.82 4.316 -3.637 1 98.44 306 GLY B N 1
ATOM 5782 C CA . GLY B 1 306 ? -9.602 4.699 -4.801 1 98.44 306 GLY B CA 1
ATOM 5783 C C . GLY B 1 306 ? -8.945 5.777 -5.637 1 98.44 306 GLY B C 1
ATOM 5784 O O . GLY B 1 306 ? -9.617 6.688 -6.133 1 98.44 306 GLY B O 1
ATOM 5785 N N . HIS B 1 307 ? -7.652 5.707 -5.762 1 98.81 307 HIS B N 1
ATOM 5786 C CA . HIS B 1 307 ? -6.875 6.699 -6.496 1 98.81 307 HIS B CA 1
ATOM 5787 C C . HIS B 1 307 ? -7.422 6.895 -7.906 1 98.81 307 HIS B C 1
ATOM 5789 O O . HIS B 1 307 ? -7.512 5.938 -8.68 1 98.81 307 HIS B O 1
ATOM 5795 N N . PRO B 1 308 ? -7.723 8.094 -8.289 1 98.75 308 PRO B N 1
ATOM 5796 C CA . PRO B 1 308 ? -8.398 8.359 -9.562 1 98.75 308 PRO B CA 1
ATOM 5797 C C . PRO B 1 308 ? -7.637 7.805 -10.766 1 98.75 308 PRO B C 1
ATOM 5799 O O . PRO B 1 308 ? -8.242 7.227 -11.672 1 98.75 308 PRO B O 1
ATOM 5802 N N . LEU B 1 309 ? -6.344 7.949 -10.805 1 98.88 309 LEU B N 1
ATOM 5803 C CA . LEU B 1 309 ? -5.562 7.406 -11.914 1 98.88 309 LEU B CA 1
ATOM 5804 C C . LEU B 1 309 ? -5.648 5.887 -11.945 1 98.88 309 LEU B C 1
ATOM 5806 O O . LEU B 1 309 ? -5.762 5.289 -13.016 1 98.88 309 LEU B O 1
ATOM 5810 N N . ALA B 1 310 ? -5.566 5.254 -10.789 1 98.94 310 ALA B N 1
ATOM 5811 C CA . ALA B 1 310 ? -5.566 3.797 -10.688 1 98.94 310 ALA B CA 1
ATOM 5812 C C . ALA B 1 310 ? -6.922 3.221 -11.086 1 98.94 310 ALA B C 1
ATOM 5814 O O . ALA B 1 310 ? -6.992 2.217 -11.805 1 98.94 310 ALA B O 1
ATOM 5815 N N . VAL B 1 311 ? -7.996 3.85 -10.617 1 98.94 311 VAL B N 1
ATOM 5816 C CA . VAL B 1 311 ? -9.312 3.303 -10.922 1 98.94 311 VAL B CA 1
ATOM 5817 C C . VAL B 1 311 ? -9.641 3.523 -12.398 1 98.94 311 VAL B C 1
ATOM 5819 O O . VAL B 1 311 ? -10.328 2.713 -13.016 1 98.94 311 VAL B O 1
ATOM 5822 N N . ALA B 1 312 ? -9.117 4.629 -12.984 1 98.94 312 ALA B N 1
ATOM 5823 C CA . ALA B 1 312 ? -9.258 4.816 -14.422 1 98.94 312 ALA B CA 1
ATOM 5824 C C . ALA B 1 312 ? -8.555 3.703 -15.188 1 98.94 312 ALA B C 1
ATOM 5826 O O . ALA B 1 312 ? -9.086 3.184 -16.172 1 98.94 312 ALA B O 1
ATOM 5827 N N . ALA B 1 313 ? -7.355 3.367 -14.766 1 98.94 313 ALA B N 1
ATOM 5828 C CA . ALA B 1 313 ? -6.617 2.258 -15.367 1 98.94 313 ALA B CA 1
ATOM 5829 C C . ALA B 1 313 ? -7.379 0.945 -15.219 1 98.94 313 ALA B C 1
ATOM 5831 O O . ALA B 1 313 ? -7.441 0.145 -16.156 1 98.94 313 ALA B O 1
ATOM 5832 N N . GLY B 1 314 ? -7.934 0.749 -14.008 1 98.94 314 GLY B N 1
ATOM 5833 C CA . GLY B 1 314 ? -8.703 -0.458 -13.75 1 98.94 314 GLY B CA 1
ATOM 5834 C C . GLY B 1 314 ? -9.93 -0.581 -14.641 1 98.94 314 GLY B C 1
ATOM 5835 O O . GLY B 1 314 ? -10.234 -1.666 -15.133 1 98.94 314 GLY B O 1
ATOM 5836 N N . LEU B 1 315 ? -10.633 0.536 -14.781 1 98.88 315 LEU B N 1
ATOM 5837 C CA . LEU B 1 315 ? -11.805 0.547 -15.641 1 98.88 315 LEU B CA 1
ATOM 5838 C C . LEU B 1 315 ? -11.43 0.211 -17.078 1 98.88 315 LEU B C 1
ATOM 5840 O O . LEU B 1 315 ? -12.109 -0.58 -17.734 1 98.88 315 LEU B O 1
ATOM 5844 N N . ALA B 1 316 ? -10.344 0.797 -17.562 1 98.94 316 ALA B N 1
ATOM 5845 C CA . ALA B 1 316 ? -9.867 0.531 -18.922 1 98.94 316 ALA B CA 1
ATOM 5846 C C . ALA B 1 316 ? -9.438 -0.925 -19.062 1 98.94 316 ALA B C 1
ATOM 5848 O O . ALA B 1 316 ? -9.703 -1.553 -20.094 1 98.94 316 ALA B O 1
ATOM 5849 N N . ALA B 1 317 ? -8.773 -1.455 -18.078 1 98.94 317 ALA B N 1
ATOM 5850 C CA . ALA B 1 317 ? -8.336 -2.848 -18.125 1 98.94 317 ALA B CA 1
ATOM 5851 C C . ALA B 1 317 ? -9.531 -3.797 -18.172 1 98.94 317 ALA B C 1
ATOM 5853 O O . ALA B 1 317 ? -9.555 -4.73 -18.984 1 98.94 317 ALA B O 1
ATOM 5854 N N . LEU B 1 318 ? -10.469 -3.568 -17.281 1 98.81 318 LEU B N 1
ATOM 5855 C CA . LEU B 1 318 ? -11.648 -4.426 -17.25 1 98.81 318 LEU B CA 1
ATOM 5856 C C . LEU B 1 318 ? -12.383 -4.406 -18.578 1 98.81 318 LEU B C 1
ATOM 5858 O O . LEU B 1 318 ? -12.836 -5.445 -19.062 1 98.81 318 LEU B O 1
ATOM 5862 N N . ARG B 1 319 ? -12.5 -3.236 -19.172 1 98.62 319 ARG B N 1
ATOM 5863 C CA . ARG B 1 319 ? -13.133 -3.121 -20.484 1 98.62 319 ARG B CA 1
ATOM 5864 C C . ARG B 1 319 ? -12.344 -3.893 -21.531 1 98.62 319 ARG B C 1
ATOM 5866 O O . ARG B 1 319 ? -12.93 -4.57 -22.375 1 98.62 319 ARG B O 1
ATOM 5873 N N . ALA B 1 320 ? -11.047 -3.762 -21.453 1 98.81 320 ALA B N 1
ATOM 5874 C CA . ALA B 1 320 ? -10.203 -4.488 -22.391 1 98.81 320 ALA B CA 1
ATOM 5875 C C . ALA B 1 320 ? -10.391 -5.996 -22.25 1 98.81 320 ALA B C 1
ATOM 5877 O O . ALA B 1 320 ? -10.523 -6.711 -23.25 1 98.81 320 ALA B O 1
ATOM 5878 N N . TYR B 1 321 ? -10.414 -6.516 -21 1 98.81 321 TYR B N 1
ATOM 5879 C CA . TYR B 1 321 ? -10.641 -7.934 -20.75 1 98.81 321 TYR B CA 1
ATOM 5880 C C . TYR B 1 321 ? -11.945 -8.398 -21.391 1 98.81 321 TYR B C 1
ATOM 5882 O O . TYR B 1 321 ? -11.984 -9.461 -22.031 1 98.81 321 TYR B O 1
ATOM 5890 N N . GLN B 1 322 ? -12.969 -7.602 -21.203 1 98.19 322 GLN B N 1
ATOM 5891 C CA . GLN B 1 322 ? -14.297 -7.965 -21.672 1 98.19 322 GLN B CA 1
ATOM 5892 C C . GLN B 1 322 ? -14.383 -7.883 -23.203 1 98.19 322 GLN B C 1
ATOM 5894 O O . GLN B 1 322 ? -14.883 -8.805 -23.844 1 98.19 322 GLN B O 1
ATOM 5899 N N . GLU B 1 323 ? -13.898 -6.777 -23.766 1 98.44 323 GLU B N 1
ATOM 5900 C CA . GLU B 1 323 ? -13.961 -6.562 -25.203 1 98.44 323 GLU B CA 1
ATOM 5901 C C . GLU B 1 323 ? -13.148 -7.613 -25.953 1 98.44 323 GLU B C 1
ATOM 5903 O O . GLU B 1 323 ? -13.531 -8.039 -27.047 1 98.44 323 GLU B O 1
ATOM 5908 N N . GLU B 1 324 ? -12.062 -8.031 -25.328 1 98.44 324 GLU B N 1
ATOM 5909 C CA . GLU B 1 324 ? -11.164 -8.969 -26 1 98.44 324 GLU B CA 1
ATOM 5910 C C . GLU B 1 324 ? -11.453 -10.406 -25.578 1 98.44 324 GLU B C 1
ATOM 5912 O O . GLU B 1 324 ? -10.82 -11.336 -26.062 1 98.44 324 GLU B O 1
ATOM 5917 N N . GLY B 1 325 ? -12.445 -10.633 -24.719 1 98.5 325 GLY B N 1
ATOM 5918 C CA . GLY B 1 325 ? -12.875 -11.953 -24.297 1 98.5 325 GLY B CA 1
ATOM 5919 C C . GLY B 1 325 ? -11.781 -12.758 -23.625 1 98.5 325 GLY B C 1
ATOM 5920 O O . GLY B 1 325 ? -11.617 -13.953 -23.906 1 98.5 325 GLY B O 1
ATOM 5921 N N . LEU B 1 326 ? -11.023 -12.109 -22.766 1 98.62 326 LEU B N 1
ATOM 5922 C CA . LEU B 1 326 ? -9.789 -12.719 -22.297 1 98.62 326 LEU B CA 1
ATOM 5923 C C . LEU B 1 326 ? -10.062 -13.734 -21.203 1 98.62 326 LEU B C 1
ATOM 5925 O O . LEU B 1 326 ? -9.297 -14.68 -21.016 1 98.62 326 LEU B O 1
ATOM 5929 N N . PHE B 1 327 ? -11.18 -13.516 -20.422 1 98.12 327 PHE B N 1
ATOM 5930 C CA . PHE B 1 327 ? -11.523 -14.508 -19.406 1 98.12 327 PHE B CA 1
ATOM 5931 C C . PHE B 1 327 ? -11.859 -15.844 -20.047 1 98.12 327 PHE B C 1
ATOM 5933 O O . PHE B 1 327 ? -11.289 -16.875 -19.688 1 98.12 327 PHE B O 1
ATOM 5940 N N . GLU B 1 328 ? -12.695 -15.812 -21.031 1 97.94 328 GLU B N 1
ATOM 5941 C CA . GLU B 1 328 ? -13.094 -17.016 -21.766 1 97.94 328 GLU B CA 1
ATOM 5942 C C . GLU B 1 328 ? -11.922 -17.594 -22.547 1 97.94 328 GLU B C 1
ATOM 5944 O O . GLU B 1 328 ? -11.797 -18.812 -22.672 1 97.94 328 GLU B O 1
ATOM 5949 N N . ARG B 1 329 ? -11.141 -16.719 -23.062 1 98.5 329 ARG B N 1
ATOM 5950 C CA . ARG B 1 329 ? -9.977 -17.172 -23.828 1 98.5 329 ARG B CA 1
ATOM 5951 C C . ARG B 1 329 ? -9.062 -18.016 -22.938 1 98.5 329 ARG B C 1
ATOM 5953 O O . ARG B 1 329 ? -8.555 -19.047 -23.375 1 98.5 329 ARG B O 1
ATOM 5960 N N . ALA B 1 330 ? -8.789 -17.531 -21.734 1 98.38 330 ALA B N 1
ATOM 5961 C CA . ALA B 1 330 ? -7.949 -18.281 -20.812 1 98.38 330 ALA B CA 1
ATOM 5962 C C . ALA B 1 330 ? -8.523 -19.672 -20.562 1 98.38 330 ALA B C 1
ATOM 5964 O O . ALA B 1 330 ? -7.773 -20.656 -20.469 1 98.38 330 ALA B O 1
ATOM 5965 N N . ARG B 1 331 ? -9.82 -19.75 -20.453 1 98.06 331 ARG B N 1
ATOM 5966 C CA . ARG B 1 331 ? -10.492 -21.031 -20.281 1 98.06 331 ARG B CA 1
ATOM 5967 C C . ARG B 1 331 ? -10.328 -21.922 -21.5 1 98.06 331 ARG B C 1
ATOM 5969 O O . ARG B 1 331 ? -10.008 -23.109 -21.391 1 98.06 331 ARG B O 1
ATOM 5976 N N . ARG B 1 332 ? -10.516 -21.375 -22.594 1 98.38 332 ARG B N 1
ATOM 5977 C CA . ARG B 1 332 ? -10.438 -22.109 -23.844 1 98.38 332 ARG B CA 1
ATOM 5978 C C . ARG B 1 332 ? -9.016 -22.625 -24.094 1 98.38 332 ARG B C 1
ATOM 5980 O O . ARG B 1 332 ? -8.836 -23.719 -24.641 1 98.38 332 ARG B O 1
ATOM 5987 N N . MET B 1 333 ? -8.008 -21.844 -23.703 1 98.56 333 MET B N 1
ATOM 5988 C CA . MET B 1 333 ? -6.609 -22.172 -23.969 1 98.56 333 MET B CA 1
ATOM 5989 C C . MET B 1 333 ? -6.074 -23.156 -22.938 1 98.56 333 MET B C 1
ATOM 5991 O O . MET B 1 333 ? -4.984 -23.703 -23.109 1 98.56 333 MET B O 1
ATOM 5995 N N . GLU B 1 334 ? -6.84 -23.406 -21.922 1 98.44 334 GLU B N 1
ATOM 5996 C CA . GLU B 1 334 ? -6.402 -24.219 -20.797 1 98.44 334 GLU B CA 1
ATOM 5997 C C . GLU B 1 334 ? -5.871 -25.578 -21.25 1 98.44 334 GLU B C 1
ATOM 5999 O O . GLU B 1 334 ? -4.77 -25.984 -20.875 1 98.44 334 GLU B O 1
ATOM 6004 N N . PRO B 1 335 ? -6.57 -26.391 -22.141 1 98.44 335 PRO B N 1
ATOM 6005 C CA . PRO B 1 335 ? -6.039 -27.672 -22.609 1 98.44 335 PRO B CA 1
ATOM 6006 C C . PRO B 1 335 ? -4.734 -27.531 -23.391 1 98.44 335 PRO B C 1
ATOM 6008 O O . PRO B 1 335 ? -3.846 -28.375 -23.281 1 98.44 335 PRO B O 1
ATOM 6011 N N . PHE B 1 336 ? -4.68 -26.469 -24.141 1 98.69 336 PHE B N 1
ATOM 6012 C CA . PHE B 1 336 ? -3.475 -26.203 -24.922 1 98.69 336 PHE B CA 1
ATOM 6013 C C . PHE B 1 336 ? -2.281 -25.969 -24 1 98.69 336 PHE B C 1
ATOM 6015 O O . PHE B 1 336 ? -1.203 -26.531 -24.219 1 98.69 336 PHE B O 1
ATOM 6022 N N . PHE B 1 337 ? -2.428 -25.031 -22.953 1 98.81 337 PHE B N 1
ATOM 6023 C CA . PHE B 1 337 ? -1.356 -24.766 -22 1 98.81 337 PHE B CA 1
ATOM 6024 C C . PHE B 1 337 ? -0.894 -26.062 -21.344 1 98.81 337 PHE B C 1
ATOM 6026 O O . PHE B 1 337 ? 0.308 -26.312 -21.219 1 98.81 337 PHE B O 1
ATOM 6033 N N . ARG B 1 338 ? -1.864 -26.859 -20.891 1 98 338 ARG B N 1
ATOM 6034 C CA . ARG B 1 338 ? -1.56 -28.125 -20.203 1 98 338 ARG B CA 1
ATOM 6035 C C . ARG B 1 338 ? -0.758 -29.047 -21.094 1 98 338 ARG B C 1
ATOM 6037 O O . ARG B 1 338 ? 0.23 -29.641 -20.656 1 98 338 ARG B O 1
ATOM 6044 N N . GLU B 1 339 ? -1.198 -29.203 -22.281 1 98.44 339 GLU B N 1
ATOM 6045 C CA . GLU B 1 339 ? -0.528 -30.078 -23.234 1 98.44 339 GLU B CA 1
ATOM 6046 C C . GLU B 1 339 ? 0.887 -29.594 -23.531 1 98.44 339 GLU B C 1
ATOM 6048 O O . GLU B 1 339 ? 1.838 -30.375 -23.5 1 98.44 339 GLU B O 1
ATOM 6053 N N . ALA B 1 340 ? 1.027 -28.328 -23.844 1 98.75 340 ALA B N 1
ATOM 6054 C CA . ALA B 1 340 ? 2.33 -27.75 -24.172 1 98.75 340 ALA B CA 1
ATOM 6055 C C . ALA B 1 340 ? 3.314 -27.938 -23.016 1 98.75 340 ALA B C 1
ATOM 6057 O O . ALA B 1 340 ? 4.477 -28.297 -23.234 1 98.75 340 ALA B O 1
ATOM 6058 N N . LEU B 1 341 ? 2.875 -27.75 -21.781 1 98.81 341 LEU B N 1
ATOM 6059 C CA . LEU B 1 341 ? 3.744 -27.828 -20.609 1 98.81 341 LEU B CA 1
ATOM 6060 C C . LEU B 1 341 ? 4.062 -29.281 -20.266 1 98.81 341 LEU B C 1
ATOM 6062 O O . LEU B 1 341 ? 5.062 -29.547 -19.594 1 98.81 341 LEU B O 1
ATOM 6066 N N . SER B 1 342 ? 3.148 -30.203 -20.656 1 97.94 342 SER B N 1
ATOM 6067 C CA . SER B 1 342 ? 3.365 -31.625 -20.359 1 97.94 342 SER B CA 1
ATOM 6068 C C . SER B 1 342 ? 4.645 -32.125 -21.016 1 97.94 342 SER B C 1
ATOM 6070 O O . SER B 1 342 ? 5.227 -33.125 -20.562 1 97.94 342 SER B O 1
ATOM 6072 N N . ALA B 1 343 ? 5.094 -31.453 -22.078 1 97.5 343 ALA B N 1
ATOM 6073 C CA . ALA B 1 343 ? 6.332 -31.828 -22.75 1 97.5 343 ALA B CA 1
ATOM 6074 C C . ALA B 1 343 ? 7.523 -31.719 -21.812 1 97.5 343 ALA B C 1
ATOM 6076 O O . ALA B 1 343 ? 8.523 -32.438 -21.969 1 97.5 343 ALA B O 1
ATOM 6077 N N . LEU B 1 344 ? 7.406 -30.875 -20.812 1 98.38 344 LEU B N 1
ATOM 6078 C CA . LEU B 1 344 ? 8.508 -30.656 -19.875 1 98.38 344 LEU B CA 1
ATOM 6079 C C . LEU B 1 344 ? 8.688 -31.859 -18.953 1 98.38 344 LEU B C 1
ATOM 6081 O O . LEU B 1 344 ? 9.734 -32.031 -18.328 1 98.38 344 LEU B O 1
ATOM 6085 N N . LEU B 1 345 ? 7.625 -32.719 -18.844 1 97.94 345 LEU B N 1
ATOM 6086 C CA . LEU B 1 345 ? 7.664 -33.875 -17.969 1 97.94 345 LEU B CA 1
ATOM 6087 C C . LEU B 1 345 ? 8.719 -34.875 -18.438 1 97.94 345 LEU B C 1
ATOM 6089 O O . LEU B 1 345 ? 9.117 -35.75 -17.672 1 97.94 345 LEU B O 1
ATOM 6093 N N . ALA B 1 346 ? 9.172 -34.719 -19.672 1 97.19 346 ALA B N 1
ATOM 6094 C CA . ALA B 1 346 ? 10.227 -35.594 -20.188 1 97.19 346 ALA B CA 1
ATOM 6095 C C . ALA B 1 346 ? 11.555 -35.344 -19.484 1 97.19 346 ALA B C 1
ATOM 6097 O O . ALA B 1 346 ? 12.422 -36.219 -19.438 1 97.19 346 ALA B O 1
ATOM 6098 N N . HIS B 1 347 ? 11.711 -34.156 -18.984 1 97.38 347 HIS B N 1
ATOM 6099 C CA . HIS B 1 347 ? 12.938 -33.844 -18.266 1 97.38 347 HIS B CA 1
ATOM 6100 C C . HIS B 1 347 ? 12.969 -34.469 -16.891 1 97.38 347 HIS B C 1
ATOM 6102 O O . HIS B 1 347 ? 11.984 -34.375 -16.141 1 97.38 347 HIS B O 1
ATOM 6108 N N . PRO B 1 348 ? 14.062 -35 -16.438 1 96.38 348 PRO B N 1
ATOM 6109 C CA . PRO B 1 348 ? 14.109 -35.75 -15.188 1 96.38 348 PRO B CA 1
ATOM 6110 C C . PRO B 1 348 ? 13.875 -34.875 -13.953 1 96.38 348 PRO B C 1
ATOM 6112 O O . PRO B 1 348 ? 13.438 -35.344 -12.914 1 96.38 348 PRO B O 1
ATOM 6115 N N . TRP B 1 349 ? 14.086 -33.531 -14.07 1 97.88 349 TRP B N 1
ATOM 6116 C CA . TRP B 1 349 ? 13.953 -32.656 -12.922 1 97.88 349 TRP B CA 1
ATOM 6117 C C . TRP B 1 349 ? 12.508 -32.188 -12.758 1 97.88 349 TRP B C 1
ATOM 6119 O O . TRP B 1 349 ? 12.156 -31.578 -11.75 1 97.88 349 TRP B O 1
ATOM 6129 N N . VAL B 1 350 ? 11.672 -32.469 -13.742 1 98.62 350 VAL B N 1
ATOM 6130 C CA . VAL B 1 350 ? 10.289 -32 -13.641 1 98.62 350 VAL B CA 1
ATOM 6131 C C . VAL B 1 350 ? 9.445 -33.094 -12.969 1 98.62 350 VAL B C 1
ATOM 6133 O O . VAL B 1 350 ? 9.219 -34.156 -13.539 1 98.62 350 VAL B O 1
ATOM 6136 N N . GLY B 1 351 ? 9 -32.812 -11.758 1 98.25 351 GLY B N 1
ATOM 6137 C CA . GLY B 1 351 ? 8.203 -33.75 -10.992 1 98.25 351 GLY B CA 1
ATOM 6138 C C . GLY B 1 351 ? 6.73 -33.719 -11.328 1 98.25 351 GLY B C 1
ATOM 6139 O O . GLY B 1 351 ? 6.086 -34.75 -11.469 1 98.25 351 GLY B O 1
ATOM 6140 N N . GLU B 1 352 ? 6.188 -32.5 -11.438 1 98.06 352 GLU B N 1
ATOM 6141 C CA . GLU B 1 352 ? 4.766 -32.312 -11.711 1 98.06 352 GLU B CA 1
ATOM 6142 C C . GLU B 1 352 ? 4.516 -30.953 -12.398 1 98.06 352 GLU B C 1
ATOM 6144 O O . GLU B 1 352 ? 5.234 -29.984 -12.156 1 98.06 352 GLU B O 1
ATOM 6149 N N . VAL B 1 353 ? 3.684 -30.969 -13.32 1 98.38 353 VAL B N 1
ATOM 6150 C CA . VAL B 1 353 ? 3.086 -29.75 -13.875 1 98.38 353 VAL B CA 1
ATOM 6151 C C . VAL B 1 353 ? 1.611 -29.672 -13.484 1 98.38 353 VAL B C 1
ATOM 6153 O O . VAL B 1 353 ? 0.855 -30.625 -13.719 1 98.38 353 VAL B O 1
ATOM 6156 N N . ARG B 1 354 ? 1.229 -28.641 -12.781 1 98.19 354 ARG B N 1
ATOM 6157 C CA . ARG B 1 354 ? -0.158 -28.5 -12.344 1 98.19 354 ARG B CA 1
ATOM 6158 C C . ARG B 1 354 ? -0.654 -27.062 -12.57 1 98.19 354 ARG B C 1
ATOM 6160 O O . ARG B 1 354 ? 0.143 -26.125 -12.633 1 98.19 354 ARG B O 1
ATOM 6167 N N . GLY B 1 355 ? -1.915 -26.922 -12.695 1 97.88 355 GLY B N 1
ATOM 6168 C CA . GLY B 1 355 ? -2.508 -25.594 -12.836 1 97.88 355 GLY B CA 1
ATOM 6169 C C . GLY B 1 355 ? -3.861 -25.625 -13.516 1 97.88 355 GLY B C 1
ATOM 6170 O O . GLY B 1 355 ? -4.43 -26.688 -13.742 1 97.88 355 GLY B O 1
ATOM 6171 N N . LEU B 1 356 ? -4.469 -24.531 -13.742 1 97.31 356 LEU B N 1
ATOM 6172 C CA . LEU B 1 356 ? -5.715 -24.328 -14.484 1 97.31 356 LEU B CA 1
ATOM 6173 C C . LEU B 1 356 ? -5.766 -22.938 -15.102 1 97.31 356 LEU B C 1
ATOM 6175 O O . LEU B 1 356 ? -5.098 -22.016 -14.633 1 97.31 356 LEU B O 1
ATOM 6179 N N . GLY B 1 357 ? -6.555 -22.781 -16.125 1 98.38 357 GLY B N 1
ATOM 6180 C CA . GLY B 1 357 ? -6.547 -21.531 -16.859 1 98.38 357 GLY B CA 1
ATOM 6181 C C . GLY B 1 357 ? -5.188 -21.172 -17.438 1 98.38 357 GLY B C 1
ATOM 6182 O O . GLY B 1 357 ? -4.586 -21.984 -18.141 1 98.38 357 GLY B O 1
ATOM 6183 N N . ALA B 1 358 ? -4.668 -20.031 -17.172 1 98.81 358 ALA B N 1
ATOM 6184 C CA . ALA B 1 358 ? -3.336 -19.594 -17.562 1 98.81 358 ALA B CA 1
ATOM 6185 C C . ALA B 1 358 ? -2.43 -19.406 -16.359 1 98.81 358 ALA B C 1
ATOM 6187 O O . ALA B 1 358 ? -1.752 -18.391 -16.219 1 98.81 358 ALA B O 1
ATOM 6188 N N . PHE B 1 359 ? -2.572 -20.375 -15.438 1 98.81 359 PHE B N 1
ATOM 6189 C CA . PHE B 1 359 ? -1.846 -20.344 -14.172 1 98.81 359 PHE B CA 1
ATOM 6190 C C . PHE B 1 359 ? -1.294 -21.719 -13.828 1 98.81 359 PHE B C 1
ATOM 6192 O O . PHE B 1 359 ? -2.033 -22.594 -13.367 1 98.81 359 PHE B O 1
ATOM 6199 N N . TYR B 1 360 ? 0.077 -21.906 -14.023 1 98.88 360 TYR B N 1
ATOM 6200 C CA . TYR B 1 360 ? 0.638 -23.25 -13.875 1 98.88 360 TYR B CA 1
ATOM 6201 C C . TYR B 1 360 ? 1.921 -23.219 -13.055 1 98.88 360 TYR B C 1
ATOM 6203 O O . TYR B 1 360 ? 2.615 -22.203 -13.016 1 98.88 360 TYR B O 1
ATOM 6211 N N . GLY B 1 361 ? 2.15 -24.25 -12.336 1 98.5 361 GLY B N 1
ATOM 6212 C CA . GLY B 1 361 ? 3.398 -24.484 -11.633 1 98.5 361 GLY B CA 1
ATOM 6213 C C . GLY B 1 361 ? 4.176 -25.672 -12.172 1 98.5 361 GLY B C 1
ATOM 6214 O O . GLY B 1 361 ? 3.602 -26.734 -12.422 1 98.5 361 GLY B O 1
ATOM 6215 N N . VAL B 1 362 ? 5.418 -25.484 -12.5 1 98.75 362 VAL B N 1
ATOM 6216 C CA . VAL B 1 362 ? 6.352 -26.547 -12.82 1 98.75 362 VAL B CA 1
ATOM 6217 C C . VAL B 1 362 ? 7.207 -26.875 -11.602 1 98.75 362 VAL B C 1
ATOM 6219 O O . VAL B 1 362 ? 8.086 -26.109 -11.227 1 98.75 362 VAL B O 1
ATOM 6222 N N . GLU B 1 363 ? 6.93 -27.984 -11 1 98.19 363 GLU B N 1
ATOM 6223 C CA . GLU B 1 363 ? 7.621 -28.438 -9.797 1 98.19 363 GLU B CA 1
ATOM 6224 C C . GLU B 1 363 ? 8.898 -29.188 -10.141 1 98.19 363 GLU B C 1
ATOM 6226 O O . GLU B 1 363 ? 8.859 -30.234 -10.789 1 98.19 363 GLU B O 1
ATOM 6231 N N . LEU B 1 364 ? 10.016 -28.641 -9.664 1 98.44 364 LEU B N 1
ATOM 6232 C CA . LEU B 1 364 ? 11.312 -29.234 -9.977 1 98.44 364 LEU B CA 1
ATOM 6233 C C . LEU B 1 364 ? 11.82 -30.078 -8.812 1 98.44 364 LEU B C 1
ATOM 6235 O O . LEU B 1 364 ? 11.766 -29.641 -7.656 1 98.44 364 LEU B O 1
ATOM 6239 N N . VAL B 1 365 ? 12.289 -31.25 -9.117 1 97.88 365 VAL B N 1
ATOM 6240 C CA . VAL B 1 365 ? 12.773 -32.188 -8.094 1 97.88 365 VAL B CA 1
ATOM 6241 C C . VAL B 1 365 ? 14.133 -32.75 -8.508 1 97.88 365 VAL B C 1
ATOM 6243 O O . VAL B 1 365 ? 14.461 -32.781 -9.695 1 97.88 365 VAL B O 1
ATOM 6246 N N . GLN B 1 366 ? 14.891 -33.125 -7.535 1 95.12 366 GLN B N 1
ATOM 6247 C CA . GLN B 1 366 ? 16.156 -33.812 -7.781 1 95.12 366 GLN B CA 1
ATOM 6248 C C . GLN B 1 366 ? 15.914 -35.281 -8.211 1 95.12 366 GLN B C 1
ATOM 6250 O O . GLN B 1 366 ? 16.719 -35.844 -8.961 1 95.12 366 GLN B O 1
ATOM 6255 N N . ASP B 1 367 ? 14.844 -35.75 -7.594 1 94.75 367 ASP B N 1
ATOM 6256 C CA . ASP B 1 367 ? 14.461 -37.156 -7.812 1 94.75 367 ASP B CA 1
ATOM 6257 C C . ASP B 1 367 ? 12.938 -37.312 -7.816 1 94.75 367 ASP B C 1
ATOM 6259 O O . ASP B 1 367 ? 12.266 -36.906 -6.859 1 94.75 367 ASP B O 1
ATOM 6263 N N . ARG B 1 368 ? 12.391 -37.938 -8.867 1 95.75 368 ARG B N 1
ATOM 6264 C CA . ARG B 1 368 ? 10.938 -38 -9.039 1 95.75 368 ARG B CA 1
ATOM 6265 C C . ARG B 1 368 ? 10.336 -39 -8.062 1 95.75 368 ARG B C 1
ATOM 6267 O O . ARG B 1 368 ? 9.156 -38.906 -7.703 1 95.75 368 ARG B O 1
ATOM 6274 N N . GLU B 1 369 ? 11.102 -40 -7.695 1 95 369 GLU B N 1
ATOM 6275 C CA . GLU B 1 369 ? 10.617 -41 -6.758 1 95 369 GLU B CA 1
ATOM 6276 C C . GLU B 1 369 ? 10.523 -40.438 -5.344 1 95 369 GLU B C 1
ATOM 6278 O O . GLU B 1 369 ? 9.492 -40.594 -4.68 1 95 369 GLU B O 1
ATOM 6283 N N . THR B 1 370 ? 11.547 -39.812 -4.895 1 95.88 370 THR B N 1
ATOM 6284 C CA . THR B 1 370 ? 11.578 -39.25 -3.545 1 95.88 370 THR B CA 1
ATOM 6285 C C . THR B 1 370 ? 10.891 -37.906 -3.508 1 95.88 370 THR B C 1
ATOM 6287 O O . THR B 1 370 ? 10.539 -37.406 -2.436 1 95.88 370 THR B O 1
ATOM 6290 N N . LYS B 1 371 ? 10.781 -37.25 -4.672 1 96.62 371 LYS B N 1
ATOM 6291 C CA . LYS B 1 371 ? 10.188 -35.906 -4.836 1 96.62 371 LYS B CA 1
ATOM 6292 C C . LYS B 1 371 ? 11 -34.875 -4.094 1 96.62 371 LYS B C 1
ATOM 6294 O O . LYS B 1 371 ? 10.469 -33.812 -3.734 1 96.62 371 LYS B O 1
ATOM 6299 N N . GLU B 1 372 ? 12.273 -35.156 -3.768 1 96.94 372 GLU B N 1
ATOM 6300 C CA . GLU B 1 372 ? 13.148 -34.188 -3.141 1 96.94 372 GLU B CA 1
ATOM 6301 C C . GLU B 1 372 ? 13.234 -32.906 -3.979 1 96.94 372 GLU B C 1
ATOM 6303 O O . GLU B 1 372 ? 13.562 -32.969 -5.168 1 96.94 372 GLU B O 1
ATOM 6308 N N . PRO B 1 373 ? 12.898 -31.719 -3.42 1 97.38 373 PRO B N 1
ATOM 6309 C CA . PRO B 1 373 ? 12.875 -30.484 -4.211 1 97.38 373 PRO B CA 1
ATOM 6310 C C . PRO B 1 373 ? 14.25 -30.109 -4.758 1 97.38 373 PRO B C 1
ATOM 6312 O O . PRO B 1 373 ? 15.266 -30.281 -4.07 1 97.38 373 PRO B O 1
ATOM 6315 N N . LEU B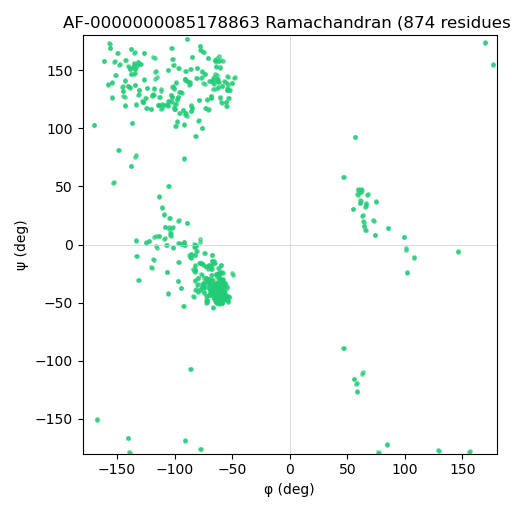 1 374 ? 14.336 -29.625 -5.977 1 97.44 374 LEU B N 1
ATOM 6316 C CA . LEU B 1 374 ? 15.586 -29.188 -6.586 1 97.44 374 LEU B CA 1
ATOM 6317 C C . LEU B 1 374 ? 16.219 -28.078 -5.762 1 97.44 374 LEU B C 1
ATOM 6319 O O . LEU B 1 374 ? 17.453 -27.938 -5.738 1 97.44 374 LEU B O 1
ATOM 6323 N N . SER B 1 375 ? 15.406 -27.297 -5.164 1 96.69 375 SER B N 1
ATOM 6324 C CA . SER B 1 375 ? 15.789 -26.25 -4.219 1 96.69 375 SER B CA 1
ATOM 6325 C C . SER B 1 375 ? 14.945 -26.312 -2.949 1 96.69 375 SER B C 1
ATOM 6327 O O . SER B 1 375 ? 13.719 -26.391 -3.014 1 96.69 375 SER B O 1
ATOM 6329 N N . PRO B 1 376 ? 15.625 -26.328 -1.818 1 93.56 376 PRO B N 1
ATOM 6330 C CA . PRO B 1 376 ? 14.883 -26.516 -0.57 1 93.56 376 PRO B CA 1
ATOM 6331 C C . PRO B 1 376 ? 13.906 -25.375 -0.276 1 93.56 376 PRO B C 1
ATOM 6333 O O . PRO B 1 376 ? 14.156 -24.234 -0.66 1 93.56 376 PRO B O 1
ATOM 6336 N N . TRP B 1 377 ? 12.875 -25.75 0.472 1 91 377 TRP B N 1
ATOM 6337 C CA . TRP B 1 377 ? 11.906 -24.766 0.923 1 91 377 TRP B CA 1
ATOM 6338 C C . TRP B 1 377 ? 12.492 -23.891 2.035 1 91 377 TRP B C 1
ATOM 6340 O O . TRP B 1 377 ? 13.281 -24.375 2.85 1 91 377 TRP B O 1
ATOM 6350 N N . HIS B 1 378 ? 12.094 -22.594 2.096 1 90.69 378 HIS B N 1
ATOM 6351 C CA . HIS B 1 378 ? 12.438 -21.641 3.141 1 90.69 378 HIS B CA 1
ATOM 6352 C C . HIS B 1 378 ? 13.945 -21.391 3.174 1 90.69 378 HIS B C 1
ATOM 6354 O O . HIS B 1 378 ? 14.516 -21.188 4.246 1 90.69 378 HIS B O 1
ATOM 6360 N N . ALA B 1 379 ? 14.625 -21.594 2.072 1 89.31 379 ALA B N 1
ATOM 6361 C CA . ALA B 1 379 ? 16.062 -21.375 1.928 1 89.31 379 ALA B CA 1
ATOM 6362 C C . ALA B 1 379 ? 16.375 -20.625 0.637 1 89.31 379 ALA B C 1
ATOM 6364 O O . ALA B 1 379 ? 15.508 -20.469 -0.225 1 89.31 379 ALA B O 1
ATOM 6365 N N . PRO B 1 380 ? 17.609 -20.109 0.549 1 89.38 380 PRO B N 1
ATOM 6366 C CA . PRO B 1 380 ? 18.016 -19.531 -0.738 1 89.38 380 PRO B CA 1
ATOM 6367 C C . PRO B 1 380 ? 17.969 -20.562 -1.873 1 89.38 380 PRO B C 1
ATOM 6369 O O . PRO B 1 380 ? 18.016 -21.766 -1.624 1 89.38 380 PRO B O 1
ATOM 6372 N N . PHE B 1 381 ? 17.891 -20.062 -3.027 1 94.81 381 PHE B N 1
ATOM 6373 C CA . PHE B 1 381 ? 17.922 -20.938 -4.188 1 94.81 381 PHE B CA 1
ATOM 6374 C C . PHE B 1 381 ? 19.141 -21.844 -4.164 1 94.81 381 PHE B C 1
ATOM 6376 O O . PHE B 1 381 ? 20.25 -21.375 -3.842 1 94.81 381 PHE B O 1
ATOM 6383 N N . SER B 1 382 ? 18.984 -23.156 -4.418 1 96.12 382 SER B N 1
ATOM 6384 C CA . SER B 1 382 ? 20.109 -24.062 -4.605 1 96.12 382 SER B CA 1
ATOM 6385 C C . SER B 1 382 ? 20.953 -23.656 -5.812 1 96.12 382 SER B C 1
ATOM 6387 O O . SER B 1 382 ? 20.5 -22.922 -6.676 1 96.12 382 SER B O 1
ATOM 6389 N N . PRO B 1 383 ? 22.156 -24.141 -5.875 1 95.81 383 PRO B N 1
ATOM 6390 C CA . PRO B 1 383 ? 23.016 -23.797 -7.016 1 95.81 383 PRO B CA 1
ATOM 6391 C C . PRO B 1 383 ? 22.391 -24.172 -8.359 1 95.81 383 PRO B C 1
ATOM 6393 O O . PRO B 1 383 ? 22.391 -23.375 -9.289 1 95.81 383 PRO B O 1
ATOM 6396 N N . PRO B 1 384 ? 21.75 -25.375 -8.484 1 96.88 384 PRO B N 1
ATOM 6397 C CA . PRO B 1 384 ? 21.109 -25.688 -9.758 1 96.88 384 PRO B CA 1
ATOM 6398 C C . PRO B 1 384 ? 19.969 -24.719 -10.102 1 96.88 384 PRO B C 1
ATOM 6400 O O . PRO B 1 384 ? 19.797 -24.359 -11.266 1 96.88 384 PRO B O 1
ATOM 6403 N N . MET B 1 385 ? 19.203 -24.375 -9.133 1 97.19 385 MET B N 1
ATOM 6404 C CA . MET B 1 385 ? 18.094 -23.438 -9.375 1 97.19 385 MET B CA 1
ATOM 6405 C C . MET B 1 385 ? 18.641 -22.078 -9.797 1 97.19 385 MET B C 1
ATOM 6407 O O . MET B 1 385 ? 18.078 -21.422 -10.688 1 97.19 385 MET B O 1
ATOM 6411 N N . GLN B 1 386 ? 19.703 -21.594 -9.109 1 96.06 386 GLN B N 1
ATOM 6412 C CA . GLN B 1 386 ? 20.344 -20.344 -9.5 1 96.06 386 GLN B CA 1
ATOM 6413 C C . GLN B 1 386 ? 20.812 -20.391 -10.953 1 96.06 386 GLN B C 1
ATOM 6415 O O . GLN B 1 386 ? 20.625 -19.438 -11.711 1 96.06 386 GLN B O 1
ATOM 6420 N N . ALA B 1 387 ? 21.453 -21.5 -11.297 1 97.5 387 ALA B N 1
ATOM 6421 C CA . ALA B 1 387 ? 21.953 -21.703 -12.664 1 97.5 387 ALA B CA 1
ATOM 6422 C C . ALA B 1 387 ? 20.797 -21.688 -13.664 1 97.5 387 ALA B C 1
ATOM 6424 O O . ALA B 1 387 ? 20.938 -21.172 -14.773 1 97.5 387 ALA B O 1
ATOM 6425 N N . LEU B 1 388 ? 19.703 -22.312 -13.273 1 98.19 388 LEU B N 1
ATOM 6426 C CA . LEU B 1 388 ? 18.547 -22.359 -14.148 1 98.19 388 LEU B CA 1
ATOM 6427 C C . LEU B 1 388 ? 17.984 -20.969 -14.422 1 98.19 388 LEU B C 1
ATOM 6429 O O . LEU B 1 388 ? 17.641 -20.641 -15.555 1 98.19 388 LEU B O 1
ATOM 6433 N N . LEU B 1 389 ? 17.859 -20.141 -13.383 1 97 389 LEU B N 1
ATOM 6434 C CA . LEU B 1 389 ? 17.375 -18.781 -13.562 1 97 389 LEU B CA 1
ATOM 6435 C C . LEU B 1 389 ? 18.266 -18 -14.508 1 97 389 LEU B C 1
ATOM 6437 O O . LEU B 1 389 ? 17.781 -17.266 -15.367 1 97 389 LEU B O 1
ATOM 6441 N N . LYS B 1 390 ? 19.562 -18.172 -14.352 1 96.88 390 LYS B N 1
ATOM 6442 C CA . LYS B 1 390 ? 20.5 -17.516 -15.258 1 96.88 390 LYS B CA 1
ATOM 6443 C C . LYS B 1 390 ? 20.328 -18.031 -16.688 1 96.88 390 LYS B C 1
ATOM 6445 O O . LYS B 1 390 ? 20.391 -17.266 -17.641 1 96.88 390 LYS B O 1
ATOM 6450 N N . ALA B 1 391 ? 20.141 -19.328 -16.812 1 98.38 391 ALA B N 1
ATOM 6451 C CA . ALA B 1 391 ? 19.969 -19.953 -18.109 1 98.38 391 ALA B CA 1
ATOM 6452 C C . ALA B 1 391 ? 18.688 -19.453 -18.781 1 98.38 391 ALA B C 1
ATOM 6454 O O . ALA B 1 391 ? 18.641 -19.297 -20 1 98.38 391 ALA B O 1
ATOM 6455 N N . LEU B 1 392 ? 17.625 -19.297 -18.016 1 98.5 392 LEU B N 1
ATOM 6456 C CA . LEU B 1 392 ? 16.359 -18.781 -18.562 1 98.5 392 LEU B CA 1
ATOM 6457 C C . LEU B 1 392 ? 16.547 -17.391 -19.141 1 98.5 392 LEU B C 1
ATOM 6459 O O . LEU B 1 392 ? 16.109 -17.109 -20.25 1 98.5 392 LEU B O 1
ATOM 6463 N N . PHE B 1 393 ? 17.25 -16.5 -18.391 1 97.94 393 PHE B N 1
ATOM 6464 C CA . PHE B 1 393 ? 17.531 -15.172 -18.922 1 97.94 393 PHE B CA 1
ATOM 6465 C C . PHE B 1 393 ? 18.375 -15.266 -20.188 1 97.94 393 PHE B C 1
ATOM 6467 O O . PHE B 1 393 ? 18.156 -14.516 -21.141 1 97.94 393 PHE B O 1
ATOM 6474 N N . ALA B 1 394 ? 19.359 -16.188 -20.156 1 97.81 394 ALA B N 1
ATOM 6475 C CA . ALA B 1 394 ? 20.219 -16.359 -21.328 1 97.81 394 ALA B CA 1
ATOM 6476 C C . ALA B 1 394 ? 19.406 -16.812 -22.547 1 97.81 394 ALA B C 1
ATOM 6478 O O . ALA B 1 394 ? 19.719 -16.453 -23.672 1 97.81 394 ALA B O 1
ATOM 6479 N N . GLU B 1 395 ? 18.344 -17.578 -22.266 1 98.31 395 GLU B N 1
ATOM 6480 C CA . GLU B 1 395 ? 17.453 -18.047 -23.328 1 98.31 395 GLU B CA 1
ATOM 6481 C C . GLU B 1 395 ? 16.422 -16.984 -23.703 1 98.31 395 GLU B C 1
ATOM 6483 O O . GLU B 1 395 ? 15.57 -17.219 -24.562 1 98.31 395 GLU B O 1
ATOM 6488 N N . GLY B 1 396 ? 16.453 -15.836 -23.062 1 98.44 396 GLY B N 1
ATOM 6489 C CA . GLY B 1 396 ? 15.516 -14.766 -23.328 1 98.44 396 GLY B CA 1
ATOM 6490 C C . GLY B 1 396 ? 14.133 -15.016 -22.766 1 98.44 396 GLY B C 1
ATOM 6491 O O . GLY B 1 396 ? 13.125 -14.688 -23.391 1 98.44 396 GLY B O 1
ATOM 6492 N N . VAL B 1 397 ? 14.102 -15.625 -21.594 1 98.75 397 VAL B N 1
ATOM 6493 C CA . VAL B 1 397 ? 12.836 -15.906 -20.938 1 98.75 397 VAL B CA 1
ATOM 6494 C C . VAL B 1 397 ? 12.844 -15.328 -19.516 1 98.75 397 VAL B C 1
ATOM 6496 O O . VAL B 1 397 ? 13.812 -15.5 -18.781 1 98.75 397 VAL B O 1
ATOM 6499 N N . TYR B 1 398 ? 11.867 -14.547 -19.219 1 98.31 398 TYR B N 1
ATOM 6500 C CA . TYR B 1 398 ? 11.602 -14.156 -17.828 1 98.31 398 TYR B CA 1
ATOM 6501 C C . TYR B 1 398 ? 10.516 -15.039 -17.219 1 98.31 398 TYR B C 1
ATOM 6503 O O . TYR B 1 398 ? 9.438 -15.203 -17.797 1 98.31 398 TYR B O 1
ATOM 6511 N N . LEU B 1 399 ? 10.836 -15.602 -16.094 1 98.06 399 LEU B N 1
ATOM 6512 C CA . LEU B 1 399 ? 9.914 -16.5 -15.406 1 98.06 399 LEU B CA 1
ATOM 6513 C C . LEU B 1 399 ? 10.039 -16.359 -13.891 1 98.06 399 LEU B C 1
ATOM 6515 O O . LEU B 1 399 ? 11.148 -16.312 -13.359 1 98.06 399 LEU B O 1
ATOM 6519 N N . LEU B 1 400 ? 8.867 -16.219 -13.188 1 97.94 400 LEU B N 1
ATOM 6520 C CA . LEU B 1 400 ? 8.828 -16.172 -11.727 1 97.94 400 LEU B CA 1
ATOM 6521 C C . LEU B 1 400 ? 9.211 -17.531 -11.141 1 97.94 400 LEU B C 1
ATOM 6523 O O . LEU B 1 400 ? 8.688 -18.562 -11.555 1 97.94 400 LEU B O 1
ATOM 6527 N N . ALA B 1 401 ? 10.156 -17.484 -10.242 1 97 401 ALA B N 1
ATOM 6528 C CA . ALA B 1 401 ? 10.578 -18.688 -9.555 1 97 401 ALA B CA 1
ATOM 6529 C C . ALA B 1 401 ? 10.523 -18.516 -8.039 1 97 401 ALA B C 1
ATOM 6531 O O . ALA B 1 401 ? 10.82 -17.438 -7.523 1 97 401 ALA B O 1
ATOM 6532 N N . LYS B 1 402 ? 10.141 -19.484 -7.367 1 95.31 402 LYS B N 1
ATOM 6533 C CA . LYS B 1 402 ? 10.133 -19.562 -5.91 1 95.31 402 LYS B CA 1
ATOM 6534 C C . LYS B 1 402 ? 10.5 -20.953 -5.422 1 95.31 402 LYS B C 1
ATOM 6536 O O . LYS B 1 402 ? 9.836 -21.938 -5.777 1 95.31 402 LYS B O 1
ATOM 6541 N N . HIS B 1 403 ? 11.555 -21.078 -4.664 1 94.94 403 HIS B N 1
ATOM 6542 C CA . HIS B 1 403 ? 12.086 -22.359 -4.211 1 94.94 403 HIS B CA 1
ATOM 6543 C C . HIS B 1 403 ? 12.391 -23.281 -5.391 1 94.94 403 HIS B C 1
ATOM 6545 O O . HIS B 1 403 ? 13.211 -22.938 -6.25 1 94.94 403 HIS B O 1
ATOM 6551 N N . ASN B 1 404 ? 11.688 -24.391 -5.492 1 97.25 404 ASN B N 1
ATOM 6552 C CA . ASN B 1 404 ? 11.875 -25.328 -6.582 1 97.25 404 ASN B CA 1
ATOM 6553 C C . ASN B 1 404 ? 10.75 -25.25 -7.609 1 97.25 404 ASN B C 1
ATOM 6555 O O . ASN B 1 404 ? 10.5 -26.203 -8.344 1 97.25 404 ASN B O 1
ATOM 6559 N N . LEU B 1 405 ? 10.094 -24.031 -7.59 1 97.62 405 LEU B N 1
ATOM 6560 C CA . LEU B 1 405 ? 8.906 -23.906 -8.422 1 97.62 405 LEU B CA 1
ATOM 6561 C C . LEU B 1 405 ? 9.117 -22.828 -9.492 1 97.62 405 LEU B C 1
ATOM 6563 O O . LEU B 1 405 ? 9.68 -21.766 -9.211 1 97.62 405 LEU B O 1
ATOM 6567 N N . LEU B 1 406 ? 8.75 -23.125 -10.703 1 98.5 406 LEU B N 1
ATOM 6568 C CA . LEU B 1 406 ? 8.57 -22.125 -11.758 1 98.5 406 LEU B CA 1
ATOM 6569 C C . LEU B 1 406 ? 7.094 -21.844 -11.984 1 98.5 406 LEU B C 1
ATOM 6571 O O . LEU B 1 406 ? 6.309 -22.766 -12.211 1 98.5 406 LEU B O 1
ATOM 6575 N N . VAL B 1 407 ? 6.699 -20.625 -11.875 1 98.75 407 VAL B N 1
ATOM 6576 C CA . VAL B 1 407 ? 5.309 -20.234 -12.078 1 98.75 407 VAL B CA 1
ATOM 6577 C C . VAL B 1 407 ? 5.113 -19.75 -13.508 1 98.75 407 VAL B C 1
ATOM 6579 O O . VAL B 1 407 ? 5.695 -18.734 -13.922 1 98.75 407 VAL B O 1
ATOM 6582 N N . VAL B 1 408 ? 4.355 -20.484 -14.266 1 98.81 408 VAL B N 1
ATOM 6583 C CA . VAL B 1 408 ? 4.027 -20.125 -15.641 1 98.81 408 VAL B CA 1
ATOM 6584 C C . VAL B 1 408 ? 2.639 -19.5 -15.688 1 98.81 408 VAL B C 1
ATOM 6586 O O . VAL B 1 408 ? 1.627 -20.188 -15.609 1 98.81 408 VAL B O 1
ATOM 6589 N N . ALA B 1 409 ? 2.553 -18.234 -15.789 1 98.88 409 ALA B N 1
ATOM 6590 C CA . ALA B 1 409 ? 1.346 -17.422 -15.82 1 98.88 409 ALA B CA 1
ATOM 6591 C C . ALA B 1 409 ? 1.465 -16.312 -16.875 1 98.88 409 ALA B C 1
ATOM 6593 O O . ALA B 1 409 ? 1.521 -15.125 -16.531 1 98.88 409 ALA B O 1
ATOM 6594 N N . PRO B 1 410 ? 1.499 -16.656 -18.141 1 98.81 410 PRO B N 1
ATOM 6595 C CA . PRO B 1 410 ? 1.735 -15.664 -19.188 1 98.81 410 PRO B CA 1
ATOM 6596 C C . PRO B 1 410 ? 0.615 -14.625 -19.281 1 98.81 410 PRO B C 1
ATOM 6598 O O . PRO B 1 410 ? -0.492 -14.867 -18.781 1 98.81 410 PRO B O 1
ATOM 6601 N N . PRO B 1 411 ? 0.917 -13.453 -19.844 1 98.88 411 PRO B N 1
ATOM 6602 C CA . PRO B 1 411 ? -0.213 -12.594 -20.203 1 98.88 411 PRO B CA 1
ATOM 6603 C C . PRO B 1 411 ? -1.309 -13.344 -20.969 1 98.88 411 PRO B C 1
ATOM 6605 O O . PRO B 1 411 ? -1.012 -14.227 -21.781 1 98.88 411 PRO B O 1
ATOM 6608 N N . LEU B 1 412 ? -2.529 -12.969 -20.688 1 98.88 412 LEU B N 1
ATOM 6609 C CA . LEU B 1 412 ? -3.672 -13.688 -21.25 1 98.88 412 LEU B CA 1
ATOM 6610 C C . LEU B 1 412 ? -3.746 -13.492 -22.766 1 98.88 412 LEU B C 1
ATOM 6612 O O . LEU B 1 412 ? -4.465 -14.219 -23.453 1 98.88 412 LEU B O 1
ATOM 6616 N N . THR B 1 413 ? -2.943 -12.609 -23.281 1 98.75 413 THR B N 1
ATOM 6617 C CA . THR B 1 413 ? -2.943 -12.281 -24.703 1 98.75 413 THR B CA 1
ATOM 6618 C C . THR B 1 413 ? -1.907 -13.109 -25.453 1 98.75 413 THR B C 1
ATOM 6620 O O . THR B 1 413 ? -1.769 -12.992 -26.672 1 98.75 413 THR B O 1
ATOM 6623 N N . ILE B 1 414 ? -1.19 -13.969 -24.797 1 98.88 414 ILE B N 1
ATOM 6624 C CA . ILE B 1 414 ? -0.107 -14.719 -25.422 1 98.88 414 ILE B CA 1
ATOM 6625 C C . ILE B 1 414 ? -0.666 -15.594 -26.531 1 98.88 414 ILE B C 1
ATOM 6627 O O . ILE B 1 414 ? -1.747 -16.172 -26.406 1 98.88 414 ILE B O 1
ATOM 6631 N N . THR B 1 415 ? 0.058 -15.664 -27.625 1 98.69 415 THR B N 1
ATOM 6632 C CA . THR B 1 415 ? -0.352 -16.547 -28.719 1 98.69 415 THR B CA 1
ATOM 6633 C C . THR B 1 415 ? 0.152 -17.969 -28.469 1 98.69 415 THR B C 1
ATOM 6635 O O . THR B 1 415 ? 1.039 -18.188 -27.641 1 98.69 415 THR B O 1
ATOM 6638 N N . GLU B 1 416 ? -0.507 -18.891 -29.203 1 98.75 416 GLU B N 1
ATOM 6639 C CA . GLU B 1 416 ? -0.051 -20.281 -29.109 1 98.75 416 GLU B CA 1
ATOM 6640 C C . GLU B 1 416 ? 1.416 -20.406 -29.516 1 98.75 416 GLU B C 1
ATOM 6642 O O . GLU B 1 416 ? 2.186 -21.109 -28.859 1 98.75 416 GLU B O 1
ATOM 6647 N N . GLU B 1 417 ? 1.825 -19.703 -30.516 1 98.75 417 GLU B N 1
ATOM 6648 C CA . GLU B 1 417 ? 3.195 -19.75 -31.031 1 98.75 417 GLU B CA 1
ATOM 6649 C C . GLU B 1 417 ? 4.18 -19.219 -30 1 98.75 417 GLU B C 1
ATOM 6651 O O . GLU B 1 417 ? 5.227 -19.828 -29.75 1 98.75 417 GLU B O 1
ATOM 6656 N N . GLU B 1 418 ? 3.871 -18.094 -29.438 1 98.81 418 GLU B N 1
ATOM 6657 C CA . GLU B 1 418 ? 4.719 -17.5 -28.406 1 98.81 418 GLU B CA 1
ATOM 6658 C C . GLU B 1 418 ? 4.863 -18.422 -27.203 1 98.81 418 GLU B C 1
ATOM 6660 O O . GLU B 1 418 ? 5.953 -18.562 -26.656 1 98.81 418 GLU B O 1
ATOM 6665 N N . PHE B 1 419 ? 3.744 -19.016 -26.859 1 98.88 419 PHE B N 1
ATOM 6666 C CA . PHE B 1 419 ? 3.771 -19.906 -25.703 1 98.88 419 PHE B CA 1
ATOM 6667 C C . PHE B 1 419 ? 4.648 -21.125 -25.969 1 98.88 419 PHE B C 1
ATOM 6669 O O . PHE B 1 419 ? 5.461 -21.516 -25.125 1 98.88 419 PHE B O 1
ATOM 6676 N N . LEU B 1 420 ? 4.48 -21.719 -27.109 1 98.81 420 LEU B N 1
ATOM 6677 C CA . LEU B 1 420 ? 5.281 -22.891 -27.484 1 98.81 420 LEU B CA 1
ATOM 6678 C C . LEU B 1 420 ? 6.762 -22.531 -27.531 1 98.81 420 LEU B C 1
ATOM 6680 O O . LEU B 1 420 ? 7.609 -23.328 -27.125 1 98.81 420 LEU B O 1
ATOM 6684 N N . GLU B 1 421 ? 7.055 -21.375 -28.047 1 98.69 421 GLU B N 1
ATOM 6685 C CA . GLU B 1 421 ? 8.438 -20.891 -28.047 1 98.69 421 GLU B CA 1
ATOM 6686 C C . GLU B 1 421 ? 8.984 -20.812 -26.625 1 98.69 421 GLU B C 1
ATOM 6688 O O . GLU B 1 421 ? 10.125 -21.188 -26.375 1 98.69 421 GLU B O 1
ATOM 6693 N N . GLY B 1 422 ? 8.164 -20.266 -25.734 1 98.69 422 GLY B N 1
ATOM 6694 C CA . GLY B 1 422 ? 8.57 -20.172 -24.344 1 98.69 422 GLY B CA 1
ATOM 6695 C C . GLY B 1 422 ? 8.836 -21.516 -23.703 1 98.69 422 GLY B C 1
ATOM 6696 O O . GLY B 1 422 ? 9.828 -21.688 -22.984 1 98.69 422 GLY B O 1
ATOM 6697 N N . VAL B 1 423 ? 7.957 -22.422 -23.984 1 98.75 423 VAL B N 1
ATOM 6698 C CA . VAL B 1 423 ? 8.102 -23.766 -23.438 1 98.75 423 VAL B CA 1
ATOM 6699 C C . VAL B 1 423 ? 9.375 -24.422 -23.969 1 98.75 423 VAL B C 1
ATOM 6701 O O . VAL B 1 423 ? 10.102 -25.094 -23.234 1 98.75 423 VAL B O 1
ATOM 6704 N N . GLU B 1 424 ? 9.641 -24.219 -25.234 1 98.62 424 GLU B N 1
ATOM 6705 C CA . GLU B 1 424 ? 10.852 -24.766 -25.844 1 98.62 424 GLU B CA 1
ATOM 6706 C C . GLU B 1 424 ? 12.102 -24.172 -25.203 1 98.62 424 GLU B C 1
ATOM 6708 O O . GLU B 1 424 ? 13.055 -24.891 -24.891 1 98.62 424 GLU B O 1
ATOM 6713 N N . ARG B 1 425 ? 12.125 -22.906 -25.047 1 98.62 425 ARG B N 1
ATOM 6714 C CA . ARG B 1 425 ? 13.266 -22.234 -24.422 1 98.62 425 ARG B CA 1
ATOM 6715 C C . ARG B 1 425 ? 13.453 -22.672 -22.984 1 98.62 425 ARG B C 1
ATOM 6717 O O . ARG B 1 425 ? 14.586 -22.844 -22.531 1 98.62 425 ARG B O 1
ATOM 6724 N N . LEU B 1 426 ? 12.352 -22.797 -22.266 1 98.69 426 LEU B N 1
ATOM 6725 C CA . LEU B 1 426 ? 12.406 -23.312 -20.906 1 98.69 426 LEU B CA 1
ATOM 6726 C C . LEU B 1 426 ? 13.008 -24.719 -20.875 1 98.69 426 LEU B C 1
ATOM 6728 O O . LEU B 1 426 ? 13.867 -25.016 -20.047 1 98.69 426 LEU B O 1
ATOM 6732 N N . GLY B 1 427 ? 12.57 -25.562 -21.812 1 98.5 427 GLY B N 1
ATOM 6733 C CA . GLY B 1 427 ? 13.141 -26.891 -21.922 1 98.5 427 GLY B CA 1
ATOM 6734 C C . GLY B 1 427 ? 14.625 -26.891 -22.203 1 98.5 427 GLY B C 1
ATOM 6735 O O . GLY B 1 427 ? 15.375 -27.672 -21.625 1 98.5 427 GLY B O 1
ATOM 6736 N N . ARG B 1 428 ? 15.062 -26.016 -23.094 1 98.31 428 ARG B N 1
ATOM 6737 C CA . ARG B 1 428 ? 16.484 -25.891 -23.422 1 98.31 428 ARG B CA 1
ATOM 6738 C C . ARG B 1 428 ? 17.297 -25.469 -22.203 1 98.31 428 ARG B C 1
ATOM 6740 O O . ARG B 1 428 ? 18.391 -25.969 -21.969 1 98.31 428 ARG B O 1
ATOM 6747 N N . ALA B 1 429 ? 16.766 -24.5 -21.469 1 98.5 429 ALA B N 1
ATOM 6748 C CA . ALA B 1 429 ? 17.438 -24.047 -20.266 1 98.5 429 ALA B CA 1
ATOM 6749 C C . ALA B 1 429 ? 17.594 -25.188 -19.25 1 98.5 429 ALA B C 1
ATOM 6751 O O . ALA B 1 429 ? 18.656 -25.344 -18.641 1 98.5 429 ALA B O 1
ATOM 6752 N N . LEU B 1 430 ? 16.531 -25.969 -19.078 1 98.31 430 LEU B N 1
ATOM 6753 C CA . LEU B 1 430 ? 16.562 -27.109 -18.172 1 98.31 430 LEU B CA 1
ATOM 6754 C C . LEU B 1 430 ? 17.641 -28.109 -18.578 1 98.31 430 LEU B C 1
ATOM 6756 O O . LEU B 1 430 ? 18.453 -28.547 -17.75 1 98.31 430 LEU B O 1
ATOM 6760 N N . ARG B 1 431 ? 17.688 -28.438 -19.859 1 97.69 431 ARG B N 1
ATOM 6761 C CA . ARG B 1 431 ? 18.656 -29.422 -20.359 1 97.69 431 ARG B CA 1
ATOM 6762 C C . ARG B 1 431 ? 20.078 -28.906 -20.203 1 97.69 431 ARG B C 1
ATOM 6764 O O . ARG B 1 431 ? 20.984 -29.656 -19.844 1 97.69 431 ARG B O 1
ATOM 6771 N N . ARG B 1 432 ? 20.219 -27.656 -20.453 1 97.31 432 ARG B N 1
ATOM 6772 C CA . ARG B 1 432 ? 21.547 -27.062 -20.359 1 97.31 432 ARG B CA 1
ATOM 6773 C C . ARG B 1 432 ? 22.078 -27.141 -18.938 1 97.31 432 ARG B C 1
ATOM 6775 O O . ARG B 1 432 ? 23.234 -27.547 -18.719 1 97.31 432 ARG B O 1
ATOM 6782 N N . VAL B 1 433 ? 21.297 -26.734 -17.969 1 97.44 433 VAL B N 1
ATOM 6783 C CA . VAL B 1 433 ? 21.75 -26.688 -16.578 1 97.44 433 VAL B CA 1
ATOM 6784 C C . VAL B 1 433 ? 21.953 -28.094 -16.047 1 97.44 433 VAL B C 1
ATOM 6786 O O . VAL B 1 433 ? 22.891 -28.359 -15.305 1 97.44 433 VAL B O 1
ATOM 6789 N N . GLU B 1 434 ? 21.047 -29 -16.422 1 95.25 434 GLU B N 1
ATOM 6790 C CA . GLU B 1 434 ? 21.219 -30.391 -16.031 1 95.25 434 GLU B CA 1
ATOM 6791 C C . GLU B 1 434 ? 22.578 -30.938 -16.5 1 95.25 434 GLU B C 1
ATOM 6793 O O . GLU B 1 434 ? 23.266 -31.625 -15.742 1 95.25 434 GLU B O 1
ATOM 6798 N N . ALA B 1 435 ? 22.938 -30.656 -17.703 1 94.12 435 ALA B N 1
ATOM 6799 C CA . ALA B 1 435 ? 24.203 -31.125 -18.281 1 94.12 435 ALA B CA 1
ATOM 6800 C C . ALA B 1 435 ? 25.391 -30.547 -17.531 1 94.12 435 ALA B C 1
ATOM 6802 O O . ALA B 1 435 ? 26.422 -31.203 -17.375 1 94.12 435 ALA B O 1
ATOM 6803 N N . GLU B 1 436 ? 25.234 -29.312 -17.031 1 91.19 436 GLU B N 1
ATOM 6804 C CA . GLU B 1 436 ? 26.312 -28.641 -16.312 1 91.19 436 GLU B CA 1
ATOM 6805 C C . GLU B 1 436 ? 26.469 -29.172 -14.898 1 91.19 436 GLU B C 1
ATOM 6807 O O . GLU B 1 436 ? 27.562 -29.172 -14.344 1 91.19 436 GLU B O 1
ATOM 6812 N N . VAL B 1 437 ? 25.391 -29.453 -14.258 1 85.75 437 VAL B N 1
ATOM 6813 C CA . VAL B 1 437 ? 25.422 -29.938 -12.875 1 85.75 437 VAL B CA 1
ATOM 6814 C C . VAL B 1 437 ? 25.891 -31.391 -12.844 1 85.75 437 VAL B C 1
ATOM 6816 O O . VAL B 1 437 ? 26.609 -31.781 -11.938 1 85.75 437 VAL B O 1
ATOM 6819 N N . VAL B 1 438 ? 25.453 -32.281 -13.758 1 72.69 438 VAL B N 1
ATOM 6820 C CA . VAL B 1 438 ? 25.844 -33.688 -13.805 1 72.69 438 VAL B CA 1
ATOM 6821 C C . VAL B 1 438 ? 27.297 -33.812 -14.227 1 72.69 438 VAL B C 1
ATOM 6823 O O . VAL B 1 438 ? 27.969 -34.781 -13.875 1 72.69 438 VAL B O 1
ATOM 6826 N N . ARG B 1 439 ? 27.844 -32.781 -14.852 1 63.38 439 ARG B N 1
ATOM 6827 C CA . ARG B 1 439 ? 29.281 -32.812 -15.141 1 63.38 439 ARG B CA 1
ATOM 6828 C C . ARG B 1 439 ? 30.094 -32.375 -13.922 1 63.38 439 ARG B C 1
ATOM 6830 O O . ARG B 1 439 ? 29.688 -31.484 -13.18 1 63.38 439 ARG B O 1
#

Nearest PDB structures (foldseek):
  6jix-assembly2_C  TM=9.593E-01  e=9.205E-46  Bifidobacterium catenulatum PV20-2
  7ypm-assembly2_D  TM=9.468E-01  e=3.253E-41  Caulobacter sp. D5
  7ypn-assembly1_B  TM=9.473E-01  e=1.290E-40  Caulobacter sp. D5
  5ztx-assembly1_A  TM=9.258E-01  e=9.106E-38  Vibrio fluvialis
  7qx0-assembly2_C  TM=9.184E-01  e=2.660E-35  Acidihalobacter

Sequence (878 aa):
MDLKALHKKHVLTPWVAQKPLDPPLVVRGEGVWLWDQGGRRYLDLSSGLVAVNLGHAHPKVAQAIGEQAATLAYAAPSLFHDKRALLAQALSEIAPWPEGARVFFTPSGTEANEDAIKFVRHLTGRFKILAAYRSFHGATMGSAALTGENRRWPAEPAMPGVVHFFAPYPYRSPFYTEDPKEEVKRALDHLERVLLHEDPKRVAAIFLEPVVGSNGVIVYPEGYLEGVRAICDRYGILLVFDEVMTGFGRVGAAFAAERFGVVPDLITFAKGVTSAYVPLGGVLVREGLAQAFDETPLPTGHTYAGHPLAVAAGLAALRAYQEEGLFERARRMEPFFREALSALLAHPWVGEVRGLGAFYGVELVQDRETKEPLSPWHAPFSPPMQALLKALFAEGVYLLAKHNLLVVAPPLTITEEEFLEGVERLGRALRRVEAEVVRMDLKALHKKHVLTPWVAQKPLDPPLVVRGEGVWLWDQGGRRYLDLSSGLVAVNLGHAHPKVAQAIGEQAATLAYAAPSLFHDKRALLAQALSEIAPWPEGARVFFTPSGTEANEDAIKFVRHLTGRFKILAAYRSFHGATMGSAALTGENRRWPAEPAMPGVVHFFAPYPYRSPFYTEDPKEEVKRALDHLERVLLHEDPKRVAAIFLEPVVGSNGVIVYPEGYLEGVRAICDRYGILLVFDEVMTGFGRVGAAFAAERFGVVPDLITFAKGVTSAYVPLGGVLVREGLAQAFDETPLPTGHTYAGHPLAVAAGLAALRAYQEEGLFERARRMEPFFREALSALLAHPWVGEVRGLGAFYGVELVQDRETKEPLSPWHAPFSPPMQALLKALFAEGVYLLAKHNLLVVAPPLTITEEEFLEGVERLGRALRRVEAEVVR

Radius of gyration: 26.51 Å; Cα contacts (8 Å, |Δi|>4): 2196; chains: 2; bounding box: 58×79×63 Å

pLDDT: mean 97.72, std 2.67, range [63.38, 98.94]

Secondary structure (DSSP, 8-state):
--HHHHHHHHB--TTS-STT----EEEEEEBTEEEETTS-EEEESSHHHHT-TT-BT-HHHHHHHHHHHHH-S---TTSEEHHHHHHHHHHHHHSS-TT-EEEEEESSHHHHHHHHHHHHHHHH---EEEEESS----SSHHHHHH--SGGGGGG-S--S-EEEEPPP-GGG-TT--S-HHHHHHHHHHHHHHHHHHT-GGGEEEEEE-SB--TTT--BPPTTHHHHHHHHHHHHT-EEEEE-TTTTTTTTSSSSHHHHHT---SEEEE-GGGTTTSS--EEEEEEHHHHGGGGTS--S---TTTT-HHHHHHHHHHHHHHHHTTHHHHHHHHHHHHHHHHHGGGGSTTEEEEEEETTEEEEEEEEETTTTEESS-TTSPPPHHHHHHHHHHHHTTEE-EEETTEEEE---TT--HHHHHHHHHHHHHHHHHHHHHHH-/--HHHHHHHHB--TTS-STT----EEEEEEBTEEEETTS-EEEESSHHHHT-TT-BT-HHHHHHHHHHHHH-S---TTSEEHHHHHHHHHHHHHSS-TT-EEEEEESSHHHHHHHHHHHHHHHH---EEEEESS----SSHHHHHH--SGGGGGG-S--S-EEEEPPP-GGG-TT--S-HHHHHHHHHHHHHHHHHHT-GGGEEEEEE-SB--TTT--BPPTTHHHHHHHHHHHHT-EEEEE-TTTTTTTTSSSSHHHHHT---SEEEE-GGGTTTSS--EEEEEEHHHHGGGGTS--S---TTTT-HHHHHHHHHHHHHHHHTTHHHHHHHHHHHHHHHHHGGGGSTTEEEEEEETTEEEEEEEEETTTTEESS-TTSPPPHHHHHHHHHHHHTTEE-EEETTEEEE---TT--HHHHHHHHHHHHHHHHHHHHHHH-

InterPro domains:
  IPR005814 Aminotransferase class-III [PF00202] (25-430)
  IPR005814 Aminotransferase class-III [cd00610] (3-430)
  IPR015421 Pyridoxal phosphate-dependent transferase, major domain [G3DSA:3.40.640.10] (58-324)
  IPR015422 Pyridoxal phosphate-dependent transferase, small domain [G3DSA:3.90.1150.10] (9-429)
  IPR015424 Pyridoxal phosphate-dependent transferase [SSF53383] (9-432)
  IPR049704 Aminotransferases class-III pyridoxal-phosphate attachment site [PS00600] (239-276)

Organism: NCBI:txid751945

Solvent-accessible surface area (backbone atoms only — not comparable to full-atom values): 41574 Å² total; per-residue (Å²): 133,64,54,66,59,40,24,65,66,12,41,58,47,57,60,32,37,50,64,82,63,79,59,61,40,40,66,37,27,47,46,47,35,34,25,30,79,88,65,53,58,25,42,34,37,7,16,55,80,45,16,20,38,65,25,28,34,42,62,65,32,19,49,37,33,26,53,30,25,52,34,31,14,60,56,41,43,82,43,42,38,59,44,44,14,52,31,24,46,52,50,20,70,64,43,85,44,92,83,22,30,26,30,35,44,21,43,29,41,34,53,11,40,32,48,48,53,44,48,38,28,66,75,63,73,18,73,25,33,38,20,35,44,54,35,80,41,41,56,41,28,39,12,15,44,47,22,31,44,64,77,21,58,61,46,54,76,28,28,69,52,59,44,74,44,69,61,73,34,74,95,68,37,86,74,79,44,89,43,60,67,57,36,33,54,50,31,51,50,50,49,51,52,52,36,61,75,62,42,46,83,36,33,17,30,40,45,40,50,76,51,29,54,83,70,50,27,42,69,61,50,86,62,34,65,55,49,51,52,50,53,25,63,73,56,71,28,42,37,34,32,46,26,32,58,38,23,60,15,31,47,27,20,55,32,50,41,60,64,71,68,43,78,60,50,31,36,27,31,12,31,28,49,25,26,36,45,38,64,34,19,14,29,40,28,35,35,85,64,46,55,63,32,35,80,36,53,35,70,46,59,53,83,49,18,51,29,37,25,28,30,33,20,20,40,34,32,50,48,49,37,60,76,67,40,33,26,58,45,20,42,69,43,21,65,56,53,54,56,62,55,52,62,49,54,76,40,73,40,38,59,46,77,42,58,49,25,42,36,31,16,43,34,30,13,72,32,63,87,81,54,42,52,48,10,50,78,86,51,70,66,26,71,68,46,50,46,33,54,54,33,25,50,73,59,27,34,41,65,38,68,42,53,29,29,38,40,43,20,40,16,59,70,60,46,73,66,58,50,52,51,49,50,49,39,50,48,50,21,51,53,51,41,51,56,56,67,78,93,132,65,53,66,60,41,23,66,67,11,41,58,46,58,59,31,38,51,63,81,64,79,60,62,39,40,66,37,29,46,47,49,35,34,23,29,78,87,64,52,58,26,42,34,36,7,17,52,81,44,16,20,40,65,25,29,35,41,64,66,32,21,49,37,34,26,53,29,24,52,34,32,17,60,56,39,42,81,44,41,38,60,44,44,15,51,33,25,46,53,50,20,70,64,43,84,44,94,83,25,30,25,28,37,44,22,44,28,40,33,54,10,40,32,48,48,52,42,48,40,27,67,75,63,74,18,72,24,32,37,20,34,44,53,36,81,41,41,57,40,27,38,12,14,43,46,21,32,42,63,76,22,60,60,45,56,76,29,28,70,51,60,45,75,44,70,60,73,36,74,94,68,37,87,74,78,45,90,43,60,67,58,34,35,54,50,30,53,50,50,50,50,52,53,35,62,75,61,41,47,84,36,34,17,30,41,43,39,49,76,50,28,54,84,68,51,26,43,70,60,52,84,63,36,65,55,48,52,52,50,53,25,62,74,55,70,27,43,37,32,33,48,25,33,58,38,23,58,15,30,44,27,21,55,31,53,42,60,64,72,70,42,79,61,50,31,35,28,30,12,31,28,49,25,26,35,44,35,65,35,18,13,29,40,28,34,34,85,66,46,55,63,3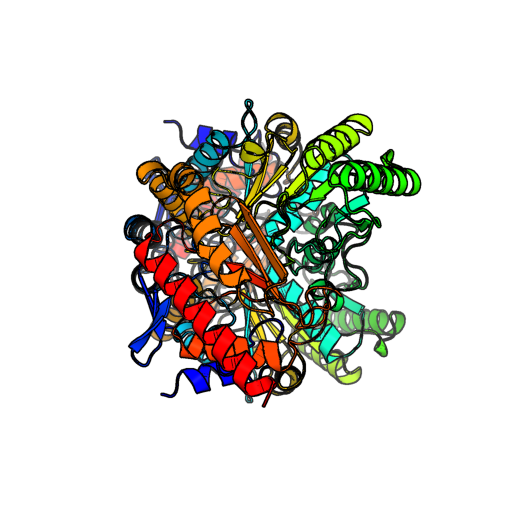2,34,80,34,53,35,71,46,59,54,84,48,20,50,30,37,28,28,30,32,19,21,38,35,32,51,48,48,37,59,77,66,41,32,26,58,44,19,41,68,41,20,65,56,52,52,54,62,55,52,62,49,54,75,41,73,41,38,60,47,76,42,58,49,24,42,36,31,15,42,35,31,15,74,32,64,86,80,53,43,52,48,12,50,77,86,50,72,65,26,70,68,46,50,47,33,55,53,34,26,49,74,59,26,33,42,66,38,69,43,53,31,28,37,41,42,20,39,17,59,69,60,46,74,66,58,48,52,51,49,50,51,38,50,48,51,22,51,52,52,42,51,58,57,66,77,94

Foldseek 3Di:
DPVQVVCLVPPDDPPDDSVVDDDFAWDDWDAQWTAGPVGFIFGEQCLVQLFQQQTPPDPLLVVLLVVCVVVPQFDFPVDDDDLLVVLQVVCQVQAPDPQTWGKWKDLAQLVQQVQVQVLLCVLQVAQAEEAEALAARDQALRRLLRYRAQSSVVSPPGDPRYDYAHAADLLDGPQPDNDLVVSLVSRLVRVVVVCVVVPLSRYRAYEYACQGAQSFRDHRDQPNLVSVLVSCVVSVHFYEHECQNVACQQQLGRGVCVVNVPHGQKYKYFRLLLSVPGRMIIMIGRPVSCVVCVPPPRPDDDRCISRSSSSSSSSSSSVVCVVVVLSNLLQVCFVVLVVLLVVLVVQQQFQDWDHHRLKIKGFGAPGNVVRHGCFDGSDPGDPLRVQLCVQSVVLSYDWDHDGSITIRRTRSSDDSVSSSSSSVSSSVSSVVSVVVVVD/DPVQVVCLVPPDDPPDDSVVDDDFAWDDWDAQWTAGPVGFIFGEQCLVPLFQQQTPPDPLLVVLLVVCVVVPQFDFPVDDDDLLVVLQVVCQVQAPDPQTWGKWKDLAQLVQQVQVQVLLCVLQVAQAEEAEALAQRDQALRRLLRYRALSSVVSPPGDPRYDYAHAADLLDGPQPDNDLVVSLVSRLVRVVVVCVVVPVSRYRAYEYACQGAQSFRGHRDQPNLVSVLVSCVVSVHFYEHECQNVACQQQLGRGVCVVNVPHGQKYKYFRLLLSVPGRMIIMIGRPVSCVVCVPPPRPDDDRCISRSSSSSSSSSSSVVCVVVVLSNLLQVCFVVLVVLLVVLVPFQQFQDWDHHRLKIKGFGAPGNVVSHGCFDGSDPGDPLRVQLCVQSVVLSYDFDHDGRITIRRTRSSDDSVSSSSSSVSSSVSSVVSVVVVVD